Protein AF-0000000081670110 (afdb_homodimer)

Sequence (1004 aa):
MSRIHLFIVLVMTVITFILGFYMSMVIDPKLDVPLEFTQKSCNTFRNSSQIVSWESRGRRTNDTQPKKIFLDCGANMASSIMMFREMYPNSREFEIHSFEIDYKLRPYFAAYVSQGNVYAHIPVGVSNVDGNMTAFLEGAWFPGKINNDQDMQWGGGSLFAFDDEKNIDTDGGRRKLSRHVTVPTIDISQWIQKNTQKADYVILKLDVEGAEYEILKKMLNDGTFAWIDKYYGEFHPWQPTGLSRLEKNIIVEKTNKHKRIITWAGESKTISDLDELQKSYIPIGTPGSLGRINDHCNKASQLSIVIEVGMDPKNAKLLVDALTAYEISFPLTLFLYGNFIELYPELVLEWSKHSELGIRGSSSMPSGLWERQNGDILQLSVVSSETRLRELGFIGAYFLPPGFNANIISITKQRHLRLINSTITFPPRTDGYLTFESYFKYRDVERIPKALKILHDGLGGKGGILSLDSDFPDSYLISAFLLDYIFEISSFDVVSLRHCLGMSRIHLFIVLVMTVITFILGFYMSMVIDPKLDVPLEFTQKSCNTFRNSSQIVSWESRGRRTNDTQPKKIFLDCGANMASSIMMFREMYPNSREFEIHSFEIDYKLRPYFAAYVSQGNVYAHIPVGVSNVDGNMTAFLEGAWFPGKINNDQDMQWGGGSLFAFDDEKNIDTDGGRRKLSRHVTVPTIDISQWIQKNTQKADYVILKLDVEGAEYEILKKMLNDGTFAWIDKYYGEFHPWQPTGLSRLEKNIIVEKTNKHKRIITWAGESKTISDLDELQKSYIPIGTPGSLGRINDHCNKASQLSIVIEVGMDPKNAKLLVDALTAYEISFPLTLFLYGNFIELYPELVLEWSKHSELGIRGSSSMPSGLWERQNGDILQLSVVSSETRLRELGFIGAYFLPPGFNANIISITKQRHLRLINSTITFPPRTDGYLTFESYFKYRDVERIPKALKILHDGLGGKGGILSLDSDFPDSYLISAFLLDYIFEISSFDVVSLRHCLG

Solvent-accessible surface area (backbone atoms only — not comparable to full-atom values): 54569 Å² total; per-residue (Å²): 139,81,92,86,92,80,92,75,88,74,85,87,76,90,74,84,76,87,80,73,87,70,80,74,75,78,73,80,76,66,88,62,73,73,76,72,70,69,75,67,70,77,64,70,72,72,73,66,74,66,67,69,67,74,68,67,63,69,69,76,63,88,84,58,78,69,47,40,37,38,39,34,36,48,29,57,72,38,44,54,56,51,50,38,62,42,57,40,80,73,36,84,68,34,38,35,42,32,26,22,61,39,56,78,39,44,19,58,43,43,48,52,37,73,70,72,45,35,44,78,42,57,46,25,37,73,28,68,48,68,49,73,43,59,32,32,21,46,58,68,62,53,97,79,50,36,30,70,88,32,54,57,46,78,67,37,63,24,72,41,74,54,75,63,21,48,40,70,58,71,68,55,32,79,44,51,21,45,38,76,42,80,33,46,28,35,22,50,57,60,48,45,65,56,76,51,54,75,76,26,47,28,35,39,35,43,43,52,54,40,43,54,54,60,30,49,52,48,18,62,70,73,51,48,52,74,43,46,71,43,45,32,49,54,84,46,82,83,43,71,70,83,64,52,70,65,58,49,49,52,46,53,51,54,47,44,72,74,43,70,72,35,48,68,38,57,58,57,55,44,51,73,54,45,63,76,72,55,58,67,84,54,62,88,81,54,52,48,51,71,59,40,79,40,38,54,31,72,48,76,24,25,27,18,47,33,35,44,44,48,62,46,63,68,47,24,40,46,32,52,33,19,53,65,52,33,90,64,81,62,54,34,34,39,26,35,25,14,51,48,43,65,75,36,49,69,60,50,55,60,49,51,77,64,28,47,61,27,24,31,24,30,62,74,58,59,84,76,49,66,46,36,50,36,54,43,60,48,46,49,24,44,45,18,12,50,45,37,40,39,76,75,74,42,80,54,45,37,36,45,54,94,55,75,47,74,51,57,42,51,49,30,36,75,51,58,25,26,36,42,46,59,52,34,48,37,75,62,88,60,88,79,64,78,36,39,92,72,33,38,71,49,41,52,33,43,32,42,43,53,53,50,46,53,54,51,62,57,32,63,79,44,38,13,26,40,29,34,30,27,43,35,70,62,40,45,71,37,39,60,58,51,51,38,19,45,71,75,63,46,83,53,47,76,31,39,64,56,59,26,36,81,138,91,78,85,75,84,86,80,85,74,84,78,74,85,76,74,84,71,77,70,85,70,77,75,74,79,70,82,76,64,87,63,72,72,76,71,70,66,74,66,69,75,62,68,72,71,72,66,73,64,67,71,66,75,68,68,63,69,71,76,63,89,85,61,79,70,47,40,35,37,37,33,36,49,29,54,71,37,42,54,56,51,50,39,59,44,56,42,80,70,36,83,68,35,37,34,41,31,25,22,61,40,55,79,38,45,21,59,41,42,49,52,38,71,69,72,45,35,43,79,42,58,45,24,36,74,29,67,48,69,49,72,44,58,32,31,21,47,58,68,64,52,95,78,51,34,30,70,89,31,54,59,46,77,69,36,63,25,71,41,73,54,77,63,20,47,40,72,58,69,68,54,30,79,45,50,21,45,38,76,43,79,32,46,27,36,21,50,55,59,47,45,66,56,74,52,55,74,76,27,47,28,34,39,33,43,43,51,53,39,42,54,53,60,29,49,53,48,18,62,73,73,50,49,52,74,44,48,71,42,44,31,48,53,85,46,82,83,43,72,70,84,64,51,68,66,58,49,49,52,48,54,52,54,46,45,71,74,42,69,71,35,48,68,39,58,58,58,55,45,52,73,55,46,64,77,73,55,59,67,83,56,63,88,82,54,51,48,53,72,60,43,78,40,38,55,31,71,46,78,24,25,28,19,46,34,34,43,44,47,62,45,62,69,46,26,40,46,31,53,32,19,55,66,52,32,90,67,82,63,54,34,33,40,26,34,24,15,52,47,43,66,75,36,49,68,59,49,54,59,50,51,77,63,28,47,62,26,24,32,24,30,62,74,57,59,85,75,51,67,47,36,51,36,54,42,60,49,48,48,25,45,46,17,13,50,47,39,40,40,76,74,74,42,79,54,45,37,34,45,55,92,56,76,45,74,51,56,43,51,50,29,35,75,50,58,24,25,36,41,46,61,51,34,47,36,76,62,87,59,87,77,66,78,35,39,91,72,32,37,73,50,42,49,33,44,33,41,42,54,54,50,47,54,53,51,62,56,32,62,77,42,38,14,24,40,30,34,31,27,43,36,70,62,40,45,69,36,40,60,58,50,50,38,20,46,71,75,63,46,82,52,46,76,32,38,64,54,60,26,35,80

Foldseek 3Di:
DDDDDDDDDDDDDDDDDPDDPCPPPCPPPDDPPPPPPPPPPPPPPPVPCPPPPPPLPPQPDPPDPAAAEEEAAACFLVLVVVLLLQFFFPSLRYQYEHEAQAQVNVVSCVVVVVSPRYHYHPDEHEAQAWDKAKWQWADDDDVLQAAPNHRDDRGGTASFDDPQCCDCDSDDHNTNRPDIDMHTYDNVLVVCVRRHDLRHAYEYEDDHQARVQRSLVNCVVVVSLNSYPHYAYDDDQVTPNVDHSVSSVVSVVVSCVNDNHWHDDSVLSDTRCSCVRQPFPDDPPQFADALDEAAFFPAFLAAEEEEEEALPVVLNCLLLVVLCVFPDQFEYEYEEALCSCVVCVVVVVVSVVRYHYAYAWHHDDPPPVLQVDDLSNRLSRRSSSQSSQVSSVDGHQEYEYSDDDSSVSVSNNVSNHHYYDYLAEVVGPDPDLDDCVNAVVDDLVVRLVSRLVRVCVSCVSGHTYYYYYSPDNCSSSNNNVNVCCCPPPHSHDYDHPSNRRD/DDDDDDDDDDPDPPDDPPPDPCPPPCPVDDPPPPPCPPPPPPPPPPVPVPPPPPPLPPQPDPPDPAAAEEEAAACFLVLVVVLLQQFFFPSLRYQYEHEAQAQVNVVSCVVVVVSPRYHYHPDEHEAQAWDKAKWQWADDDDVLQAAPNHRDDRGGTASFDDPQLCDCDSDDHNTNRPDIDMHTYDNVLVVCVRRHDLRHAYEYEDDHQARVQNSLVNCVVVVSLNSYPHYAYDDHQVTPNVDHSVSSVVSVVVSCVNDNHWHDDSVLSDTRCSCVRQPFPDDPPQFADALDEAAFFPAFLAAEEEEEEALPVVLNCLLLVVLCVFPDQFEYEYEEALCSCVVCVVVVVVSVVRYHYAYAWHHDDPPPVLQVDDLSNRLSRRSSSQSSQVSSVDGHQEYEYSDDDSSVSVSNNVSNHHYYDYLAEVVGPDPDLDDCVNAVVDDLVVRLVSRLVRVCVSCVSGHTYYYYYSPDNCSSSNNNVNVCCCPPPHSHDYDHPSNRRD

InterPro domains:
  IPR006342 Methyltransferase FkbM [PF05050] (72-221)
  IPR006342 Methyltransferase FkbM [TIGR01444] (70-236)
  IPR011330 Glycoside hydrolase/deacetylase, beta/alpha-barrel [SSF88713] (303-431)
  IPR029063 S-adenosyl-L-methionine-dependent methyltransferase superfamily [G3DSA:3.40.50.150] (59-232)
  IPR029063 S-adenosyl-L-methionine-dependent methyltransferase superfamily [SSF53335] (63-221)
  IPR052001 MHC Class II Gamma Chain/Thyroglobulin [PTHR14093] (154-495)

pLDDT: mean 85.58, std 24.42, range [14.56, 98.88]

Secondary structure (DSSP, 8-state):
-------------------------------------------------------------TTS-PPEEEEEES-TTTHHHHHHHHHSTTGGGEEEEEE-S-GGGGGGGHHHHTTSSEEEETT-EEESSSEEEEEEEPPPP-TT--BTTB-----SEESS--TTTS---SS-SSS---EEEEEEEEEHHHHHHHH--TTSEEEEEE--TTTHHHHHHHHHHHTGGGG-SEEEE---TTS-SS--HHHHHHHHHHHHHHS-EE-EETTTTEETTHHHHT-----TT-SS-TTSEE-S-SSTTEEEEEEE--S-HHHHHHHHHHHHHSSS---EEEEE-HHHHHH-HHHHHHHHTTEEEEE--SS--STTTGGGS-HHHHHHHHHHHHHHHHHTT----EE--SS--HHHHHHHHHTT-EEE--SEEES-SSTTSS-IIIIITS-HHHHHHHHHHHHHHHHTTT-EEEEEETTSHHHHHTHHHHHHIIIII---EE--HHHHH-/-------------------------------------------------------------TTS-PPEEEEEES-TTTHHHHHHHHHSTTGGGEEEEEE-S-GGGGGGGHHHHTTSSEEEETT-EEESSSEEEEEEEPPPP-TT--BTTB-----SEESS--TTTS---SS-SSS---EEEEEEEEEHHHHHHHH--TTSEEEEEE--TTTHHHHHHHHHHHTGGGG-SEEEE---TTS-SS--HHHHHHHHHHHHHHS-EE-EETTTTEETTHHHHT-----TT-SS-TTSEE-S-SSTTEEEEEEE--S-HHHHHHHHHHHHHSSS---EEEEE-HHHHHH-HHHHHHHHTTEEEEE--SS--STTTGGGS-HHHHHHHHHHHHHHHHHTT----EE--SS--HHHHHHHHHTT-EEE--SEEES-SSTTSS-IIIIITS-HHHHHHHHHHHHHHHHTTT-EEEEEETTSHHHHHTHHHHHHIIIII---EE--HHHHH-

Organism: Saccoglossus kowalevskii (NCBI:txid10224)

Structure (mmCIF, N/CA/C/O backbone):
data_AF-0000000081670110-model_v1
#
loop_
_entity.id
_entity.type
_entity.pdbx_description
1 polymer 'Uncharacterized protein LOC100376080'
#
loop_
_atom_site.group_PDB
_atom_site.id
_atom_site.type_symbol
_atom_site.label_atom_id
_atom_site.label_alt_id
_atom_site.label_comp_id
_atom_site.label_asym_id
_atom_site.label_entity_id
_atom_site.label_seq_id
_atom_site.pdbx_PDB_ins_code
_atom_site.Cartn_x
_atom_site.Cartn_y
_atom_site.Cartn_z
_atom_site.occupancy
_atom_site.B_iso_or_equiv
_atom_site.auth_seq_id
_atom_site.auth_comp_id
_atom_site.auth_asym_id
_atom_site.auth_atom_id
_atom_site.pdbx_PDB_model_num
ATOM 1 N N . MET A 1 1 ? 63.625 -9.195 56.156 1 18.06 1 MET A N 1
ATOM 2 C CA . MET A 1 1 ? 64.812 -9.398 55.312 1 18.06 1 MET A CA 1
ATOM 3 C C . MET A 1 1 ? 64.438 -10.039 54 1 18.06 1 MET A C 1
ATOM 5 O O . MET A 1 1 ? 65 -9.695 52.938 1 18.06 1 MET A O 1
ATOM 9 N N . SER A 1 2 ? 64.062 -11.266 53.906 1 14.56 2 SER A N 1
ATOM 10 C CA . SER A 1 2 ? 64.688 -12.383 53.219 1 14.56 2 SER A CA 1
ATOM 11 C C . SER A 1 2 ? 64.25 -12.391 51.719 1 14.56 2 SER A C 1
ATOM 13 O O . SER A 1 2 ? 65.125 -12.461 50.844 1 14.56 2 SER A O 1
ATOM 15 N N . ARG A 1 3 ? 63.469 -13.539 51.281 1 15.32 3 ARG A N 1
ATOM 16 C CA . ARG A 1 3 ? 63.812 -14.617 50.375 1 15.32 3 ARG A CA 1
ATOM 17 C C . ARG A 1 3 ? 63.75 -14.133 48.938 1 15.32 3 ARG A C 1
ATOM 19 O O . ARG A 1 3 ? 63.062 -13.156 48.625 1 15.32 3 ARG A O 1
ATOM 26 N N . ILE A 1 4 ? 63.906 -15.047 47.812 1 15.88 4 ILE A N 1
ATOM 27 C CA . ILE A 1 4 ? 64.812 -15.609 46.844 1 15.88 4 ILE A CA 1
ATOM 28 C C . ILE A 1 4 ? 64.375 -15.281 45.438 1 15.88 4 ILE A C 1
ATOM 30 O O . ILE A 1 4 ? 65.125 -14.727 44.625 1 15.88 4 ILE A O 1
ATOM 34 N N . HIS A 1 5 ? 63.781 -16.344 44.719 1 16.47 5 HIS A N 1
ATOM 35 C CA . HIS A 1 5 ? 64.312 -17.141 43.625 1 16.47 5 HIS A CA 1
ATOM 36 C C . HIS A 1 5 ? 63.938 -16.547 42.25 1 16.47 5 HIS A C 1
ATOM 38 O O . HIS A 1 5 ? 62.906 -15.852 42.156 1 16.47 5 HIS A O 1
ATOM 44 N N . LEU A 1 6 ? 64.562 -16.938 41 1 16.47 6 LEU A N 1
ATOM 45 C CA . LEU A 1 6 ? 65.438 -16.797 39.844 1 16.47 6 LEU A CA 1
ATOM 46 C C . LEU A 1 6 ? 64.625 -17 38.562 1 16.47 6 LEU A C 1
ATOM 48 O O . LEU A 1 6 ? 64.875 -16.344 37.531 1 16.47 6 LEU A O 1
ATOM 52 N N . PHE A 1 7 ? 63.5 -17.812 38.469 1 16.52 7 PHE A N 1
ATOM 53 C CA . PHE A 1 7 ? 63.625 -18.812 37.406 1 16.52 7 PHE A CA 1
ATOM 54 C C . PHE A 1 7 ? 63.531 -18.141 36.031 1 16.52 7 PHE A C 1
ATOM 56 O O . PHE A 1 7 ? 62.75 -17.203 35.812 1 16.52 7 PHE A O 1
ATOM 63 N N . ILE A 1 8 ? 64.375 -18.531 34.875 1 16.14 8 ILE A N 1
ATOM 64 C CA . ILE A 1 8 ? 65.188 -18.359 33.656 1 16.14 8 ILE A CA 1
ATOM 65 C C . ILE A 1 8 ? 64.312 -18.578 32.438 1 16.14 8 ILE A C 1
ATOM 67 O O . ILE A 1 8 ? 64.625 -18.094 31.344 1 16.14 8 ILE A O 1
ATOM 71 N N . VAL A 1 9 ? 63.094 -19.156 32.438 1 16.08 9 VAL A N 1
ATOM 72 C CA . VAL A 1 9 ? 63 -20.141 31.375 1 16.08 9 VAL A CA 1
ATOM 73 C C . VAL A 1 9 ? 63.156 -19.438 30.016 1 16.08 9 VAL A C 1
ATOM 75 O O . VAL A 1 9 ? 62.625 -18.344 29.828 1 16.08 9 VAL A O 1
ATOM 78 N N . LEU A 1 10 ? 63.781 -20.031 28.922 1 15.98 10 LEU A N 1
ATOM 79 C CA . LEU A 1 10 ? 64.625 -20.125 27.719 1 15.98 10 LEU A CA 1
ATOM 80 C C . LEU A 1 10 ? 63.75 -19.953 26.469 1 15.98 10 LEU A C 1
ATOM 82 O O . LEU A 1 10 ? 64.25 -19.531 25.422 1 15.98 10 LEU A O 1
ATOM 86 N N . VAL A 1 11 ? 62.406 -20.141 26.453 1 16.8 11 VAL A N 1
ATOM 87 C CA . VAL A 1 11 ? 62.094 -20.969 25.312 1 16.8 11 VAL A CA 1
ATOM 88 C C . VAL A 1 11 ? 62.531 -20.266 24.016 1 16.8 11 VAL A C 1
ATOM 90 O O . VAL A 1 11 ? 62.438 -19.031 23.938 1 16.8 11 VAL A O 1
ATOM 93 N N . MET A 1 12 ? 62.812 -20.984 22.953 1 15.72 12 MET A N 1
ATOM 94 C CA . MET A 1 12 ? 63.562 -21.234 21.719 1 15.72 12 MET A CA 1
ATOM 95 C C . MET A 1 12 ? 63.094 -20.328 20.594 1 15.72 12 MET A C 1
ATOM 97 O O . MET A 1 12 ? 61.969 -19.812 20.656 1 15.72 12 MET A O 1
ATOM 101 N N . THR A 1 13 ? 63.625 -20.469 19.281 1 16.08 13 THR A N 1
ATOM 102 C CA . THR A 1 13 ? 64.438 -19.938 18.188 1 16.08 13 THR A CA 1
ATOM 103 C C . THR A 1 13 ? 63.531 -19.672 16.969 1 16.08 13 THR A C 1
ATOM 105 O O . THR A 1 13 ? 63.875 -18.844 16.125 1 16.08 13 THR A O 1
ATOM 108 N N . VAL A 1 14 ? 62.312 -20.297 16.719 1 17.45 14 VAL A N 1
ATOM 109 C CA . VAL A 1 14 ? 62.281 -20.828 15.359 1 17.45 14 VAL A CA 1
ATOM 110 C C . VAL A 1 14 ? 62.188 -19.672 14.367 1 17.45 14 VAL A C 1
ATOM 112 O O . VAL A 1 14 ? 61.375 -18.766 14.508 1 17.45 14 VAL A O 1
ATOM 115 N N . ILE A 1 15 ? 63.094 -19.453 13.289 1 16.84 15 ILE A N 1
ATOM 116 C CA . ILE A 1 15 ? 63.75 -18.531 12.367 1 16.84 15 ILE A CA 1
ATOM 117 C C . ILE A 1 15 ? 62.875 -18.328 11.133 1 16.84 15 ILE A C 1
ATOM 119 O O . ILE A 1 15 ? 62.969 -17.297 10.461 1 16.84 15 ILE A O 1
ATOM 123 N N . THR A 1 16 ? 61.812 -19.203 10.789 1 17.62 16 THR A N 1
ATOM 124 C CA . THR A 1 16 ? 61.938 -19.516 9.367 1 17.62 16 THR A CA 1
ATOM 125 C C . THR A 1 16 ? 61.719 -18.266 8.516 1 17.62 16 THR A C 1
ATOM 127 O O . THR A 1 16 ? 61 -17.359 8.906 1 17.62 16 THR A O 1
ATOM 130 N N . PHE A 1 17 ? 62.25 -18.203 7.172 1 18.59 17 PHE A N 1
ATOM 131 C CA . PHE A 1 17 ? 62.844 -17.469 6.059 1 18.59 17 PHE A CA 1
ATOM 132 C C . PHE A 1 17 ? 61.75 -16.938 5.129 1 18.59 17 PHE A C 1
ATOM 134 O O . PHE A 1 17 ? 62.062 -16.328 4.102 1 18.59 17 PHE A O 1
ATOM 141 N N . ILE A 1 18 ? 60.469 -16.922 5.422 1 18.55 18 ILE A N 1
ATOM 142 C CA . ILE A 1 18 ? 59.625 -16.984 4.223 1 18.55 18 ILE A CA 1
ATOM 143 C C . ILE A 1 18 ? 59.938 -15.789 3.33 1 18.55 18 ILE A C 1
ATOM 145 O O . ILE A 1 18 ? 59.969 -14.648 3.807 1 18.55 18 ILE A O 1
ATOM 149 N N . LEU A 1 19 ? 60.281 -16.031 2.039 1 18.69 19 LEU A N 1
ATOM 150 C CA . LEU A 1 19 ? 60.781 -15.445 0.798 1 18.69 19 LEU A CA 1
ATOM 151 C C . LEU A 1 19 ? 59.875 -14.305 0.34 1 18.69 19 LEU A C 1
ATOM 153 O O . LEU A 1 19 ? 58.656 -14.336 0.546 1 18.69 19 LEU A O 1
ATOM 157 N N . GLY A 1 20 ? 60.406 -13.062 -0.103 1 17.23 20 GLY A N 1
ATOM 158 C CA . GLY A 1 20 ? 60.25 -11.648 -0.379 1 17.23 20 GLY A CA 1
ATOM 159 C C . GLY A 1 20 ? 59.531 -11.367 -1.685 1 17.23 20 GLY A C 1
ATOM 160 O O . GLY A 1 20 ? 59.5 -10.219 -2.146 1 17.23 20 GLY A O 1
ATOM 161 N N . PHE A 1 21 ? 58.844 -12.422 -2.322 1 20.66 21 PHE A N 1
ATOM 162 C CA . PHE A 1 21 ? 58.781 -12.062 -3.734 1 20.66 21 PHE A CA 1
ATOM 163 C C . PHE A 1 21 ? 58.062 -10.742 -3.928 1 20.66 21 PHE A C 1
ATOM 165 O O . PHE A 1 21 ? 56.969 -10.539 -3.344 1 20.66 21 PHE A O 1
ATOM 172 N N . TYR A 1 22 ? 58.719 -9.625 -4.398 1 18.42 22 TYR A N 1
ATOM 173 C CA . TYR A 1 22 ? 58.625 -8.195 -4.676 1 18.42 22 TYR A CA 1
ATOM 174 C C . TYR A 1 22 ? 57.688 -7.938 -5.852 1 18.42 22 TYR A C 1
ATOM 176 O O . TYR A 1 22 ? 58.125 -7.461 -6.906 1 18.42 22 TYR A O 1
ATOM 184 N N . MET A 1 23 ? 56.719 -8.844 -6.148 1 19.3 23 MET A N 1
ATOM 185 C CA . MET A 1 23 ? 56.281 -8.531 -7.504 1 19.3 23 MET A CA 1
ATOM 186 C C . MET A 1 23 ? 55.781 -7.094 -7.59 1 19.3 23 MET A C 1
ATOM 188 O O . MET A 1 23 ? 55 -6.648 -6.742 1 19.3 23 MET A O 1
ATOM 192 N N . SER A 1 24 ? 56.469 -6.203 -8.352 1 18.73 24 SER A N 1
ATOM 193 C CA . SER A 1 24 ? 56.469 -4.781 -8.68 1 18.73 24 SER A CA 1
ATOM 194 C C . SER A 1 24 ? 55.188 -4.375 -9.406 1 18.73 24 SER A C 1
ATOM 196 O O . SER A 1 24 ? 55.094 -4.539 -10.625 1 18.73 24 SER A O 1
ATOM 198 N N . MET A 1 25 ? 54.062 -4.988 -9.117 1 19.61 25 MET A N 1
ATOM 199 C CA . MET A 1 25 ? 53.031 -4.66 -10.086 1 19.61 25 MET A CA 1
ATOM 200 C C . MET A 1 25 ? 52.844 -3.148 -10.211 1 19.61 25 MET A C 1
ATOM 202 O O . MET A 1 25 ? 52.75 -2.447 -9.203 1 19.61 25 MET A O 1
ATOM 206 N N . VAL A 1 26 ? 53.219 -2.605 -11.359 1 19.83 26 VAL A N 1
ATOM 207 C CA . VAL A 1 26 ? 53.281 -1.24 -11.867 1 19.83 26 VAL A CA 1
ATOM 208 C C . VAL A 1 26 ? 51.875 -0.631 -11.836 1 19.83 26 VAL A C 1
ATOM 210 O O . VAL A 1 26 ? 50.938 -1.178 -12.43 1 19.83 26 VAL A O 1
ATOM 213 N N . ILE A 1 27 ? 51.469 -0.059 -10.766 1 19.64 27 ILE A N 1
ATOM 214 C CA . ILE A 1 27 ? 50.281 0.681 -10.445 1 19.64 27 ILE A CA 1
ATOM 215 C C . ILE A 1 27 ? 50.125 1.887 -11.375 1 19.64 27 ILE A C 1
ATOM 217 O O . ILE A 1 27 ? 50.969 2.809 -11.32 1 19.64 27 ILE A O 1
ATOM 221 N N . ASP A 1 28 ? 49.938 1.554 -12.68 1 19.83 28 ASP A N 1
ATOM 222 C CA . ASP A 1 28 ? 49.906 2.762 -13.5 1 19.83 28 ASP A CA 1
ATOM 223 C C . ASP A 1 28 ? 48.906 3.77 -12.93 1 19.83 28 ASP A C 1
ATOM 225 O O . ASP A 1 28 ? 47.781 3.414 -12.594 1 19.83 28 ASP A O 1
ATOM 229 N N . PRO A 1 29 ? 49.25 4.977 -12.469 1 20.39 29 PRO A N 1
ATOM 230 C CA . PRO A 1 29 ? 48.719 6.086 -11.688 1 20.39 29 PRO A CA 1
ATOM 231 C C . PRO A 1 29 ? 47.562 6.793 -12.398 1 20.39 29 PRO A C 1
ATOM 233 O O . PRO A 1 29 ? 46.969 7.727 -11.844 1 20.39 29 PRO A O 1
ATOM 236 N N . LYS A 1 30 ? 47.375 6.664 -13.703 1 20.64 30 LYS A N 1
ATOM 237 C CA . LYS A 1 30 ? 47 7.898 -14.398 1 20.64 30 LYS A CA 1
ATOM 238 C C . LYS A 1 30 ? 45.688 8.445 -13.914 1 20.64 30 LYS A C 1
ATOM 240 O O . LYS A 1 30 ? 45.469 9.656 -13.891 1 20.64 30 LYS A O 1
ATOM 245 N N . LEU A 1 31 ? 44.656 7.625 -13.992 1 20.61 31 LEU A N 1
ATOM 246 C CA . LEU A 1 31 ? 43.562 8.43 -14.516 1 20.61 31 LEU A CA 1
ATOM 247 C C . LEU A 1 31 ? 43 9.352 -13.438 1 20.61 31 LEU A C 1
ATOM 249 O O . LEU A 1 31 ? 42.406 8.891 -12.469 1 20.61 31 LEU A O 1
ATOM 253 N N . ASP A 1 32 ? 43.719 10.32 -12.992 1 19.62 32 ASP A N 1
ATOM 254 C CA . ASP A 1 32 ? 43.406 11.344 -12.008 1 19.62 32 ASP A CA 1
ATOM 255 C C . ASP A 1 32 ? 42.125 12.117 -12.422 1 19.62 32 ASP A C 1
ATOM 257 O O . ASP A 1 32 ? 42.188 13 -13.281 1 19.62 32 ASP A O 1
ATOM 261 N N . VAL A 1 33 ? 41.219 11.688 -13.078 1 23.05 33 VAL A N 1
ATOM 262 C CA . VAL A 1 33 ? 40.344 12.797 -13.5 1 23.05 33 VAL A CA 1
ATOM 263 C C . VAL A 1 33 ? 39.906 13.594 -12.273 1 23.05 33 VAL A C 1
ATOM 265 O O . VAL A 1 33 ? 39.344 13.023 -11.328 1 23.05 33 VAL A O 1
ATOM 268 N N . PRO A 1 34 ? 40.562 14.656 -12.008 1 21.33 34 PRO A N 1
ATOM 269 C CA . PRO A 1 34 ? 40.25 15.469 -10.836 1 21.33 34 PRO A CA 1
ATOM 270 C C . PRO A 1 34 ? 38.781 15.867 -10.773 1 21.33 34 PRO A C 1
ATOM 272 O O . PRO A 1 34 ? 38.219 16.328 -11.766 1 21.33 34 PRO A O 1
ATOM 275 N N . LEU A 1 35 ? 37.969 15.125 -10.203 1 22.7 35 LEU A N 1
ATOM 276 C CA . LEU A 1 35 ? 36.625 15.641 -9.953 1 22.7 35 LEU A CA 1
ATOM 277 C C . LEU A 1 35 ? 36.688 17 -9.258 1 22.7 35 LEU A C 1
ATOM 279 O O . LEU A 1 35 ? 37.125 17.094 -8.102 1 22.7 35 LEU A O 1
ATOM 283 N N . GLU A 1 36 ? 37.281 17.969 -9.977 1 22.36 36 GLU A N 1
ATOM 284 C CA . GLU A 1 36 ? 37.312 19.281 -9.344 1 22.36 36 GLU A CA 1
ATOM 285 C C . GLU A 1 36 ? 35.938 19.641 -8.766 1 22.36 36 GLU A C 1
ATOM 287 O O . GLU A 1 36 ? 34.938 19.641 -9.477 1 22.36 36 GLU A O 1
ATOM 292 N N . PHE A 1 37 ? 35.75 19.281 -7.59 1 21.31 37 PHE A N 1
ATOM 293 C CA . PHE A 1 37 ? 34.656 19.812 -6.785 1 21.31 37 PHE A CA 1
ATOM 294 C C . PHE A 1 37 ? 34.719 21.344 -6.742 1 21.31 37 PHE A C 1
ATOM 296 O O . PHE A 1 37 ? 35.656 21.906 -6.176 1 21.31 37 PHE A O 1
ATOM 303 N N . THR A 1 38 ? 34.719 21.969 -7.871 1 22.83 38 THR A N 1
ATOM 304 C CA . THR A 1 38 ? 34.688 23.422 -7.723 1 22.83 38 THR A CA 1
ATOM 305 C C . THR A 1 38 ? 33.75 23.828 -6.59 1 22.83 38 THR A C 1
ATOM 307 O O . THR A 1 38 ? 32.688 23.266 -6.426 1 22.83 38 THR A O 1
ATOM 310 N N . GLN A 1 39 ? 34.406 24.344 -5.555 1 18.47 39 GLN A N 1
ATOM 311 C CA . GLN A 1 39 ? 33.75 25.078 -4.477 1 18.47 39 GLN A CA 1
ATOM 312 C C . GLN A 1 39 ? 32.688 26.016 -5.023 1 18.47 39 GLN A C 1
ATOM 314 O O . GLN A 1 39 ? 32.969 27.031 -5.648 1 18.47 39 GLN A O 1
ATOM 319 N N . LYS A 1 40 ? 31.844 25.516 -5.645 1 22.73 40 LYS A N 1
ATOM 320 C CA . LYS A 1 40 ? 30.859 26.484 -6.137 1 22.73 40 LYS A CA 1
ATOM 321 C C . LYS A 1 40 ? 30.516 27.516 -5.062 1 22.73 40 LYS A C 1
ATOM 323 O O . LYS A 1 40 ? 30.266 27.156 -3.91 1 22.73 40 LYS A O 1
ATOM 328 N N . SER A 1 41 ? 31.203 28.672 -5.195 1 20.78 41 SER A N 1
ATOM 329 C CA . SER A 1 41 ? 30.828 29.844 -4.422 1 20.78 41 SER A CA 1
ATOM 330 C C . SER A 1 41 ? 29.344 29.844 -4.09 1 20.78 41 SER A C 1
ATOM 332 O O . SER A 1 41 ? 28.516 29.453 -4.922 1 20.78 41 SER A O 1
ATOM 334 N N . CYS A 1 42 ? 29.062 29.547 -2.855 1 22.81 42 CYS A N 1
ATOM 335 C CA . CYS A 1 42 ? 27.766 29.844 -2.26 1 22.81 42 CYS A CA 1
ATOM 336 C C . CYS A 1 42 ? 27.172 31.125 -2.822 1 22.81 42 CYS A C 1
ATOM 338 O O . CYS A 1 42 ? 27.703 32.219 -2.562 1 22.81 42 CYS A O 1
ATOM 340 N N . ASN A 1 43 ? 27.109 31.094 -4.18 1 23.53 43 ASN A N 1
ATOM 341 C CA . ASN A 1 43 ? 26.453 32.312 -4.684 1 23.53 43 ASN A CA 1
ATOM 342 C C . ASN A 1 43 ? 25.453 32.844 -3.684 1 23.53 43 ASN A C 1
ATOM 344 O O . ASN A 1 43 ? 24.766 32.094 -2.992 1 23.53 43 ASN A O 1
ATOM 348 N N . THR A 1 44 ? 25.781 34 -3.16 1 22.34 44 THR A N 1
ATOM 349 C CA . THR A 1 44 ? 24.844 34.906 -2.461 1 22.34 44 THR A CA 1
ATOM 350 C C . THR A 1 44 ? 23.422 34.719 -3 1 22.34 44 THR A C 1
ATOM 352 O O . THR A 1 44 ? 23.203 34.812 -4.207 1 22.34 44 THR A O 1
ATOM 355 N N . PHE A 1 45 ? 22.797 33.812 -2.439 1 24.03 45 PHE A N 1
ATOM 356 C CA . PHE A 1 45 ? 21.359 33.906 -2.66 1 24.03 45 PHE A CA 1
ATOM 357 C C . PHE A 1 45 ? 20.938 35.344 -2.914 1 24.03 45 PHE A C 1
ATOM 359 O O . PHE A 1 45 ? 21.094 36.219 -2.043 1 24.03 45 PHE A O 1
ATOM 366 N N . ARG A 1 46 ? 21.344 35.812 -4.102 1 24.73 46 ARG A N 1
ATOM 367 C CA . ARG A 1 46 ? 20.609 37.031 -4.469 1 24.73 46 ARG A CA 1
ATOM 368 C C . ARG A 1 46 ? 19.172 36.969 -3.951 1 24.73 46 ARG A C 1
ATOM 370 O O . ARG A 1 46 ? 18.406 36.062 -4.305 1 24.73 46 ARG A O 1
ATOM 377 N N . ASN A 1 47 ? 19 37.312 -2.693 1 24.03 47 ASN A N 1
ATOM 378 C CA . ASN A 1 47 ? 17.734 37.812 -2.164 1 24.03 47 ASN A CA 1
ATOM 379 C C . ASN A 1 47 ? 16.922 38.531 -3.232 1 24.03 47 ASN A C 1
ATOM 381 O O . ASN A 1 47 ? 17.047 39.75 -3.393 1 24.03 47 ASN A O 1
ATOM 385 N N . SER A 1 48 ? 17.141 38.188 -4.453 1 26.81 48 SER A N 1
ATOM 386 C CA . SER A 1 48 ? 16.203 38.969 -5.246 1 26.81 48 SER A CA 1
ATOM 387 C C . SER A 1 48 ? 14.812 38.969 -4.621 1 26.81 48 SER A C 1
ATOM 389 O O . SER A 1 48 ? 14.219 37.906 -4.422 1 26.81 48 SER A O 1
ATOM 391 N N . SER A 1 49 ? 14.617 39.781 -3.723 1 26.97 49 SER A N 1
ATOM 392 C CA . SER A 1 49 ? 13.312 40.312 -3.326 1 26.97 49 SER A CA 1
ATOM 393 C C . SER A 1 49 ? 12.359 40.375 -4.512 1 26.97 49 SER A C 1
ATOM 395 O O . SER A 1 49 ? 12.281 41.406 -5.203 1 26.97 49 SER A O 1
ATOM 397 N N . GLN A 1 50 ? 12.609 39.594 -5.477 1 27.61 50 GLN A N 1
ATOM 398 C CA . GLN A 1 50 ? 11.5 39.75 -6.418 1 27.61 50 GLN A CA 1
ATOM 399 C C . GLN A 1 50 ? 10.156 39.719 -5.699 1 27.61 50 GLN A C 1
ATOM 401 O O . GLN A 1 50 ? 9.789 38.719 -5.094 1 27.61 50 GLN A O 1
ATOM 406 N N . ILE A 1 51 ? 9.828 40.812 -5.184 1 27.73 51 ILE A N 1
ATOM 407 C CA . ILE A 1 51 ? 8.422 41.094 -4.922 1 27.73 51 ILE A CA 1
ATOM 408 C C . ILE A 1 51 ? 7.551 40.406 -5.969 1 27.73 51 ILE A C 1
ATOM 410 O O . ILE A 1 51 ? 7.621 40.719 -7.156 1 27.73 51 ILE A O 1
ATOM 414 N N . VAL A 1 52 ? 7.5 39.156 -5.996 1 31.23 52 VAL A N 1
ATOM 415 C CA . VAL A 1 52 ? 6.395 38.688 -6.816 1 31.23 52 VAL A CA 1
ATOM 416 C C . VAL A 1 52 ? 5.211 39.625 -6.715 1 31.23 52 VAL A C 1
ATOM 418 O O . VAL A 1 52 ? 4.645 39.812 -5.633 1 31.23 52 VAL A O 1
ATOM 421 N N . SER A 1 53 ? 5.367 40.719 -7.422 1 29.53 53 SER A N 1
ATOM 422 C CA . SER A 1 53 ? 4.129 41.438 -7.609 1 29.53 53 SER A CA 1
ATOM 423 C C . SER A 1 53 ? 2.928 40.531 -7.723 1 29.53 53 SER A C 1
ATOM 425 O O . SER A 1 53 ? 2.943 39.562 -8.508 1 29.53 53 SER A O 1
ATOM 427 N N . TRP A 1 54 ? 2.34 40.312 -6.609 1 33.19 54 TRP A N 1
ATOM 428 C CA . TRP A 1 54 ? 1.013 39.719 -6.664 1 33.19 54 TRP A CA 1
ATOM 429 C C . TRP A 1 54 ? 0.246 40.188 -7.891 1 33.19 54 TRP A C 1
ATOM 431 O O . TRP A 1 54 ? -0.102 41.375 -7.992 1 33.19 54 TRP A O 1
ATOM 441 N N . GLU A 1 55 ? 0.753 39.938 -9.102 1 31.25 55 GLU A N 1
ATOM 442 C CA . GLU A 1 55 ? -0.135 40.281 -10.219 1 31.25 55 GLU A CA 1
ATOM 443 C C . GLU A 1 55 ? -1.585 39.938 -9.883 1 31.25 55 GLU A C 1
ATOM 445 O O . GLU A 1 55 ? -1.896 38.781 -9.539 1 31.25 55 GLU A O 1
ATOM 450 N N . SER A 1 56 ? -2.289 40.875 -9.328 1 31.7 56 SER A N 1
ATOM 451 C CA . SER A 1 56 ? -3.742 40.75 -9.312 1 31.7 56 SER A CA 1
ATOM 452 C C . SER A 1 56 ? -4.234 40 -10.555 1 31.7 56 SER A C 1
ATOM 454 O O . SER A 1 56 ? -3.965 40.406 -11.68 1 31.7 56 SER A O 1
ATOM 456 N N . ARG A 1 57 ? -4.305 38.844 -10.555 1 38.66 57 ARG A N 1
ATOM 457 C CA . ARG A 1 57 ? -5.145 38.344 -11.648 1 38.66 57 ARG A CA 1
ATOM 458 C C . ARG A 1 57 ? -6.309 39.312 -11.906 1 38.66 57 ARG A C 1
ATOM 460 O O . ARG A 1 57 ? -6.816 39.938 -10.977 1 38.66 57 ARG A O 1
ATOM 467 N N . GLY A 1 58 ? -6.344 39.969 -13.078 1 38.16 58 GLY A N 1
ATOM 468 C CA . GLY A 1 58 ? -7.445 40.844 -13.461 1 38.16 58 GLY A CA 1
ATOM 469 C C . GLY A 1 58 ? -8.734 40.562 -12.719 1 38.16 58 GLY A C 1
ATOM 470 O O . GLY A 1 58 ? -8.914 39.438 -12.211 1 38.16 58 GLY A O 1
ATOM 471 N N . ARG A 1 59 ? -9.391 41.594 -12.227 1 40.81 59 ARG A N 1
ATOM 472 C CA . ARG A 1 59 ? -10.742 41.469 -11.695 1 40.81 59 ARG A CA 1
ATOM 473 C C . ARG A 1 59 ? -11.516 40.375 -12.414 1 40.81 59 ARG A C 1
ATOM 475 O O . ARG A 1 59 ? -11.594 40.344 -13.641 1 40.81 59 ARG A O 1
ATOM 482 N N . ARG A 1 60 ? -11.578 39.25 -11.734 1 47 60 ARG A N 1
ATOM 483 C CA . ARG A 1 60 ? -12.516 38.281 -12.289 1 47 60 ARG A CA 1
ATOM 484 C C . ARG A 1 60 ? -13.742 38.969 -12.875 1 47 60 ARG A C 1
ATOM 486 O O . ARG A 1 60 ? -14.359 39.812 -12.219 1 47 60 ARG A O 1
ATOM 493 N N . THR A 1 61 ? -13.875 39.094 -14.125 1 44.16 61 THR A N 1
ATOM 494 C CA . THR A 1 61 ? -15.125 39.531 -14.75 1 44.16 61 THR A CA 1
ATOM 495 C C . THR A 1 61 ? -16.297 38.688 -14.258 1 44.16 61 THR A C 1
ATOM 497 O O . THR A 1 61 ? -16.094 37.531 -13.844 1 44.16 61 THR A O 1
ATOM 500 N N . ASN A 1 62 ? -17.531 39.281 -13.961 1 47.12 62 ASN A N 1
ATOM 501 C CA . ASN A 1 62 ? -18.844 38.812 -13.516 1 47.12 62 ASN A CA 1
ATOM 502 C C . ASN A 1 62 ? -19.141 37.406 -14.047 1 47.12 62 ASN A C 1
ATOM 504 O O . ASN A 1 62 ? -20.172 36.812 -13.695 1 47.12 62 ASN A O 1
ATOM 508 N N . ASP A 1 63 ? -18.625 37.031 -15.109 1 47.66 63 ASP A N 1
ATOM 509 C CA . ASP A 1 63 ? -19.219 35.906 -15.836 1 47.66 63 ASP A CA 1
ATOM 510 C C . ASP A 1 63 ? -18.766 34.562 -15.273 1 47.66 63 ASP A C 1
ATOM 512 O O . ASP A 1 63 ? -18.969 33.531 -15.883 1 47.66 63 ASP A O 1
ATOM 516 N N . THR A 1 64 ? -17.984 34.562 -14.062 1 64.12 64 THR A N 1
ATOM 517 C CA . THR A 1 64 ? -17.406 33.25 -13.805 1 64.12 64 THR A CA 1
ATOM 518 C C . THR A 1 64 ? -18.141 32.562 -12.672 1 64.12 64 THR A C 1
ATOM 520 O O . THR A 1 64 ? -18.719 33.219 -11.797 1 64.12 64 THR A O 1
ATOM 523 N N . GLN A 1 65 ? -18.531 31.328 -12.695 1 84.69 65 GLN A N 1
ATOM 524 C CA . GLN A 1 65 ? -19.141 30.453 -11.703 1 84.69 65 GLN A CA 1
ATOM 525 C C . GLN A 1 65 ? -18.5 30.641 -10.336 1 84.69 65 GLN A C 1
ATOM 527 O O . GLN A 1 65 ? -17.281 30.812 -10.227 1 84.69 65 GLN A O 1
ATOM 532 N N . PRO A 1 66 ? -19.391 30.844 -9.289 1 94.56 66 PRO A N 1
ATOM 533 C CA . PRO A 1 66 ? -18.859 31 -7.934 1 94.56 66 PRO A CA 1
ATOM 534 C C . PRO A 1 66 ? -17.828 29.922 -7.57 1 94.56 66 PRO A C 1
ATOM 536 O O . PRO A 1 66 ? -18 28.766 -7.957 1 94.56 66 PRO A O 1
ATOM 539 N N . LYS A 1 67 ? -16.828 30.406 -6.891 1 96.69 67 LYS A N 1
ATOM 540 C CA . LYS A 1 67 ? -15.75 29.5 -6.484 1 96.69 67 LYS A CA 1
ATOM 541 C C . LYS A 1 67 ? -15.875 29.125 -5.012 1 96.69 67 LYS A C 1
ATOM 543 O O . LYS A 1 67 ? -16.594 29.797 -4.254 1 96.69 67 LYS A O 1
ATOM 548 N N . LYS A 1 68 ? -15.266 27.984 -4.691 1 98.25 68 LYS A N 1
ATOM 549 C CA . LYS A 1 68 ? -15.016 27.594 -3.303 1 98.25 68 LYS A CA 1
ATOM 550 C C . LYS A 1 68 ? -13.562 27.859 -2.918 1 98.25 68 LYS A C 1
ATOM 552 O O . LYS A 1 68 ? -12.641 27.391 -3.592 1 98.25 68 LYS A O 1
ATOM 557 N N . ILE A 1 69 ? -13.367 28.672 -1.866 1 98.56 69 ILE A N 1
ATOM 558 C CA . ILE A 1 69 ? -12.016 29.109 -1.525 1 98.56 69 ILE A CA 1
ATOM 559 C C . ILE A 1 69 ? -11.758 28.875 -0.04 1 98.56 69 ILE A C 1
ATOM 561 O O . ILE A 1 69 ? -12.602 29.188 0.802 1 98.56 69 ILE A O 1
ATOM 565 N N . PHE A 1 70 ? -10.656 28.25 0.287 1 98.56 70 PHE A N 1
ATOM 566 C CA . PHE A 1 70 ? -10.172 28.109 1.657 1 98.56 70 PHE A CA 1
ATOM 567 C C . PHE A 1 70 ? -8.938 28.953 1.89 1 98.56 70 PHE A C 1
ATOM 569 O O . PHE A 1 70 ? -7.883 28.703 1.3 1 98.56 70 PHE A O 1
ATOM 576 N N . LEU A 1 71 ? -9.055 30 2.711 1 98.75 71 LEU A N 1
ATOM 577 C CA . LEU A 1 71 ? -7.941 30.844 3.115 1 98.75 71 LEU A CA 1
ATOM 578 C C . LEU A 1 71 ? -7.336 30.359 4.43 1 98.75 71 LEU A C 1
ATOM 580 O O . LEU A 1 71 ? -7.938 30.547 5.492 1 98.75 71 LEU A O 1
ATOM 584 N N . ASP A 1 72 ? -6.168 29.781 4.32 1 98.38 72 ASP A N 1
ATOM 585 C CA . ASP A 1 72 ? -5.434 29.203 5.445 1 98.38 72 ASP A CA 1
ATOM 586 C C . ASP A 1 72 ? -4.344 30.156 5.934 1 98.38 72 ASP A C 1
ATOM 588 O O . ASP A 1 72 ? -3.207 30.109 5.461 1 98.38 72 ASP A O 1
ATOM 592 N N . CYS A 1 73 ? -4.684 31.047 6.91 1 98.44 73 CYS A N 1
ATOM 593 C CA . CYS A 1 73 ? -3.75 32.031 7.449 1 98.44 73 CYS A CA 1
ATOM 594 C C . CYS A 1 73 ? -3.076 31.5 8.711 1 98.44 73 CYS A C 1
ATOM 596 O O . CYS A 1 73 ? -3.74 31.281 9.727 1 98.44 73 CYS A O 1
ATOM 598 N N . GLY A 1 74 ? -1.826 31.422 8.68 1 97.38 74 GLY A N 1
ATOM 599 C CA . GLY A 1 74 ? -1.084 30.703 9.703 1 97.38 74 GLY A CA 1
ATOM 600 C C . GLY A 1 74 ? -0.994 29.219 9.43 1 97.38 74 GLY A C 1
ATOM 601 O O . GLY A 1 74 ? -1.377 28.406 10.266 1 97.38 74 GLY A O 1
ATOM 602 N N . ALA A 1 75 ? -0.397 28.859 8.266 1 96.94 75 ALA A N 1
ATOM 603 C CA . ALA A 1 75 ? -0.462 27.5 7.73 1 96.94 75 ALA A CA 1
ATOM 604 C C . ALA A 1 75 ? 0.537 26.594 8.438 1 96.94 75 ALA A C 1
ATOM 606 O O . ALA A 1 75 ? 0.355 25.375 8.469 1 96.94 75 ALA A O 1
ATOM 607 N N . ASN A 1 76 ? 1.607 27.141 8.961 1 96.69 76 ASN A N 1
ATOM 608 C CA . ASN A 1 76 ? 2.631 26.406 9.695 1 96.69 76 ASN A CA 1
ATOM 609 C C . ASN A 1 76 ? 3.119 25.188 8.906 1 96.69 76 ASN A C 1
ATOM 611 O O . ASN A 1 76 ? 3.57 25.328 7.766 1 96.69 76 ASN A O 1
ATOM 615 N N . MET A 1 77 ? 2.939 23.969 9.367 1 95.88 77 MET A N 1
ATOM 616 C CA . MET A 1 77 ? 3.486 22.781 8.727 1 95.88 77 MET A CA 1
ATOM 617 C C . MET A 1 77 ? 2.443 22.109 7.836 1 95.88 77 MET A C 1
ATOM 619 O O . MET A 1 77 ? 2.393 20.891 7.742 1 95.88 77 MET A O 1
ATOM 623 N N . ALA A 1 78 ? 1.494 22.781 7.301 1 96.62 78 ALA A N 1
ATOM 624 C CA . ALA A 1 78 ? 0.478 22.344 6.344 1 96.62 78 ALA A CA 1
ATOM 625 C C . ALA A 1 78 ? -0.517 21.391 6.992 1 96.62 78 ALA A C 1
ATOM 627 O O . ALA A 1 78 ? -1.225 20.656 6.297 1 96.62 78 ALA A O 1
ATOM 628 N N . SER A 1 79 ? -0.565 21.359 8.297 1 94.69 79 SER A N 1
ATOM 629 C CA . SER A 1 79 ? -1.511 20.484 8.992 1 94.69 79 SER A CA 1
ATOM 630 C C . SER A 1 79 ? -2.951 20.859 8.656 1 94.69 79 SER A C 1
ATOM 632 O O . SER A 1 79 ? -3.816 19.984 8.555 1 94.69 79 SER A O 1
ATOM 634 N N . SER A 1 80 ? -3.168 22.172 8.5 1 94.94 80 SER A N 1
ATOM 635 C CA . SER A 1 80 ? -4.52 22.625 8.188 1 94.94 80 SER A CA 1
ATOM 636 C C . SER A 1 80 ? -4.965 22.125 6.812 1 94.94 80 SER A C 1
ATOM 638 O O . SER A 1 80 ? -6.125 21.734 6.637 1 94.94 80 SER A O 1
ATOM 640 N N . ILE A 1 81 ? -4.09 22.156 5.855 1 95.94 81 ILE A N 1
ATOM 641 C CA . ILE A 1 81 ? -4.422 21.656 4.527 1 95.94 81 ILE A CA 1
ATOM 642 C C . ILE A 1 81 ? -4.688 20.156 4.602 1 95.94 81 ILE A C 1
ATOM 644 O O . ILE A 1 81 ? -5.629 19.641 3.986 1 95.94 81 ILE A O 1
ATOM 648 N N . MET A 1 82 ? -3.836 19.469 5.328 1 95.44 82 MET A N 1
ATOM 649 C CA . MET A 1 82 ? -4.008 18.016 5.488 1 95.44 82 MET A CA 1
ATOM 650 C C . MET A 1 82 ? -5.379 17.688 6.07 1 95.44 82 MET A C 1
ATOM 652 O O . MET A 1 82 ? -6.109 16.875 5.52 1 95.44 82 MET A O 1
ATOM 656 N N . MET A 1 83 ? -5.695 18.344 7.148 1 95.69 83 MET A N 1
ATOM 657 C CA . MET A 1 83 ? -6.984 18.109 7.801 1 95.69 83 MET A CA 1
ATOM 658 C C . MET A 1 83 ? -8.133 18.484 6.867 1 95.69 83 MET A C 1
ATOM 660 O O . MET A 1 83 ? -9.125 17.75 6.789 1 95.69 83 MET A O 1
ATOM 664 N N . PHE A 1 84 ? -7.957 19.625 6.168 1 96.56 84 PHE A N 1
ATOM 665 C CA . PHE A 1 84 ? -8.992 20.078 5.242 1 96.56 84 PHE A CA 1
ATOM 666 C C . PHE A 1 84 ? -9.211 19.062 4.133 1 96.56 84 PHE A C 1
ATOM 668 O O . PHE A 1 84 ? -10.344 18.672 3.848 1 96.56 84 PHE A O 1
ATOM 675 N N . ARG A 1 85 ? -8.148 18.594 3.58 1 95.81 85 ARG A N 1
ATOM 676 C CA . ARG A 1 85 ? -8.227 17.625 2.488 1 95.81 85 ARG A CA 1
ATOM 677 C C . ARG A 1 85 ? -8.805 16.297 2.971 1 95.81 85 ARG A C 1
ATOM 679 O O . ARG A 1 85 ? -9.539 15.633 2.24 1 95.81 85 ARG A O 1
ATOM 686 N N . GLU A 1 86 ? -8.57 15.867 4.184 1 94.88 86 GLU A N 1
ATOM 687 C CA . GLU A 1 86 ? -8.945 14.547 4.688 1 94.88 86 GLU A CA 1
ATOM 688 C C . GLU A 1 86 ? -10.375 14.562 5.234 1 94.88 86 GLU A C 1
ATOM 690 O O . GLU A 1 86 ? -11.086 13.562 5.141 1 94.88 86 GLU A O 1
ATOM 695 N N . MET A 1 87 ? -10.805 15.711 5.809 1 93.25 87 MET A N 1
ATOM 696 C CA . MET A 1 87 ? -12.031 15.641 6.598 1 93.25 87 MET A CA 1
ATOM 697 C C . MET A 1 87 ? -13.133 16.484 5.969 1 93.25 87 MET A C 1
ATOM 699 O O . MET A 1 87 ? -14.32 16.234 6.168 1 93.25 87 MET A O 1
ATOM 703 N N . TYR A 1 88 ? -12.758 17.562 5.27 1 94.19 88 TYR A N 1
ATOM 704 C CA . TYR A 1 88 ? -13.789 18.453 4.754 1 94.19 88 TYR A CA 1
ATOM 705 C C . TYR A 1 88 ? -14.453 17.859 3.516 1 94.19 88 TYR A C 1
ATOM 707 O O . TYR A 1 88 ? -13.766 17.406 2.598 1 94.19 88 TYR A O 1
ATOM 715 N N . PRO A 1 89 ? -15.773 17.859 3.465 1 91.31 89 PRO A N 1
ATOM 716 C CA . PRO A 1 89 ? -16.469 17.281 2.314 1 91.31 89 PRO A CA 1
ATOM 717 C C . PRO A 1 89 ? -16.125 17.984 1.001 1 91.31 89 PRO A C 1
ATOM 719 O O . PRO A 1 89 ? -16.078 19.219 0.944 1 91.31 89 PRO A O 1
ATOM 722 N N . ASN A 1 90 ? -15.789 17.328 -0.035 1 92.75 90 ASN A N 1
ATOM 723 C CA . ASN A 1 90 ? -15.484 17.828 -1.371 1 92.75 90 ASN A CA 1
ATOM 724 C C . ASN A 1 90 ? -14.336 18.828 -1.347 1 92.75 90 ASN A C 1
ATOM 726 O O . ASN A 1 90 ? -14.375 19.844 -2.045 1 92.75 90 ASN A O 1
ATOM 730 N N . SER A 1 91 ? -13.43 18.547 -0.509 1 95.94 91 SER A N 1
ATOM 731 C CA . SER A 1 91 ? -12.305 19.453 -0.294 1 95.94 91 SER A CA 1
ATOM 732 C C . SER A 1 91 ? -11.539 19.703 -1.588 1 95.94 91 SER A C 1
ATOM 734 O O . SER A 1 91 ? -10.922 20.766 -1.761 1 95.94 91 SER A O 1
ATOM 736 N N . ARG A 1 92 ? -11.594 18.844 -2.516 1 94.5 92 ARG A N 1
ATOM 737 C CA . ARG A 1 92 ? -10.828 18.953 -3.754 1 94.5 92 ARG A CA 1
ATOM 738 C C . ARG A 1 92 ? -11.406 20.047 -4.656 1 94.5 92 ARG A C 1
ATOM 740 O O . ARG A 1 92 ? -10.742 20.5 -5.594 1 94.5 92 ARG A O 1
ATOM 747 N N . GLU A 1 93 ? -12.594 20.469 -4.414 1 95.75 93 GLU A N 1
ATOM 748 C CA . GLU A 1 93 ? -13.242 21.516 -5.203 1 95.75 93 GLU A CA 1
ATOM 749 C C . GLU A 1 93 ? -12.781 22.906 -4.766 1 95.75 93 GLU A C 1
ATOM 751 O O . GLU A 1 93 ? -13.047 23.891 -5.449 1 95.75 93 GLU A O 1
ATOM 756 N N . PHE A 1 94 ? -12.07 22.938 -3.691 1 98 94 PHE A N 1
ATOM 757 C CA . PHE A 1 94 ? -11.672 24.219 -3.133 1 98 94 PHE A CA 1
ATOM 758 C C . PHE A 1 94 ? -10.32 24.656 -3.689 1 98 94 PHE A C 1
ATOM 760 O O . PHE A 1 94 ? -9.406 23.828 -3.836 1 98 94 PHE A O 1
ATOM 767 N N . GLU A 1 95 ? -10.297 25.875 -3.977 1 98.19 95 GLU A N 1
ATOM 768 C CA . GLU A 1 95 ? -9.008 26.547 -4.109 1 98.19 95 GLU A CA 1
ATOM 769 C C . GLU A 1 95 ? -8.445 26.953 -2.746 1 98.19 95 GLU A C 1
ATOM 771 O O . GLU A 1 95 ? -9.148 27.562 -1.939 1 98.19 95 GLU A O 1
ATOM 776 N N . ILE A 1 96 ? -7.184 26.5 -2.48 1 98.69 96 ILE A N 1
ATOM 777 C CA . ILE A 1 96 ? -6.625 26.75 -1.157 1 98.69 96 ILE A CA 1
ATOM 778 C C . ILE A 1 96 ? -5.48 27.766 -1.261 1 98.69 96 ILE A C 1
ATOM 780 O O . ILE A 1 96 ? -4.59 27.609 -2.1 1 98.69 96 ILE A O 1
ATOM 784 N N . HIS A 1 97 ? -5.516 28.828 -0.473 1 98.75 97 HIS A N 1
ATOM 785 C CA . HIS A 1 97 ? -4.414 29.766 -0.284 1 98.75 97 HIS A CA 1
ATOM 786 C C . HIS A 1 97 ? -3.863 29.688 1.137 1 98.75 97 HIS A C 1
ATOM 788 O O . HIS A 1 97 ? -4.562 30.016 2.096 1 98.75 97 HIS A O 1
ATOM 794 N N . SER A 1 98 ? -2.617 29.281 1.21 1 98.69 98 SER A N 1
AT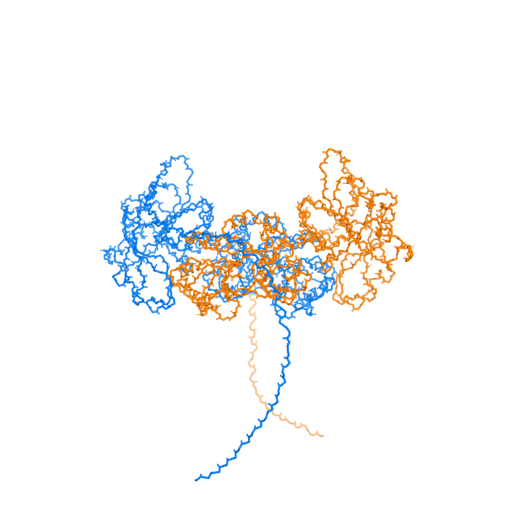OM 795 C CA . SER A 1 98 ? -1.978 29.141 2.514 1 98.69 98 SER A CA 1
ATOM 796 C C . SER A 1 98 ? -0.908 30.203 2.719 1 98.69 98 SER A C 1
ATOM 798 O O . SER A 1 98 ? -0.052 30.406 1.855 1 98.69 98 SER A O 1
ATOM 800 N N . PHE A 1 99 ? -0.986 30.875 3.887 1 98.69 99 PHE A N 1
ATOM 801 C CA . PHE A 1 99 ? -0.038 31.922 4.227 1 98.69 99 PHE A CA 1
ATOM 802 C C . PHE A 1 99 ? 0.766 31.562 5.469 1 98.69 99 PHE A C 1
ATOM 804 O O . PHE A 1 99 ? 0.195 31.172 6.492 1 98.69 99 PHE A O 1
ATOM 811 N N . GLU A 1 100 ? 2.021 31.609 5.371 1 98.5 100 GLU A N 1
ATOM 812 C CA . GLU A 1 100 ? 2.939 31.297 6.461 1 98.5 100 GLU A CA 1
ATOM 813 C C . GLU A 1 100 ? 4.191 32.156 6.398 1 98.5 100 GLU A C 1
ATOM 815 O O . GLU A 1 100 ? 4.699 32.469 5.312 1 98.5 100 GLU A O 1
ATOM 820 N N . ILE A 1 101 ? 4.688 32.594 7.566 1 98 101 ILE A N 1
ATOM 821 C CA . ILE A 1 101 ? 5.734 33.625 7.602 1 98 101 ILE A CA 1
ATOM 822 C C . ILE A 1 101 ? 7.105 32.938 7.535 1 98 101 ILE A C 1
ATOM 824 O O . ILE A 1 101 ? 8.094 33.562 7.168 1 98 101 ILE A O 1
ATOM 828 N N . ASP A 1 102 ? 7.227 31.688 7.926 1 97.44 102 ASP A N 1
ATOM 829 C CA . ASP A 1 102 ? 8.523 31.016 7.988 1 97.44 102 ASP A CA 1
ATOM 830 C C . ASP A 1 102 ? 8.828 30.281 6.684 1 97.44 102 ASP A C 1
ATOM 832 O O . ASP A 1 102 ? 8.234 29.25 6.391 1 97.44 102 ASP A O 1
ATOM 836 N N . TYR A 1 103 ? 9.789 30.75 5.945 1 96.56 103 TYR A N 1
ATOM 837 C CA . TYR A 1 103 ? 10.164 30.156 4.664 1 96.56 103 TYR A CA 1
ATOM 838 C C . TYR A 1 103 ? 10.641 28.719 4.844 1 96.56 103 TYR A C 1
ATOM 840 O O . TYR A 1 103 ? 10.539 27.906 3.924 1 96.56 103 TYR A O 1
ATOM 848 N N . LYS A 1 104 ? 11.062 28.328 6.012 1 96.38 104 LYS A N 1
ATOM 849 C CA . LYS A 1 104 ? 11.602 27 6.273 1 96.38 104 LYS A CA 1
ATOM 850 C C . LYS A 1 104 ? 10.492 25.938 6.242 1 96.38 104 LYS A C 1
ATOM 852 O O . LYS A 1 104 ? 10.773 24.75 6.156 1 96.38 104 LYS A O 1
ATOM 857 N N . LEU A 1 105 ? 9.273 26.359 6.309 1 97.62 105 LEU A N 1
ATOM 858 C CA . LEU A 1 105 ? 8.156 25.422 6.348 1 97.62 105 LEU A CA 1
ATOM 859 C C . LEU A 1 105 ? 7.57 25.219 4.953 1 97.62 105 LEU A C 1
ATOM 861 O O . LEU A 1 105 ? 6.676 24.391 4.766 1 97.62 105 LEU A O 1
ATOM 865 N N . ARG A 1 106 ? 8.086 25.891 3.932 1 97.81 106 ARG A N 1
ATOM 866 C CA . ARG A 1 106 ? 7.602 25.828 2.559 1 97.81 106 ARG A CA 1
ATOM 867 C C . ARG A 1 106 ? 7.641 24.391 2.043 1 97.81 106 ARG A C 1
ATOM 869 O O . ARG A 1 106 ? 6.73 23.953 1.334 1 97.81 106 ARG A O 1
ATOM 876 N N . PRO A 1 107 ? 8.641 23.562 2.42 1 98 107 PRO A N 1
ATOM 877 C CA . PRO A 1 107 ? 8.742 22.203 1.896 1 98 107 PRO A CA 1
ATOM 878 C C . PRO A 1 107 ? 7.504 21.359 2.211 1 98 107 PRO A C 1
ATOM 880 O O . PRO A 1 107 ? 7.129 20.484 1.424 1 98 107 PRO A O 1
ATOM 883 N N . TYR A 1 108 ? 6.836 21.594 3.27 1 98.06 108 TYR A N 1
ATOM 884 C CA . TYR A 1 108 ? 5.668 20.812 3.672 1 98.06 108 TYR A CA 1
ATOM 885 C C . TYR A 1 108 ? 4.539 20.969 2.658 1 98.06 108 TYR A C 1
ATOM 887 O O . TYR A 1 108 ? 3.619 20.141 2.621 1 98.06 108 TYR A O 1
ATOM 895 N N . PHE A 1 109 ? 4.582 21.984 1.827 1 98.44 109 PHE A N 1
ATOM 896 C CA . PHE A 1 109 ? 3.467 22.312 0.953 1 98.44 109 PHE A CA 1
ATOM 897 C C . PHE A 1 109 ? 3.709 21.797 -0.459 1 98.44 109 PHE A C 1
ATOM 899 O O . PHE A 1 109 ? 2.818 21.859 -1.31 1 98.44 109 PHE A O 1
ATOM 906 N N . ALA A 1 110 ? 4.84 21.25 -0.718 1 97.94 110 ALA A N 1
ATOM 907 C CA . ALA A 1 110 ? 5.281 20.922 -2.07 1 97.94 110 ALA A CA 1
ATOM 908 C C . ALA A 1 110 ? 4.289 19.984 -2.758 1 97.94 110 ALA A C 1
ATOM 910 O O . ALA A 1 110 ? 3.844 20.25 -3.877 1 97.94 110 ALA A O 1
ATOM 911 N N . ALA A 1 111 ? 3.904 18.938 -2.066 1 97.5 111 ALA A N 1
ATOM 912 C CA . ALA A 1 111 ? 3.006 17.953 -2.664 1 97.5 111 ALA A CA 1
ATOM 913 C C . ALA A 1 111 ? 1.62 18.547 -2.902 1 97.5 111 ALA A C 1
ATOM 915 O O . ALA A 1 111 ? 0.936 18.188 -3.859 1 97.5 111 ALA A O 1
ATOM 916 N N . TYR A 1 112 ? 1.188 19.422 -2.043 1 98 112 TYR A N 1
ATOM 917 C CA . TYR A 1 112 ? -0.132 20.016 -2.184 1 98 112 TYR A CA 1
ATOM 918 C C . TYR A 1 112 ? -0.161 21 -3.35 1 98 112 TYR A C 1
ATOM 920 O O . TYR A 1 112 ? -1.134 21.047 -4.105 1 98 112 TYR A O 1
ATOM 928 N N . VAL A 1 113 ? 0.887 21.797 -3.471 1 98.06 113 VAL A N 1
ATOM 929 C CA . VAL A 1 113 ? 0.968 22.781 -4.543 1 98.06 113 VAL A CA 1
ATOM 930 C C . VAL A 1 113 ? 0.917 22.078 -5.898 1 98.06 113 VAL A C 1
ATOM 932 O O . VAL A 1 113 ? 0.332 22.594 -6.852 1 98.06 113 VAL A O 1
ATOM 935 N N . SER A 1 114 ? 1.422 20.891 -6 1 95 114 SER A N 1
ATOM 936 C CA . SER A 1 114 ? 1.462 20.125 -7.246 1 95 114 SER A CA 1
ATOM 937 C C . SER A 1 114 ? 0.063 19.703 -7.676 1 95 114 SER A C 1
ATOM 939 O O . SER A 1 114 ? -0.138 19.281 -8.82 1 95 114 SER A O 1
ATOM 941 N N . GLN A 1 115 ? -0.92 19.812 -6.781 1 93.81 115 GLN A N 1
ATOM 942 C CA . GLN A 1 115 ? -2.299 19.469 -7.109 1 93.81 115 GLN A CA 1
ATOM 943 C C . GLN A 1 115 ? -2.916 20.484 -8.062 1 93.81 115 GLN A C 1
ATOM 945 O O . GLN A 1 115 ? -3.934 20.203 -8.703 1 93.81 115 GLN A O 1
ATOM 950 N N . GLY A 1 116 ? -2.436 21.688 -8.078 1 94.69 116 GLY A N 1
ATOM 951 C CA . GLY A 1 116 ? -2.84 22.672 -9.062 1 94.69 116 GLY A CA 1
ATOM 952 C C . GLY A 1 116 ? -3.82 23.688 -8.516 1 94.69 116 GLY A C 1
ATOM 953 O O . GLY A 1 116 ? -4.031 24.734 -9.125 1 94.69 116 GLY A O 1
ATOM 954 N N . ASN A 1 117 ? -4.418 23.406 -7.363 1 97.19 117 ASN A N 1
ATOM 955 C CA . ASN A 1 117 ? -5.375 24.359 -6.809 1 97.19 117 ASN A CA 1
ATOM 956 C C . ASN A 1 117 ? -4.992 24.766 -5.391 1 97.19 117 ASN A C 1
ATOM 958 O O . ASN A 1 117 ? -5.84 25.234 -4.625 1 97.19 117 ASN A O 1
ATOM 962 N N . VAL A 1 118 ? -3.77 24.469 -5.023 1 98.31 118 VAL A N 1
ATOM 963 C CA . VAL A 1 118 ? -3.217 24.891 -3.746 1 98.31 118 VAL A CA 1
ATOM 964 C C . VAL A 1 118 ? -2.082 25.891 -3.982 1 98.31 118 VAL A C 1
ATOM 966 O O . VAL A 1 118 ? -1.141 25.609 -4.727 1 98.31 118 VAL A O 1
ATOM 969 N N . TYR A 1 119 ? -2.195 27.031 -3.365 1 98.44 119 TYR A N 1
ATOM 970 C CA . TYR A 1 119 ? -1.202 28.094 -3.492 1 98.44 119 TYR A CA 1
ATOM 971 C C . TYR A 1 119 ? -0.546 28.391 -2.148 1 98.44 119 TYR A C 1
ATOM 973 O O . TYR A 1 119 ? -1.229 28.734 -1.181 1 98.44 119 TYR A O 1
ATOM 981 N N . ALA A 1 120 ? 0.739 28.203 -2.123 1 98.44 120 ALA A N 1
ATOM 982 C CA . ALA A 1 120 ? 1.505 28.469 -0.907 1 98.44 120 ALA A CA 1
ATOM 983 C C . ALA A 1 120 ? 2.178 29.844 -0.971 1 98.44 120 ALA A C 1
ATOM 985 O O . ALA A 1 120 ? 3.104 30.047 -1.758 1 98.44 120 ALA A O 1
ATOM 986 N N . HIS A 1 121 ? 1.665 30.781 -0.168 1 98.56 121 HIS A N 1
ATOM 987 C CA . HIS A 1 121 ? 2.264 32.094 -0.002 1 98.56 121 HIS A CA 1
ATOM 988 C C . HIS A 1 121 ? 3.234 32.125 1.174 1 98.56 121 HIS A C 1
ATOM 990 O O . HIS A 1 121 ? 2.879 32.562 2.271 1 98.56 121 HIS A O 1
ATOM 996 N N . ILE A 1 122 ? 4.438 31.656 0.995 1 98.25 122 ILE A N 1
ATOM 997 C CA . ILE A 1 122 ? 5.422 31.438 2.049 1 98.25 122 ILE A CA 1
ATOM 998 C C . ILE A 1 122 ? 6.789 31.938 1.586 1 98.25 122 ILE A C 1
ATOM 1000 O O . ILE A 1 122 ? 7.359 31.406 0.629 1 98.25 122 ILE A O 1
ATOM 1004 N N . PRO A 1 123 ? 7.414 32.969 2.172 1 97.94 123 PRO A N 1
ATOM 1005 C CA . PRO A 1 123 ? 6.992 33.625 3.42 1 97.94 123 PRO A CA 1
ATOM 1006 C C . PRO A 1 123 ? 6.074 34.812 3.188 1 97.94 123 PRO A C 1
ATOM 1008 O O . PRO A 1 123 ? 6.445 35.75 2.469 1 97.94 123 PRO A O 1
ATOM 1011 N N . VAL A 1 124 ? 4.961 34.812 3.715 1 98.62 124 VAL A N 1
ATOM 1012 C CA . VAL A 1 124 ? 4.055 35.969 3.689 1 98.62 124 VAL A CA 1
ATOM 1013 C C . VAL A 1 124 ? 3.258 36.031 4.992 1 98.62 124 VAL A C 1
ATOM 1015 O O . VAL A 1 124 ? 2.664 35.031 5.406 1 98.62 124 VAL A O 1
ATOM 1018 N N . GLY A 1 125 ? 3.305 37.125 5.684 1 98.44 125 GLY A N 1
ATOM 1019 C CA . GLY A 1 125 ? 2.447 37.344 6.836 1 98.44 125 GLY A CA 1
ATOM 1020 C C . GLY A 1 125 ? 1.113 37.969 6.477 1 98.44 125 GLY A C 1
ATOM 1021 O O . GLY A 1 125 ? 1.031 38.781 5.547 1 98.44 125 GLY A O 1
ATOM 1022 N N . VAL A 1 126 ? 0.09 37.594 7.191 1 98.56 126 VAL A N 1
ATOM 1023 C CA . VAL A 1 126 ? -1.236 38.188 7.016 1 98.56 126 VAL A CA 1
ATOM 1024 C C . VAL A 1 126 ? -1.47 39.25 8.07 1 98.56 126 VAL A C 1
ATOM 1026 O O . VAL A 1 126 ? -1.225 39.031 9.258 1 98.56 126 VAL A O 1
ATOM 1029 N N . SER A 1 127 ? -1.864 40.375 7.578 1 97.69 127 SER A N 1
ATOM 1030 C CA . SER A 1 127 ? -2.061 41.531 8.438 1 97.69 127 SER A CA 1
ATOM 1031 C C . SER A 1 127 ? -3.217 42.406 7.949 1 97.69 127 SER A C 1
ATOM 1033 O O . SER A 1 127 ? -3.973 42 7.062 1 97.69 127 SER A O 1
ATOM 1035 N N . ASN A 1 128 ? -3.428 43.594 8.719 1 97.5 128 ASN A N 1
ATOM 1036 C CA . ASN A 1 128 ? -4.445 44.562 8.32 1 97.5 128 ASN A CA 1
ATOM 1037 C C . ASN A 1 128 ? -3.887 45.562 7.328 1 97.5 128 ASN A C 1
ATOM 1039 O O . ASN A 1 128 ? -4.625 46.438 6.824 1 97.5 128 ASN A O 1
ATOM 1043 N N . VAL A 1 129 ? -2.607 45.5 6.996 1 96.5 129 VAL A N 1
ATOM 1044 C CA . VAL A 1 129 ? -1.99 46.438 6.066 1 96.5 129 VAL A CA 1
ATOM 1045 C C . VAL A 1 129 ? -0.983 45.688 5.184 1 96.5 129 VAL A C 1
ATOM 1047 O O . VAL A 1 129 ? -0.349 44.719 5.621 1 96.5 129 VAL A O 1
ATOM 1050 N N . ASP A 1 130 ? -0.899 46.125 3.93 1 97.56 130 ASP A N 1
ATOM 1051 C CA . ASP A 1 130 ? 0.196 45.688 3.074 1 97.56 130 ASP A CA 1
ATOM 1052 C C . ASP A 1 130 ? 1.523 46.312 3.52 1 97.56 130 ASP A C 1
ATOM 1054 O O . ASP A 1 130 ? 1.575 47.469 3.92 1 97.56 130 ASP A O 1
ATOM 1058 N N . GLY A 1 131 ? 2.537 45.469 3.512 1 97.44 131 GLY A N 1
ATOM 1059 C CA . GLY A 1 131 ? 3.842 46 3.861 1 97.44 131 GLY A CA 1
ATOM 1060 C C . GLY A 1 131 ? 4.867 44.938 4.18 1 97.44 131 GLY A C 1
ATOM 1061 O O . GLY A 1 131 ? 4.891 43.875 3.535 1 97.44 131 GLY A O 1
ATOM 1062 N N . ASN A 1 132 ? 5.828 45.312 5.062 1 97.88 132 ASN A N 1
ATOM 1063 C CA . ASN A 1 132 ? 6.867 44.438 5.586 1 97.88 132 ASN A CA 1
ATOM 1064 C C . ASN A 1 132 ? 6.949 44.5 7.105 1 97.88 132 ASN A C 1
ATOM 1066 O O . ASN A 1 132 ? 6.758 45.562 7.695 1 97.88 132 ASN A O 1
ATOM 1070 N N . MET A 1 133 ? 7.219 43.406 7.641 1 96.75 133 MET A N 1
ATOM 1071 C CA . MET A 1 133 ? 7.422 43.344 9.086 1 96.75 133 MET A CA 1
ATOM 1072 C C . MET A 1 133 ? 8.547 42.375 9.438 1 96.75 133 MET A C 1
ATOM 1074 O O . MET A 1 133 ? 8.906 41.5 8.633 1 96.75 133 MET A O 1
ATOM 1078 N N . THR A 1 134 ? 9.102 42.594 10.602 1 95.88 134 THR A N 1
ATOM 1079 C CA . THR A 1 134 ? 10.055 41.625 11.125 1 95.88 134 THR A CA 1
ATOM 1080 C C . THR A 1 134 ? 9.328 40.406 11.688 1 95.88 134 THR A C 1
ATOM 1082 O O . THR A 1 134 ? 8.477 40.531 12.57 1 95.88 134 THR A O 1
ATOM 1085 N N . ALA A 1 135 ? 9.633 39.281 11.133 1 96.56 135 ALA A N 1
ATOM 1086 C CA . ALA A 1 135 ? 9.148 38 11.672 1 96.56 135 ALA A CA 1
ATOM 1087 C C . ALA A 1 135 ? 10.156 37.406 12.656 1 96.56 135 ALA A C 1
ATOM 1089 O O . ALA A 1 135 ? 11.359 37.375 12.383 1 96.56 135 ALA A O 1
ATOM 1090 N N . PHE A 1 136 ? 9.719 37.062 13.797 1 95.12 136 PHE A N 1
ATOM 1091 C CA . PHE A 1 136 ? 10.508 36.375 14.797 1 95.12 136 PHE A CA 1
ATOM 1092 C C . PHE A 1 136 ? 10.242 34.875 14.727 1 95.12 136 PHE A C 1
ATOM 1094 O O . PHE A 1 136 ? 9.164 34.406 15.109 1 95.12 136 PHE A O 1
ATOM 1101 N N . LEU A 1 137 ? 11.188 34.156 14.281 1 94.94 137 LEU A N 1
ATOM 1102 C CA . LEU A 1 137 ? 10.984 32.781 13.914 1 94.94 137 LEU A CA 1
ATOM 1103 C C . LEU A 1 137 ? 11.781 31.844 14.82 1 94.94 137 LEU A C 1
ATOM 1105 O O . LEU A 1 137 ? 12.844 32.219 15.32 1 94.94 137 LEU A O 1
ATOM 1109 N N . GLU A 1 138 ? 11.219 30.672 14.984 1 92.38 138 GLU A N 1
ATOM 1110 C CA . GLU A 1 138 ? 11.891 29.672 15.812 1 92.38 138 GLU A CA 1
ATOM 1111 C C . GLU A 1 138 ? 13.117 29.094 15.109 1 92.38 138 GLU A C 1
ATOM 1113 O O . GLU A 1 138 ? 13.086 28.859 13.898 1 92.38 138 GLU A O 1
ATOM 1118 N N . GLY A 1 139 ? 14.164 28.859 15.859 1 90.25 139 GLY A N 1
ATOM 1119 C CA . GLY A 1 139 ? 15.359 28.234 15.32 1 90.25 139 GLY A CA 1
ATOM 1120 C C . GLY A 1 139 ? 15.242 26.719 15.219 1 90.25 139 GLY A C 1
ATOM 1121 O O . GLY A 1 139 ? 14.258 26.141 15.672 1 90.25 139 GLY A O 1
ATOM 1122 N N . ALA A 1 140 ? 16.25 26.094 14.594 1 92.25 140 ALA A N 1
ATOM 1123 C CA . ALA A 1 140 ? 16.297 24.641 14.438 1 92.25 140 ALA A CA 1
ATOM 1124 C C . ALA A 1 140 ? 16.328 23.938 15.797 1 92.25 140 ALA A C 1
ATOM 1126 O O . ALA A 1 140 ? 16.875 24.484 16.766 1 92.25 140 ALA A O 1
ATOM 1127 N N . TRP A 1 141 ? 15.766 22.766 15.812 1 93 141 TRP A N 1
ATOM 1128 C CA . TRP A 1 141 ? 15.859 21.938 17 1 93 141 TRP A CA 1
ATOM 1129 C C . TRP A 1 141 ? 17.297 21.484 17.234 1 93 141 TRP A C 1
ATOM 1131 O O . TRP A 1 141 ? 18.031 21.203 16.297 1 93 141 TRP A O 1
ATOM 1141 N N . PHE A 1 142 ? 17.75 21.391 18.438 1 91.69 142 PHE A N 1
ATOM 1142 C CA . PHE A 1 142 ? 19 20.781 18.859 1 91.69 142 PHE A CA 1
ATOM 1143 C C . PHE A 1 142 ? 18.828 20.047 20.188 1 91.69 142 PHE A C 1
ATOM 1145 O O . PHE A 1 142 ? 17.938 20.375 20.969 1 91.69 142 PHE A O 1
ATOM 1152 N N . PRO A 1 143 ? 19.688 18.984 20.359 1 89.38 143 PRO A N 1
ATOM 1153 C CA . PRO A 1 143 ? 19.578 18.297 21.656 1 89.38 143 PRO A CA 1
ATOM 1154 C C . PRO A 1 143 ? 19.75 19.234 22.844 1 89.38 143 PRO A C 1
ATOM 1156 O O . PRO A 1 143 ? 20.766 19.938 22.938 1 89.38 143 PRO A O 1
ATOM 1159 N N . GLY A 1 144 ? 18.766 19.281 23.703 1 85.12 144 GLY A N 1
ATOM 1160 C CA . GLY A 1 144 ? 18.844 20.156 24.875 1 85.12 144 GLY A CA 1
ATOM 1161 C C . GLY A 1 144 ? 18.016 21.422 24.734 1 85.12 144 GLY A C 1
ATOM 1162 O O . GLY A 1 144 ? 17.938 22.219 25.672 1 85.12 144 GLY A O 1
ATOM 1163 N N . LYS A 1 145 ? 17.531 21.609 23.484 1 85 145 LYS A N 1
ATOM 1164 C CA . LYS A 1 145 ? 16.625 22.734 23.328 1 85 145 LYS A CA 1
ATOM 1165 C C . LYS A 1 145 ? 15.43 22.625 24.266 1 85 145 LYS A C 1
ATOM 1167 O O . LYS A 1 145 ? 14.75 21.609 24.297 1 85 145 LYS A O 1
ATOM 1172 N N . ILE A 1 146 ? 15.203 23.562 25.094 1 80.31 146 ILE A N 1
ATOM 1173 C CA . ILE A 1 146 ? 14.117 23.531 26.078 1 80.31 146 ILE A CA 1
ATOM 1174 C C . ILE A 1 146 ? 13.297 24.812 25.984 1 80.31 146 ILE A C 1
ATOM 1176 O O . ILE A 1 146 ? 13.852 25.922 26 1 80.31 146 ILE A O 1
ATOM 1180 N N . ASN A 1 147 ? 12.07 24.688 25.703 1 74.12 147 ASN A N 1
ATOM 1181 C CA . ASN A 1 147 ? 11.078 25.766 25.75 1 74.12 147 ASN A CA 1
ATOM 1182 C C . ASN A 1 147 ? 10.195 25.656 27 1 74.12 147 ASN A C 1
ATOM 1184 O O . ASN A 1 147 ? 9.391 24.734 27.109 1 74.12 147 ASN A O 1
ATOM 1188 N N . ASN A 1 148 ? 10.211 26.625 27.859 1 73.69 148 ASN A N 1
ATOM 1189 C CA . ASN A 1 148 ? 9.438 26.594 29.109 1 73.69 148 ASN A CA 1
ATOM 1190 C C . ASN A 1 148 ? 9.555 25.234 29.797 1 73.69 148 ASN A C 1
ATOM 1192 O O . ASN A 1 148 ? 8.539 24.594 30.094 1 73.69 148 ASN A O 1
ATOM 1196 N N . ASP A 1 149 ? 10.703 24.734 29.859 1 73.62 149 ASP A N 1
ATOM 1197 C CA . ASP A 1 149 ? 11.062 23.516 30.562 1 73.62 149 ASP A CA 1
ATOM 1198 C C . ASP A 1 149 ? 10.555 22.281 29.828 1 73.62 149 ASP A C 1
ATOM 1200 O O . ASP A 1 149 ? 10.352 21.234 30.438 1 73.62 149 ASP A O 1
ATOM 1204 N N . GLN A 1 150 ? 10.172 22.547 28.609 1 82.88 150 GLN A N 1
ATOM 1205 C CA . GLN A 1 150 ? 9.719 21.422 27.797 1 82.88 150 GLN A CA 1
ATOM 1206 C C . GLN A 1 150 ? 10.477 21.359 26.469 1 82.88 150 GLN A C 1
ATOM 1208 O O . GLN A 1 150 ? 10.891 22.391 25.938 1 82.88 150 GLN A O 1
ATOM 1213 N N . ASP A 1 151 ? 10.688 20.219 26.078 1 85.5 151 ASP A N 1
ATOM 1214 C CA . ASP A 1 151 ? 11.25 20 24.75 1 85.5 151 ASP A CA 1
ATOM 1215 C C . ASP A 1 151 ? 10.18 20.094 23.672 1 85.5 151 ASP A C 1
ATOM 1217 O O . ASP A 1 151 ? 9.445 19.125 23.438 1 85.5 151 ASP A O 1
ATOM 1221 N N . MET A 1 152 ? 10.078 21.344 23.062 1 89.19 152 MET A N 1
ATOM 1222 C CA . MET A 1 152 ? 9.039 21.594 22.062 1 89.19 152 MET A CA 1
ATOM 1223 C C . MET A 1 152 ? 9.625 22.219 20.812 1 89.19 152 MET A C 1
ATOM 1225 O O . MET A 1 152 ? 10.633 22.938 20.875 1 89.19 152 MET A O 1
ATOM 1229 N N . GLN A 1 153 ? 9.055 21.891 19.719 1 89.88 153 GLN A N 1
ATOM 1230 C CA . GLN A 1 153 ? 9.344 22.5 18.422 1 89.88 153 GLN A CA 1
ATOM 1231 C C . GLN A 1 153 ? 8.062 22.922 17.719 1 89.88 153 GLN A C 1
ATOM 1233 O O . GLN A 1 153 ? 7.348 22.078 17.172 1 89.88 153 GLN A O 1
ATOM 1238 N N . TRP A 1 154 ? 7.812 24.156 17.656 1 85.38 154 TRP A N 1
ATOM 1239 C CA . TRP A 1 154 ? 6.566 24.703 17.125 1 85.38 154 TRP A CA 1
ATOM 1240 C C . TRP A 1 154 ? 6.652 24.891 15.617 1 85.38 154 TRP A C 1
ATOM 1242 O O . TRP A 1 154 ? 5.664 24.703 14.906 1 85.38 154 TRP A O 1
ATOM 1252 N N . GLY A 1 155 ? 7.762 25.156 15.172 1 86.56 155 GLY A N 1
ATOM 1253 C CA . GLY A 1 155 ? 7.871 25.656 13.812 1 86.56 155 GLY A CA 1
ATOM 1254 C C . GLY A 1 155 ? 7.234 27.031 13.633 1 86.56 155 GLY A C 1
ATOM 1255 O O . GLY A 1 155 ? 6.406 27.438 14.445 1 86.56 155 GLY A O 1
ATOM 1256 N N . GLY A 1 156 ? 7.645 27.766 12.664 1 91.81 156 GLY A N 1
ATOM 1257 C CA . GLY A 1 156 ? 7.043 29.062 12.43 1 91.81 156 GLY A CA 1
ATOM 1258 C C . GLY A 1 156 ? 7.535 30.125 13.391 1 91.81 156 GLY A C 1
ATOM 1259 O O . GLY A 1 156 ? 8.711 30.156 13.758 1 91.81 156 GLY A O 1
ATOM 1260 N N . GLY A 1 157 ? 6.637 31.047 13.672 1 93.5 157 GLY A N 1
ATOM 1261 C CA . GLY A 1 157 ? 6.965 32.188 14.516 1 93.5 157 GLY A CA 1
ATOM 1262 C C . GLY A 1 157 ? 5.824 33.188 14.641 1 93.5 157 GLY A C 1
ATOM 1263 O O . GLY A 1 157 ? 4.656 32.781 14.695 1 93.5 157 GLY A O 1
ATOM 1264 N N . SER A 1 158 ? 6.234 34.375 14.93 1 94.56 158 SER A N 1
ATOM 1265 C CA . SER A 1 158 ? 5.242 35.438 15.148 1 94.56 158 SER A CA 1
ATOM 1266 C C . SER A 1 158 ? 5.758 36.781 14.672 1 94.56 158 SER A C 1
ATOM 1268 O O . SER A 1 158 ? 6.969 37 14.602 1 94.56 158 SER A O 1
ATOM 1270 N N . LEU A 1 159 ? 4.824 37.625 14.281 1 95.12 159 LEU A N 1
ATOM 1271 C CA . LEU A 1 159 ? 5.16 39 13.992 1 95.12 159 LEU A CA 1
ATOM 1272 C C . LEU A 1 159 ? 5.242 39.844 15.273 1 95.12 159 LEU A C 1
ATOM 1274 O O . LEU A 1 159 ? 5.746 40.969 15.266 1 95.12 159 LEU A O 1
ATOM 1278 N N . PHE A 1 160 ? 4.742 39.188 16.344 1 93.88 160 PHE A N 1
ATOM 1279 C CA . PHE A 1 160 ? 4.742 39.812 17.656 1 93.88 160 PHE A CA 1
ATOM 1280 C C . PHE A 1 160 ? 5.469 38.938 18.672 1 93.88 160 PHE A C 1
ATOM 1282 O O . PHE A 1 160 ? 5.105 37.781 18.875 1 93.88 160 PHE A O 1
ATOM 1289 N N . ALA A 1 161 ? 6.492 39.469 19.312 1 90.31 161 ALA A N 1
ATOM 1290 C CA . ALA A 1 161 ? 7.258 38.656 20.266 1 90.31 161 ALA A CA 1
ATOM 1291 C C . ALA A 1 161 ? 7.691 39.5 21.469 1 90.31 161 ALA A C 1
ATOM 1293 O O . ALA A 1 161 ? 7.98 40.688 21.344 1 90.31 161 ALA A O 1
ATOM 1294 N N . PHE A 1 162 ? 7.723 38.844 22.578 1 88.38 162 PHE A N 1
ATOM 1295 C CA . PHE A 1 162 ? 8.266 39.469 23.766 1 88.38 162 PHE A CA 1
ATOM 1296 C C . PHE A 1 162 ? 9.789 39.531 23.703 1 88.38 162 PHE A C 1
ATOM 1298 O O . PHE A 1 162 ? 10.414 38.781 22.969 1 88.38 162 PHE A O 1
ATOM 1305 N N . ASP A 1 163 ? 10.281 40.344 24.531 1 85.44 163 ASP A N 1
ATOM 1306 C CA . ASP A 1 163 ? 11.727 40.562 24.5 1 85.44 163 ASP A CA 1
ATOM 1307 C C . ASP A 1 163 ? 12.461 39.281 24.938 1 85.44 163 ASP A C 1
ATOM 1309 O O . ASP A 1 163 ? 13.531 38.969 24.406 1 85.44 163 ASP A O 1
ATOM 1313 N N . ASP A 1 164 ? 11.906 38.562 25.812 1 82.44 164 ASP A N 1
ATOM 1314 C CA . ASP A 1 164 ? 12.57 37.375 26.312 1 82.44 164 ASP A CA 1
ATOM 1315 C C . ASP A 1 164 ? 12.5 36.219 25.312 1 82.44 164 ASP A C 1
ATOM 1317 O O . ASP A 1 164 ? 13.258 35.25 25.406 1 82.44 164 ASP A O 1
ATOM 1321 N N . GLU A 1 165 ? 11.633 36.344 24.328 1 86.12 165 GLU A N 1
ATOM 1322 C CA . GLU A 1 165 ? 11.5 35.344 23.297 1 86.12 165 GLU A CA 1
ATOM 1323 C C . GLU A 1 165 ? 12.508 35.562 22.172 1 86.12 165 GLU A C 1
ATOM 1325 O O . GLU A 1 165 ? 12.859 34.625 21.453 1 86.12 165 GLU A O 1
ATOM 1330 N N . LYS A 1 166 ? 12.867 36.719 22.078 1 84.25 166 LYS A N 1
ATOM 1331 C CA . LYS A 1 166 ? 13.711 37.125 20.953 1 84.25 166 LYS A CA 1
ATOM 1332 C C . LYS A 1 166 ? 15.156 36.719 21.172 1 84.25 166 LYS A C 1
ATOM 1334 O O . LYS A 1 166 ? 15.969 36.719 20.25 1 84.25 166 LYS A O 1
ATOM 1339 N N . ASN A 1 167 ? 15.469 36.344 22.422 1 74.62 167 ASN A N 1
ATOM 1340 C CA . ASN A 1 167 ? 16.859 36.062 22.75 1 74.62 167 ASN A CA 1
ATOM 1341 C C . ASN A 1 167 ? 17.297 34.719 22.172 1 74.62 167 ASN A C 1
ATOM 1343 O O . ASN A 1 167 ? 16.484 33.781 22.031 1 74.62 167 ASN A O 1
ATOM 1347 N N . ILE A 1 168 ? 18.453 34.75 21.578 1 64 168 ILE A N 1
ATOM 1348 C CA . ILE A 1 168 ? 19.062 33.594 20.938 1 64 168 ILE A CA 1
ATOM 1349 C C . ILE A 1 168 ? 19.438 32.531 21.984 1 64 168 ILE A C 1
ATOM 1351 O O . ILE A 1 168 ? 19.609 31.359 21.672 1 64 168 ILE A O 1
ATOM 1355 N N . ASP A 1 169 ? 19.391 32.875 23.219 1 59.81 169 ASP A N 1
ATOM 1356 C CA . ASP A 1 169 ? 19.984 32 24.219 1 59.81 169 ASP A CA 1
ATOM 1357 C C . ASP A 1 169 ? 19.125 30.766 24.453 1 59.81 169 ASP A C 1
ATOM 1359 O O . ASP A 1 169 ? 17.938 30.75 24.125 1 59.81 169 ASP A O 1
ATOM 1363 N N . THR A 1 170 ? 19.828 29.531 24.656 1 57.72 170 THR A N 1
ATOM 1364 C CA . THR A 1 170 ? 19.359 28.172 24.828 1 57.72 170 THR A CA 1
ATOM 1365 C C . THR A 1 170 ? 18.344 28.078 25.969 1 57.72 170 THR A C 1
ATOM 1367 O O . THR A 1 170 ? 17.656 27.078 26.125 1 57.72 170 THR A O 1
ATOM 1370 N N . ASP A 1 171 ? 18.391 29.203 26.797 1 55.28 171 ASP A N 1
ATOM 1371 C CA . ASP A 1 171 ? 17.547 29.016 27.969 1 55.28 171 ASP A CA 1
ATOM 1372 C C . ASP A 1 171 ? 16.562 30.172 28.156 1 55.28 171 ASP A C 1
ATOM 1374 O O . ASP A 1 171 ? 16.844 31.297 27.703 1 55.28 171 ASP A O 1
ATOM 1378 N N . GLY A 1 172 ? 15.234 29.938 28.297 1 58.38 172 GLY A N 1
ATOM 1379 C CA . GLY A 1 172 ? 14.211 30.875 28.719 1 58.38 172 GLY A CA 1
ATOM 1380 C C . GLY A 1 172 ? 13.195 31.172 27.625 1 58.38 172 GLY A C 1
ATOM 1381 O O . GLY A 1 172 ? 13.312 30.672 26.516 1 58.38 172 GLY A O 1
ATOM 1382 N N . GLY A 1 173 ? 12.102 31.75 27.891 1 63.44 173 GLY A N 1
ATOM 1383 C CA . G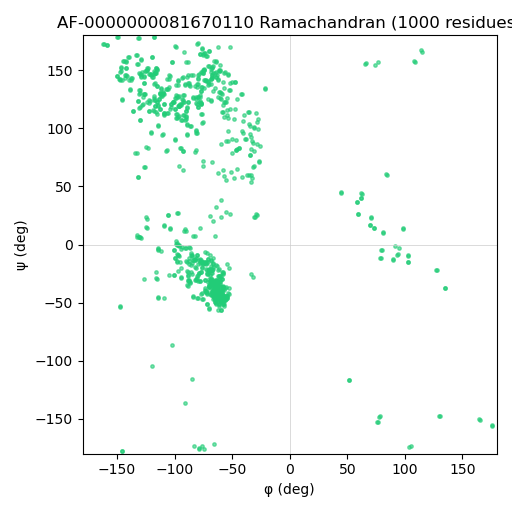LY A 1 173 ? 10.992 32.156 27.062 1 63.44 173 GLY A CA 1
ATOM 1384 C C . GLY A 1 173 ? 10.086 31.016 26.656 1 63.44 173 GLY A C 1
ATOM 1385 O O . GLY A 1 173 ? 10.477 29.844 26.734 1 63.44 173 GLY A O 1
ATOM 1386 N N . ARG A 1 174 ? 8.922 31.359 26.344 1 72 174 ARG A N 1
ATOM 1387 C CA . ARG A 1 174 ? 7.918 30.391 25.938 1 72 174 ARG A CA 1
ATOM 1388 C C . ARG A 1 174 ? 8.258 29.781 24.578 1 72 174 ARG A C 1
ATOM 1390 O O . ARG A 1 174 ? 7.984 28.609 24.312 1 72 174 ARG A O 1
ATOM 1397 N N . ARG A 1 175 ? 8.906 30.625 23.766 1 80.06 175 ARG A N 1
ATOM 1398 C CA . ARG A 1 175 ? 9.352 30.234 22.438 1 80.06 175 ARG A CA 1
ATOM 1399 C C . ARG A 1 175 ? 10.766 30.734 22.156 1 80.06 175 ARG A C 1
ATOM 1401 O O . ARG A 1 175 ? 11.195 31.734 22.734 1 80.06 175 ARG A O 1
ATOM 1408 N N . LYS A 1 176 ? 11.508 30 21.5 1 82.12 176 LYS A N 1
ATOM 1409 C CA . LYS A 1 176 ? 12.844 30.422 21.094 1 82.12 176 LYS A CA 1
ATOM 1410 C C . LYS A 1 176 ? 12.828 31.016 19.688 1 82.12 176 LYS A C 1
ATOM 1412 O O . LYS A 1 176 ? 13.203 30.328 18.734 1 82.12 176 LYS A O 1
ATOM 1417 N N . LEU A 1 177 ? 12.469 32.281 19.641 1 88.38 177 LEU A N 1
ATOM 1418 C CA . LEU A 1 177 ? 12.312 32.969 18.375 1 88.38 177 LEU A CA 1
ATOM 1419 C C . LEU A 1 177 ? 13.578 33.75 18.016 1 88.38 177 LEU A C 1
ATOM 1421 O O . LEU A 1 177 ? 13.555 34.969 17.906 1 88.38 177 LEU A O 1
ATOM 1425 N N . SER A 1 178 ? 14.57 33 17.75 1 84.88 178 SER A N 1
ATOM 1426 C CA . SER A 1 178 ? 15.906 33.562 17.625 1 84.88 178 SER A CA 1
ATOM 1427 C C . SER A 1 178 ? 16.172 34.031 16.203 1 84.88 178 SER A C 1
ATOM 1429 O O . SER A 1 178 ? 17.125 34.781 15.961 1 84.88 178 SER A O 1
ATOM 1431 N N . ARG A 1 179 ? 15.383 33.656 15.289 1 90.88 179 ARG A N 1
ATOM 1432 C CA . ARG A 1 179 ? 15.594 34.031 13.906 1 90.88 179 ARG A CA 1
ATOM 1433 C C . ARG A 1 179 ? 14.695 35.219 13.523 1 90.88 179 ARG A C 1
ATOM 1435 O O . ARG A 1 179 ? 13.469 35.094 13.57 1 90.88 179 ARG A O 1
ATOM 1442 N N . HIS A 1 180 ? 15.375 36.312 13.188 1 94 180 HIS A N 1
ATOM 1443 C CA . HIS A 1 180 ? 14.641 37.531 12.805 1 94 180 HIS A CA 1
ATOM 1444 C C . HIS A 1 180 ? 14.789 37.812 11.312 1 94 180 HIS A C 1
ATOM 1446 O O . HIS A 1 180 ? 15.906 38.031 10.828 1 94 180 HIS A O 1
ATOM 1452 N N . VAL A 1 181 ? 13.648 37.844 10.648 1 95.88 181 VAL A N 1
ATOM 1453 C CA . VAL A 1 181 ? 13.695 38.062 9.203 1 95.88 181 VAL A CA 1
ATOM 1454 C C . VAL A 1 181 ? 12.578 39 8.789 1 95.88 181 VAL A C 1
ATOM 1456 O O . VAL A 1 181 ? 11.477 38.969 9.336 1 95.88 181 VAL A O 1
ATOM 1459 N N . THR A 1 182 ? 12.898 39.875 7.836 1 97.75 182 THR A N 1
ATOM 1460 C CA . THR A 1 182 ? 11.859 40.719 7.254 1 97.75 182 THR A CA 1
ATOM 1461 C C . THR A 1 182 ? 11.031 39.938 6.242 1 97.75 182 THR A C 1
ATOM 1463 O O . THR A 1 182 ? 11.586 39.312 5.34 1 97.75 182 THR A O 1
ATOM 1466 N N . VAL A 1 183 ? 9.703 40 6.418 1 98.06 183 VAL A N 1
ATOM 1467 C CA . VAL A 1 183 ? 8.828 39.281 5.492 1 98.06 183 VAL A CA 1
ATOM 1468 C C . VAL A 1 183 ? 7.75 40.219 4.973 1 98.06 183 VAL A C 1
ATOM 1470 O O . VAL A 1 183 ? 7.352 41.156 5.66 1 98.06 183 VAL A O 1
ATOM 1473 N N . PRO A 1 184 ? 7.324 40 3.68 1 98.25 184 PRO A N 1
ATOM 1474 C CA . PRO A 1 184 ? 6.16 40.75 3.217 1 98.25 184 PRO A CA 1
ATOM 1475 C C . PRO A 1 184 ? 4.891 40.406 3.996 1 98.25 184 PRO A C 1
ATOM 1477 O O . PRO A 1 184 ? 4.723 39.281 4.457 1 98.25 184 PRO A O 1
ATOM 1480 N N . THR A 1 185 ? 4.066 41.375 4.215 1 98.31 185 THR A N 1
ATOM 1481 C CA . THR A 1 185 ? 2.738 41.188 4.797 1 98.31 185 THR A CA 1
ATOM 1482 C C . THR A 1 185 ? 1.655 41.625 3.812 1 98.31 185 THR A C 1
ATOM 1484 O O . THR A 1 185 ? 1.866 42.531 3.01 1 98.31 185 THR A O 1
ATOM 1487 N N . ILE A 1 186 ? 0.55 41 3.893 1 98.38 186 ILE A N 1
ATOM 1488 C CA . ILE A 1 186 ? -0.571 41.375 3.039 1 98.38 186 ILE A CA 1
ATOM 1489 C C . ILE A 1 186 ? -1.752 41.812 3.902 1 98.38 186 ILE A C 1
ATOM 1491 O O . ILE A 1 186 ? -1.968 41.281 4.988 1 98.38 186 ILE A O 1
ATOM 1495 N N . ASP A 1 187 ? -2.434 42.781 3.389 1 98.62 187 ASP A N 1
ATOM 1496 C CA . ASP A 1 187 ? -3.756 43.125 3.902 1 98.62 187 ASP A CA 1
ATOM 1497 C C . ASP A 1 187 ? -4.805 42.125 3.439 1 98.62 187 ASP A C 1
ATOM 1499 O O . ASP A 1 187 ? -5.285 42.188 2.309 1 98.62 187 ASP A O 1
ATOM 1503 N N . ILE A 1 188 ? -5.27 41.219 4.32 1 98.69 188 ILE A N 1
ATOM 1504 C CA . ILE A 1 188 ? -6.109 40.125 3.908 1 98.69 188 ILE A CA 1
ATOM 1505 C C . ILE A 1 188 ? -7.484 40.625 3.49 1 98.69 188 ILE A C 1
ATOM 1507 O O . ILE A 1 188 ? -8.125 40.062 2.605 1 98.69 188 ILE A O 1
ATOM 1511 N N . SER A 1 189 ? -7.961 41.719 4.133 1 98.44 189 SER A N 1
ATOM 1512 C CA . SER A 1 189 ? -9.227 42.312 3.723 1 98.44 189 SER A CA 1
ATOM 1513 C C . SER A 1 189 ? -9.172 42.781 2.27 1 98.44 189 SER A C 1
ATOM 1515 O O . SER A 1 189 ? -10.062 42.438 1.477 1 98.44 189 SER A O 1
ATOM 1517 N N . GLN A 1 190 ? -8.148 43.5 1.953 1 98.12 190 GLN A N 1
ATOM 1518 C CA . GLN A 1 190 ? -7.973 43.969 0.582 1 98.12 190 GLN A CA 1
ATOM 1519 C C . GLN A 1 190 ? -7.758 42.781 -0.374 1 98.12 190 GLN A C 1
ATOM 1521 O O . GLN A 1 190 ? -8.273 42.812 -1.497 1 98.12 190 GLN A O 1
ATOM 1526 N N . TRP A 1 191 ? -6.984 41.844 0.055 1 98.12 191 TRP A N 1
ATOM 1527 C CA . TRP A 1 191 ? -6.719 40.688 -0.758 1 98.12 191 TRP A CA 1
ATOM 1528 C C . TRP A 1 191 ? -8.016 39.969 -1.132 1 98.12 191 TRP A C 1
ATOM 1530 O O . TRP A 1 191 ? -8.219 39.594 -2.289 1 98.12 191 TRP A O 1
ATOM 1540 N N . ILE A 1 192 ? -8.945 39.781 -0.204 1 98.25 192 ILE A N 1
ATOM 1541 C CA . ILE A 1 192 ? -10.227 39.125 -0.422 1 98.25 192 ILE A CA 1
ATOM 1542 C C . ILE A 1 192 ? -11.055 39.938 -1.424 1 98.25 192 ILE A C 1
ATOM 1544 O O . ILE A 1 192 ? -11.617 39.375 -2.365 1 98.25 192 ILE A O 1
ATOM 1548 N N . GLN A 1 193 ? -11.055 41.188 -1.242 1 96.94 193 GLN A N 1
ATOM 1549 C CA . GLN A 1 193 ? -11.828 42.031 -2.131 1 96.94 193 GLN A CA 1
ATOM 1550 C C . GLN A 1 193 ? -11.305 41.969 -3.564 1 96.94 193 GLN A C 1
ATOM 1552 O O . GLN A 1 193 ? -12.086 42 -4.516 1 96.94 193 GLN A O 1
ATOM 1557 N N . LYS A 1 194 ? -10.062 41.75 -3.674 1 96.62 194 LYS A N 1
ATOM 1558 C CA . LYS A 1 194 ? -9.438 41.781 -4.992 1 96.62 194 LYS A CA 1
ATOM 1559 C C . LYS A 1 194 ? -9.5 40.406 -5.645 1 96.62 194 LYS A C 1
ATOM 1561 O O . LYS A 1 194 ? -9.578 40.281 -6.871 1 96.62 194 LYS A O 1
ATOM 1566 N N . ASN A 1 195 ? -9.461 39.344 -4.836 1 96.38 195 ASN A N 1
ATOM 1567 C CA . ASN A 1 195 ? -9.219 38 -5.395 1 96.38 195 ASN A CA 1
ATOM 1568 C C . ASN A 1 195 ? -10.445 37.125 -5.277 1 96.38 195 ASN A C 1
ATOM 1570 O O . ASN A 1 195 ? -10.438 35.969 -5.754 1 96.38 195 ASN A O 1
ATOM 1574 N N . THR A 1 196 ? -11.484 37.594 -4.621 1 96.25 196 THR A N 1
ATOM 1575 C CA . THR A 1 196 ? -12.719 36.844 -4.504 1 96.25 196 THR A CA 1
ATOM 1576 C C . THR A 1 196 ? -13.922 37.688 -4.863 1 96.25 196 THR A C 1
ATOM 1578 O O . THR A 1 196 ? -13.773 38.844 -5.277 1 96.25 196 THR A O 1
ATOM 1581 N N . GLN A 1 197 ? -15.133 37.031 -4.82 1 95 197 GLN A N 1
ATOM 1582 C CA . GLN A 1 197 ? -16.422 37.688 -5.004 1 95 197 GLN A CA 1
ATOM 1583 C C . GLN A 1 197 ? -17.391 37.344 -3.883 1 95 197 GLN A C 1
ATOM 1585 O O . GLN A 1 197 ? -17.219 36.312 -3.221 1 95 197 GLN A O 1
ATOM 1590 N N . LYS A 1 198 ? -18.344 38.188 -3.752 1 94.19 198 LYS A N 1
ATOM 1591 C CA . LYS A 1 198 ? -19.328 37.969 -2.711 1 94.19 198 LYS A CA 1
ATOM 1592 C C . LYS A 1 198 ? -20.062 36.625 -2.916 1 94.19 198 LYS A C 1
ATOM 1594 O O . LYS A 1 198 ? -20.484 36 -1.95 1 94.19 198 LYS A O 1
ATOM 1599 N N . ALA A 1 199 ? -20.156 36.25 -4.18 1 95.25 199 ALA A N 1
ATOM 1600 C CA . ALA A 1 199 ? -20.891 35.031 -4.512 1 95.25 199 ALA A CA 1
ATOM 1601 C C . ALA A 1 199 ? -20.062 33.781 -4.219 1 95.25 199 ALA A C 1
ATOM 1603 O O . ALA A 1 199 ? -20.594 32.688 -4.168 1 95.25 199 ALA A O 1
ATOM 1604 N N . ASP A 1 200 ? -18.797 33.938 -4.039 1 97.69 200 ASP A N 1
ATOM 1605 C CA . ASP A 1 200 ? -17.922 32.812 -3.736 1 97.69 200 ASP A CA 1
ATOM 1606 C C . ASP A 1 200 ? -18.219 32.25 -2.348 1 97.69 200 ASP A C 1
ATOM 1608 O O . ASP A 1 200 ? -18.797 32.938 -1.503 1 97.69 200 ASP A O 1
ATOM 1612 N N . TYR A 1 201 ? -17.969 30.953 -2.156 1 98 201 TYR A N 1
ATOM 1613 C CA . TYR A 1 201 ? -17.953 30.359 -0.822 1 98 201 TYR A CA 1
ATOM 1614 C C . TYR A 1 201 ? -16.562 30.406 -0.216 1 98 201 TYR A C 1
ATOM 1616 O O . TYR A 1 201 ? -15.68 29.625 -0.605 1 98 201 TYR A O 1
ATOM 1624 N N . VAL A 1 202 ? -16.391 31.312 0.806 1 98.5 202 VAL A N 1
ATOM 1625 C CA . VAL A 1 202 ? -15.062 31.578 1.326 1 98.5 202 VAL A CA 1
ATOM 1626 C C . VAL A 1 202 ? -14.969 31.109 2.779 1 98.5 202 VAL A C 1
ATOM 1628 O O . VAL A 1 202 ? -15.727 31.578 3.633 1 98.5 202 VAL A O 1
ATOM 1631 N N . ILE A 1 203 ? -14.055 30.156 3.008 1 98.19 203 ILE A N 1
ATOM 1632 C CA . ILE A 1 203 ? -13.68 29.75 4.359 1 98.19 203 ILE A CA 1
ATOM 1633 C C . ILE A 1 203 ? -12.406 30.469 4.777 1 98.19 203 ILE A C 1
ATOM 1635 O O . ILE A 1 203 ? -11.398 30.438 4.062 1 98.19 203 ILE A O 1
ATOM 1639 N N . LEU A 1 204 ? -12.43 31.141 5.941 1 98.56 204 LEU A N 1
ATOM 1640 C CA . LEU A 1 204 ? -11.258 31.828 6.465 1 98.56 204 LEU A CA 1
ATOM 1641 C C . LEU A 1 204 ? -10.789 31.203 7.77 1 98.56 204 LEU A C 1
ATOM 1643 O O . LEU A 1 204 ? -11.531 31.188 8.758 1 98.56 204 LEU A O 1
ATOM 1647 N N . LYS A 1 205 ? -9.656 30.594 7.75 1 98.12 205 LYS A N 1
ATOM 1648 C CA . LYS A 1 205 ? -8.961 30.234 8.977 1 98.12 205 LYS A CA 1
ATOM 1649 C C . LYS A 1 205 ? -7.945 31.297 9.375 1 98.12 205 LYS A C 1
ATOM 1651 O O . LYS A 1 205 ? -7.062 31.641 8.586 1 98.12 205 LYS A O 1
ATOM 1656 N N . LEU A 1 206 ? -8.102 31.875 10.539 1 97.94 206 LEU A N 1
ATOM 1657 C CA . LEU A 1 206 ? -7.215 32.938 11.023 1 97.94 206 LEU A CA 1
ATOM 1658 C C . LEU A 1 206 ? -6.539 32.531 12.328 1 97.94 206 LEU A C 1
ATOM 1660 O O . LEU A 1 206 ? -7.129 32.656 13.398 1 97.94 206 LEU A O 1
ATOM 1664 N N . ASP A 1 207 ? -5.391 32.031 12.25 1 96.81 207 ASP A N 1
ATOM 1665 C CA . ASP A 1 207 ? -4.508 31.625 13.336 1 96.81 207 ASP A CA 1
ATOM 1666 C C . ASP A 1 207 ? -3.09 32.156 13.117 1 96.81 207 ASP A C 1
ATOM 1668 O O . ASP A 1 207 ? -2.199 31.391 12.711 1 96.81 207 ASP A O 1
ATOM 1672 N N . VAL A 1 208 ? -2.914 33.531 13.461 1 97.06 208 VAL A N 1
ATOM 1673 C CA . VAL A 1 208 ? -1.718 34.188 12.953 1 97.06 208 VAL A CA 1
ATOM 1674 C C . VAL A 1 208 ? -0.939 34.812 14.117 1 97.06 208 VAL A C 1
ATOM 1676 O O . VAL A 1 208 ? -0.234 35.781 13.938 1 97.06 208 VAL A O 1
ATOM 1679 N N . GLU A 1 209 ? -1.095 34.344 15.312 1 94.38 209 GLU A N 1
ATOM 1680 C CA . GLU A 1 209 ? -0.269 34.594 16.484 1 94.38 209 GLU A CA 1
ATOM 1681 C C . GLU A 1 209 ? -0.265 36.062 16.859 1 94.38 209 GLU A C 1
ATOM 1683 O O . GLU A 1 209 ? 0.798 36.656 17.062 1 94.38 209 GLU A O 1
ATOM 1688 N N . GLY A 1 210 ? -1.439 36.75 16.766 1 96 210 GLY A N 1
ATOM 1689 C CA . GLY A 1 210 ? -1.54 38.125 17.312 1 96 210 GLY A CA 1
ATOM 1690 C C . GLY A 1 210 ? -2.23 39.094 16.375 1 96 210 GLY A C 1
ATOM 1691 O O . GLY A 1 210 ? -3 39.938 16.812 1 96 210 GLY A O 1
ATOM 1692 N N . ALA A 1 211 ? -2.045 39.031 15.125 1 97.44 211 ALA A N 1
ATOM 1693 C CA . ALA A 1 211 ? -2.557 39.969 14.148 1 97.44 211 ALA A CA 1
ATOM 1694 C C . ALA A 1 211 ? -4.062 39.812 13.969 1 97.44 211 ALA A C 1
ATOM 1696 O O . ALA A 1 211 ? -4.711 40.656 13.344 1 97.44 211 ALA A O 1
ATOM 1697 N N . GLU A 1 212 ? -4.719 38.812 14.547 1 98 212 GLU A N 1
ATOM 1698 C CA . GLU A 1 212 ? -6.137 38.531 14.344 1 98 212 GLU A CA 1
ATOM 1699 C C . GLU A 1 212 ? -6.988 39.75 14.672 1 98 212 GLU A C 1
ATOM 1701 O O . GLU A 1 212 ? -7.949 40.062 13.961 1 98 212 GLU A O 1
ATOM 1706 N N . TYR A 1 213 ? -6.578 40.469 15.672 1 97.88 213 TYR A N 1
ATOM 1707 C CA . TYR A 1 213 ? -7.41 41.531 16.234 1 97.88 213 TYR A CA 1
ATOM 1708 C C . TYR A 1 213 ? -7.516 42.688 15.266 1 97.88 213 TYR A C 1
ATOM 1710 O O . TYR A 1 213 ? -8.617 43.062 14.844 1 97.88 213 TYR A O 1
ATOM 1718 N N . GLU A 1 214 ? -6.395 43.188 14.852 1 98 214 GLU A N 1
ATOM 1719 C CA . GLU A 1 214 ? -6.426 44.344 13.93 1 98 214 GLU A CA 1
ATOM 1720 C C . GLU A 1 214 ? -7.012 43.938 12.578 1 98 214 GLU A C 1
ATOM 1722 O O . GLU A 1 214 ? -7.676 44.75 11.922 1 98 214 GLU A O 1
ATOM 1727 N N . ILE A 1 215 ? -6.84 42.719 12.148 1 98.62 215 ILE A N 1
ATOM 1728 C CA . ILE A 1 215 ? -7.406 42.219 10.906 1 98.62 215 ILE A CA 1
ATOM 1729 C C . ILE A 1 215 ? -8.93 42.219 10.992 1 98.62 215 ILE A C 1
ATOM 1731 O O . ILE A 1 215 ? -9.602 42.781 10.117 1 98.62 215 ILE A O 1
ATOM 1735 N N . LEU A 1 216 ? -9.445 41.656 12.062 1 98.69 216 LEU A N 1
ATOM 1736 C CA . LEU A 1 216 ? -10.891 41.531 12.227 1 98.69 216 LEU A CA 1
ATOM 1737 C C . LEU A 1 216 ? -11.531 42.906 12.406 1 98.69 216 LEU A C 1
ATOM 1739 O O . LEU A 1 216 ? -12.617 43.156 11.867 1 98.69 216 LEU A O 1
ATOM 1743 N N . LYS A 1 217 ? -10.852 43.75 13.195 1 98.25 217 LYS A N 1
ATOM 1744 C CA . LYS A 1 217 ? -11.344 45.094 13.344 1 98.25 217 LYS A CA 1
ATOM 1745 C C . LYS A 1 217 ? -11.516 45.781 11.984 1 98.25 217 LYS A C 1
ATOM 1747 O O . LYS A 1 217 ? -12.562 46.375 11.711 1 98.25 217 LYS A O 1
ATOM 1752 N N . LYS A 1 218 ? -10.547 45.656 11.172 1 98.5 218 LYS A N 1
ATOM 1753 C CA . LYS A 1 218 ? -10.609 46.25 9.844 1 98.5 218 LYS A CA 1
ATOM 1754 C C . LYS A 1 218 ? -11.711 45.594 9 1 98.5 218 LYS A C 1
ATOM 1756 O O . LYS A 1 218 ? -12.508 46.281 8.367 1 98.5 218 LYS A O 1
ATOM 1761 N N . MET A 1 219 ? -11.781 44.312 8.969 1 98.69 219 MET A N 1
ATOM 1762 C CA . MET A 1 219 ? -12.734 43.594 8.133 1 98.69 219 MET A CA 1
ATOM 1763 C C . MET A 1 219 ? -14.164 43.938 8.539 1 98.69 219 MET A C 1
ATOM 1765 O O . MET A 1 219 ? -15.055 44.031 7.684 1 98.69 219 MET A O 1
ATOM 1769 N N . LEU A 1 220 ? -14.414 44.062 9.844 1 98.12 220 LEU A N 1
ATOM 1770 C CA . LEU A 1 220 ? -15.734 44.469 10.328 1 98.12 220 LEU A CA 1
ATOM 1771 C C . LEU A 1 220 ? -16.078 45.875 9.883 1 98.12 220 LEU A C 1
ATOM 1773 O O . LEU A 1 220 ? -17.219 46.156 9.477 1 98.12 220 LEU A O 1
ATOM 1777 N N . ASN A 1 221 ? -15.109 46.688 9.906 1 98 221 ASN A N 1
ATOM 1778 C CA . ASN A 1 221 ? -15.328 48.094 9.57 1 98 221 ASN A CA 1
ATOM 1779 C C . ASN A 1 221 ? -15.555 48.281 8.07 1 98 221 ASN A C 1
ATOM 1781 O O . ASN A 1 221 ? -16.391 49.094 7.668 1 98 221 ASN A O 1
ATOM 1785 N N . ASP A 1 222 ? -14.781 47.562 7.289 1 97.81 222 ASP A N 1
ATOM 1786 C CA . ASP A 1 222 ? -14.891 47.812 5.855 1 97.81 222 ASP A CA 1
ATOM 1787 C C . ASP A 1 222 ? -15.883 46.844 5.207 1 97.81 222 ASP A C 1
ATOM 1789 O O . ASP A 1 222 ? -16.094 46.906 3.994 1 97.81 222 ASP A O 1
ATOM 1793 N N . GLY A 1 223 ? -16.469 45.906 5.949 1 97.44 223 GLY A N 1
ATOM 1794 C CA . GLY A 1 223 ? -17.562 45.062 5.488 1 97.44 223 GLY A CA 1
ATOM 1795 C C . GLY A 1 223 ? -17.094 43.75 4.863 1 97.44 223 GLY A C 1
ATOM 1796 O O . GLY A 1 223 ? -17.906 42.906 4.52 1 97.44 223 GLY A O 1
ATOM 1797 N N . THR A 1 224 ? -15.844 43.531 4.785 1 98.12 224 THR A N 1
ATOM 1798 C CA . THR A 1 224 ? -15.312 42.375 4.094 1 98.12 224 THR A CA 1
ATOM 1799 C C . THR A 1 224 ? -15.578 41.094 4.891 1 98.12 224 THR A C 1
ATOM 1801 O O . THR A 1 224 ? -15.68 40.031 4.32 1 98.12 224 THR A O 1
ATOM 1804 N N . PHE A 1 225 ? -15.75 41.188 6.164 1 98.44 225 PHE A N 1
ATOM 1805 C CA . PHE A 1 225 ? -16.016 40 6.984 1 98.44 225 PHE A CA 1
ATOM 1806 C C . PHE A 1 225 ? -17.328 39.344 6.559 1 98.44 225 PHE A C 1
ATOM 1808 O O . PHE A 1 225 ? -17.484 38.125 6.691 1 98.44 225 PHE A O 1
ATOM 1815 N N . ALA A 1 226 ? -18.219 40.094 6.02 1 97.19 226 ALA A N 1
ATOM 1816 C CA . ALA A 1 226 ? -19.5 39.594 5.547 1 97.19 226 ALA A CA 1
ATOM 1817 C C . ALA A 1 226 ? -19.297 38.656 4.34 1 97.19 226 ALA A C 1
ATOM 1819 O O . ALA A 1 226 ? -20.188 37.875 4 1 97.19 226 ALA A O 1
ATOM 1820 N N . TRP A 1 227 ? -18.125 38.781 3.654 1 97.62 227 TRP A N 1
ATOM 1821 C CA . TRP A 1 227 ? -17.844 37.969 2.488 1 97.62 227 TRP A CA 1
ATOM 1822 C C . TRP A 1 227 ? -17.422 36.562 2.91 1 97.62 227 TRP A C 1
ATOM 1824 O O . TRP A 1 227 ? -17.391 35.656 2.09 1 97.62 227 TRP A O 1
ATOM 1834 N N . ILE A 1 228 ? -17.125 36.344 4.164 1 98.31 228 ILE A N 1
ATOM 1835 C CA . ILE A 1 228 ? -16.703 35.062 4.699 1 98.31 228 ILE A CA 1
ATOM 1836 C C . ILE A 1 228 ? -17.922 34.188 5.016 1 98.31 228 ILE A C 1
ATOM 1838 O O . ILE A 1 228 ? -18.812 34.625 5.75 1 98.31 228 ILE A O 1
ATOM 1842 N N . ASP A 1 229 ? -17.922 33.031 4.488 1 97.81 229 ASP A N 1
ATOM 1843 C CA . ASP A 1 229 ? -19.062 32.156 4.73 1 97.81 229 ASP A CA 1
ATOM 1844 C C . ASP A 1 229 ? -18.844 31.312 5.988 1 97.81 229 ASP A C 1
ATOM 1846 O O . ASP A 1 229 ? -19.797 30.984 6.699 1 97.81 229 ASP A O 1
ATOM 1850 N N . LYS A 1 230 ? -17.641 30.922 6.246 1 97.19 230 LYS A N 1
ATOM 1851 C CA . LYS A 1 230 ? -17.266 30.156 7.43 1 97.19 230 LYS A CA 1
ATOM 1852 C C . LYS A 1 230 ? -15.953 30.656 8.016 1 97.19 230 LYS A C 1
ATOM 1854 O O . LYS A 1 230 ? -14.977 30.859 7.289 1 97.19 230 LYS A O 1
ATOM 1859 N N . TYR A 1 231 ? -15.945 30.828 9.383 1 98.06 231 TYR A N 1
ATOM 1860 C CA . TYR A 1 231 ? -14.789 31.438 10.039 1 98.06 231 TYR A CA 1
ATOM 1861 C C . TYR A 1 231 ? -14.219 30.5 11.094 1 98.06 231 TYR A C 1
ATOM 1863 O O . TYR A 1 231 ? -14.898 30.156 12.062 1 98.06 231 TYR A O 1
ATOM 1871 N N . TYR A 1 232 ? -13.008 30.031 10.883 1 97.38 232 TYR A N 1
ATOM 1872 C CA . TYR A 1 232 ? -12.203 29.359 11.898 1 97.38 232 TYR A CA 1
ATOM 1873 C C . TYR A 1 232 ? -11.203 30.312 12.531 1 97.38 232 TYR A C 1
ATOM 1875 O O . TYR A 1 232 ? -10.258 30.766 11.883 1 97.38 232 TYR A O 1
ATOM 1883 N N . GLY A 1 233 ? -11.406 30.625 13.82 1 96.69 233 GLY A N 1
ATOM 1884 C CA . GLY A 1 233 ? -10.578 31.625 14.461 1 96.69 233 GLY A CA 1
ATOM 1885 C C . GLY A 1 233 ? -9.906 31.141 15.727 1 96.69 233 GLY A C 1
ATOM 1886 O O . GLY A 1 233 ? -10.539 30.484 16.562 1 96.69 233 GLY A O 1
ATOM 1887 N N . GLU A 1 234 ? -8.633 31.344 15.812 1 95.56 234 GLU A N 1
ATOM 1888 C CA . GLU A 1 234 ? -7.879 31.219 17.047 1 95.56 234 GLU A CA 1
ATOM 1889 C C . GLU A 1 234 ? -7.301 32.562 17.484 1 95.56 234 GLU A C 1
ATOM 1891 O O . GLU A 1 234 ? -6.828 33.344 16.656 1 95.56 234 GLU A O 1
ATOM 1896 N N . PHE A 1 235 ? -7.414 32.844 18.812 1 95.88 235 PHE A N 1
ATOM 1897 C CA . PHE A 1 235 ? -6.969 34.125 19.312 1 95.88 235 PHE A CA 1
ATOM 1898 C C . PHE A 1 235 ? -5.824 33.969 20.312 1 95.88 235 PHE A C 1
ATOM 1900 O O . PHE A 1 235 ? -5.789 32.969 21.062 1 95.88 235 PHE A O 1
ATOM 1907 N N . HIS A 1 236 ? -4.957 34.969 20.281 1 94.25 236 HIS A N 1
ATOM 1908 C CA . HIS A 1 236 ? -3.781 34.969 21.141 1 94.25 236 HIS A CA 1
ATOM 1909 C C . HIS A 1 236 ? -3.723 36.219 22.016 1 94.25 236 HIS A C 1
ATOM 1911 O O . HIS A 1 236 ? -2.926 37.125 21.75 1 94.25 236 HIS A O 1
ATOM 1917 N N . PRO A 1 237 ? -4.398 36.188 23.078 1 93.62 237 PRO A N 1
ATOM 1918 C CA . PRO A 1 237 ? -4.582 37.406 23.891 1 93.62 237 PRO A CA 1
ATOM 1919 C C . PRO A 1 237 ? -3.295 37.844 24.578 1 93.62 237 PRO A C 1
ATOM 1921 O O . PRO A 1 237 ? -3.16 39.031 24.922 1 93.62 237 PRO A O 1
ATOM 1924 N N . TRP A 1 238 ? -2.369 37 24.75 1 90.12 238 TRP A N 1
ATOM 1925 C CA . TRP A 1 238 ? -1.159 37.312 25.5 1 90.12 238 TRP A CA 1
ATOM 1926 C C . TRP A 1 238 ? -0.132 38 24.609 1 90.12 238 TRP A C 1
ATOM 1928 O O . TRP A 1 238 ? 0.829 38.594 25.109 1 90.12 238 TRP A O 1
ATOM 1938 N N . GLN A 1 239 ? -0.325 37.969 23.344 1 91 239 GLN A N 1
ATOM 1939 C CA . GLN A 1 239 ? 0.665 38.531 22.422 1 91 239 GLN A CA 1
ATOM 1940 C C . GLN A 1 239 ? 0.739 40.031 22.547 1 91 239 GLN A C 1
ATOM 1942 O O . GLN A 1 239 ? -0.284 40.688 22.719 1 91 239 GLN A O 1
ATOM 1947 N N . PRO A 1 240 ? 1.968 40.531 22.422 1 90.5 240 PRO A N 1
ATOM 1948 C CA . PRO A 1 240 ? 2.164 41.969 22.594 1 90.5 240 PRO A CA 1
ATOM 1949 C C . PRO A 1 240 ? 1.834 42.781 21.328 1 90.5 240 PRO A C 1
ATOM 1951 O O . PRO A 1 240 ? 2.73 43.344 20.688 1 90.5 240 PRO A O 1
ATOM 1954 N N . THR A 1 241 ? 0.577 43.062 21.016 1 92.94 241 THR A N 1
ATOM 1955 C CA . THR A 1 241 ? 0.119 43.656 19.781 1 92.94 241 THR A CA 1
ATOM 1956 C C . THR A 1 241 ? -0.08 45.188 19.938 1 92.94 241 THR A C 1
ATOM 1958 O O . THR A 1 241 ? -0.383 45.875 18.969 1 92.94 241 THR A O 1
ATOM 1961 N N . GLY A 1 242 ? 0.01 45.625 21.094 1 93.44 242 GLY A N 1
ATOM 1962 C CA . GLY A 1 242 ? -0.261 47.031 21.391 1 93.44 242 GLY A CA 1
ATOM 1963 C C . GLY A 1 242 ? -1.693 47.281 21.812 1 93.44 242 GLY A C 1
ATOM 1964 O O . GLY A 1 242 ? -2.02 48.375 22.297 1 93.44 242 GLY A O 1
ATOM 1965 N N . LEU A 1 243 ? -2.549 46.312 21.703 1 95.62 243 LEU A N 1
ATOM 1966 C CA . LEU A 1 243 ? -3.934 46.406 22.156 1 95.62 243 LEU A CA 1
ATOM 1967 C C . LEU A 1 243 ? -4.078 45.906 23.578 1 95.62 243 LEU A C 1
ATOM 1969 O O . LEU A 1 243 ? -3.424 44.938 23.984 1 95.62 243 LEU A O 1
ATOM 1973 N N . SER A 1 244 ? -4.934 46.531 24.312 1 96 244 SER A N 1
ATOM 1974 C CA . SER A 1 244 ? -5.246 46.062 25.656 1 96 244 SER A CA 1
ATOM 1975 C C . SER A 1 244 ? -6.098 44.781 25.609 1 96 244 SER A C 1
ATOM 1977 O O . SER A 1 244 ? -6.699 44.469 24.578 1 96 244 SER A O 1
ATOM 1979 N N . ARG A 1 245 ? -6.113 44.125 26.688 1 95.56 245 ARG A N 1
ATOM 1980 C CA . ARG A 1 245 ? -6.949 42.938 26.797 1 95.56 245 ARG A CA 1
ATOM 1981 C C . ARG A 1 245 ? -8.414 43.281 26.547 1 95.56 245 ARG A C 1
ATOM 1983 O O . ARG A 1 245 ? -9.141 42.5 25.922 1 95.56 245 ARG A O 1
ATOM 1990 N N . LEU A 1 246 ? -8.828 44.375 27.047 1 96.75 246 LEU A N 1
ATOM 1991 C CA . LEU A 1 246 ? -10.203 44.812 26.875 1 96.75 246 LEU A CA 1
ATOM 1992 C C . LEU A 1 246 ? -10.523 45.062 25.406 1 96.75 246 LEU A C 1
ATOM 1994 O O . LEU A 1 246 ? -11.586 44.656 24.922 1 96.75 246 LEU A O 1
ATOM 1998 N N . GLU A 1 247 ? -9.648 45.75 24.734 1 97.19 247 GLU A N 1
ATOM 1999 C CA . GLU A 1 247 ? -9.836 46.031 23.312 1 97.19 247 GLU A CA 1
ATOM 2000 C C . GLU A 1 247 ? -9.93 44.719 22.531 1 97.19 247 GLU A C 1
ATOM 2002 O O . GLU A 1 247 ? -10.789 44.562 21.656 1 97.19 247 GLU A O 1
ATOM 2007 N N . LYS A 1 248 ? -9.102 43.812 22.828 1 97.81 248 LYS A N 1
ATOM 2008 C CA . LYS A 1 248 ? -9.094 42.531 22.188 1 97.81 248 LYS A CA 1
ATOM 2009 C C . LYS A 1 248 ? -10.422 41.781 22.406 1 97.81 248 LYS A C 1
ATOM 2011 O O . LYS A 1 248 ? -11.008 41.25 21.453 1 97.81 248 LYS A O 1
ATOM 2016 N N . ASN A 1 249 ? -10.891 41.844 23.578 1 97.56 249 ASN A N 1
ATOM 2017 C CA . ASN A 1 249 ? -12.148 41.188 23.922 1 97.56 249 ASN A CA 1
ATOM 2018 C C . ASN A 1 249 ? -13.32 41.781 23.156 1 97.56 249 ASN A C 1
ATOM 2020 O O . ASN A 1 249 ? -14.219 41.062 22.719 1 97.56 249 ASN A O 1
ATOM 2024 N N . ILE A 1 250 ? -13.32 43.062 23.047 1 97.75 250 ILE A N 1
ATOM 2025 C CA . ILE A 1 250 ? -14.383 43.75 22.344 1 97.75 250 ILE A CA 1
ATOM 2026 C C . ILE A 1 250 ? -14.406 43.312 20.875 1 97.75 250 ILE A C 1
ATOM 2028 O O . ILE A 1 250 ? -15.477 43.062 20.312 1 97.75 250 ILE A O 1
ATOM 2032 N N . ILE A 1 251 ? -13.25 43.188 20.328 1 97.81 251 ILE A N 1
ATOM 2033 C CA . ILE A 1 251 ? -13.148 42.781 18.922 1 97.81 251 ILE A CA 1
ATOM 2034 C C . ILE A 1 251 ? -13.672 41.344 18.766 1 97.81 251 ILE A C 1
ATOM 2036 O O . ILE A 1 251 ? -14.422 41.062 17.828 1 97.81 251 ILE A O 1
ATOM 2040 N N . VAL A 1 252 ? -13.305 40.469 19.609 1 98 252 VAL A N 1
ATOM 2041 C CA . VAL A 1 252 ? -13.75 39.062 19.547 1 98 252 VAL A CA 1
ATOM 2042 C C . VAL A 1 252 ? -15.266 39 19.688 1 98 252 VAL A C 1
ATOM 2044 O O . VAL A 1 252 ? -15.93 38.25 18.953 1 98 252 VAL A O 1
ATOM 2047 N N . GLU A 1 253 ? -15.82 39.781 20.594 1 97.75 253 GLU A N 1
ATOM 2048 C CA . GLU A 1 253 ? -17.266 39.812 20.828 1 97.75 253 GLU A CA 1
ATOM 2049 C C . GLU A 1 253 ? -18 40.312 19.594 1 97.75 253 GLU A C 1
ATOM 2051 O O . GLU A 1 253 ? -19.031 39.75 19.188 1 97.75 253 GLU A O 1
ATOM 2056 N N . LYS A 1 254 ? -17.5 41.344 19.047 1 97.62 254 LYS A N 1
ATOM 2057 C CA . LYS A 1 254 ? -18.109 41.906 17.844 1 97.62 254 LYS A CA 1
ATOM 2058 C C . LYS A 1 254 ? -18.062 40.875 16.703 1 97.62 254 LYS A C 1
ATOM 2060 O O . LYS A 1 254 ? -19.031 40.75 15.938 1 97.62 254 LYS A O 1
ATOM 2065 N N . THR A 1 255 ? -16.938 40.25 16.609 1 98 255 THR A N 1
ATOM 2066 C CA . THR A 1 255 ? -16.781 39.25 15.578 1 98 255 THR A CA 1
ATOM 2067 C C . THR A 1 255 ? -17.797 38.125 15.758 1 98 255 THR A C 1
ATOM 2069 O O . THR A 1 255 ? -18.453 37.719 14.797 1 98 255 THR A O 1
ATOM 2072 N N . ASN A 1 256 ? -17.891 37.656 16.969 1 96.81 256 ASN A N 1
ATOM 2073 C CA . ASN A 1 256 ? -18.781 36.531 17.281 1 96.81 256 ASN A CA 1
ATOM 2074 C C . ASN A 1 256 ? -20.25 36.906 17.047 1 96.81 256 ASN A C 1
ATOM 2076 O O . ASN A 1 256 ? -21.062 36.031 16.75 1 96.81 256 ASN A O 1
ATOM 2080 N N . LYS A 1 257 ? -20.578 38.125 17.219 1 96.31 257 LYS A N 1
ATOM 2081 C CA . LYS A 1 257 ? -21.922 38.594 16.969 1 96.31 257 LYS A CA 1
ATOM 2082 C C . LYS A 1 257 ? -22.25 38.562 15.477 1 96.31 257 LYS A C 1
ATOM 2084 O O . LYS A 1 257 ? -23.406 38.375 15.086 1 96.31 257 LYS A O 1
ATOM 2089 N N . HIS A 1 258 ? -21.281 38.719 14.703 1 96.38 258 HIS A N 1
ATOM 2090 C CA . HIS A 1 258 ? -21.469 38.75 13.258 1 96.38 258 HIS A CA 1
ATOM 2091 C C . HIS A 1 258 ? -21.5 37.344 12.68 1 96.38 258 HIS A C 1
ATOM 2093 O O . HIS A 1 258 ? -22.297 37.062 11.781 1 96.38 258 HIS A O 1
ATOM 2099 N N . LYS A 1 259 ? -20.578 36.5 13.125 1 96.56 259 LYS A N 1
ATOM 2100 C CA . LYS A 1 259 ? -20.469 35.125 12.656 1 96.56 259 LYS A CA 1
ATOM 2101 C C . LYS A 1 259 ? -19.906 34.219 13.742 1 96.56 259 LYS A C 1
ATOM 2103 O O . LYS A 1 259 ? -18.984 34.625 14.469 1 96.56 259 LYS A O 1
ATOM 2108 N N . ARG A 1 260 ? -20.391 33.031 13.758 1 96.12 260 ARG A N 1
ATOM 2109 C CA . ARG A 1 260 ? -19.906 32.031 14.711 1 96.12 260 ARG A CA 1
ATOM 2110 C C . ARG A 1 260 ? -18.406 31.797 14.539 1 96.12 260 ARG A C 1
ATOM 2112 O O . ARG A 1 260 ? -17.938 31.562 13.422 1 96.12 260 ARG A O 1
ATOM 2119 N N . ILE A 1 261 ? -17.672 31.859 15.641 1 96.88 261 ILE A N 1
ATOM 2120 C CA . ILE A 1 261 ? -16.25 31.531 15.656 1 96.88 261 ILE A CA 1
ATOM 2121 C C . ILE A 1 261 ? -16.062 30.047 15.922 1 96.88 261 ILE A C 1
ATOM 2123 O O . ILE A 1 261 ? -16.438 29.547 16.984 1 96.88 261 ILE A O 1
ATOM 2127 N N . ILE A 1 262 ? -15.477 29.359 14.953 1 96.06 262 ILE A N 1
ATOM 2128 C CA . ILE A 1 262 ? -15.242 27.922 15.078 1 96.06 262 ILE A CA 1
ATOM 2129 C C . ILE A 1 262 ? -13.766 27.656 15.375 1 96.06 262 ILE A C 1
ATOM 2131 O O . ILE A 1 262 ? -12.891 28.359 14.859 1 96.06 262 ILE A O 1
ATOM 2135 N N . THR A 1 263 ? -13.484 26.688 16.141 1 93.44 263 THR A N 1
ATOM 2136 C CA . THR A 1 263 ? -12.109 26.406 16.516 1 93.44 263 THR A CA 1
ATOM 2137 C C . THR A 1 263 ? -11.516 25.312 15.641 1 93.44 263 THR A C 1
ATOM 2139 O O . THR A 1 263 ? -12.188 24.328 15.312 1 93.44 263 THR A O 1
ATOM 2142 N N . TRP A 1 264 ? -10.328 25.516 15.234 1 90.5 264 TRP A N 1
ATOM 2143 C CA . TRP A 1 264 ? -9.492 24.562 14.5 1 90.5 264 TRP A CA 1
ATOM 2144 C C . TRP A 1 264 ? -8.117 24.438 15.133 1 90.5 264 TRP A C 1
ATOM 2146 O O . TRP A 1 264 ? -7.391 25.438 15.258 1 90.5 264 TRP A O 1
ATOM 2156 N N . ALA A 1 265 ? -7.781 23.25 15.586 1 87.12 265 ALA A N 1
ATOM 2157 C CA . ALA A 1 265 ? -6.477 23 16.203 1 87.12 265 ALA A CA 1
ATOM 2158 C C . ALA A 1 265 ? -5.641 22.047 15.359 1 87.12 265 ALA A C 1
ATOM 2160 O O . ALA A 1 265 ? -5.805 20.828 15.453 1 87.12 265 ALA A O 1
ATOM 2161 N N . GLY A 1 266 ? -4.715 22.578 14.641 1 85.31 266 GLY A N 1
ATOM 2162 C CA . GLY A 1 266 ? -3.861 21.781 13.773 1 85.31 266 GLY A CA 1
ATOM 2163 C C . GLY A 1 266 ? -2.938 20.844 14.539 1 85.31 266 GLY A C 1
ATOM 2164 O O . GLY A 1 266 ? -2.697 19.719 14.109 1 85.31 266 GLY A O 1
ATOM 2165 N N . GLU A 1 267 ? -2.434 21.25 15.711 1 82.81 267 GLU A N 1
ATOM 2166 C CA . GLU A 1 267 ? -1.455 20.484 16.469 1 82.81 267 GLU A CA 1
ATOM 2167 C C . GLU A 1 267 ? -2.09 19.25 17.109 1 82.81 267 GLU A C 1
ATOM 2169 O O . GLU A 1 267 ? -1.394 18.281 17.422 1 82.81 267 GLU A O 1
ATOM 2174 N N . SER A 1 268 ? -3.41 19.297 17.25 1 85.62 268 SER A N 1
ATOM 2175 C CA . SER A 1 268 ? -4.121 18.156 17.812 1 85.62 268 SER A CA 1
ATOM 2176 C C . SER A 1 268 ? -5.039 17.516 16.781 1 85.62 268 SER A C 1
ATOM 2178 O O . SER A 1 268 ? -5.684 16.5 17.078 1 85.62 268 SER A O 1
ATOM 2180 N N . LYS A 1 269 ? -5.105 18.094 15.664 1 90.38 269 LYS A N 1
ATOM 2181 C CA . LYS A 1 269 ? -5.91 17.594 14.555 1 90.38 269 LYS A CA 1
ATOM 2182 C C . LYS A 1 269 ? -7.391 17.562 14.914 1 90.38 269 LYS A C 1
ATOM 2184 O O . LYS A 1 269 ? -8.07 16.562 14.68 1 90.38 269 LYS A O 1
ATOM 2189 N N . THR A 1 270 ? -7.859 18.609 15.523 1 90 270 THR A N 1
ATOM 2190 C CA . THR A 1 270 ? -9.258 18.672 15.93 1 90 270 THR A CA 1
ATOM 2191 C C . THR A 1 270 ? -9.945 19.875 15.312 1 90 270 THR A C 1
ATOM 2193 O O . THR A 1 270 ? -9.297 20.891 15.023 1 90 270 THR A O 1
ATOM 2196 N N . ILE A 1 271 ? -11.133 19.75 15.023 1 91.88 271 ILE A N 1
ATOM 2197 C CA . ILE A 1 271 ? -12.039 20.812 14.586 1 91.88 271 ILE A CA 1
ATOM 2198 C C . ILE A 1 271 ? -13.32 20.766 15.406 1 91.88 271 ILE A C 1
ATOM 2200 O O . ILE A 1 271 ? -13.922 19.703 15.578 1 91.88 271 ILE A O 1
ATOM 2204 N N . SER A 1 272 ? -13.773 21.875 15.891 1 92.94 272 SER A N 1
ATOM 2205 C CA . SER A 1 272 ? -14.844 21.875 16.875 1 92.94 272 SER A CA 1
ATOM 2206 C C . SER A 1 272 ? -16.203 21.594 16.219 1 92.94 272 SER A C 1
ATOM 2208 O O . SER A 1 272 ? -17.141 21.188 16.906 1 92.94 272 SER A O 1
ATOM 2210 N N . ASP A 1 273 ? -16.297 21.797 14.906 1 93.81 273 ASP A N 1
ATOM 2211 C CA . ASP A 1 273 ? -17.594 21.531 14.273 1 93.81 273 ASP A CA 1
ATOM 2212 C C . ASP A 1 273 ? -17.562 20.234 13.469 1 93.81 273 ASP A C 1
ATOM 2214 O O . ASP A 1 273 ? -18.281 20.094 12.484 1 93.81 273 ASP A O 1
ATOM 2218 N N . LEU A 1 274 ? -16.688 19.344 13.828 1 92 274 LEU A N 1
ATOM 2219 C CA . LEU A 1 274 ? -16.516 18.109 13.078 1 92 274 LEU A CA 1
ATOM 2220 C C . LEU A 1 274 ? 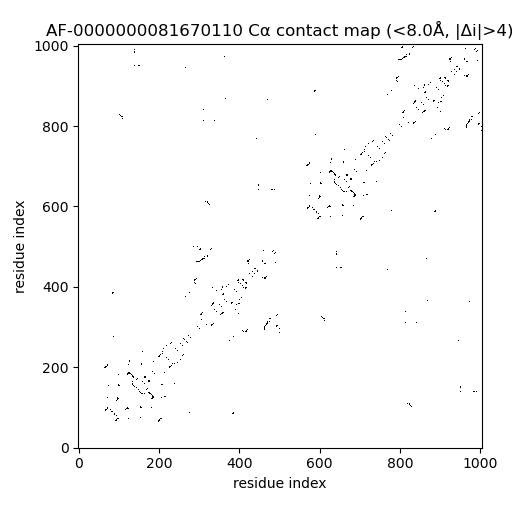-17.844 17.375 12.93 1 92 274 LEU A C 1
ATOM 2222 O O . LEU A 1 274 ? -18.172 16.906 11.844 1 92 274 LEU A O 1
ATOM 2226 N N . ASP A 1 275 ? -18.641 17.266 13.953 1 89.62 275 ASP A N 1
ATOM 2227 C CA . ASP A 1 275 ? -19.891 16.5 13.938 1 89.62 275 ASP A CA 1
ATOM 2228 C C . ASP A 1 275 ? -20.906 17.156 13 1 89.62 275 ASP A C 1
ATOM 2230 O O . ASP A 1 275 ? -21.734 16.469 12.398 1 89.62 275 ASP A O 1
ATOM 2234 N N . GLU A 1 276 ? -20.812 18.5 12.93 1 91.44 276 GLU A N 1
ATOM 2235 C CA . GLU A 1 276 ? -21.688 19.203 12.008 1 91.44 276 GLU A CA 1
ATOM 2236 C C . GLU A 1 276 ? -21.25 19 10.562 1 91.44 276 GLU A C 1
ATOM 2238 O O . GLU A 1 276 ? -22.094 18.844 9.664 1 91.44 276 GLU A O 1
ATOM 2243 N N . LEU A 1 277 ? -19.953 19.016 10.391 1 90.62 277 LEU A N 1
ATOM 2244 C CA . LEU A 1 277 ? -19.359 18.891 9.062 1 90.62 277 LEU A CA 1
ATOM 2245 C C . LEU A 1 277 ? -19.516 17.469 8.531 1 90.62 277 LEU A C 1
ATOM 2247 O O . LEU A 1 277 ? -19.75 17.266 7.336 1 90.62 277 LEU A O 1
ATOM 2251 N N . GLN A 1 278 ? -19.328 16.562 9.461 1 89.38 278 GLN A N 1
ATOM 2252 C CA . GLN A 1 278 ? -19.281 15.148 9.109 1 89.38 278 GLN A CA 1
ATOM 2253 C C . GLN A 1 278 ? -20.281 14.344 9.945 1 89.38 278 GLN A C 1
ATOM 2255 O O . GLN A 1 278 ? -19.875 13.453 10.695 1 89.38 278 GLN A O 1
ATOM 2260 N N . LYS A 1 279 ? -21.469 14.625 9.68 1 86.75 279 LYS A N 1
ATOM 2261 C CA . LYS A 1 279 ? -22.531 13.867 10.352 1 86.75 279 LYS A CA 1
ATOM 2262 C C . LYS A 1 279 ? -22.531 12.414 9.891 1 86.75 279 LYS A C 1
ATOM 2264 O O . LYS A 1 279 ? -22.141 12.117 8.758 1 86.75 279 LYS A O 1
ATOM 2269 N N . SER A 1 280 ? -22.891 11.562 10.867 1 86.81 280 SER A N 1
ATOM 2270 C CA . SER A 1 280 ? -23.031 10.164 10.469 1 86.81 280 SER A CA 1
ATOM 2271 C C . SER A 1 280 ? -24.328 9.93 9.711 1 86.81 280 SER A C 1
ATOM 2273 O O . SER A 1 280 ? -25.375 10.453 10.086 1 86.81 280 SER A O 1
ATOM 2275 N N . TYR A 1 281 ? -24.219 9.172 8.617 1 85.12 281 TYR A N 1
ATOM 2276 C CA . TYR A 1 281 ? -25.375 8.859 7.797 1 85.12 281 TYR A CA 1
ATOM 2277 C C . TYR A 1 281 ? -25.766 7.391 7.93 1 85.12 281 TYR A C 1
ATOM 2279 O O . TYR A 1 281 ? -26.531 6.867 7.117 1 85.12 281 TYR A O 1
ATOM 2287 N N . ILE A 1 282 ? -25.25 6.77 8.961 1 92.56 282 ILE A N 1
ATOM 2288 C CA . ILE A 1 282 ? -25.484 5.34 9.133 1 92.56 282 ILE A CA 1
ATOM 2289 C C . ILE A 1 282 ? -26.875 5.109 9.742 1 92.56 282 ILE A C 1
ATOM 2291 O O . ILE A 1 282 ? -27.188 5.645 10.805 1 92.56 282 ILE A O 1
ATOM 2295 N N . PRO A 1 283 ? -27.656 4.293 9.109 1 90.19 283 PRO A N 1
ATOM 2296 C CA . PRO A 1 283 ? -29.016 4.062 9.602 1 90.19 283 PRO A CA 1
ATOM 2297 C C . PRO A 1 283 ? -29.047 3.4 10.977 1 90.19 283 PRO A C 1
ATOM 2299 O O . PRO A 1 283 ? -28.203 2.541 11.266 1 90.19 283 PRO A O 1
ATOM 2302 N N . ILE A 1 284 ? -30 3.688 11.734 1 87.88 284 ILE A N 1
ATOM 2303 C CA . ILE A 1 284 ? -30.188 3.178 13.086 1 87.88 284 ILE A CA 1
ATOM 2304 C C . ILE A 1 284 ? -30.359 1.661 13.047 1 87.88 284 ILE A C 1
ATOM 2306 O O . ILE A 1 284 ? -29.891 0.949 13.938 1 87.88 284 ILE A O 1
ATOM 2310 N N . GLY A 1 285 ? -30.938 1.097 12.039 1 90.56 285 GLY A N 1
ATOM 2311 C CA . GLY A 1 285 ? -31.25 -0.324 11.961 1 90.56 285 GLY A CA 1
ATOM 2312 C C . GLY A 1 285 ? -30.125 -1.138 11.336 1 90.56 285 GLY A C 1
ATOM 2313 O O . GLY A 1 285 ? -30.297 -2.33 11.07 1 90.56 285 GLY A O 1
ATOM 2314 N N . THR A 1 286 ? -28.969 -0.486 11.195 1 95.44 286 THR A N 1
ATOM 2315 C CA . THR A 1 286 ? -27.844 -1.23 10.648 1 95.44 286 THR A CA 1
ATOM 2316 C C . THR A 1 286 ? -27.484 -2.416 11.539 1 95.44 286 THR A C 1
ATOM 2318 O O . THR A 1 286 ? -27.312 -2.26 12.75 1 95.44 286 THR A O 1
ATOM 2321 N N . PRO A 1 287 ? -27.422 -3.596 10.992 1 97.5 287 PRO A N 1
ATOM 2322 C CA . PRO A 1 287 ? -27.109 -4.773 11.812 1 97.5 287 PRO A CA 1
ATOM 2323 C C . PRO A 1 287 ? -25.734 -4.688 12.477 1 97.5 287 PRO A C 1
ATOM 2325 O O . PRO A 1 287 ? -24.781 -4.164 11.875 1 97.5 287 PRO A O 1
ATOM 2328 N N . GLY A 1 288 ? -25.594 -5.328 13.688 1 97.56 288 GLY A N 1
ATOM 2329 C CA . GLY A 1 288 ? -24.375 -5.293 14.5 1 97.56 288 GLY A CA 1
ATOM 2330 C C . GLY A 1 288 ? -24.531 -4.461 15.758 1 97.56 288 GLY A C 1
ATOM 2331 O O . GLY A 1 288 ? -25.344 -3.543 15.812 1 97.56 288 GLY A O 1
ATOM 2332 N N . SER A 1 289 ? -23.75 -4.691 16.734 1 96.19 289 SER A N 1
ATOM 2333 C CA . SER A 1 289 ? -23.812 -3.984 18.016 1 96.19 289 SER A CA 1
ATOM 2334 C C . SER A 1 289 ? -22.984 -2.709 17.984 1 96.19 289 SER A C 1
ATOM 2336 O O . SER A 1 289 ? -21.875 -2.703 17.453 1 96.19 289 SER A O 1
ATOM 2338 N N . LEU A 1 290 ? -23.562 -1.737 18.562 1 94.81 290 LEU A N 1
ATOM 2339 C CA . LEU A 1 290 ? -22.859 -0.465 18.703 1 94.81 290 LEU A CA 1
ATOM 2340 C C . LEU A 1 290 ? -22 -0.453 19.969 1 94.81 290 LEU A C 1
ATOM 2342 O O . LEU A 1 290 ? -22.422 -0.93 21.016 1 94.81 290 LEU A O 1
ATOM 2346 N N . GLY A 1 291 ? -20.797 0.033 19.891 1 93.31 291 GLY A N 1
ATOM 2347 C CA . GLY A 1 291 ? -19.938 0.218 21.062 1 93.31 291 GLY A CA 1
ATOM 2348 C C . GLY A 1 291 ? -19.234 -1.057 21.5 1 93.31 291 GLY A C 1
ATOM 2349 O O . GLY A 1 291 ? -18.688 -1.121 22.594 1 93.31 291 GLY A O 1
ATOM 2350 N N . ARG A 1 292 ? -19.328 -2.041 20.688 1 95.56 292 ARG A N 1
ATOM 2351 C CA . ARG A 1 292 ? -18.656 -3.309 20.953 1 95.56 292 ARG A CA 1
ATOM 2352 C C . ARG A 1 292 ? -18.047 -3.891 19.688 1 95.56 292 ARG A C 1
ATOM 2354 O O . ARG A 1 292 ? -18.406 -3.492 18.578 1 95.56 292 ARG A O 1
ATOM 2361 N N . ILE A 1 293 ? -17.156 -4.77 19.875 1 97.94 293 ILE A N 1
ATOM 2362 C CA . ILE A 1 293 ? -16.531 -5.457 18.75 1 97.94 293 ILE A CA 1
ATOM 2363 C C . ILE A 1 293 ? -17.453 -6.582 18.266 1 97.94 293 ILE A C 1
ATOM 2365 O O . ILE A 1 293 ? -17.875 -7.426 19.062 1 97.94 293 ILE A O 1
ATOM 2369 N N . ASN A 1 294 ? -17.859 -6.531 17 1 98.44 294 ASN A N 1
ATOM 2370 C CA . ASN A 1 294 ? -18.578 -7.625 16.344 1 98.44 294 ASN A CA 1
ATOM 2371 C C . ASN A 1 294 ? -17.609 -8.594 15.664 1 98.44 294 ASN A C 1
ATOM 2373 O O . ASN A 1 294 ? -16.984 -8.266 14.656 1 98.44 294 ASN A O 1
ATOM 2377 N N . ASP A 1 295 ? -17.484 -9.805 16.203 1 97.5 295 ASP A N 1
ATOM 2378 C CA . ASP A 1 295 ? -16.453 -10.688 15.695 1 97.5 295 ASP A CA 1
ATOM 2379 C C . ASP A 1 295 ? -17.016 -12.062 15.359 1 97.5 295 ASP A C 1
ATOM 2381 O O . ASP A 1 295 ? -16.266 -12.992 15.062 1 97.5 295 ASP A O 1
ATOM 2385 N N . HIS A 1 296 ? -18.359 -12.25 15.43 1 97.44 296 HIS A N 1
ATOM 2386 C CA . HIS A 1 296 ? -19.047 -13.484 15.078 1 97.44 296 HIS A CA 1
ATOM 2387 C C . HIS A 1 296 ? -20.406 -13.203 14.438 1 97.44 296 HIS A C 1
ATOM 2389 O O . HIS A 1 296 ? -20.953 -12.117 14.617 1 97.44 296 HIS A O 1
ATOM 2395 N N . CYS A 1 297 ? -20.828 -14.164 13.734 1 97.81 297 CYS A N 1
ATOM 2396 C CA . CYS A 1 297 ? -22.203 -14.109 13.242 1 97.81 297 CYS A CA 1
ATOM 2397 C C . CYS A 1 297 ? -23.188 -14.398 14.367 1 97.81 297 CYS A C 1
ATOM 2399 O O . CYS A 1 297 ? -22.875 -15.164 15.289 1 97.81 297 CYS A O 1
ATOM 2401 N N . ASN A 1 298 ? -24.359 -13.844 14.297 1 96.12 298 ASN A N 1
ATOM 2402 C CA . ASN A 1 298 ? -25.375 -14.047 15.328 1 96.12 298 ASN A CA 1
ATOM 2403 C C . ASN A 1 298 ? -25.906 -15.484 15.328 1 96.12 298 ASN A C 1
ATOM 2405 O O . ASN A 1 298 ? -26.297 -16 16.375 1 96.12 298 ASN A O 1
ATOM 2409 N N . LYS A 1 299 ? -25.922 -16.094 14.148 1 95.25 299 LYS A N 1
ATOM 2410 C CA . LYS A 1 299 ? -26.391 -17.469 14.023 1 95.25 299 LYS A CA 1
ATOM 2411 C C . LYS A 1 299 ? -25.219 -18.422 13.789 1 95.25 299 LYS A C 1
ATOM 2413 O O . LYS A 1 299 ? -24.312 -18.125 12.992 1 95.25 299 LYS A O 1
ATOM 2418 N N . ALA A 1 300 ? -25.375 -19.531 14.391 1 91.62 300 ALA A N 1
ATOM 2419 C CA . ALA A 1 300 ? -24.359 -20.547 14.203 1 91.62 300 ALA A CA 1
ATOM 2420 C C . ALA A 1 300 ? -24.344 -21.062 12.766 1 91.62 300 ALA A C 1
ATOM 2422 O O . ALA A 1 300 ? -25.359 -21 12.07 1 91.62 300 ALA A O 1
ATOM 2423 N N . SER A 1 301 ? -23.234 -21.438 12.25 1 93.5 301 SER A N 1
ATOM 2424 C CA . SER A 1 301 ? -22.969 -22.062 10.961 1 93.5 301 SER A CA 1
ATOM 2425 C C . SER A 1 301 ? -22.969 -21.031 9.836 1 93.5 301 SER A C 1
ATOM 2427 O O . SER A 1 301 ? -22.688 -21.359 8.68 1 93.5 301 SER A O 1
ATOM 2429 N N . GLN A 1 302 ? -23.328 -19.719 10.242 1 97.94 302 GLN A N 1
ATOM 2430 C CA . GLN A 1 302 ? -23.203 -18.688 9.227 1 97.94 302 GLN A CA 1
ATOM 2431 C C . GLN A 1 302 ? -21.75 -18.234 9.07 1 97.94 302 GLN A C 1
ATOM 2433 O O . GLN A 1 302 ? -20.984 -18.219 10.047 1 97.94 302 GLN A O 1
ATOM 2438 N N . LEU A 1 303 ? -21.406 -17.953 7.863 1 98.5 303 LEU A N 1
ATOM 2439 C CA . LEU A 1 303 ? -20.062 -17.516 7.539 1 98.5 303 LEU A CA 1
ATOM 2440 C C . LEU A 1 303 ? -20.094 -16.281 6.645 1 98.5 303 LEU A C 1
ATOM 2442 O O . LEU A 1 303 ? -20.781 -16.266 5.625 1 98.5 303 LEU A O 1
ATOM 2446 N N . SER A 1 304 ? -19.453 -15.227 7.094 1 98.69 304 SER A N 1
ATOM 2447 C CA . SER A 1 304 ? -19.234 -14.062 6.238 1 98.69 304 SER A CA 1
ATOM 2448 C C . SER A 1 304 ? -17.766 -13.969 5.812 1 98.69 304 SER A C 1
ATOM 2450 O O . SER A 1 304 ? -16.859 -14.172 6.625 1 98.69 304 SER A O 1
ATOM 2452 N N . ILE A 1 305 ? -17.516 -13.727 4.527 1 98.75 305 ILE A N 1
ATOM 2453 C CA . ILE A 1 305 ? -16.172 -13.602 3.986 1 98.75 305 ILE A CA 1
ATOM 2454 C C . ILE A 1 305 ? -15.852 -12.125 3.744 1 98.75 305 ILE A C 1
ATOM 2456 O O . ILE A 1 305 ? -16.547 -11.445 2.986 1 98.75 305 ILE A O 1
ATOM 2460 N N . VAL A 1 306 ? -14.828 -11.656 4.383 1 98.81 306 VAL A N 1
ATOM 2461 C CA . VAL A 1 306 ? -14.438 -10.258 4.215 1 98.81 306 VAL A CA 1
ATOM 2462 C C . VAL A 1 306 ? -12.984 -10.172 3.756 1 98.81 306 VAL A C 1
ATOM 2464 O O . VAL A 1 306 ? -12.195 -11.078 4.023 1 98.81 306 VAL A O 1
ATOM 2467 N N . ILE A 1 307 ? -12.68 -9.156 3.029 1 98.88 307 ILE A N 1
ATOM 2468 C CA . ILE A 1 307 ? -11.336 -8.938 2.514 1 98.88 307 ILE A CA 1
ATOM 2469 C C . ILE A 1 307 ? -10.75 -7.664 3.123 1 98.88 307 ILE A C 1
ATOM 2471 O O . ILE A 1 307 ? -11.375 -6.602 3.078 1 98.88 307 ILE A O 1
ATOM 2475 N N . GLU A 1 308 ? -9.617 -7.824 3.777 1 98.56 308 GLU A N 1
ATOM 2476 C CA . GLU A 1 308 ? -8.797 -6.676 4.172 1 98.56 308 GLU A CA 1
ATOM 2477 C C . GLU A 1 308 ? -7.941 -6.184 3.008 1 98.56 308 GLU A C 1
ATOM 2479 O O . GLU A 1 308 ? -6.859 -6.719 2.76 1 98.56 308 GLU A O 1
ATOM 2484 N N . VAL A 1 309 ? -8.438 -5.156 2.361 1 98.69 309 VAL A N 1
ATOM 2485 C CA . VAL A 1 309 ? -7.77 -4.66 1.164 1 98.69 309 VAL A CA 1
ATOM 2486 C C . VAL A 1 309 ? -6.574 -3.795 1.56 1 98.69 309 VAL A C 1
ATOM 2488 O O . VAL A 1 309 ? -6.73 -2.797 2.268 1 98.69 309 VAL A O 1
ATOM 2491 N N . GLY A 1 310 ? -5.363 -4.223 1.152 1 97.88 310 GLY A N 1
ATOM 2492 C CA . GLY A 1 310 ? -4.168 -3.428 1.382 1 97.88 310 GLY A CA 1
ATOM 2493 C C . GLY A 1 310 ? -4.012 -2.285 0.396 1 97.88 310 GLY A C 1
ATOM 2494 O O . GLY A 1 310 ? -4.883 -2.064 -0.449 1 97.88 310 GLY A O 1
ATOM 2495 N N . MET A 1 311 ? -2.902 -1.572 0.475 1 98.06 311 MET A N 1
ATOM 2496 C CA . MET A 1 311 ? -2.674 -0.402 -0.368 1 98.06 311 MET A CA 1
ATOM 2497 C C . MET A 1 311 ? -2.098 -0.809 -1.72 1 98.06 311 MET A C 1
ATOM 2499 O O . MET A 1 311 ? -1.958 0.025 -2.617 1 98.06 311 MET A O 1
ATOM 2503 N N . ASP A 1 312 ? -1.704 -2.076 -1.92 1 97.94 312 ASP A N 1
ATOM 2504 C CA . ASP A 1 312 ? -1.234 -2.568 -3.211 1 97.94 312 ASP A CA 1
ATOM 2505 C C . ASP A 1 312 ? -2.402 -3.029 -4.082 1 97.94 312 ASP A C 1
ATOM 2507 O O . ASP A 1 312 ? -2.93 -4.125 -3.891 1 97.94 312 ASP A O 1
ATOM 2511 N N . PRO A 1 313 ? -2.814 -2.223 -5.047 1 98.12 313 PRO A N 1
ATOM 2512 C CA . PRO A 1 313 ? -3.988 -2.58 -5.848 1 98.12 313 PRO A CA 1
ATOM 2513 C C . PRO A 1 313 ? -3.746 -3.799 -6.738 1 98.12 313 PRO A C 1
ATOM 2515 O O . PRO A 1 313 ? -4.695 -4.488 -7.117 1 98.12 313 PRO A O 1
ATOM 2518 N N . LYS A 1 314 ? -2.482 -4.043 -7.07 1 97.44 314 LYS A N 1
ATOM 2519 C CA . LYS A 1 314 ? -2.184 -5.207 -7.902 1 97.44 314 LYS A CA 1
ATOM 2520 C C . LYS A 1 314 ? -2.512 -6.504 -7.168 1 97.44 314 LYS A C 1
ATOM 2522 O O . LYS A 1 314 ? -3.242 -7.352 -7.688 1 97.44 314 LYS A O 1
ATOM 2527 N N . ASN A 1 315 ? -2.035 -6.617 -5.938 1 98 315 ASN A N 1
ATOM 2528 C CA . ASN A 1 315 ? -2.324 -7.789 -5.121 1 98 315 ASN A CA 1
ATOM 2529 C C . ASN A 1 315 ? -3.805 -7.875 -4.766 1 98 315 ASN A C 1
ATOM 2531 O O . ASN A 1 315 ? -4.395 -8.953 -4.793 1 98 315 ASN A O 1
ATOM 2535 N N . ALA A 1 316 ? -4.355 -6.727 -4.441 1 98.62 316 ALA A N 1
ATOM 2536 C CA . ALA A 1 316 ? -5.773 -6.699 -4.082 1 98.62 316 ALA A CA 1
ATOM 2537 C C . ALA A 1 316 ? -6.645 -7.164 -5.246 1 98.62 316 ALA A C 1
ATOM 2539 O O . ALA A 1 316 ? -7.59 -7.93 -5.055 1 98.62 316 ALA A O 1
ATOM 2540 N N . LYS A 1 317 ? -6.34 -6.719 -6.422 1 98.25 317 LYS A N 1
ATOM 2541 C CA . LYS A 1 317 ? -7.109 -7.082 -7.605 1 98.25 317 LYS A CA 1
ATOM 2542 C C . LYS A 1 317 ? -7.008 -8.578 -7.895 1 98.25 317 LYS A C 1
ATOM 2544 O O . LYS A 1 317 ? -7.996 -9.211 -8.273 1 98.25 317 LYS A O 1
ATOM 2549 N N . LEU A 1 318 ? -5.812 -9.133 -7.734 1 98.19 318 LEU A N 1
ATOM 2550 C CA . LEU A 1 318 ? -5.648 -10.57 -7.926 1 98.19 318 LEU A CA 1
ATOM 2551 C C . LEU A 1 318 ? -6.605 -11.352 -7.027 1 98.19 318 LEU A C 1
ATOM 2553 O O . LEU A 1 318 ? -7.32 -12.234 -7.496 1 98.19 318 LEU A O 1
ATOM 2557 N N . LEU A 1 319 ? -6.648 -10.953 -5.777 1 98.62 319 LEU A N 1
ATOM 2558 C CA . LEU A 1 319 ? -7.457 -11.68 -4.801 1 98.62 319 LEU A CA 1
ATOM 2559 C C . LEU A 1 319 ? -8.945 -11.438 -5.047 1 98.62 319 LEU A C 1
ATOM 2561 O O . LEU A 1 319 ? -9.719 -12.391 -5.184 1 98.62 319 LEU A O 1
ATOM 2565 N N . VAL A 1 320 ? -9.352 -10.188 -5.164 1 98.62 320 VAL A N 1
ATOM 2566 C CA . VAL A 1 320 ? -10.766 -9.828 -5.25 1 98.62 320 VAL A CA 1
ATOM 2567 C C . VAL A 1 320 ? -11.352 -10.359 -6.555 1 98.62 320 VAL A C 1
ATOM 2569 O O . VAL A 1 320 ? -12.445 -10.93 -6.566 1 98.62 320 VAL A O 1
ATOM 2572 N N . ASP A 1 321 ? -10.625 -10.258 -7.672 1 97.88 321 ASP A N 1
ATOM 2573 C CA . ASP A 1 321 ? -11.117 -10.75 -8.961 1 97.88 321 ASP A CA 1
ATOM 2574 C C . ASP A 1 321 ? -11.266 -12.266 -8.945 1 97.88 321 ASP A C 1
ATOM 2576 O O . ASP A 1 321 ? -12.219 -12.805 -9.516 1 97.88 321 ASP A O 1
ATOM 2580 N N . ALA A 1 322 ? -10.344 -12.914 -8.328 1 98.12 322 ALA A N 1
ATOM 2581 C CA . ALA A 1 322 ? -10.445 -14.367 -8.234 1 98.12 322 ALA A CA 1
ATOM 2582 C C . ALA A 1 322 ? -11.695 -14.789 -7.465 1 98.12 322 ALA A C 1
ATOM 2584 O O . ALA A 1 322 ? -12.438 -15.672 -7.906 1 98.12 322 ALA A O 1
ATOM 2585 N N . LEU A 1 323 ? -11.906 -14.133 -6.336 1 98.19 323 LEU A N 1
ATOM 2586 C CA . LEU A 1 323 ? -13.047 -14.469 -5.492 1 98.19 323 LEU A CA 1
ATOM 2587 C C . LEU A 1 323 ? -14.359 -14.164 -6.207 1 98.19 323 LEU A C 1
ATOM 2589 O O . LEU A 1 323 ? -15.305 -14.953 -6.145 1 98.19 323 LEU A O 1
ATOM 2593 N N . THR A 1 324 ? -14.398 -13.062 -6.918 1 96.88 324 THR A N 1
ATOM 2594 C CA . THR A 1 324 ? -15.633 -12.633 -7.566 1 96.88 324 THR A CA 1
ATOM 2595 C C . THR A 1 324 ? -15.898 -13.453 -8.828 1 96.88 324 THR A C 1
ATOM 2597 O O . THR A 1 324 ? -17.047 -13.594 -9.25 1 96.88 324 THR A O 1
ATOM 2600 N N . ALA A 1 325 ? -14.867 -14.016 -9.414 1 96.38 325 ALA A N 1
ATOM 2601 C CA . ALA A 1 325 ? -15 -14.773 -10.648 1 96.38 325 ALA A CA 1
ATOM 2602 C C . ALA A 1 325 ? -15.375 -16.219 -10.367 1 96.38 325 ALA A C 1
ATOM 2604 O O . ALA A 1 325 ? -15.648 -17 -11.289 1 96.38 325 ALA A O 1
ATOM 2605 N N . TYR A 1 326 ? -15.359 -16.562 -9.086 1 96.19 326 TYR A N 1
ATOM 2606 C CA . TYR A 1 326 ? -15.758 -17.922 -8.734 1 96.19 326 TYR A CA 1
ATOM 2607 C C . TYR A 1 326 ? -17.156 -18.234 -9.242 1 96.19 326 TYR A C 1
ATOM 2609 O O . TYR A 1 326 ? -18.016 -17.344 -9.312 1 96.19 326 TYR A O 1
ATOM 2617 N N . GLU A 1 327 ? -17.422 -19.469 -9.594 1 92.56 327 GLU A N 1
ATOM 2618 C CA . GLU A 1 327 ? -18.656 -19.891 -10.273 1 92.56 327 GLU A CA 1
ATOM 2619 C C . GLU A 1 327 ? -19.891 -19.547 -9.445 1 92.56 327 GLU A C 1
ATOM 2621 O O . GLU A 1 327 ? -20.906 -19.125 -9.992 1 92.56 327 GLU A O 1
ATOM 2626 N N . ILE A 1 328 ? -19.734 -19.797 -8.18 1 92.5 328 ILE A N 1
ATOM 2627 C CA . ILE A 1 328 ? -20.797 -19.422 -7.254 1 92.5 328 ILE A CA 1
ATOM 2628 C C . ILE A 1 328 ? -20.516 -18.031 -6.688 1 92.5 328 ILE A C 1
ATOM 2630 O O . ILE A 1 328 ? -19.422 -17.75 -6.215 1 92.5 328 ILE A O 1
ATOM 2634 N N . SER A 1 329 ? -21.484 -17.203 -6.863 1 92.94 329 SER A N 1
ATOM 2635 C CA . SER A 1 329 ? -21.312 -15.844 -6.348 1 92.94 329 SER A CA 1
ATOM 2636 C C . SER A 1 329 ? -21.5 -15.805 -4.832 1 92.94 329 SER A C 1
ATOM 2638 O O . SER A 1 329 ? -22.594 -16.062 -4.328 1 92.94 329 SER A O 1
ATOM 2640 N N . PHE A 1 330 ? -20.484 -15.555 -4.141 1 95.88 330 PHE A N 1
ATOM 2641 C CA . PHE A 1 330 ? -20.531 -15.367 -2.695 1 95.88 330 PHE A CA 1
ATOM 2642 C C . PHE A 1 330 ? -20.594 -13.891 -2.34 1 95.88 330 PHE A C 1
ATOM 2644 O O . PHE A 1 330 ? -19.938 -13.062 -2.98 1 95.88 330 PHE A O 1
ATOM 2651 N N . PRO A 1 331 ? -21.438 -13.594 -1.28 1 97.12 331 PRO A N 1
ATOM 2652 C CA . PRO A 1 331 ? -21.391 -12.211 -0.798 1 97.12 331 PRO A CA 1
ATOM 2653 C C . PRO A 1 331 ? -20.062 -11.867 -0.119 1 97.12 331 PRO A C 1
ATOM 2655 O O . PRO A 1 331 ? -19.609 -12.602 0.769 1 97.12 331 PRO A O 1
ATOM 2658 N N . LEU A 1 332 ? -19.406 -10.859 -0.57 1 98.25 332 LEU A N 1
ATOM 2659 C CA . LEU A 1 332 ? -18.141 -10.406 -0.02 1 98.25 332 LEU A CA 1
ATOM 2660 C C . LEU A 1 332 ? -18.266 -9 0.551 1 98.25 332 LEU A C 1
ATOM 2662 O O . LEU A 1 332 ? -19.094 -8.211 0.091 1 98.25 332 LEU A O 1
ATOM 2666 N N . THR A 1 333 ? -17.531 -8.734 1.559 1 98.69 333 THR A N 1
ATOM 2667 C CA . THR A 1 333 ? -17.344 -7.371 2.047 1 98.69 333 THR A CA 1
ATOM 2668 C C . THR A 1 333 ? -15.883 -6.949 1.948 1 98.69 333 THR A C 1
ATOM 2670 O O . THR A 1 333 ? -14.992 -7.648 2.436 1 98.69 333 THR A O 1
ATOM 2673 N N . LEU A 1 334 ? -15.648 -5.863 1.286 1 98.81 334 LEU A N 1
ATOM 2674 C CA . LEU A 1 334 ? -14.297 -5.332 1.145 1 98.81 334 LEU A CA 1
ATOM 2675 C C . LEU A 1 334 ? -14.07 -4.176 2.107 1 98.81 334 LEU A C 1
ATOM 2677 O O . LEU A 1 334 ? -14.828 -3.203 2.113 1 98.81 334 LEU A O 1
ATOM 2681 N N . PHE A 1 335 ? -13.125 -4.258 2.934 1 98.81 335 PHE A N 1
ATOM 2682 C CA . PHE A 1 335 ? -12.727 -3.168 3.818 1 98.81 335 PHE A CA 1
ATOM 2683 C C . PHE A 1 335 ? -11.562 -2.387 3.23 1 98.81 335 PHE A C 1
ATOM 2685 O O . PHE A 1 335 ? -10.469 -2.93 3.064 1 98.81 335 PHE A O 1
ATOM 2692 N N . LEU A 1 336 ? -11.766 -1.121 2.98 1 98.75 336 LEU A N 1
ATOM 2693 C CA . LEU A 1 336 ? -10.836 -0.322 2.191 1 98.75 336 LEU A CA 1
ATOM 2694 C C . LEU A 1 336 ? -10.305 0.858 3.002 1 98.75 336 LEU A C 1
ATOM 2696 O O . LEU A 1 336 ? -11.055 1.469 3.771 1 98.75 336 LEU A O 1
ATOM 2700 N N . TYR A 1 337 ? -9.047 1.208 2.73 1 98.56 337 TYR A N 1
ATOM 2701 C CA . TYR A 1 337 ? -8.484 2.451 3.246 1 98.56 337 TYR A CA 1
ATOM 2702 C C . TYR A 1 337 ? -9.008 3.65 2.467 1 98.56 337 TYR A C 1
ATOM 2704 O O . TYR A 1 337 ? -9.266 3.555 1.266 1 98.56 337 TYR A O 1
ATOM 2712 N N . GLY A 1 338 ? -9.125 4.766 3.217 1 98.12 338 GLY A N 1
ATOM 2713 C CA . GLY A 1 338 ? -9.523 5.992 2.553 1 98.12 338 GLY A CA 1
ATOM 2714 C C . GLY A 1 338 ? -8.625 6.367 1.391 1 98.12 338 GLY A C 1
ATOM 2715 O O . GLY A 1 338 ? -9.109 6.727 0.315 1 98.12 338 GLY A O 1
ATOM 2716 N N . ASN A 1 339 ? -7.328 6.277 1.558 1 98.38 339 ASN A N 1
ATOM 2717 C CA . ASN A 1 339 ? -6.387 6.602 0.492 1 98.38 339 ASN A CA 1
ATOM 2718 C C . ASN A 1 339 ? -6.559 5.676 -0.71 1 98.38 339 ASN A C 1
ATOM 2720 O O . ASN A 1 339 ? -6.406 6.105 -1.855 1 98.38 339 ASN A O 1
ATOM 2724 N N . PHE A 1 340 ? -6.867 4.402 -0.485 1 98.69 340 PHE A N 1
ATOM 2725 C CA . PHE A 1 340 ? -7.125 3.475 -1.58 1 98.69 340 PHE A CA 1
ATOM 2726 C C . PHE A 1 340 ? -8.344 3.914 -2.389 1 98.69 340 PHE A C 1
ATOM 2728 O O . PHE A 1 340 ? -8.297 3.945 -3.619 1 98.69 340 PHE A O 1
ATOM 2735 N N . ILE A 1 341 ? -9.391 4.273 -1.676 1 98.44 341 ILE A N 1
ATOM 2736 C CA . ILE A 1 341 ? -10.633 4.719 -2.309 1 98.44 341 ILE A CA 1
ATOM 2737 C C . ILE A 1 341 ? -10.359 5.961 -3.152 1 98.44 341 ILE A C 1
ATOM 2739 O O . ILE A 1 341 ? -10.828 6.062 -4.289 1 98.44 341 ILE A O 1
ATOM 2743 N N . GLU A 1 342 ? -9.602 6.832 -2.604 1 97.12 342 GLU A N 1
ATOM 2744 C CA . GLU A 1 342 ? -9.273 8.086 -3.285 1 97.12 342 GLU A CA 1
ATOM 2745 C C . GLU A 1 342 ? -8.43 7.828 -4.531 1 97.12 342 GLU A C 1
ATOM 2747 O O . GLU A 1 342 ? -8.648 8.453 -5.57 1 97.12 342 GLU A O 1
ATOM 2752 N N . LEU A 1 343 ? -7.512 6.938 -4.488 1 97.56 343 LEU A N 1
ATOM 2753 C CA . LEU A 1 343 ? -6.527 6.695 -5.535 1 97.56 343 LEU A CA 1
ATOM 2754 C C . LEU A 1 343 ? -7.113 5.824 -6.641 1 97.56 343 LEU A C 1
ATOM 2756 O O . LEU A 1 343 ? -6.723 5.949 -7.805 1 97.56 343 LEU A O 1
ATOM 2760 N N . TYR A 1 344 ? -8.07 4.926 -6.262 1 98.06 344 TYR A N 1
ATOM 2761 C CA . TYR A 1 344 ? -8.578 3.955 -7.227 1 98.06 344 TYR A CA 1
ATOM 2762 C C . TYR A 1 344 ? -10.102 3.924 -7.223 1 98.06 344 TYR A C 1
ATOM 2764 O O . TYR A 1 344 ? -10.703 2.857 -7.09 1 98.06 344 TYR A O 1
ATOM 2772 N N . PRO A 1 345 ? -10.742 5.031 -7.477 1 98 345 PRO A N 1
ATOM 2773 C CA . PRO A 1 345 ? -12.203 5.082 -7.406 1 98 345 PRO A CA 1
ATOM 2774 C C . PRO A 1 345 ? -12.883 4.168 -8.43 1 98 345 PRO A C 1
ATOM 2776 O O . PRO A 1 345 ? -13.914 3.564 -8.133 1 98 345 PRO A O 1
ATOM 2779 N N . GLU A 1 346 ? -12.336 4.039 -9.672 1 97.88 346 GLU A N 1
ATOM 2780 C CA . GLU A 1 346 ? -12.945 3.195 -10.695 1 97.88 346 GLU A CA 1
ATOM 2781 C C . GLU A 1 346 ? -12.898 1.723 -10.297 1 97.88 346 GLU A C 1
ATOM 2783 O O . GLU A 1 346 ? -13.859 0.984 -10.539 1 97.88 346 GLU A O 1
ATOM 2788 N N . LEU A 1 347 ? -11.773 1.362 -9.719 1 98 347 LEU A N 1
ATOM 2789 C CA . LEU A 1 347 ? -11.641 -0.014 -9.25 1 98 347 LEU A CA 1
ATOM 2790 C C . LEU A 1 347 ? -12.633 -0.303 -8.125 1 98 347 LEU A C 1
ATOM 2792 O O . LEU A 1 347 ? -13.281 -1.349 -8.125 1 98 347 LEU A O 1
ATOM 2796 N N . VAL A 1 348 ? -12.781 0.591 -7.203 1 98.5 348 VAL A N 1
ATOM 2797 C CA . VAL A 1 348 ? -13.703 0.45 -6.078 1 98.5 348 VAL A CA 1
ATOM 2798 C C . VAL A 1 348 ? -15.141 0.368 -6.59 1 98.5 348 VAL A C 1
ATOM 2800 O O . VAL A 1 348 ? -15.922 -0.457 -6.121 1 98.5 348 VAL A O 1
ATOM 2803 N N . LEU A 1 349 ? -15.469 1.207 -7.586 1 98.31 349 LEU A N 1
ATOM 2804 C CA . LEU A 1 349 ? -16.797 1.185 -8.188 1 98.31 349 LEU A CA 1
ATOM 2805 C C . LEU A 1 349 ? -17.078 -0.16 -8.852 1 98.31 349 LEU A C 1
ATOM 2807 O O . LEU A 1 349 ? -18.156 -0.715 -8.711 1 98.31 349 LEU A O 1
ATOM 2811 N N . GLU A 1 350 ? -16.078 -0.663 -9.516 1 97.31 350 GLU A N 1
ATOM 2812 C CA . GLU A 1 350 ? -16.234 -1.976 -10.141 1 97.31 350 GLU A CA 1
ATOM 2813 C C . GLU A 1 350 ? -16.484 -3.057 -9.094 1 97.31 350 GLU A C 1
ATOM 2815 O O . GLU A 1 350 ? -17.375 -3.893 -9.258 1 97.31 350 GLU A O 1
ATOM 2820 N N . TRP A 1 351 ? -15.742 -3.014 -8.008 1 97.62 351 TRP A N 1
ATOM 2821 C CA . TRP A 1 351 ? -15.859 -4.008 -6.949 1 97.62 351 TRP A CA 1
ATOM 2822 C C . TRP A 1 351 ? -17.203 -3.881 -6.234 1 97.62 351 TRP A C 1
ATOM 2824 O O . TRP A 1 351 ? -17.75 -4.875 -5.758 1 97.62 351 TRP A O 1
ATOM 2834 N N . SER A 1 352 ? -17.734 -2.686 -6.164 1 97.31 352 SER A N 1
ATOM 2835 C CA . SER A 1 352 ? -18.969 -2.416 -5.438 1 97.31 352 SER A CA 1
ATOM 2836 C C . SER A 1 352 ? -20.172 -3.092 -6.102 1 97.31 352 SER A C 1
ATOM 2838 O O . SER A 1 352 ? -21.219 -3.236 -5.488 1 97.31 352 SER A O 1
ATOM 2840 N N . LYS A 1 353 ? -20 -3.516 -7.352 1 95.12 353 LYS A N 1
ATOM 2841 C CA . LYS A 1 353 ? -21.078 -4.184 -8.078 1 95.12 353 LYS A CA 1
ATOM 2842 C C . LYS A 1 353 ? -21.344 -5.574 -7.504 1 95.12 353 LYS A C 1
ATOM 2844 O O . LYS A 1 353 ? -22.438 -6.109 -7.648 1 95.12 353 LYS A O 1
ATOM 2849 N N . HIS A 1 354 ? -20.297 -6.137 -6.793 1 92.25 354 HIS A N 1
ATOM 2850 C CA . HIS A 1 354 ? -20.438 -7.523 -6.359 1 92.25 354 HIS A CA 1
ATOM 2851 C C . HIS A 1 354 ? -20.094 -7.672 -4.883 1 92.25 354 HIS A C 1
ATOM 2853 O O . HIS A 1 354 ? -19.938 -8.789 -4.383 1 92.25 354 HIS A O 1
ATOM 2859 N N . SER A 1 355 ? -19.875 -6.547 -4.234 1 96.88 355 SER A N 1
ATOM 2860 C CA . SER A 1 355 ? -19.406 -6.617 -2.852 1 96.88 355 SER A CA 1
ATOM 2861 C C . SER A 1 355 ? -19.953 -5.449 -2.031 1 96.88 355 SER A C 1
ATOM 2863 O O . SER A 1 355 ? -20.203 -4.371 -2.57 1 96.88 355 SER A O 1
ATOM 2865 N N . GLU A 1 356 ? -20.156 -5.703 -0.761 1 96.88 356 GLU A N 1
ATOM 2866 C CA . GLU A 1 356 ? -20.359 -4.609 0.183 1 96.88 356 GLU A CA 1
ATOM 2867 C C . GLU A 1 356 ? -19.047 -3.924 0.533 1 96.88 356 GLU A C 1
ATOM 2869 O O . GLU A 1 356 ? -17.984 -4.559 0.52 1 96.88 356 GLU A O 1
ATOM 2874 N N . LEU A 1 357 ? -19.156 -2.645 0.799 1 98.44 357 LEU A N 1
ATOM 2875 C CA . LEU A 1 357 ? -17.938 -1.895 1.096 1 98.44 357 LEU A CA 1
ATOM 2876 C C . LEU A 1 357 ? -17.922 -1.438 2.551 1 98.44 357 LEU A C 1
ATOM 2878 O O . LEU A 1 357 ? -18.953 -0.985 3.076 1 98.44 357 LEU A O 1
ATOM 2882 N N . GLY A 1 358 ? -16.844 -1.696 3.27 1 98.44 358 GLY A N 1
ATOM 2883 C CA . GLY A 1 358 ? -16.516 -1.129 4.57 1 98.44 358 GLY A CA 1
ATOM 2884 C C . GLY A 1 358 ? -15.234 -0.31 4.562 1 98.44 358 GLY A C 1
ATOM 2885 O O . GLY A 1 358 ? -14.602 -0.149 3.518 1 98.44 358 GLY A O 1
ATOM 2886 N N . ILE A 1 359 ? -14.891 0.269 5.727 1 98.12 359 ILE A N 1
ATOM 2887 C CA . ILE A 1 359 ? -13.719 1.135 5.789 1 98.12 359 ILE A CA 1
ATOM 2888 C C . ILE A 1 359 ? -12.703 0.564 6.781 1 98.12 359 ILE A C 1
ATOM 2890 O O . ILE A 1 359 ? -13.062 -0.225 7.656 1 98.12 359 ILE A O 1
ATOM 2894 N N . ARG A 1 360 ? -11.391 1.053 6.645 1 97.31 360 ARG A N 1
ATOM 2895 C CA . ARG A 1 360 ? -10.305 0.507 7.449 1 97.31 360 ARG A CA 1
ATOM 2896 C C . ARG A 1 360 ? -9.461 1.622 8.062 1 97.31 360 ARG A C 1
ATOM 2898 O O . ARG A 1 360 ? -8.43 1.358 8.68 1 97.31 360 ARG A O 1
ATOM 2905 N N . GLY A 1 361 ? -9.82 2.836 7.945 1 97.12 361 GLY A N 1
ATOM 2906 C CA . GLY A 1 361 ? -8.984 3.975 8.273 1 97.12 361 GLY A CA 1
ATOM 2907 C C . GLY A 1 361 ? -8.438 4.688 7.055 1 97.12 361 GLY A C 1
ATOM 2908 O O . GLY A 1 361 ? -8.812 4.371 5.922 1 97.12 361 GLY A O 1
ATOM 2909 N N . SER A 1 362 ? -7.566 5.637 7.266 1 96.88 362 SER A N 1
ATOM 2910 C CA . SER A 1 362 ? -7.082 6.469 6.164 1 96.88 362 SER A CA 1
ATOM 2911 C C . SER A 1 362 ? -6.066 5.715 5.312 1 96.88 362 SER A C 1
ATOM 2913 O O . SER A 1 362 ? -6.141 5.738 4.082 1 96.88 362 SER A O 1
ATOM 2915 N N . SER A 1 363 ? -5.117 5.078 5.965 1 96.62 363 SER A N 1
ATOM 2916 C CA . SER A 1 363 ? -4.059 4.359 5.266 1 96.62 363 SER A CA 1
ATOM 2917 C C . SER A 1 363 ? -3.416 3.309 6.168 1 96.62 363 SER A C 1
ATOM 2919 O O . SER A 1 363 ? -3.707 3.248 7.363 1 96.62 363 SER A O 1
ATOM 2921 N N . SER A 1 364 ? -2.576 2.52 5.527 1 94.38 364 SER A N 1
ATOM 2922 C CA . SER A 1 364 ? -1.814 1.55 6.309 1 94.38 364 SER A CA 1
ATOM 2923 C C . SER A 1 364 ? -0.702 2.229 7.102 1 94.38 364 SER A C 1
ATOM 2925 O O . SER A 1 364 ? -0.255 3.32 6.746 1 94.38 364 SER A O 1
ATOM 2927 N N . MET A 1 365 ? -0.331 1.65 8.242 1 93.44 365 MET A N 1
ATOM 2928 C CA . MET A 1 365 ? 0.774 2.055 9.102 1 93.44 365 MET A CA 1
ATOM 2929 C C . MET A 1 365 ? 1.63 0.854 9.492 1 93.44 365 MET A C 1
ATOM 2931 O O . MET A 1 365 ? 1.162 -0.285 9.453 1 93.44 365 MET A O 1
ATOM 2935 N N . PRO A 1 366 ? 2.918 1.174 9.82 1 92.44 366 PRO A N 1
ATOM 2936 C CA . PRO A 1 366 ? 3.709 0.054 10.336 1 92.44 366 PRO A CA 1
ATOM 2937 C C . PRO A 1 366 ? 3.037 -0.651 11.516 1 92.44 366 PRO A C 1
ATOM 2939 O O . PRO A 1 366 ? 2.334 -0.013 12.297 1 92.44 366 PRO A O 1
ATOM 2942 N N . SER A 1 367 ? 3.238 -1.919 11.586 1 88.69 367 SER A N 1
ATOM 2943 C CA . SER A 1 367 ? 2.551 -2.807 12.516 1 88.69 367 SER A CA 1
ATOM 2944 C C . SER A 1 367 ? 2.658 -2.297 13.945 1 88.69 367 SER A C 1
ATOM 2946 O O . SER A 1 367 ? 3.732 -1.884 14.391 1 88.69 367 SER A O 1
ATOM 2948 N N . GLY A 1 368 ? 1.6 -2.289 14.586 1 89.44 368 GLY A N 1
ATOM 2949 C CA . GLY A 1 368 ? 1.567 -1.979 16 1 89.44 368 GLY A CA 1
ATOM 2950 C C . GLY A 1 368 ? 1.384 -0.499 16.297 1 89.44 368 GLY A C 1
ATOM 2951 O O . GLY A 1 368 ? 1.069 -0.112 17.422 1 89.44 368 GLY A O 1
ATOM 2952 N N . LEU A 1 369 ? 1.528 0.319 15.336 1 93.88 369 LEU A N 1
ATOM 2953 C CA . LEU A 1 369 ? 1.551 1.752 15.602 1 93.88 369 LEU A CA 1
ATOM 2954 C C . LEU A 1 369 ? 0.141 2.334 15.57 1 93.88 369 LEU A C 1
ATOM 2956 O O . LEU A 1 369 ? -0.146 3.316 16.25 1 93.88 369 LEU A O 1
ATOM 2960 N N . TRP A 1 370 ? -0.743 1.704 14.828 1 94.12 370 TRP A N 1
ATOM 2961 C CA . TRP A 1 370 ? -2.123 2.172 14.766 1 94.12 370 TRP A CA 1
ATOM 2962 C C . TRP A 1 370 ? -2.766 2.156 16.156 1 94.12 370 TRP A C 1
ATOM 2964 O O . TRP A 1 370 ? -3.35 3.154 16.578 1 94.12 370 TRP A O 1
ATOM 2974 N N . GLU A 1 371 ? -2.604 1.091 16.891 1 93 371 GLU A N 1
ATOM 2975 C CA . GLU A 1 371 ? -3.277 0.896 18.172 1 93 371 GLU A CA 1
ATOM 2976 C C . GLU A 1 371 ? -2.711 1.826 19.234 1 93 371 GLU A C 1
ATOM 2978 O O . GLU A 1 371 ? -3.311 1.999 20.297 1 93 371 GLU A O 1
ATOM 2983 N N . ARG A 1 372 ? -1.609 2.416 18.922 1 94.94 372 ARG A N 1
ATOM 2984 C CA . ARG A 1 372 ? -0.946 3.268 19.891 1 94.94 372 ARG A CA 1
ATOM 2985 C C . ARG A 1 372 ? -1.315 4.73 19.688 1 94.94 372 ARG A C 1
ATOM 2987 O O . ARG A 1 372 ? -0.996 5.582 20.531 1 94.94 372 ARG A O 1
ATOM 2994 N N . GLN A 1 373 ? -1.982 5.027 18.594 1 95.31 373 GLN A N 1
ATOM 2995 C CA . GLN A 1 373 ? -2.312 6.41 18.266 1 95.31 373 GLN A CA 1
ATOM 2996 C C . GLN A 1 373 ? -3.312 6.992 19.266 1 95.31 373 GLN A C 1
ATOM 2998 O O . GLN A 1 373 ? -4.086 6.254 19.875 1 95.31 373 GLN A O 1
ATOM 3003 N N . ASN A 1 374 ? -3.326 8.289 19.469 1 95.19 374 ASN A N 1
ATOM 3004 C CA . ASN A 1 374 ? -4.316 8.953 20.312 1 95.19 374 ASN A CA 1
ATOM 3005 C C . ASN A 1 374 ? -5.66 9.07 19.594 1 95.19 374 ASN A C 1
ATOM 3007 O O . ASN A 1 374 ? -5.762 8.797 18.391 1 95.19 374 ASN A O 1
ATOM 3011 N N . GLY A 1 375 ? -6.684 9.438 20.328 1 95.56 375 GLY A N 1
ATOM 3012 C CA . GLY A 1 375 ? -8.047 9.461 19.828 1 95.56 375 GLY A CA 1
ATOM 3013 C C . GLY A 1 375 ? -8.258 10.438 18.688 1 95.56 375 GLY A C 1
ATOM 3014 O O . GLY A 1 375 ? -9.023 10.156 17.766 1 95.56 375 GLY A O 1
ATOM 3015 N N . ASP A 1 376 ? -7.586 11.562 18.688 1 94.81 376 ASP A N 1
ATOM 3016 C CA . ASP A 1 376 ? -7.781 12.602 17.672 1 94.81 376 ASP A CA 1
ATOM 3017 C C . ASP A 1 376 ? -7.266 12.141 16.312 1 94.81 376 ASP A C 1
ATOM 3019 O O . ASP A 1 376 ? -7.926 12.344 15.289 1 94.81 376 ASP A O 1
ATOM 3023 N N . ILE A 1 377 ? -6.133 11.516 16.344 1 94.75 377 ILE A N 1
ATOM 3024 C CA . ILE A 1 377 ? -5.543 11 15.109 1 94.75 377 ILE A CA 1
ATOM 3025 C C . ILE A 1 377 ? -6.402 9.867 14.555 1 94.75 377 ILE A C 1
ATOM 3027 O O . ILE A 1 377 ? -6.625 9.781 13.344 1 94.75 377 ILE A O 1
ATOM 3031 N N . LEU A 1 378 ? -6.871 9.008 15.422 1 96.69 378 LEU A N 1
ATOM 3032 C CA . LEU A 1 378 ? -7.734 7.914 15 1 96.69 378 LEU A CA 1
ATOM 3033 C C . LEU A 1 378 ? -9.047 8.438 14.43 1 96.69 378 LEU A C 1
ATOM 3035 O O . LEU A 1 378 ? -9.531 7.934 13.422 1 96.69 378 LEU A O 1
ATOM 3039 N N . GLN A 1 379 ? -9.617 9.438 15.125 1 95.81 379 GLN A N 1
ATOM 3040 C CA . GLN A 1 379 ? -10.844 10.047 14.625 1 95.81 379 GLN A CA 1
ATOM 3041 C C . GLN A 1 379 ? -10.641 10.625 13.227 1 95.81 379 GLN A C 1
ATOM 3043 O O . GLN A 1 379 ? -11.484 10.445 12.344 1 95.81 379 GLN A O 1
ATOM 3048 N N . LEU A 1 380 ? -9.547 11.328 13.055 1 95.25 380 LEU A N 1
ATOM 3049 C CA . LEU A 1 380 ? -9.211 11.875 11.742 1 95.25 380 LEU A CA 1
ATOM 3050 C C . LEU A 1 380 ? -9.156 10.766 10.695 1 95.25 380 LEU A C 1
ATOM 3052 O O . LEU A 1 380 ? -9.688 10.922 9.594 1 95.25 380 LEU A O 1
ATOM 3056 N N . SER A 1 381 ? -8.523 9.688 11.047 1 96.62 381 SER A N 1
ATOM 3057 C CA . SER A 1 381 ? -8.375 8.562 10.133 1 96.62 381 SER A CA 1
ATOM 3058 C C . SER A 1 381 ? -9.727 7.969 9.758 1 96.62 381 SER A C 1
ATOM 3060 O O . SER A 1 381 ? -9.992 7.695 8.586 1 96.62 381 SER A O 1
ATOM 3062 N N . VAL A 1 382 ? -10.594 7.75 10.727 1 9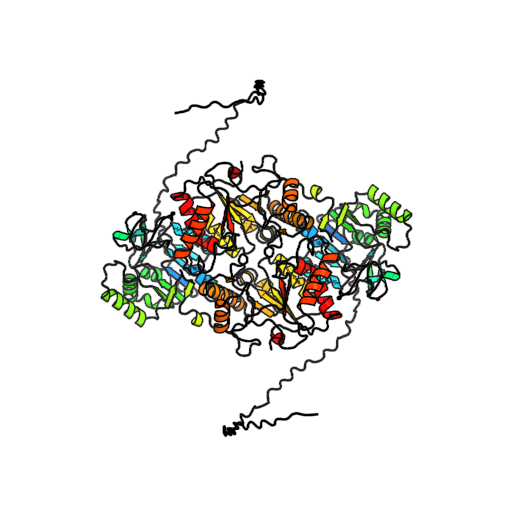6.81 382 VAL A N 1
ATOM 3063 C CA . VAL A 1 382 ? -11.914 7.176 10.508 1 96.81 382 VAL A CA 1
ATOM 3064 C C . VAL A 1 382 ? -12.75 8.109 9.633 1 96.81 382 VAL A C 1
ATOM 3066 O O . VAL A 1 382 ? -13.328 7.684 8.633 1 96.81 382 VAL A O 1
ATOM 3069 N N . VAL A 1 383 ? -12.742 9.398 9.938 1 96.12 383 VAL A N 1
ATOM 3070 C CA . VAL A 1 383 ? -13.539 10.383 9.211 1 96.12 383 VAL A CA 1
ATOM 3071 C C . VAL A 1 383 ? -13.047 10.492 7.773 1 96.12 383 VAL A C 1
ATOM 3073 O O . VAL A 1 383 ? -13.844 10.594 6.84 1 96.12 383 VAL A O 1
ATOM 3076 N N . SER A 1 384 ? -11.75 10.477 7.625 1 96.12 384 SER A N 1
ATOM 3077 C CA . SER A 1 384 ? -11.172 10.516 6.289 1 96.12 384 SER A CA 1
ATOM 3078 C C . SER A 1 384 ? -11.688 9.367 5.426 1 96.12 384 SER A C 1
ATOM 3080 O O . SER A 1 384 ? -12.094 9.578 4.281 1 96.12 384 SER A O 1
ATOM 3082 N N . SER A 1 385 ? -11.672 8.172 5.945 1 96.75 385 SER A N 1
ATOM 3083 C CA . SER A 1 385 ? -12.109 7 5.188 1 96.75 385 SER A CA 1
ATOM 3084 C C . SER A 1 385 ? -13.602 7.051 4.902 1 96.75 385 SER A C 1
ATOM 3086 O O . SER A 1 385 ? -14.039 6.707 3.801 1 96.75 385 SER A O 1
ATOM 3088 N N . GLU A 1 386 ? -14.422 7.504 5.879 1 96.44 386 GLU A N 1
ATOM 3089 C CA . GLU A 1 386 ? -15.852 7.684 5.656 1 96.44 386 GLU A CA 1
ATOM 3090 C C . GLU A 1 386 ? -16.109 8.68 4.523 1 96.44 386 GLU A C 1
ATOM 3092 O O . GLU A 1 386 ? -16.953 8.438 3.662 1 96.44 386 GLU A O 1
ATOM 3097 N N . THR A 1 387 ? -15.359 9.734 4.562 1 95.56 387 THR A N 1
ATOM 3098 C CA . THR A 1 387 ? -15.539 10.812 3.598 1 95.56 387 THR A CA 1
ATOM 3099 C C . THR A 1 387 ? -15.242 10.328 2.182 1 95.56 387 THR A C 1
ATOM 3101 O O . THR A 1 387 ? -16 10.617 1.25 1 95.56 387 THR A O 1
ATOM 3104 N N . ARG A 1 388 ? -14.172 9.578 1.992 1 96.94 388 ARG A N 1
ATOM 3105 C CA . ARG A 1 388 ? -13.805 9.086 0.668 1 96.94 388 ARG A CA 1
ATOM 3106 C C . ARG A 1 388 ? -14.875 8.156 0.109 1 96.94 388 ARG A C 1
ATOM 3108 O O . ARG A 1 388 ? -15.211 8.227 -1.076 1 96.94 388 ARG A O 1
ATOM 3115 N N . LEU A 1 389 ? -15.328 7.281 0.985 1 96.69 389 LEU A N 1
ATOM 3116 C CA . LEU A 1 389 ? -16.359 6.359 0.54 1 96.69 389 LEU A CA 1
ATOM 3117 C C . LEU A 1 389 ? -17.641 7.109 0.191 1 96.69 389 LEU A C 1
ATOM 3119 O O . LEU A 1 389 ? -18.297 6.805 -0.814 1 96.69 389 LEU A O 1
ATOM 3123 N N . ARG A 1 390 ? -18.031 8.102 0.937 1 95.25 390 ARG A N 1
ATOM 3124 C CA . ARG A 1 390 ? -19.219 8.914 0.683 1 95.25 390 ARG A CA 1
ATOM 3125 C C . ARG A 1 390 ? -19.078 9.688 -0.625 1 95.25 390 ARG A C 1
ATOM 3127 O O . ARG A 1 390 ? -20.047 9.844 -1.363 1 95.25 390 ARG A O 1
ATOM 3134 N N . GLU A 1 391 ? -17.953 10.203 -0.861 1 94.5 391 GLU A N 1
ATOM 3135 C CA . GLU A 1 391 ? -17.688 10.938 -2.096 1 94.5 391 GLU A CA 1
ATOM 3136 C C . GLU A 1 391 ? -17.938 10.055 -3.32 1 94.5 391 GLU A C 1
ATOM 3138 O O . GLU A 1 391 ? -18.203 10.562 -4.41 1 94.5 391 GLU A O 1
ATOM 3143 N N . LEU A 1 392 ? -17.828 8.727 -3.145 1 95.19 392 LEU A N 1
ATOM 3144 C CA . LEU A 1 392 ? -18.125 7.801 -4.234 1 95.19 392 LEU A CA 1
ATOM 3145 C C . LEU A 1 392 ? -19.578 7.391 -4.23 1 95.19 392 LEU A C 1
ATOM 3147 O O . LEU A 1 392 ? -20.016 6.582 -5.062 1 95.19 392 LEU A O 1
ATOM 3151 N N . GLY A 1 393 ? -20.359 7.848 -3.248 1 94.69 393 GLY A N 1
ATOM 3152 C CA . GLY A 1 393 ? -21.781 7.594 -3.221 1 94.69 393 GLY A CA 1
ATOM 3153 C C . GLY A 1 393 ? -22.172 6.434 -2.32 1 94.69 393 GLY A C 1
ATOM 3154 O O . GLY A 1 393 ? -23.297 5.93 -2.395 1 94.69 393 GLY A O 1
ATOM 3155 N N . PHE A 1 394 ? -21.203 6 -1.463 1 96.25 394 PHE A N 1
ATOM 3156 C CA . PHE A 1 394 ? -21.484 4.848 -0.61 1 96.25 394 PHE A CA 1
ATOM 3157 C C . PHE A 1 394 ? -21.453 5.246 0.861 1 96.25 394 PHE A C 1
ATOM 3159 O O . PHE A 1 394 ? -20.781 6.203 1.237 1 96.25 394 PHE A O 1
ATOM 3166 N N . ILE A 1 395 ? -22.188 4.547 1.682 1 93.12 395 ILE A N 1
ATOM 3167 C CA . ILE A 1 395 ? -22.141 4.652 3.137 1 93.12 395 ILE A CA 1
ATOM 3168 C C . ILE A 1 395 ? -21.438 3.436 3.723 1 93.12 395 ILE A C 1
ATOM 3170 O O . ILE A 1 395 ? -21.891 2.301 3.547 1 93.12 395 ILE A O 1
ATOM 3174 N N . GLY A 1 396 ? -20.312 3.58 4.297 1 92.81 396 GLY A N 1
ATOM 3175 C CA . GLY A 1 396 ? -19.578 2.508 4.949 1 92.81 396 GLY A CA 1
ATOM 3176 C C . GLY A 1 396 ? -19.938 2.346 6.414 1 92.81 396 GLY A C 1
ATOM 3177 O O . GLY A 1 396 ? -19.297 2.934 7.285 1 92.81 396 GLY A O 1
ATOM 3178 N N . ALA A 1 397 ? -20.859 1.459 6.719 1 96.94 397 ALA A N 1
ATOM 3179 C CA . ALA A 1 397 ? -21.375 1.318 8.078 1 96.94 397 ALA A CA 1
ATOM 3180 C C . ALA A 1 397 ? -20.453 0.454 8.93 1 96.94 397 ALA A C 1
ATOM 3182 O O . ALA A 1 397 ? -20.531 0.454 10.156 1 96.94 397 ALA A O 1
ATOM 3183 N N . TYR A 1 398 ? -19.609 -0.332 8.258 1 98.56 398 TYR A N 1
ATOM 3184 C CA . TYR A 1 398 ? -18.766 -1.299 8.945 1 98.56 398 TYR A CA 1
ATOM 3185 C C . TYR A 1 398 ? -17.297 -0.875 8.891 1 98.56 398 TYR A C 1
ATOM 3187 O O . TYR A 1 398 ? -16.812 -0.453 7.844 1 98.56 398 TYR A O 1
ATOM 3195 N N . PHE A 1 399 ? -16.656 -0.88 10.07 1 98.56 399 PHE A N 1
ATOM 3196 C CA . PHE A 1 399 ? -15.266 -0.472 10.227 1 98.56 399 PHE A CA 1
ATOM 3197 C C . PHE A 1 399 ? -14.414 -1.626 10.75 1 98.56 399 PHE A C 1
ATOM 3199 O O . PHE A 1 399 ? -14.672 -2.146 11.836 1 98.56 399 PHE A O 1
ATOM 3206 N N . LEU A 1 400 ? -13.453 -2.092 9.93 1 98.5 400 LEU A N 1
ATOM 3207 C CA . LEU A 1 400 ? -12.469 -3.09 10.336 1 98.5 400 LEU A CA 1
ATOM 3208 C C . LEU A 1 400 ? -11.078 -2.473 10.438 1 98.5 400 LEU A C 1
ATOM 3210 O O . LEU A 1 400 ? -10.336 -2.424 9.453 1 98.5 400 LEU A O 1
ATOM 3214 N N . PRO A 1 401 ? -10.68 -2.041 11.641 1 97 401 PRO A N 1
ATOM 3215 C CA . PRO A 1 401 ? -9.391 -1.364 11.805 1 97 401 PRO A CA 1
ATOM 3216 C C . PRO A 1 401 ? -8.211 -2.334 11.812 1 97 401 PRO A C 1
ATOM 3218 O O . PRO A 1 401 ? -8.398 -3.545 11.961 1 97 401 PRO A O 1
ATOM 3221 N N . PRO A 1 402 ? -6.992 -1.759 11.625 1 93.62 402 PRO A N 1
ATOM 3222 C CA . PRO A 1 402 ? -5.793 -2.592 11.742 1 93.62 402 PRO A CA 1
ATOM 3223 C C . PRO A 1 402 ? -5.551 -3.076 13.172 1 93.62 402 PRO A C 1
ATOM 3225 O O . PRO A 1 402 ? -4.801 -4.031 13.383 1 93.62 402 PRO A O 1
ATOM 3228 N N . GLY A 1 403 ? -6.086 -2.398 14.125 1 93.62 403 GLY A N 1
ATOM 3229 C CA . GLY A 1 403 ? -5.941 -2.727 15.539 1 93.62 403 GLY A CA 1
ATOM 3230 C C . GLY A 1 403 ? -6.996 -2.072 16.406 1 93.62 403 GLY A C 1
ATOM 3231 O O . GLY A 1 403 ? -7.773 -1.239 15.938 1 93.62 403 GLY A O 1
ATOM 3232 N N . PHE A 1 404 ? -6.984 -2.48 17.719 1 95.19 404 PHE A N 1
ATOM 3233 C CA . PHE A 1 404 ? -8.062 -2.053 18.609 1 95.19 404 PHE A CA 1
ATOM 3234 C C . PHE A 1 404 ? -7.508 -1.386 19.859 1 95.19 404 PHE A C 1
ATOM 3236 O O . PHE A 1 404 ? -6.465 -1.794 20.375 1 95.19 404 PHE A O 1
ATOM 3243 N N . ASN A 1 405 ? -8.086 -0.347 20.297 1 94.81 405 ASN A N 1
ATOM 3244 C CA . ASN A 1 405 ? -7.895 0.272 21.594 1 94.81 405 ASN A CA 1
ATOM 3245 C C . ASN A 1 405 ? -9.164 0.962 22.094 1 94.81 405 ASN A C 1
ATOM 3247 O O . ASN A 1 405 ? -10.195 0.914 21.422 1 94.81 405 ASN A O 1
ATOM 3251 N N . ALA A 1 406 ? -9.172 1.529 23.234 1 95.69 406 ALA A N 1
ATOM 3252 C CA . ALA A 1 406 ? -10.367 2.127 23.844 1 95.69 406 ALA A CA 1
ATOM 3253 C C . ALA A 1 406 ? -10.859 3.311 23.016 1 95.69 406 ALA A C 1
ATOM 3255 O O . ALA A 1 406 ? -12.07 3.541 22.906 1 95.69 406 ALA A O 1
ATOM 3256 N N . ASN A 1 407 ? -9.992 4.039 22.406 1 96 407 ASN A N 1
ATOM 3257 C CA . ASN A 1 407 ? -10.359 5.203 21.609 1 96 407 ASN A CA 1
ATOM 3258 C C . ASN A 1 407 ? -11.195 4.812 20.391 1 96 407 ASN A C 1
ATOM 3260 O O . ASN A 1 407 ? -12.203 5.457 20.094 1 96 407 ASN A O 1
ATOM 3264 N N . ILE A 1 408 ? -10.805 3.744 19.766 1 96.5 408 ILE A N 1
ATOM 3265 C CA . ILE A 1 408 ? -11.5 3.369 18.547 1 96.5 408 ILE A CA 1
ATOM 3266 C C . ILE A 1 408 ? -12.906 2.885 18.875 1 96.5 408 ILE A C 1
ATOM 3268 O O . ILE A 1 408 ? -13.852 3.109 18.109 1 96.5 408 ILE A O 1
ATOM 3272 N N . ILE A 1 409 ? -13.055 2.203 19.984 1 97 409 ILE A N 1
ATOM 3273 C CA . ILE A 1 409 ? -14.375 1.76 20.422 1 97 409 ILE A CA 1
ATOM 3274 C C . ILE A 1 409 ? -15.273 2.971 20.656 1 97 409 ILE A C 1
ATOM 3276 O O . ILE A 1 409 ? -16.422 3 20.203 1 97 409 ILE A O 1
ATOM 3280 N N . SER A 1 410 ? -14.766 3.957 21.297 1 96.69 410 SER A N 1
ATOM 3281 C CA . SER A 1 410 ? -15.516 5.176 21.578 1 96.69 410 SER A CA 1
ATOM 3282 C C . SER A 1 410 ? -15.859 5.93 20.297 1 96.69 410 SER A C 1
ATOM 3284 O O . SER A 1 410 ? -17 6.359 20.125 1 96.69 410 SER A O 1
ATOM 3286 N N . ILE A 1 411 ? -14.891 6.086 19.406 1 95.81 411 ILE A N 1
ATOM 3287 C CA . ILE A 1 411 ? -15.07 6.816 18.156 1 95.81 411 ILE A CA 1
ATOM 3288 C C . ILE A 1 411 ? -16.156 6.137 17.312 1 95.81 411 ILE A C 1
ATOM 3290 O O . ILE A 1 411 ? -17.047 6.805 16.781 1 95.81 411 ILE A O 1
ATOM 3294 N N . THR A 1 412 ? -16.047 4.82 17.203 1 96.06 412 THR A N 1
ATOM 3295 C CA . THR A 1 412 ? -17 4.09 16.375 1 96.06 412 THR A CA 1
ATOM 3296 C C . THR A 1 412 ? -18.406 4.16 16.953 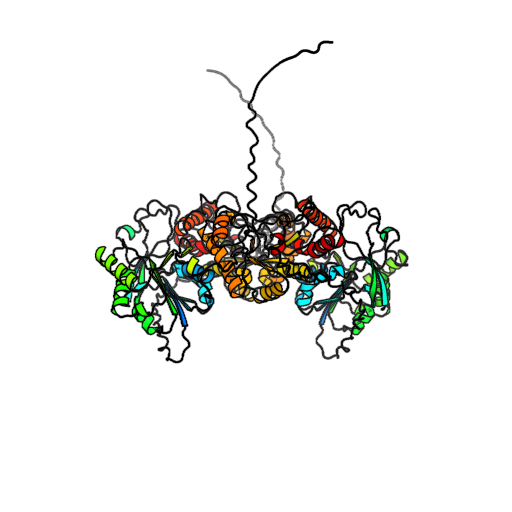1 96.06 412 THR A C 1
ATOM 3298 O O . THR A 1 412 ? -19.391 4.27 16.219 1 96.06 412 THR A O 1
ATOM 3301 N N . LYS A 1 413 ? -18.531 4.078 18.266 1 95.44 413 LYS A N 1
ATOM 3302 C CA . LYS A 1 413 ? -19.828 4.238 18.906 1 95.44 413 LYS A CA 1
ATOM 3303 C C . LYS A 1 413 ? -20.422 5.609 18.625 1 95.44 413 LYS A C 1
ATOM 3305 O O . LYS A 1 413 ? -21.594 5.715 18.234 1 95.44 413 LYS A O 1
ATOM 3310 N N . GLN A 1 414 ? -19.641 6.641 18.734 1 93.94 414 GLN A N 1
ATOM 3311 C CA . GLN A 1 414 ? -20.094 8.016 18.531 1 93.94 414 GLN A CA 1
ATOM 3312 C C . GLN A 1 414 ? -20.516 8.25 17.094 1 93.94 414 GLN A C 1
ATOM 3314 O O . GLN A 1 414 ? -21.469 8.992 16.828 1 93.94 414 GLN A O 1
ATOM 3319 N N . ARG A 1 415 ? -19.906 7.605 16.203 1 95 415 ARG A N 1
ATOM 3320 C CA . ARG A 1 415 ? -20.188 7.828 14.781 1 95 415 ARG A CA 1
ATOM 3321 C C . ARG A 1 415 ? -21.156 6.789 14.242 1 95 415 ARG A C 1
ATOM 3323 O O . ARG A 1 415 ? -21.375 6.699 13.031 1 95 415 ARG A O 1
ATOM 3330 N N . HIS A 1 416 ? -21.609 5.895 15.055 1 95.94 416 HIS A N 1
ATOM 3331 C CA . HIS A 1 416 ? -22.625 4.887 14.766 1 95.94 416 HIS A CA 1
ATOM 3332 C C . HIS A 1 416 ? -22.078 3.818 13.82 1 95.94 416 HIS A C 1
ATOM 3334 O O . HIS A 1 416 ? -22.844 3.217 13.062 1 95.94 416 HIS A O 1
ATOM 3340 N N . LEU A 1 417 ? -20.781 3.664 13.805 1 97.31 417 LEU A N 1
ATOM 3341 C CA . LEU A 1 417 ? -20.141 2.6 13.031 1 97.31 417 LEU A CA 1
ATOM 3342 C C . LEU A 1 417 ? -20.219 1.271 13.781 1 97.31 417 LEU A C 1
ATOM 3344 O O . LEU A 1 417 ? -20.188 1.244 15.016 1 97.31 417 LEU A O 1
ATOM 3348 N N . ARG A 1 418 ? -20.344 0.204 13.016 1 98.25 418 ARG A N 1
ATOM 3349 C CA . ARG A 1 418 ? -20.172 -1.124 13.594 1 98.25 418 ARG A CA 1
ATOM 3350 C C . ARG A 1 418 ? -18.719 -1.579 13.508 1 98.25 418 ARG A C 1
ATOM 3352 O O . ARG A 1 418 ? -18.156 -1.682 12.414 1 98.25 418 ARG A O 1
ATOM 3359 N N . LEU A 1 419 ? -18.156 -1.72 14.688 1 98.31 419 LEU A N 1
ATOM 3360 C CA . LEU A 1 419 ? -16.766 -2.162 14.773 1 98.31 419 LEU A CA 1
ATOM 3361 C C . LEU A 1 419 ? -16.656 -3.664 14.539 1 98.31 419 LEU A C 1
ATOM 3363 O O . LEU A 1 419 ? -17.297 -4.457 15.234 1 98.31 419 LEU A O 1
ATOM 3367 N N . ILE A 1 420 ? -15.852 -4.02 13.508 1 98.69 420 ILE A N 1
ATOM 3368 C CA . ILE A 1 420 ? -15.781 -5.41 13.055 1 98.69 420 ILE A CA 1
ATOM 3369 C C . ILE A 1 420 ? -14.406 -5.988 13.375 1 98.69 420 ILE A C 1
ATOM 3371 O O . ILE A 1 420 ? -13.383 -5.316 13.195 1 98.69 420 ILE A O 1
ATOM 3375 N N . ASN A 1 421 ? -14.352 -7.117 13.891 1 97.94 421 ASN A N 1
ATOM 3376 C CA . ASN A 1 421 ? -13.18 -7.984 13.914 1 97.94 421 ASN A CA 1
ATOM 3377 C C . ASN A 1 421 ? -13.469 -9.344 13.289 1 97.94 421 ASN A C 1
ATOM 3379 O O . ASN A 1 421 ? -14.625 -9.75 13.18 1 97.94 421 ASN A O 1
ATOM 3383 N N . SER A 1 422 ? -12.469 -9.961 12.75 1 97.25 422 SER A N 1
ATOM 3384 C CA . SER A 1 422 ? -12.656 -11.281 12.148 1 97.25 422 SER A CA 1
ATOM 3385 C C . SER A 1 422 ? -12.586 -12.383 13.195 1 97.25 422 SER A C 1
ATOM 3387 O O . SER A 1 422 ? -11.82 -12.289 14.156 1 97.25 422 SER A O 1
ATOM 3389 N N . THR A 1 423 ? -13.383 -13.422 12.984 1 97.25 423 THR A N 1
ATOM 3390 C CA . THR A 1 423 ? -13.258 -14.641 13.773 1 97.25 423 THR A CA 1
ATOM 3391 C C . THR A 1 423 ? -11.914 -15.32 13.516 1 97.25 423 THR A C 1
ATOM 3393 O O . THR A 1 423 ? -11.266 -15.797 14.445 1 97.25 423 THR A O 1
ATOM 3396 N N . ILE A 1 424 ? -11.547 -15.32 12.289 1 96.56 424 ILE A N 1
ATOM 3397 C CA . ILE A 1 424 ? -10.258 -15.844 11.836 1 96.56 424 ILE A CA 1
ATOM 3398 C C . ILE A 1 424 ? -9.781 -15.055 10.617 1 96.56 424 ILE A C 1
ATOM 3400 O O . ILE A 1 424 ? -10.594 -14.633 9.789 1 96.56 424 ILE A O 1
ATOM 3404 N N . THR A 1 425 ? -8.516 -14.852 10.586 1 96.69 425 THR A N 1
ATOM 3405 C CA . THR A 1 425 ? -7.91 -14.141 9.469 1 96.69 425 THR A CA 1
ATOM 3406 C C . THR A 1 425 ? -6.789 -14.961 8.844 1 96.69 425 THR A C 1
ATOM 3408 O O . THR A 1 425 ? -6.145 -15.766 9.523 1 96.69 425 THR A O 1
ATOM 3411 N N . PHE A 1 426 ? -6.625 -14.766 7.57 1 97.31 426 PHE A N 1
ATOM 3412 C CA . PHE A 1 426 ? -5.453 -15.305 6.898 1 97.31 426 PHE A CA 1
ATOM 3413 C C . PHE A 1 426 ? -4.652 -14.195 6.23 1 97.31 426 PHE A C 1
ATOM 3415 O O . PHE A 1 426 ? -5.172 -13.477 5.371 1 97.31 426 PHE A O 1
ATOM 3422 N N . PRO A 1 427 ? -3.303 -14.055 6.566 1 96.31 427 PRO A N 1
ATOM 3423 C CA . PRO A 1 427 ? -2.598 -14.891 7.539 1 96.31 427 PRO A CA 1
ATOM 3424 C C . PRO A 1 427 ? -3.035 -14.625 8.977 1 96.31 427 PRO A C 1
ATOM 3426 O O . PRO A 1 427 ? -3.547 -13.539 9.281 1 96.31 427 PRO A O 1
ATOM 3429 N N . PRO A 1 428 ? -2.873 -15.664 9.789 1 93.94 428 PRO A N 1
ATOM 3430 C CA . PRO A 1 428 ? -3.189 -15.422 11.203 1 93.94 428 PRO A CA 1
ATOM 3431 C C . PRO A 1 428 ? -2.295 -14.359 11.836 1 93.94 428 PRO A C 1
ATOM 3433 O O . PRO A 1 428 ? -1.111 -14.266 11.5 1 93.94 428 PRO A O 1
ATOM 3436 N N . ARG A 1 429 ? -2.818 -13.547 12.688 1 83.12 429 ARG A N 1
ATOM 3437 C CA . ARG A 1 429 ? -2.086 -12.461 13.336 1 83.12 429 ARG A CA 1
ATOM 3438 C C . ARG A 1 429 ? -1.234 -12.984 14.484 1 83.12 429 ARG A C 1
ATOM 3440 O O . ARG A 1 429 ? -0.3 -12.312 14.93 1 83.12 429 ARG A O 1
ATOM 3447 N N . THR A 1 430 ? -1.65 -14.102 15.016 1 74.19 430 THR A N 1
ATOM 3448 C CA . THR A 1 430 ? -0.915 -14.68 16.125 1 74.19 430 THR A CA 1
ATOM 3449 C C . THR A 1 430 ? 0.31 -15.445 15.633 1 74.19 430 THR A C 1
ATOM 3451 O O . THR A 1 430 ? 0.245 -16.125 14.609 1 74.19 430 THR A O 1
ATOM 3454 N N . ASP A 1 431 ? 1.343 -15.203 16.406 1 67.44 431 ASP A N 1
ATOM 3455 C CA . ASP A 1 431 ? 2.623 -15.828 16.094 1 67.44 431 ASP A CA 1
ATOM 3456 C C . ASP A 1 431 ? 2.553 -17.344 16.281 1 67.44 431 ASP A C 1
ATOM 3458 O O . ASP A 1 431 ? 1.709 -17.844 17.031 1 67.44 431 ASP A O 1
ATOM 3462 N N . GLY A 1 432 ? 3.055 -18.125 15.281 1 72.62 432 GLY A N 1
ATOM 3463 C CA . GLY A 1 432 ? 3.248 -19.547 15.5 1 72.62 432 GLY A CA 1
ATOM 3464 C C . GLY A 1 432 ? 2.611 -20.406 14.43 1 72.62 432 GLY A C 1
ATOM 3465 O O . GLY A 1 432 ? 2.986 -21.578 14.258 1 72.62 432 GLY A O 1
ATOM 3466 N N . TYR A 1 433 ? 1.679 -19.797 13.812 1 80.31 433 TYR A N 1
ATOM 3467 C CA . TYR A 1 433 ? 1.013 -20.656 12.836 1 80.31 433 TYR A CA 1
ATOM 3468 C C . TYR A 1 433 ? 1.831 -20.75 11.555 1 80.31 433 TYR A C 1
ATOM 3470 O O . TYR A 1 433 ? 2.021 -21.859 11.016 1 80.31 433 TYR A O 1
ATOM 3478 N N . LEU A 1 434 ? 2.273 -19.625 11.117 1 93.38 434 LEU A N 1
ATOM 3479 C CA . LEU A 1 434 ? 3.002 -19.641 9.852 1 93.38 434 LEU A CA 1
ATOM 3480 C C . LEU A 1 434 ? 4.496 -19.438 10.086 1 93.38 434 LEU A C 1
ATOM 3482 O O . LEU A 1 434 ? 5 -18.312 9.992 1 93.38 434 LEU A O 1
ATOM 3486 N N . THR A 1 435 ? 5.207 -20.438 10.438 1 94.31 435 THR A N 1
ATOM 3487 C CA . THR A 1 435 ? 6.66 -20.422 10.562 1 94.31 435 THR A CA 1
ATOM 3488 C C . THR A 1 435 ? 7.316 -21.047 9.328 1 94.31 435 THR A C 1
ATOM 3490 O O . THR A 1 435 ? 6.629 -21.609 8.477 1 94.31 435 THR A O 1
ATOM 3493 N N . PHE A 1 436 ? 8.664 -20.891 9.273 1 95.06 436 PHE A N 1
ATOM 3494 C CA . PHE A 1 436 ? 9.367 -21.516 8.164 1 95.06 436 PHE A CA 1
ATOM 3495 C C . PHE A 1 436 ? 9.148 -23.031 8.164 1 95.06 436 PHE A C 1
ATOM 3497 O O . PHE A 1 436 ? 8.836 -23.609 7.121 1 95.06 436 PHE A O 1
ATOM 3504 N N . GLU A 1 437 ? 9.203 -23.703 9.359 1 94.75 437 GLU A N 1
ATOM 3505 C CA . GLU A 1 437 ? 9.133 -25.156 9.508 1 94.75 437 GLU A CA 1
ATOM 3506 C C . GLU A 1 437 ? 7.711 -25.656 9.273 1 94.75 437 GLU A C 1
ATOM 3508 O O . GLU A 1 437 ? 7.516 -26.75 8.75 1 94.75 437 GLU A O 1
ATOM 3513 N N . SER A 1 438 ? 6.762 -24.812 9.609 1 94.12 438 SER A N 1
ATOM 3514 C CA . SER A 1 438 ? 5.391 -25.328 9.586 1 94.12 438 SER A CA 1
ATOM 3515 C C . SER A 1 438 ? 4.691 -24.953 8.281 1 94.12 438 SER A C 1
ATOM 3517 O O . SER A 1 438 ? 3.645 -25.516 7.953 1 94.12 438 SER A O 1
ATOM 3519 N N . TYR A 1 439 ? 5.289 -23.984 7.52 1 95.88 439 TYR A N 1
ATOM 3520 C CA . TYR A 1 439 ? 4.492 -23.484 6.402 1 95.88 439 TYR A CA 1
ATOM 3521 C C . TYR A 1 439 ? 5.379 -23.094 5.227 1 95.88 439 TYR A C 1
ATOM 3523 O O . TYR A 1 439 ? 5.25 -23.641 4.133 1 95.88 439 TYR A O 1
ATOM 3531 N N . PHE A 1 440 ? 6.402 -22.266 5.383 1 95.75 440 PHE A N 1
ATOM 3532 C CA . PHE A 1 440 ? 7.027 -21.531 4.285 1 95.75 440 PHE A CA 1
ATOM 3533 C C . PHE A 1 440 ? 8.086 -22.391 3.605 1 95.75 440 PHE A C 1
ATOM 3535 O O . PHE A 1 440 ? 8.531 -22.078 2.496 1 95.75 440 PHE A O 1
ATOM 3542 N N . LYS A 1 441 ? 8.547 -23.438 4.219 1 94.75 441 LYS A N 1
ATOM 3543 C CA . LYS A 1 441 ? 9.516 -24.312 3.564 1 94.75 441 LYS A CA 1
ATOM 3544 C C . LYS A 1 441 ? 8.844 -25.172 2.492 1 94.75 441 LYS A C 1
ATOM 3546 O O . LYS A 1 441 ? 9.531 -25.797 1.679 1 94.75 441 LYS A O 1
ATOM 3551 N N . TYR A 1 442 ? 7.512 -25.266 2.516 1 93.88 442 TYR A N 1
ATOM 3552 C CA . TYR A 1 442 ? 6.773 -26.188 1.671 1 93.88 442 TYR A CA 1
ATOM 3553 C C . TYR A 1 442 ? 6.426 -25.562 0.331 1 93.88 442 TYR A C 1
ATOM 3555 O O . TYR A 1 442 ? 6.309 -24.328 0.229 1 93.88 442 TYR A O 1
ATOM 3563 N N . ARG A 1 443 ? 6.184 -26.453 -0.706 1 92.19 443 ARG A N 1
ATOM 3564 C CA . ARG A 1 443 ? 5.68 -26.031 -2.008 1 92.19 443 ARG A CA 1
ATOM 3565 C C . ARG A 1 443 ? 4.223 -25.578 -1.912 1 92.19 443 ARG A C 1
ATOM 3567 O O . ARG A 1 443 ? 3.543 -25.875 -0.925 1 92.19 443 ARG A O 1
ATOM 3574 N N . ASP A 1 444 ? 3.734 -24.922 -2.936 1 93.5 444 ASP A N 1
ATOM 3575 C CA . ASP A 1 444 ? 2.363 -24.422 -2.967 1 93.5 444 ASP A CA 1
ATOM 3576 C C . ASP A 1 444 ? 1.367 -25.547 -2.682 1 93.5 444 ASP A C 1
ATOM 3578 O O . ASP A 1 444 ? 0.467 -25.391 -1.854 1 93.5 444 ASP A O 1
ATOM 3582 N N . VAL A 1 445 ? 1.562 -26.75 -3.236 1 91.25 445 VAL A N 1
ATOM 3583 C CA . VAL A 1 445 ? 0.622 -27.859 -3.168 1 91.25 445 VAL A CA 1
ATOM 3584 C C . VAL A 1 445 ? 0.565 -28.406 -1.741 1 91.25 445 VAL A C 1
ATOM 3586 O O . VAL A 1 445 ? -0.426 -29.016 -1.345 1 91.25 445 VAL A O 1
ATOM 3589 N N . GLU A 1 446 ? 1.639 -28.141 -1.013 1 92.5 446 GLU A N 1
ATOM 3590 C CA . GLU A 1 446 ? 1.712 -28.594 0.373 1 92.5 446 GLU A CA 1
ATOM 3591 C C . GLU A 1 446 ? 1.241 -27.5 1.335 1 92.5 446 GLU A C 1
ATOM 3593 O O . GLU A 1 446 ? 0.714 -27.797 2.408 1 92.5 446 GLU A O 1
ATOM 3598 N N . ARG A 1 447 ? 1.404 -26.234 0.924 1 93.69 447 ARG A N 1
ATOM 3599 C CA . ARG A 1 447 ? 1.057 -25.094 1.771 1 93.69 447 ARG A CA 1
ATOM 3600 C C . ARG A 1 447 ? -0.449 -24.859 1.773 1 93.69 447 ARG A C 1
ATOM 3602 O O . ARG A 1 447 ? -1.015 -24.438 2.789 1 93.69 447 ARG A O 1
ATOM 3609 N N . ILE A 1 448 ? -1.092 -25.156 0.692 1 95.25 448 ILE A N 1
ATOM 3610 C CA . ILE A 1 448 ? -2.512 -24.859 0.525 1 95.25 448 ILE A CA 1
ATOM 3611 C C . ILE A 1 448 ? -3.32 -25.609 1.58 1 95.25 448 ILE A C 1
ATOM 3613 O O . ILE A 1 448 ? -4.082 -25 2.338 1 95.25 448 ILE A O 1
ATOM 3617 N N . PRO A 1 449 ? -3.121 -26.953 1.724 1 95.38 449 PRO A N 1
ATOM 3618 C CA . PRO A 1 449 ? -3.877 -27.656 2.756 1 95.38 449 PRO A CA 1
ATOM 3619 C C . PRO A 1 449 ? -3.594 -27.141 4.164 1 95.38 449 PRO A C 1
ATOM 3621 O O . PRO A 1 449 ? -4.488 -27.125 5.012 1 95.38 449 PRO A O 1
ATOM 3624 N N . LYS A 1 450 ? -2.379 -26.734 4.402 1 95.25 450 LYS A N 1
ATOM 3625 C CA . LYS A 1 450 ? -2.025 -26.203 5.715 1 95.25 450 LYS A CA 1
ATOM 3626 C C . LYS A 1 450 ? -2.787 -24.922 6.008 1 95.25 450 LYS A C 1
ATOM 3628 O O . LYS A 1 450 ? -3.301 -24.734 7.113 1 95.25 450 LYS A O 1
ATOM 3633 N N . ALA A 1 451 ? -2.848 -24.047 5.043 1 96.94 451 ALA A N 1
ATOM 3634 C CA . ALA A 1 451 ? -3.607 -22.812 5.184 1 96.94 451 ALA A CA 1
ATOM 3635 C C . ALA A 1 451 ? -5.09 -23.094 5.406 1 96.94 451 ALA A C 1
ATOM 3637 O O . ALA A 1 451 ? -5.711 -22.516 6.301 1 96.94 451 ALA A O 1
ATOM 3638 N N . LEU A 1 452 ? -5.637 -24 4.613 1 97.12 452 LEU A N 1
ATOM 3639 C CA . LEU A 1 452 ? -7.055 -24.328 4.711 1 97.12 452 LEU A CA 1
ATOM 3640 C C . LEU A 1 452 ? -7.371 -24.969 6.059 1 97.12 452 LEU A C 1
ATOM 3642 O O . LEU A 1 452 ? -8.438 -24.719 6.633 1 97.12 452 LEU A O 1
ATOM 3646 N N . LYS A 1 453 ? -6.496 -25.75 6.52 1 95.62 453 LYS A N 1
ATOM 3647 C CA . LYS A 1 453 ? -6.68 -26.375 7.828 1 95.62 453 LYS A CA 1
ATOM 3648 C C . LYS A 1 453 ? -6.719 -25.328 8.938 1 95.62 453 LYS A C 1
ATOM 3650 O O . LYS A 1 453 ? -7.535 -25.422 9.852 1 95.62 453 LYS A O 1
ATOM 3655 N N . ILE A 1 454 ? -5.812 -24.344 8.859 1 95.69 454 ILE A N 1
ATOM 3656 C CA . ILE A 1 454 ? -5.797 -23.25 9.82 1 95.69 454 ILE A CA 1
ATOM 3657 C C . ILE A 1 454 ? -7.156 -22.562 9.836 1 95.69 454 ILE A C 1
ATOM 3659 O O . ILE A 1 454 ? -7.723 -22.312 10.906 1 95.69 454 ILE A O 1
ATOM 3663 N N . LEU A 1 455 ? -7.699 -22.25 8.68 1 96.75 455 LEU A N 1
ATOM 3664 C CA . LEU A 1 455 ? -8.984 -21.578 8.562 1 96.75 455 LEU A CA 1
ATOM 3665 C C . LEU A 1 455 ? -10.117 -22.469 9.055 1 96.75 455 LEU A C 1
ATOM 3667 O O . LEU A 1 455 ? -11.008 -22.016 9.781 1 96.75 455 LEU A O 1
ATOM 3671 N N . HIS A 1 456 ? -10.086 -23.734 8.68 1 96.31 456 HIS A N 1
ATOM 3672 C CA . HIS A 1 456 ? -11.078 -24.703 9.133 1 96.31 456 HIS A CA 1
ATOM 3673 C C . HIS A 1 456 ? -11.109 -24.797 10.656 1 96.31 456 HIS A C 1
ATOM 3675 O O . HIS A 1 456 ? -12.18 -24.703 11.266 1 96.31 456 HIS A O 1
ATOM 3681 N N . ASP A 1 457 ? -9.93 -24.984 11.234 1 95.19 457 ASP A N 1
ATOM 3682 C CA . ASP A 1 457 ? -9.828 -25.125 12.68 1 95.19 457 ASP A CA 1
ATOM 3683 C C . ASP A 1 457 ? -10.258 -23.844 13.391 1 95.19 457 ASP A C 1
ATOM 3685 O O . ASP A 1 457 ? -10.875 -23.906 14.453 1 95.19 457 ASP A O 1
ATOM 3689 N N . GLY A 1 458 ? -9.914 -22.688 12.797 1 94.62 458 GLY A N 1
ATOM 3690 C CA . GLY A 1 458 ? -10.281 -21.406 13.375 1 94.62 458 GLY A CA 1
ATOM 3691 C C . GLY A 1 458 ? -11.773 -21.156 13.383 1 94.62 458 GLY A C 1
ATOM 3692 O O . GLY A 1 458 ? -12.297 -20.5 14.281 1 94.62 458 GLY A O 1
ATOM 3693 N N . LEU A 1 459 ? -12.477 -21.656 12.422 1 95.25 459 LEU A N 1
ATOM 3694 C CA . LEU A 1 459 ? -13.922 -21.484 12.328 1 95.25 459 LEU A CA 1
ATOM 3695 C C . LEU A 1 459 ? -14.648 -22.484 13.219 1 95.25 459 LEU A C 1
ATOM 3697 O O . LEU A 1 459 ? -15.75 -22.219 13.688 1 95.25 459 LEU A O 1
ATOM 3701 N N . GLY A 1 460 ? -14.086 -23.656 13.461 1 90.5 460 GLY A N 1
ATOM 3702 C CA . GLY A 1 460 ? -14.555 -24.656 14.414 1 90.5 460 GLY A CA 1
ATOM 3703 C C . GLY A 1 460 ? -15.961 -25.141 14.125 1 90.5 460 GLY A C 1
ATOM 3704 O O . GLY A 1 460 ? -16.719 -25.453 15.047 1 90.5 460 GLY A O 1
ATOM 3705 N N . GLY A 1 461 ? -16.469 -25.125 13 1 88.38 461 GLY A N 1
ATOM 3706 C CA . GLY A 1 461 ? -17.812 -25.562 12.664 1 88.38 461 GLY A CA 1
ATOM 3707 C C . GLY A 1 461 ? -18.875 -24.531 13.016 1 88.38 461 GLY A C 1
ATOM 3708 O O . GLY A 1 461 ? -20.031 -24.688 12.648 1 88.38 461 GLY A O 1
ATOM 3709 N N . LYS A 1 462 ? -18.531 -23.5 13.773 1 93.31 462 LYS A N 1
ATOM 3710 C CA . LYS A 1 462 ? -19.469 -22.5 14.242 1 93.31 462 LYS A CA 1
ATOM 3711 C C . LYS A 1 462 ? -19.594 -21.344 13.234 1 93.31 462 LYS A C 1
ATOM 3713 O O . LYS A 1 462 ? -20.531 -20.547 13.312 1 93.31 462 LYS A O 1
ATOM 3718 N N . GLY A 1 463 ? -18.656 -21.281 12.32 1 96.69 463 GLY A N 1
ATOM 3719 C CA . GLY A 1 463 ? -18.672 -20.188 11.367 1 96.69 463 GLY A CA 1
ATOM 3720 C C . GLY A 1 463 ? -18.172 -18.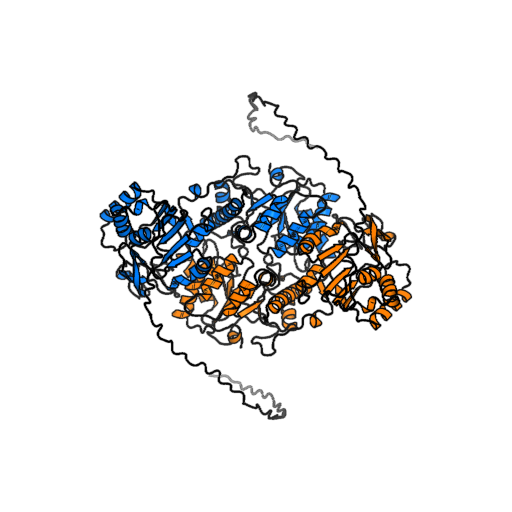875 11.961 1 96.69 463 GLY A C 1
ATOM 3721 O O . GLY A 1 463 ? -17.281 -18.875 12.812 1 96.69 463 GLY A O 1
ATOM 3722 N N . GLY A 1 464 ? -18.625 -17.75 11.453 1 98.31 464 GLY A N 1
ATOM 3723 C CA . GLY A 1 464 ? -18.188 -16.438 11.883 1 98.31 464 GLY A CA 1
ATOM 3724 C C . GLY A 1 464 ? -17.766 -15.539 10.734 1 98.31 464 GLY A C 1
ATOM 3725 O O . GLY A 1 464 ? -18.391 -15.555 9.672 1 98.31 464 GLY A O 1
ATOM 3726 N N . ILE A 1 465 ? -16.812 -14.688 11.016 1 98.62 465 ILE A N 1
ATOM 3727 C CA . ILE A 1 465 ? -16.281 -13.758 10.023 1 98.62 465 ILE A CA 1
ATOM 3728 C C . ILE A 1 465 ? -14.867 -14.172 9.625 1 98.62 465 ILE A C 1
ATOM 3730 O O . ILE A 1 465 ? -13.953 -14.148 10.453 1 98.62 465 ILE A O 1
ATOM 3734 N N . LEU A 1 466 ? -14.703 -14.586 8.414 1 98.56 466 LEU A N 1
ATOM 3735 C CA . LEU A 1 466 ? -13.414 -14.984 7.859 1 98.56 466 LEU A CA 1
ATOM 3736 C C . LEU A 1 466 ? -12.805 -13.852 7.031 1 98.56 466 LEU A C 1
ATOM 3738 O O . LEU A 1 466 ? -13.453 -13.328 6.121 1 98.56 466 LEU A O 1
ATOM 3742 N N . SER A 1 467 ? -11.594 -13.5 7.363 1 98.44 467 SER A N 1
ATOM 3743 C CA . SER A 1 467 ? -10.961 -12.406 6.633 1 98.44 467 SER A CA 1
ATOM 3744 C C . SER A 1 467 ? -9.711 -12.875 5.898 1 98.44 467 SER A C 1
ATOM 3746 O O . SER A 1 467 ? -8.945 -13.688 6.426 1 98.44 467 SER A O 1
ATOM 3748 N N . LEU A 1 468 ? -9.531 -12.414 4.688 1 98.69 468 LEU A N 1
ATOM 3749 C CA . LEU A 1 468 ? -8.312 -12.578 3.9 1 98.69 468 LEU A CA 1
ATOM 3750 C C . LEU A 1 468 ? -7.613 -11.234 3.701 1 98.69 468 LEU A C 1
ATOM 3752 O O . LEU A 1 468 ? -8.25 -10.25 3.336 1 98.69 468 LEU A O 1
ATOM 3756 N N . ASP A 1 469 ? -6.332 -11.203 3.973 1 98.12 469 ASP A N 1
ATOM 3757 C CA . ASP A 1 469 ? -5.504 -10.016 3.756 1 98.12 469 ASP A CA 1
ATOM 3758 C C . ASP A 1 469 ? -4.934 -10 2.34 1 98.12 469 ASP A C 1
ATOM 3760 O O . ASP A 1 469 ? -4.176 -10.891 1.954 1 98.12 469 ASP A O 1
ATOM 3764 N N . SER A 1 470 ? -5.219 -8.953 1.596 1 98.5 470 SER A N 1
ATOM 3765 C CA . SER A 1 470 ? -4.824 -8.914 0.191 1 98.5 470 SER A CA 1
ATOM 3766 C C . SER A 1 470 ? -3.324 -8.695 0.044 1 98.5 470 SER A C 1
ATOM 3768 O O . SER A 1 470 ? -2.764 -8.898 -1.035 1 98.5 470 SER A O 1
ATOM 3770 N N . ASP A 1 471 ? -2.664 -8.273 1.104 1 96.94 471 ASP A N 1
ATOM 3771 C CA . ASP A 1 471 ? -1.235 -7.992 1.011 1 96.94 471 ASP A CA 1
ATOM 3772 C C . ASP A 1 471 ? -0.415 -9.273 1.149 1 96.94 471 ASP A C 1
ATOM 3774 O O . ASP A 1 471 ? 0.792 -9.273 0.901 1 96.94 471 ASP A O 1
ATOM 3778 N N . PHE A 1 472 ? -1.053 -10.281 1.572 1 97 472 PHE A N 1
ATOM 3779 C CA . PHE A 1 472 ? -0.342 -11.555 1.649 1 97 472 PHE A CA 1
ATOM 3780 C C . PHE A 1 472 ? -0.609 -12.398 0.41 1 97 472 PHE A C 1
ATOM 3782 O O . PHE A 1 472 ? -1.735 -12.852 0.19 1 97 472 PHE A O 1
ATOM 3789 N N . PRO A 1 473 ? 0.372 -12.727 -0.324 1 95.5 473 PRO A N 1
ATOM 3790 C CA . PRO A 1 473 ? 0.189 -13.398 -1.61 1 95.5 473 PRO A CA 1
ATOM 3791 C C . PRO A 1 473 ? -0.526 -14.742 -1.475 1 95.5 473 PRO A C 1
ATOM 3793 O O . PRO A 1 473 ? -1.244 -15.156 -2.389 1 95.5 473 PRO A O 1
ATOM 3796 N N . ASP A 1 474 ? -0.409 -15.359 -0.364 1 96.88 474 ASP A N 1
ATOM 3797 C CA . ASP A 1 474 ? -1.017 -16.672 -0.209 1 96.88 474 ASP A CA 1
ATOM 3798 C C . ASP A 1 474 ? -2.529 -16.562 -0.038 1 96.88 474 ASP A C 1
ATOM 3800 O O . ASP A 1 474 ? -3.248 -17.562 -0.179 1 96.88 474 ASP A O 1
ATOM 3804 N N . SER A 1 475 ? -3.043 -15.383 0.284 1 98.38 475 SER A N 1
ATOM 3805 C CA . SER A 1 475 ? -4.492 -15.195 0.26 1 98.38 475 SER A CA 1
ATOM 3806 C C . SER A 1 475 ? -5.055 -15.438 -1.136 1 98.38 475 SER A C 1
ATOM 3808 O O . SER A 1 475 ? -6.121 -16.047 -1.285 1 98.38 475 SER A O 1
ATOM 3810 N N . TYR A 1 476 ? -4.367 -14.953 -2.119 1 97.75 476 TYR A N 1
ATOM 3811 C CA . TYR A 1 476 ? -4.715 -15.227 -3.508 1 97.75 476 TYR A CA 1
ATOM 3812 C C . TYR A 1 476 ? -4.539 -16.703 -3.826 1 97.75 476 TYR A C 1
ATOM 3814 O O . TYR A 1 476 ? -5.406 -17.328 -4.453 1 97.75 476 TYR A O 1
ATOM 3822 N N . LEU A 1 477 ? -3.469 -17.266 -3.336 1 96.75 477 LEU A N 1
ATOM 3823 C CA . LEU A 1 477 ? -3.115 -18.656 -3.621 1 96.75 477 LEU A CA 1
ATOM 3824 C C . LEU A 1 477 ? -4.227 -19.594 -3.176 1 96.75 477 LEU A C 1
ATOM 3826 O O . LEU A 1 477 ? -4.566 -20.547 -3.891 1 96.75 477 LEU A O 1
ATOM 3830 N N . ILE A 1 478 ? -4.852 -19.312 -2.051 1 97.75 478 ILE A N 1
ATOM 3831 C CA . ILE A 1 478 ? -5.781 -20.297 -1.492 1 97.75 478 ILE A CA 1
ATOM 3832 C C . ILE A 1 478 ? -7.211 -19.922 -1.878 1 97.75 478 ILE A C 1
ATOM 3834 O O . ILE A 1 478 ? -8.156 -20.641 -1.538 1 97.75 478 ILE A O 1
ATOM 3838 N N . SER A 1 479 ? -7.473 -18.859 -2.615 1 97.06 479 SER A N 1
ATOM 3839 C CA . SER A 1 479 ? -8.781 -18.234 -2.775 1 97.06 479 SER A CA 1
ATOM 3840 C C . SER A 1 479 ? -9.789 -19.203 -3.365 1 97.06 479 SER A C 1
ATOM 3842 O O . SER A 1 479 ? -10.766 -19.562 -2.707 1 97.06 479 SER A O 1
ATOM 3844 N N . ALA A 1 480 ? -9.539 -19.797 -4.527 1 96.38 480 ALA A N 1
ATOM 3845 C CA . ALA A 1 480 ? -10.5 -20.688 -5.172 1 96.38 480 ALA A CA 1
ATOM 3846 C C . ALA A 1 480 ? -10.648 -22 -4.398 1 96.38 480 ALA A C 1
ATOM 3848 O O . ALA A 1 480 ? -11.742 -22.547 -4.305 1 96.38 480 ALA A O 1
ATOM 3849 N N . PHE A 1 481 ? -9.586 -22.516 -3.811 1 97.31 481 PHE A N 1
ATOM 3850 C CA . PHE A 1 481 ? -9.625 -23.734 -3.033 1 97.31 481 PHE A CA 1
ATOM 3851 C C . PHE A 1 481 ? -10.438 -23.547 -1.76 1 97.31 481 PHE A C 1
ATOM 3853 O O . PHE A 1 481 ? -11.148 -24.469 -1.331 1 97.31 481 PHE A O 1
ATOM 3860 N N . LEU A 1 482 ? -10.227 -22.406 -1.189 1 98.06 482 LEU A N 1
ATOM 3861 C CA . LEU A 1 482 ? -11.031 -22.062 -0.016 1 98.06 482 LEU A CA 1
ATOM 3862 C C . LEU A 1 482 ? -12.516 -22.062 -0.356 1 98.06 482 LEU A C 1
ATOM 3864 O O . LEU A 1 482 ? -13.328 -22.625 0.382 1 98.06 482 LEU A O 1
ATOM 3868 N N . LEU A 1 483 ? -12.898 -21.469 -1.465 1 97.81 483 LEU A N 1
ATOM 3869 C CA . LEU A 1 483 ? -14.305 -21.391 -1.852 1 97.81 483 LEU A CA 1
ATOM 3870 C C . LEU A 1 483 ? -14.836 -22.766 -2.223 1 97.81 483 LEU A C 1
ATOM 3872 O O . LEU A 1 483 ? -16 -23.078 -1.952 1 97.81 483 LEU A O 1
ATOM 3876 N N . ASP A 1 484 ? -14.031 -23.641 -2.824 1 96.75 484 ASP A N 1
ATOM 3877 C CA . ASP A 1 484 ? -14.414 -25.031 -3.076 1 96.75 484 ASP A CA 1
ATOM 3878 C C . ASP A 1 484 ? -14.75 -25.75 -1.772 1 96.75 484 ASP A C 1
ATOM 3880 O O . ASP A 1 484 ? -15.773 -26.422 -1.675 1 96.75 484 ASP A O 1
ATOM 3884 N N . TYR A 1 485 ? -13.859 -25.578 -0.831 1 96.56 485 TYR A N 1
ATOM 3885 C CA . TYR A 1 485 ? -14.07 -26.203 0.474 1 96.56 485 TYR A CA 1
ATOM 3886 C C . TYR A 1 485 ? -15.367 -25.703 1.105 1 96.56 485 TYR A C 1
ATOM 3888 O O . TYR A 1 485 ? -16.172 -26.516 1.585 1 96.56 485 TYR A O 1
ATOM 3896 N N . ILE A 1 486 ? -15.562 -24.422 1.094 1 97.06 486 ILE A N 1
ATOM 3897 C CA . ILE A 1 486 ? -16.734 -23.828 1.722 1 97.06 486 ILE A CA 1
ATOM 3898 C C . ILE A 1 486 ? -18 -24.312 1.023 1 97.06 486 ILE A C 1
ATOM 3900 O O . ILE A 1 486 ? -18.969 -24.703 1.68 1 97.06 486 ILE A O 1
ATOM 3904 N N . PHE A 1 487 ? -18.031 -24.328 -0.27 1 96.25 487 PHE A N 1
ATOM 3905 C CA . PHE A 1 487 ? -19.219 -24.625 -1.057 1 96.25 487 PHE A CA 1
ATOM 3906 C C . PHE A 1 487 ? -19.516 -26.125 -1.055 1 96.25 487 PHE A C 1
ATOM 3908 O O . PHE A 1 487 ? -20.672 -26.531 -0.908 1 96.25 487 PHE A O 1
ATOM 3915 N N . GLU A 1 488 ? -18.484 -27 -1.19 1 95.12 488 GLU A N 1
ATOM 3916 C CA . GLU A 1 488 ? -18.719 -28.406 -1.477 1 95.12 488 GLU A CA 1
ATOM 3917 C C . GLU A 1 488 ? -18.609 -29.25 -0.211 1 95.12 488 GLU A C 1
ATOM 3919 O O . GLU A 1 488 ? -19.156 -30.344 -0.142 1 95.12 488 GLU A O 1
ATOM 3924 N N . ILE A 1 489 ? -17.859 -28.766 0.708 1 94.81 489 ILE A N 1
ATOM 3925 C CA . ILE A 1 489 ? -17.5 -29.656 1.812 1 94.81 489 ILE A CA 1
ATOM 3926 C C . ILE A 1 489 ? -18.125 -29.125 3.109 1 94.81 489 ILE A C 1
ATOM 3928 O O . ILE A 1 489 ? -18.75 -29.891 3.852 1 94.81 489 ILE A O 1
ATOM 3932 N N . SER A 1 490 ? -18 -27.875 3.332 1 95.19 490 SER A N 1
ATOM 3933 C CA . SER A 1 490 ? -18.406 -27.312 4.617 1 95.19 490 SER A CA 1
ATOM 3934 C C . SER A 1 490 ? -19.938 -27.25 4.719 1 95.19 490 SER A C 1
ATOM 3936 O O . SER A 1 490 ? -20.641 -27.469 3.73 1 95.19 490 SER A O 1
ATOM 3938 N N . SER A 1 491 ? -20.391 -27.062 5.91 1 94.69 491 SER A N 1
ATOM 3939 C CA . SER A 1 491 ? -21.828 -26.922 6.156 1 94.69 491 SER A CA 1
ATOM 3940 C C . SER A 1 491 ? -22.203 -25.469 6.418 1 94.69 491 SER A C 1
ATOM 3942 O O . SER A 1 491 ? -23.297 -25.188 6.922 1 94.69 491 SER A O 1
ATOM 3944 N N . PHE A 1 492 ? -21.281 -24.562 6.102 1 97 492 PHE A N 1
ATOM 3945 C CA . PHE A 1 492 ? -21.531 -23.156 6.426 1 97 492 PHE A CA 1
ATOM 3946 C C . PHE A 1 492 ? -22.578 -22.562 5.492 1 97 492 PHE A C 1
ATOM 3948 O O . PHE A 1 492 ? -22.594 -22.859 4.297 1 97 492 PHE A O 1
ATOM 3955 N N . ASP A 1 493 ? -23.406 -21.766 6.039 1 97.06 493 ASP A N 1
ATOM 3956 C CA . ASP A 1 493 ? -24.281 -20.875 5.289 1 97.06 493 ASP A CA 1
ATOM 3957 C C . ASP A 1 493 ? -23.594 -19.531 5.039 1 97.06 493 ASP A C 1
ATOM 3959 O O . ASP A 1 493 ? -23.484 -18.703 5.953 1 97.06 493 ASP A O 1
ATOM 3963 N N . VAL A 1 494 ? -23.125 -19.328 3.836 1 98.06 494 VAL A N 1
ATOM 3964 C CA . VAL A 1 494 ? -22.391 -18.109 3.545 1 98.06 494 VAL A CA 1
ATOM 3965 C C . VAL A 1 494 ? -23.359 -16.953 3.346 1 98.06 494 VAL A C 1
ATOM 3967 O O . VAL A 1 494 ? -24.234 -17.016 2.48 1 98.06 494 VAL A O 1
ATOM 3970 N N . VAL A 1 495 ? -23.188 -15.906 4.156 1 98 495 VAL A N 1
ATOM 3971 C CA . VAL A 1 495 ? -24.109 -14.773 4.145 1 98 495 VAL A CA 1
ATOM 3972 C C . VAL A 1 495 ? -23.328 -13.461 4.098 1 98 495 VAL A C 1
ATOM 3974 O O . VAL A 1 495 ? -22.109 -13.453 4.316 1 98 495 VAL A O 1
ATOM 3977 N N . SER A 1 496 ? -24.031 -12.391 3.727 1 97.56 496 SER A N 1
ATOM 3978 C CA . SER A 1 496 ? -23.422 -11.062 3.793 1 97.56 496 SER A CA 1
ATOM 3979 C C . SER A 1 496 ? -23.094 -10.68 5.23 1 97.56 496 SER A C 1
ATOM 3981 O O . SER A 1 496 ? -23.641 -11.25 6.176 1 97.56 496 SER A O 1
ATOM 3983 N N . LEU A 1 497 ? -22.156 -9.75 5.391 1 98.38 497 LEU A N 1
ATOM 3984 C CA . LEU A 1 497 ? -21.812 -9.281 6.73 1 98.38 497 LEU A CA 1
ATOM 3985 C C . LEU A 1 497 ? -23.047 -8.742 7.445 1 98.38 497 LEU A C 1
ATOM 3987 O O . LEU A 1 497 ? -23.219 -8.977 8.648 1 98.38 497 LEU A O 1
ATOM 3991 N N . ARG A 1 498 ? -23.906 -8.062 6.77 1 96.75 498 ARG A N 1
ATOM 3992 C CA . ARG A 1 498 ? -25.156 -7.535 7.312 1 96.75 498 ARG A CA 1
ATOM 3993 C C . ARG A 1 498 ? -26.016 -8.648 7.887 1 96.75 498 ARG A C 1
ATOM 3995 O O . ARG A 1 498 ? -26.547 -8.531 9 1 96.75 498 ARG A O 1
ATOM 4002 N N . HIS A 1 499 ? -26.156 -9.703 7.098 1 97.5 499 HIS A N 1
ATOM 4003 C CA . HIS A 1 499 ? -26.969 -10.828 7.543 1 97.5 499 HIS A CA 1
ATOM 4004 C C . HIS A 1 499 ? -26.297 -11.578 8.688 1 97.5 499 HIS A C 1
ATOM 4006 O O . HIS A 1 499 ? -26.969 -12.078 9.586 1 97.5 499 HIS A O 1
ATOM 4012 N N . CYS A 1 500 ? -25 -11.648 8.586 1 98.31 500 CYS A N 1
ATOM 4013 C CA . CYS A 1 500 ? -24.219 -12.273 9.641 1 98.31 500 CYS A CA 1
ATOM 4014 C C . CYS A 1 500 ? -24.469 -11.586 10.977 1 98.31 500 CYS A C 1
ATOM 4016 O O . CYS A 1 500 ? -24.594 -12.25 12.008 1 98.31 500 CYS A O 1
ATOM 4018 N N . LEU A 1 501 ? -24.641 -10.297 10.977 1 97.88 501 LEU A N 1
ATOM 4019 C CA . LEU A 1 501 ? -24.703 -9.5 12.195 1 97.88 501 LEU A CA 1
ATOM 4020 C C . LEU A 1 501 ? -26.141 -9.188 12.578 1 97.88 501 LEU A C 1
ATOM 4022 O O . LEU A 1 501 ? -26.406 -8.578 13.617 1 97.88 501 LEU A O 1
ATOM 4026 N N . GLY A 1 502 ? -27.109 -9.445 11.695 1 93.38 502 GLY A N 1
ATOM 4027 C CA . GLY A 1 502 ? -28.516 -9.172 11.93 1 93.38 502 GLY A CA 1
ATOM 4028 C C . GLY A 1 502 ? -29.266 -10.359 12.508 1 93.38 502 GLY A C 1
ATOM 4029 O O . GLY A 1 502 ? -28.797 -11.492 12.422 1 93.38 502 GLY A O 1
ATOM 4030 N N . MET B 1 1 ? -21.672 -52.375 59.219 1 16.25 1 MET B N 1
ATOM 4031 C CA . MET B 1 1 ? -22.688 -51.812 60.094 1 16.25 1 MET B CA 1
ATOM 4032 C C . MET B 1 1 ? -23 -50.375 59.781 1 16.25 1 MET B C 1
ATOM 4034 O O . MET B 1 1 ? -24.109 -50.031 59.344 1 16.25 1 MET B O 1
ATOM 4038 N N . SER B 1 2 ? -22.688 -49.5 60.719 1 16.53 2 SER B N 1
ATOM 4039 C CA . SER B 1 2 ? -23.422 -48.438 61.406 1 16.53 2 SER B CA 1
ATOM 4040 C C . SER B 1 2 ? -23.453 -47.156 60.562 1 16.53 2 SER B C 1
ATOM 4042 O O . SER B 1 2 ? -22.422 -46.781 60 1 16.53 2 SER B O 1
ATOM 4044 N N . ARG B 1 3 ? -24.656 -46.5 60.5 1 17.7 3 ARG B N 1
ATOM 4045 C CA . ARG B 1 3 ? -25.797 -45.75 59.969 1 17.7 3 ARG B CA 1
ATOM 4046 C C . ARG B 1 3 ? -25.688 -44.281 60.281 1 17.7 3 ARG B C 1
ATOM 4048 O O . ARG B 1 3 ? -26.656 -43.531 60.125 1 17.7 3 ARG B O 1
ATOM 4055 N N . ILE B 1 4 ? -24.641 -43.875 60.875 1 17.33 4 ILE B N 1
ATOM 4056 C CA . ILE B 1 4 ? -24.906 -42.719 61.75 1 17.33 4 ILE B CA 1
ATOM 4057 C C . ILE B 1 4 ? -25.391 -41.562 60.875 1 17.33 4 ILE B C 1
ATOM 4059 O O . ILE B 1 4 ? -24.969 -41.406 59.719 1 17.33 4 ILE B O 1
ATOM 4063 N N . HIS B 1 5 ? -25.891 -40.469 61.438 1 15.93 5 HIS B N 1
ATOM 4064 C CA . HIS B 1 5 ? -26.969 -39.531 61.719 1 15.93 5 HIS B CA 1
ATOM 4065 C C . HIS B 1 5 ? -26.75 -38.188 61 1 15.93 5 HIS B C 1
ATOM 4067 O O . HIS B 1 5 ? -27.719 -37.5 60.656 1 15.93 5 HIS B O 1
ATOM 4073 N N . LEU B 1 6 ? -25.5 -37.625 61.062 1 16.97 6 LEU B N 1
ATOM 4074 C CA . LEU B 1 6 ? -25.719 -36.312 61.688 1 16.97 6 LEU B CA 1
ATOM 4075 C C . LEU B 1 6 ? -26.547 -35.406 60.781 1 16.97 6 LEU B C 1
ATOM 4077 O O . LEU B 1 6 ? -26.578 -35.594 59.562 1 16.97 6 LEU B O 1
ATOM 4081 N N . PHE B 1 7 ? -26.625 -34.188 61.188 1 16.48 7 PHE B N 1
ATOM 4082 C CA . PHE B 1 7 ? -27.5 -33.094 61.594 1 16.48 7 PHE B CA 1
ATOM 4083 C C . PHE B 1 7 ? -27.875 -32.219 60.406 1 16.48 7 PHE B C 1
ATOM 4085 O O . PHE B 1 7 ? -27.266 -32.312 59.344 1 16.48 7 PHE B O 1
ATOM 4092 N N . ILE B 1 8 ? -27.828 -30.906 60.625 1 15.31 8 ILE B N 1
ATOM 4093 C CA . ILE B 1 8 ? -28.891 -29.938 60.875 1 15.31 8 ILE B CA 1
ATOM 4094 C C . ILE B 1 8 ? -29.172 -29.141 59.594 1 15.31 8 ILE B C 1
ATOM 4096 O O . ILE B 1 8 ? -30.328 -29.047 59.156 1 15.31 8 ILE B O 1
ATOM 4100 N N . VAL B 1 9 ? -28.406 -28.062 59.406 1 16.8 9 VAL B N 1
ATOM 4101 C CA . VAL B 1 9 ? -29.062 -26.781 59.625 1 16.8 9 VAL B CA 1
ATOM 4102 C C . VAL B 1 9 ? -29.828 -26.375 58.375 1 16.8 9 VAL B C 1
ATOM 4104 O O . VAL B 1 9 ? -29.547 -26.875 57.281 1 16.8 9 VAL B O 1
ATOM 4107 N N . LEU B 1 10 ? -30.375 -25.156 58.375 1 15.94 10 LEU B N 1
ATOM 4108 C CA . LEU B 1 10 ? -31.594 -24.375 58.281 1 15.94 10 LEU B CA 1
ATOM 4109 C C . LEU B 1 10 ? -31.703 -23.719 56.906 1 15.94 10 LEU B C 1
ATOM 4111 O O . LEU B 1 10 ? -32.812 -23.375 56.469 1 15.94 10 LEU B O 1
ATOM 4115 N N . VAL B 1 11 ? -30.531 -23.469 56.219 1 18.33 11 VAL B N 1
ATOM 4116 C CA . VAL B 1 11 ? -30.656 -22.109 55.688 1 18.33 11 VAL B CA 1
ATOM 4117 C C . VAL B 1 11 ? -31.891 -22.031 54.812 1 18.33 11 VAL B C 1
ATOM 4119 O O . VAL B 1 11 ? -32.219 -22.984 54.094 1 18.33 11 VAL B O 1
ATOM 4122 N N . MET B 1 12 ? -32.562 -20.922 54.969 1 16.59 12 MET B N 1
ATOM 4123 C CA . MET B 1 12 ? -33.812 -20.219 54.719 1 16.59 12 MET B CA 1
ATOM 4124 C C . MET B 1 12 ? -34.156 -20.219 53.219 1 16.59 12 MET B C 1
ATOM 4126 O O . MET B 1 12 ? -33.281 -20.062 52.375 1 16.59 12 MET B O 1
ATOM 4130 N N . THR B 1 13 ? -35.344 -20.672 52.906 1 16.61 13 THR B N 1
ATOM 4131 C CA . THR B 1 13 ? -36.25 -21.062 51.844 1 16.61 13 THR B CA 1
ATOM 4132 C C . THR B 1 13 ? -36.656 -19.859 50.969 1 16.61 13 THR B C 1
ATOM 4134 O O . THR B 1 13 ? -37.75 -19.781 50.469 1 16.61 13 THR B O 1
ATOM 4137 N N . VAL B 1 14 ? -35.719 -18.719 51.062 1 18.75 14 VAL B N 1
ATOM 4138 C CA . VAL B 1 14 ? -36.438 -17.531 50.625 1 18.75 14 VAL B CA 1
ATOM 4139 C C . VAL B 1 14 ? -37.156 -17.812 49.312 1 18.75 14 VAL B C 1
ATOM 4141 O O . VAL B 1 14 ? -36.531 -18.266 48.344 1 18.75 14 VAL B O 1
ATOM 4144 N N . ILE B 1 15 ? -38.406 -17.906 49.406 1 16.86 15 ILE B N 1
ATOM 4145 C CA . ILE B 1 15 ? -39.594 -18.281 48.656 1 16.86 15 ILE B CA 1
ATOM 4146 C C . ILE B 1 15 ? -39.625 -17.547 47.312 1 16.86 15 ILE B C 1
ATOM 4148 O O . ILE B 1 15 ? -39.031 -16.484 47.188 1 16.86 15 ILE B O 1
ATOM 4152 N N . THR B 1 16 ? -40.531 -17.922 46.406 1 16.5 16 THR B N 1
ATOM 4153 C CA . THR B 1 16 ? -41 -18.344 45.094 1 16.5 16 THR B CA 1
ATOM 4154 C C . THR B 1 16 ? -41.531 -17.156 44.312 1 16.5 16 THR B C 1
ATOM 4156 O O . THR B 1 16 ? -41.594 -17.188 43.062 1 16.5 16 THR B O 1
ATOM 4159 N N . PHE B 1 17 ? -41.969 -16 45.031 1 18.42 17 PHE B N 1
ATOM 4160 C CA . PHE B 1 17 ? -43.25 -15.633 44.438 1 18.42 17 PHE B CA 1
ATOM 4161 C C . PHE B 1 17 ? -43 -14.961 43.062 1 18.42 17 PHE B C 1
ATOM 4163 O O . PHE B 1 17 ? -42.438 -13.859 43 1 18.42 17 PHE B O 1
ATOM 4170 N N . ILE B 1 18 ? -42.594 -15.648 42.031 1 18.2 18 ILE B N 1
ATOM 4171 C CA . ILE B 1 18 ? -42.344 -15.234 40.656 1 18.2 18 ILE B CA 1
ATOM 4172 C C . ILE B 1 18 ? -43.594 -14.609 40.062 1 18.2 18 ILE B C 1
ATOM 4174 O O . ILE B 1 18 ? -44.562 -15.312 39.781 1 18.2 18 ILE B O 1
ATOM 4178 N N . LEU B 1 19 ? -44.094 -13.508 40.719 1 18.84 19 LEU B N 1
ATOM 4179 C CA . LEU B 1 19 ? -45.312 -12.922 40.219 1 18.84 19 LEU B CA 1
ATOM 4180 C C . LEU B 1 19 ? -45.281 -12.758 38.719 1 18.84 19 LEU B C 1
ATOM 4182 O O . LEU B 1 19 ? -44.25 -12.391 38.156 1 18.84 19 LEU B O 1
ATOM 4186 N N . GLY B 1 20 ? -46.281 -13.289 37.906 1 18.02 20 GLY B N 1
ATOM 4187 C CA . GLY B 1 20 ? -46.812 -13.641 36.594 1 18.02 20 GLY B CA 1
ATOM 4188 C C . GLY B 1 20 ? -47.062 -12.438 35.719 1 18.02 20 GLY B C 1
ATOM 4189 O O . GLY B 1 20 ? -47.688 -12.562 34.625 1 18.02 20 GLY B O 1
ATOM 4190 N N . PHE B 1 21 ? -46.656 -11.172 36.125 1 19.89 21 PHE B N 1
ATOM 4191 C CA . PHE B 1 21 ? -47.469 -10.227 35.375 1 19.89 21 PHE B CA 1
ATOM 4192 C C . PHE B 1 21 ? -47.312 -10.43 33.875 1 19.89 21 PHE B C 1
ATOM 4194 O O . PHE B 1 21 ? -46.219 -10.523 33.375 1 19.89 21 PHE B O 1
ATOM 4201 N N . TYR B 1 22 ? -48.375 -10.953 33.188 1 18.75 22 TYR B N 1
ATOM 4202 C CA . TYR B 1 22 ? -48.812 -11.344 31.828 1 18.75 22 TYR B CA 1
ATOM 4203 C C . TYR B 1 22 ? -48.781 -10.156 30.875 1 18.75 22 TYR B C 1
ATOM 4205 O O . TYR B 1 22 ? -49.844 -9.586 30.562 1 18.75 22 TYR B O 1
ATOM 4213 N N . MET B 1 23 ? -47.969 -9.094 31.141 1 19.06 23 MET B N 1
ATOM 4214 C CA . MET B 1 23 ? -48.438 -8.047 30.234 1 19.06 23 MET B CA 1
ATOM 4215 C C . MET B 1 23 ? -48.438 -8.539 28.781 1 19.06 23 MET B C 1
ATOM 4217 O O . MET B 1 23 ? -47.469 -9.148 28.344 1 19.06 23 MET B O 1
ATOM 4221 N N . SER B 1 24 ? -49.625 -8.625 28.156 1 18.77 24 SER B N 1
ATOM 4222 C CA . SER B 1 24 ? -50.156 -9.047 26.875 1 18.77 24 SER B CA 1
ATOM 4223 C C . SER B 1 24 ? -49.562 -8.258 25.719 1 18.77 24 SER B C 1
ATOM 4225 O O . SER B 1 24 ? -49.969 -7.129 25.438 1 18.77 24 SER B O 1
ATOM 4227 N N . MET B 1 25 ? -48.25 -7.945 25.797 1 19.34 25 MET B N 1
ATOM 4228 C CA . MET B 1 25 ? -47.875 -7.059 24.688 1 19.34 25 MET B CA 1
ATOM 4229 C C . MET B 1 25 ? -48.281 -7.668 23.344 1 19.34 25 MET B C 1
ATOM 4231 O O . MET B 1 25 ? -48 -8.828 23.078 1 19.34 25 MET B O 1
ATOM 4235 N N . VAL B 1 26 ? -49.312 -7.059 22.734 1 20.2 26 VAL B N 1
ATOM 4236 C CA . VAL B 1 26 ? -50 -7.348 21.469 1 20.2 26 VAL B CA 1
ATOM 4237 C C . VAL B 1 26 ? -48.969 -7.379 20.344 1 20.2 26 VAL B C 1
ATOM 4239 O O . VAL B 1 26 ? -48.25 -6.398 20.109 1 20.2 26 VAL B O 1
ATOM 4242 N N . ILE B 1 27 ? -48.375 -8.523 20.062 1 20.36 27 ILE B N 1
ATOM 4243 C CA . ILE B 1 27 ? -47.406 -8.883 19.016 1 20.36 27 ILE B CA 1
ATOM 4244 C C . ILE B 1 27 ? -48.031 -8.688 17.641 1 20.36 27 ILE B C 1
ATOM 4246 O O . ILE B 1 27 ? -49 -9.398 17.281 1 20.36 27 ILE B O 1
ATOM 4250 N N . ASP B 1 28 ? -48.406 -7.402 17.375 1 20.73 28 ASP B N 1
ATOM 4251 C CA . ASP B 1 28 ? -49.094 -7.426 16.078 1 20.73 28 ASP B CA 1
ATOM 4252 C C . ASP B 1 28 ? -48.281 -8.211 15.055 1 20.73 28 ASP B C 1
ATOM 4254 O O . ASP B 1 28 ? -47.062 -8.008 14.922 1 20.73 28 ASP B O 1
ATOM 4258 N N . PRO B 1 29 ? -48.781 -9.328 14.531 1 19.73 29 PRO B N 1
ATOM 4259 C CA . PRO B 1 29 ? -48.25 -10.469 13.789 1 19.73 29 PRO B CA 1
ATOM 4260 C C . PRO B 1 29 ? -47.625 -10.07 12.453 1 19.73 29 PRO B C 1
ATOM 4262 O O . PRO B 1 29 ? -46.625 -10.664 12.031 1 19.73 29 PRO B O 1
ATOM 4265 N N . LYS B 1 30 ? -48.375 -9.305 11.57 1 21.25 30 LYS B N 1
ATOM 4266 C CA . LYS B 1 30 ? -48.625 -9.797 10.219 1 21.25 30 LYS B CA 1
ATOM 4267 C C . LYS B 1 30 ? -47.406 -9.562 9.32 1 21.25 30 LYS B C 1
ATOM 4269 O O . LYS B 1 30 ? -47.344 -10.102 8.211 1 21.25 30 LYS B O 1
ATOM 4274 N N . LEU B 1 31 ? -46.719 -8.523 9.602 1 21.14 31 LEU B N 1
ATOM 4275 C CA . LEU B 1 31 ? -46.344 -8.109 8.258 1 21.14 31 LEU B CA 1
ATOM 4276 C C . LEU B 1 31 ? -45.375 -9.125 7.633 1 21.14 31 LEU B C 1
ATOM 4278 O O . LEU B 1 31 ? -44.25 -9.281 8.086 1 21.14 31 LEU B O 1
ATOM 4282 N N . ASP B 1 32 ? -45.906 -10.305 7.293 1 20.09 32 ASP B N 1
ATOM 4283 C CA . ASP B 1 32 ? -45.281 -11.461 6.66 1 20.09 32 ASP B CA 1
ATOM 4284 C C . ASP B 1 32 ? -44.531 -11.062 5.375 1 20.09 32 ASP B C 1
ATOM 4286 O O . ASP B 1 32 ? -45.188 -10.844 4.344 1 20.09 32 ASP B O 1
ATOM 4290 N N . VAL B 1 33 ? -44.062 -9.945 5.148 1 22.75 33 VAL B N 1
ATOM 4291 C CA . VAL B 1 33 ? -43.688 -9.844 3.738 1 22.75 33 VAL B CA 1
ATOM 4292 C C . VAL B 1 33 ? -42.844 -11.031 3.334 1 22.75 33 VAL B C 1
ATOM 4294 O O . VAL B 1 33 ? -41.781 -11.281 3.936 1 22.75 33 VAL B O 1
ATOM 4297 N N . PRO B 1 34 ? -43.469 -12.062 2.873 1 21.27 34 PRO B N 1
ATOM 4298 C CA . PRO B 1 34 ? -42.75 -13.289 2.529 1 21.27 34 PRO B CA 1
ATOM 4299 C C . PRO B 1 34 ? -41.531 -13.039 1.629 1 21.27 34 PRO B C 1
ATOM 4301 O O . PRO B 1 34 ? -41.656 -12.344 0.613 1 21.27 34 PRO B O 1
ATOM 4304 N N . LEU B 1 35 ? -40.469 -12.617 2.162 1 22.53 35 LEU B N 1
ATOM 4305 C CA . LEU B 1 35 ? -39.281 -12.617 1.275 1 22.53 35 LEU B CA 1
ATOM 4306 C C . LEU B 1 35 ? -39.188 -13.938 0.516 1 22.53 35 LEU B C 1
ATOM 4308 O O . LEU B 1 35 ? -38.969 -14.992 1.117 1 22.53 35 LEU B O 1
ATOM 4312 N N . GLU B 1 36 ? -40.188 -14.156 -0.339 1 21.8 36 GLU B N 1
ATOM 4313 C CA . GLU B 1 36 ? -40.125 -15.391 -1.118 1 21.8 36 GLU B CA 1
ATOM 4314 C C . GLU B 1 36 ? -38.75 -15.602 -1.719 1 21.8 36 GLU B C 1
ATOM 4316 O O . GLU B 1 36 ? -38.219 -14.75 -2.443 1 21.8 36 GLU B O 1
ATOM 4321 N N . PHE B 1 37 ? -37.875 -16.109 -0.922 1 21.5 37 PHE B N 1
ATOM 4322 C CA . PHE B 1 37 ? -36.656 -16.688 -1.465 1 21.5 37 PHE B CA 1
ATOM 4323 C C . PHE B 1 37 ? -36.969 -17.641 -2.611 1 21.5 37 PHE B C 1
ATOM 4325 O O . PHE B 1 37 ? -37.562 -18.703 -2.398 1 21.5 37 PHE B O 1
ATOM 4332 N N . THR B 1 38 ? -37.625 -17.172 -3.602 1 22.62 38 THR B N 1
ATOM 4333 C CA . THR B 1 38 ? -37.812 -18.141 -4.68 1 22.62 38 THR B CA 1
ATOM 4334 C C . THR B 1 38 ? -36.562 -18.953 -4.898 1 22.62 38 THR B C 1
ATOM 4336 O O . THR B 1 38 ? -35.438 -18.406 -4.875 1 22.62 38 THR B O 1
ATOM 4339 N N . GLN B 1 39 ? -36.656 -20.203 -4.453 1 18.64 39 GLN B N 1
ATOM 4340 C CA . GLN B 1 39 ? -35.688 -21.25 -4.816 1 18.64 39 GLN B CA 1
ATOM 4341 C C . GLN B 1 39 ? -35.25 -21.094 -6.266 1 18.64 39 GLN B C 1
ATOM 4343 O O . GLN B 1 39 ? -36 -21.344 -7.195 1 18.64 39 GLN B O 1
ATOM 4348 N N . LYS B 1 40 ? -34.719 -20.031 -6.512 1 22.56 40 LYS B N 1
ATOM 4349 C CA . LYS B 1 40 ? -34.312 -19.984 -7.91 1 22.56 40 LYS B CA 1
ATOM 4350 C C . LYS B 1 40 ? -33.719 -21.312 -8.359 1 22.56 40 LYS B C 1
ATOM 4352 O O . LYS B 1 40 ? -32.875 -21.891 -7.668 1 22.56 40 LYS B O 1
ATOM 4357 N N . SER B 1 41 ? -34.625 -22.125 -8.984 1 20.69 41 SER B N 1
ATOM 4358 C CA . SER B 1 41 ? -34.156 -23.312 -9.695 1 20.69 41 SER B CA 1
ATOM 4359 C C . SER B 1 41 ? -32.75 -23.156 -10.203 1 20.69 41 SER B C 1
ATOM 4361 O O . SER B 1 41 ? -32.375 -22.094 -10.703 1 20.69 41 SER B O 1
ATOM 4363 N N . CYS B 1 42 ? -31.812 -23.734 -9.438 1 23.23 42 CYS B N 1
ATOM 4364 C CA . CYS B 1 42 ? -30.484 -23.984 -9.992 1 23.23 42 CYS B CA 1
ATOM 4365 C C . CYS B 1 42 ? -30.578 -24.297 -11.484 1 23.23 42 CYS B C 1
ATOM 4367 O O . CYS B 1 42 ? -31.109 -25.328 -11.883 1 23.23 42 CYS B O 1
ATOM 4369 N N . ASN B 1 43 ? -31.188 -23.297 -12.164 1 23.36 43 ASN B N 1
ATOM 4370 C CA . ASN B 1 43 ? -31.156 -23.547 -13.594 1 23.36 43 ASN B CA 1
ATOM 4371 C C . ASN B 1 43 ? -29.953 -24.391 -13.992 1 23.36 43 ASN B C 1
ATOM 4373 O O . ASN B 1 43 ? -28.859 -24.234 -13.43 1 23.36 43 ASN B O 1
ATOM 4377 N N . THR B 1 44 ? -30.25 -25.625 -14.328 1 22.62 44 THR B N 1
ATOM 4378 C CA . THR B 1 44 ? -29.328 -26.469 -15.055 1 22.62 44 THR B CA 1
ATOM 4379 C C . THR B 1 44 ? -28.359 -25.641 -15.898 1 22.62 44 THR B C 1
ATOM 4381 O O . THR B 1 44 ? -28.797 -24.797 -16.688 1 22.62 44 THR B O 1
ATOM 4384 N N . PHE B 1 45 ? -27.391 -25.266 -15.25 1 24.02 45 PHE B N 1
ATOM 4385 C CA . PHE B 1 45 ? -26.328 -24.797 -16.141 1 24.02 45 PHE B CA 1
ATOM 4386 C C . PHE B 1 45 ? -26.422 -25.484 -17.484 1 24.02 45 PHE B C 1
ATOM 4388 O O . PHE B 1 45 ? -26.312 -26.719 -17.578 1 24.02 45 PHE B O 1
ATOM 4395 N N . ARG B 1 46 ? -27.453 -25.078 -18.234 1 24.8 46 ARG B N 1
ATOM 4396 C CA . ARG B 1 46 ? -27.281 -25.453 -19.641 1 24.8 46 ARG B CA 1
ATOM 4397 C C . ARG B 1 46 ? -25.812 -25.469 -20.016 1 24.8 46 ARG B C 1
ATOM 4399 O O . ARG B 1 46 ? -25.125 -24.453 -19.922 1 24.8 46 ARG B O 1
ATOM 4406 N N . ASN B 1 47 ? -25.156 -26.562 -19.656 1 24.64 47 ASN B N 1
ATOM 4407 C CA . ASN B 1 47 ? -23.953 -26.984 -20.344 1 24.64 47 ASN B CA 1
ATOM 4408 C C . ASN B 1 47 ? -23.953 -26.547 -21.812 1 24.64 47 ASN B C 1
ATOM 4410 O O . ASN B 1 47 ? -24.422 -27.281 -22.672 1 24.64 47 ASN B O 1
ATOM 4414 N N . SER B 1 48 ? -24.672 -25.484 -22.062 1 26.88 48 SER B N 1
ATOM 4415 C CA . SER B 1 48 ? -24.438 -25.219 -23.484 1 26.88 48 SER B CA 1
ATOM 4416 C C . SER B 1 48 ? -22.953 -25.359 -23.828 1 26.88 48 SER B C 1
ATOM 4418 O O . SER B 1 48 ? -22.109 -24.672 -23.25 1 26.88 48 SER B O 1
ATOM 4420 N N . SER B 1 49 ? -22.578 -26.531 -24.047 1 27.3 49 SER B N 1
ATOM 4421 C CA . SER B 1 49 ? -21.406 -26.875 -24.844 1 27.3 49 SER B CA 1
ATOM 4422 C C . SER B 1 49 ? -21.172 -25.844 -25.938 1 27.3 49 SER B C 1
ATOM 4424 O O . SER B 1 49 ? -21.672 -25.984 -27.062 1 27.3 49 SER B O 1
ATOM 4426 N N . GLN B 1 50 ? -21.672 -24.672 -25.734 1 28.08 50 GLN B N 1
ATOM 4427 C CA . GLN B 1 50 ? -21.219 -23.859 -26.844 1 28.08 50 GLN B CA 1
ATOM 4428 C C . GLN B 1 50 ? -19.734 -24.047 -27.109 1 28.08 50 GLN B C 1
ATOM 4430 O O . GLN B 1 50 ? -18.891 -23.734 -26.25 1 28.08 50 GLN B O 1
ATOM 4435 N N . ILE B 1 51 ? -19.453 -25.062 -27.781 1 28 51 ILE B N 1
ATOM 4436 C CA . ILE B 1 51 ? -18.188 -25.109 -28.531 1 28 51 ILE B CA 1
ATOM 4437 C C . ILE B 1 51 ? -17.797 -23.703 -28.984 1 28 51 ILE B C 1
ATOM 4439 O O . ILE B 1 51 ? -18.5 -23.078 -29.766 1 28 51 ILE B O 1
ATOM 4443 N N . VAL B 1 52 ? -17.469 -22.859 -28.125 1 31.52 52 VAL B N 1
ATOM 4444 C CA . VAL B 1 52 ? -16.828 -21.688 -28.719 1 31.52 52 VAL B CA 1
ATOM 4445 C C . VAL B 1 52 ? -15.992 -22.109 -29.922 1 31.52 52 VAL B C 1
ATOM 4447 O O . VAL B 1 52 ? -15.031 -22.875 -29.797 1 31.52 52 VAL B O 1
ATOM 4450 N N . SER B 1 53 ? -16.719 -22.344 -30.984 1 29.61 53 SER B N 1
ATOM 4451 C CA . SER B 1 53 ? -15.93 -22.406 -32.219 1 29.61 53 SER B CA 1
ATOM 4452 C C . SER B 1 53 ? -14.758 -21.422 -32.156 1 29.61 53 SER B C 1
ATOM 4454 O O . SER B 1 53 ? -14.938 -20.25 -31.875 1 29.61 53 SER B O 1
ATOM 4456 N N . TRP B 1 54 ? -13.664 -21.953 -31.75 1 33.44 54 TRP B N 1
ATOM 4457 C CA . TRP B 1 54 ? -12.438 -21.203 -31.969 1 33.44 54 TRP B CA 1
ATOM 4458 C C . TRP B 1 54 ? -12.484 -20.438 -33.281 1 33.44 54 TRP B C 1
ATOM 4460 O O . TRP B 1 54 ? -12.492 -21.062 -34.375 1 33.44 54 TRP B O 1
ATOM 4470 N N . GLU B 1 55 ? -13.445 -19.531 -33.469 1 31.48 55 GLU B N 1
ATOM 4471 C CA . GLU B 1 55 ? -13.289 -18.734 -34.688 1 31.48 55 GLU B CA 1
ATOM 4472 C C . GLU B 1 55 ? -11.82 -18.406 -34.938 1 31.48 55 GLU B C 1
ATOM 4474 O O . GLU B 1 55 ? -11.133 -17.844 -34.094 1 31.48 55 GLU B O 1
ATOM 4479 N N . SER B 1 56 ? -11.148 -19.266 -35.688 1 31.95 56 SER B N 1
ATOM 4480 C CA . SER B 1 56 ? -9.875 -18.844 -36.25 1 31.95 56 SER B CA 1
ATOM 4481 C C . SER B 1 56 ? -9.867 -17.359 -36.562 1 31.95 56 SER B C 1
ATOM 4483 O O . SER B 1 56 ? -10.719 -16.875 -37.312 1 31.95 56 SER B O 1
ATOM 4485 N N . ARG B 1 57 ? -9.531 -16.594 -35.75 1 38.94 57 ARG B N 1
ATOM 4486 C CA . ARG B 1 57 ? -9.234 -15.281 -36.312 1 38.94 57 ARG B CA 1
ATOM 4487 C C . ARG B 1 57 ? -8.586 -15.414 -37.688 1 38.94 57 ARG B C 1
ATOM 4489 O O . ARG B 1 57 ? -7.859 -16.391 -37.938 1 38.94 57 ARG B O 1
ATOM 4496 N N . GLY B 1 58 ? -9.273 -14.969 -38.781 1 38.66 58 GLY B N 1
ATOM 4497 C CA . GLY B 1 58 ? -8.719 -14.992 -40.125 1 38.66 58 GLY B CA 1
ATOM 4498 C C . GLY B 1 58 ? -7.203 -15.039 -40.125 1 38.66 58 GLY B C 1
ATOM 4499 O O . GLY B 1 58 ? -6.547 -14.664 -39.156 1 38.66 58 GLY B O 1
ATOM 4500 N N . ARG B 1 59 ? -6.637 -15.906 -40.969 1 40.19 59 ARG B N 1
ATOM 4501 C CA . ARG B 1 59 ? -5.203 -15.891 -41.25 1 40.19 59 ARG B CA 1
ATOM 4502 C C . ARG B 1 59 ? -4.641 -14.477 -41.156 1 40.19 59 ARG B C 1
ATOM 4504 O O . ARG B 1 59 ? -5.148 -13.555 -41.781 1 40.19 59 ARG B O 1
ATOM 4511 N N . ARG B 1 60 ? -4.027 -14.227 -40.031 1 47.22 60 ARG B N 1
ATOM 4512 C CA . ARG B 1 60 ? -3.271 -12.984 -40.031 1 47.22 60 ARG B CA 1
ATOM 4513 C C . ARG B 1 60 ? -2.66 -12.719 -41.406 1 47.22 60 ARG B C 1
ATOM 4515 O O . ARG B 1 60 ? -2.012 -13.594 -41.969 1 47.22 60 ARG B O 1
ATOM 4522 N N . THR B 1 61 ? -3.178 -11.891 -42.188 1 44.34 61 THR B N 1
ATOM 4523 C CA . THR B 1 61 ? -2.51 -11.43 -43.406 1 44.34 61 THR B CA 1
ATOM 4524 C C . THR B 1 61 ? -1.09 -10.969 -43.094 1 44.34 61 THR B C 1
ATOM 4526 O O . THR B 1 61 ? -0.791 -10.57 -41.969 1 44.34 61 THR B O 1
ATOM 4529 N N . ASN B 1 62 ? -0.038 -11.281 -43.969 1 47.53 62 ASN B N 1
ATOM 4530 C CA . ASN B 1 62 ? 1.394 -11.008 -44 1 47.53 62 ASN B CA 1
ATOM 4531 C C . ASN B 1 62 ? 1.729 -9.648 -43.406 1 47.53 62 ASN B C 1
ATOM 4533 O O . ASN B 1 62 ? 2.902 -9.305 -43.25 1 47.53 62 ASN B O 1
ATOM 4537 N N . ASP B 1 63 ? 0.872 -8.742 -43.406 1 47.97 63 ASP B N 1
ATOM 4538 C CA . ASP B 1 63 ? 1.294 -7.359 -43.25 1 47.97 63 ASP B CA 1
ATOM 4539 C C . ASP B 1 63 ? 1.467 -7.004 -41.781 1 47.97 63 ASP B C 1
ATOM 4541 O O . ASP B 1 63 ? 1.606 -5.832 -41.438 1 47.97 63 ASP B O 1
ATOM 4545 N N . THR B 1 64 ? 1.371 -8.062 -40.812 1 64.5 64 THR B N 1
ATOM 4546 C CA . THR B 1 64 ? 1.299 -7.535 -39.438 1 64.5 64 THR B CA 1
ATOM 4547 C C . THR B 1 64 ? 2.627 -7.727 -38.719 1 64.5 64 THR B C 1
ATOM 4549 O O . THR B 1 64 ? 3.387 -8.648 -39.031 1 64.5 64 THR B O 1
ATOM 4552 N N . GLN B 1 65 ? 3.211 -6.828 -38 1 84.81 65 GLN B N 1
ATOM 4553 C CA . GLN B 1 65 ? 4.406 -6.836 -37.156 1 84.81 65 GLN B CA 1
ATOM 4554 C C . GLN B 1 65 ? 4.473 -8.102 -36.312 1 84.81 65 GLN B C 1
ATOM 4556 O O . GLN B 1 65 ? 3.447 -8.578 -35.812 1 84.81 65 GLN B O 1
ATOM 4561 N N . PRO B 1 66 ? 5.676 -8.781 -36.375 1 94.44 66 PRO B N 1
ATOM 4562 C CA . PRO B 1 66 ? 5.836 -9.984 -35.562 1 94.44 66 PRO B CA 1
ATOM 4563 C C . PRO B 1 66 ? 5.379 -9.781 -34.125 1 94.44 66 PRO B C 1
ATOM 4565 O O . PRO B 1 66 ? 5.586 -8.711 -33.531 1 94.44 66 PRO B O 1
ATOM 4568 N N . LYS B 1 67 ? 4.734 -10.82 -33.656 1 96.62 67 LYS B N 1
ATOM 4569 C CA . LYS B 1 67 ? 4.215 -10.781 -32.281 1 96.62 67 LYS B CA 1
ATOM 4570 C C . LYS B 1 67 ? 5.102 -11.578 -31.328 1 96.62 67 LYS B C 1
ATOM 4572 O O . LYS B 1 67 ? 5.918 -12.391 -31.766 1 96.62 67 LYS B O 1
ATOM 4577 N N . LYS B 1 68 ? 5 -11.211 -30.047 1 98.25 68 LYS B N 1
ATOM 4578 C CA . LYS B 1 68 ? 5.527 -12.023 -28.953 1 98.25 68 LYS B CA 1
ATOM 4579 C C . LYS B 1 68 ? 4.414 -12.805 -28.266 1 98.25 68 LYS B C 1
ATOM 4581 O O . LYS B 1 68 ? 3.42 -12.219 -27.828 1 98.25 68 LYS B O 1
ATOM 4586 N N . ILE B 1 69 ? 4.562 -14.133 -28.234 1 98.5 69 ILE B N 1
ATOM 4587 C CA . ILE B 1 69 ? 3.475 -14.977 -27.75 1 98.5 69 ILE B CA 1
ATOM 4588 C C . ILE B 1 69 ? 4.008 -15.969 -26.719 1 98.5 69 ILE B C 1
ATOM 4590 O O . ILE B 1 69 ? 5.059 -16.578 -26.922 1 98.5 69 ILE B O 1
ATOM 4594 N N . PHE B 1 70 ? 3.357 -16.047 -25.578 1 98.5 70 PHE B N 1
ATOM 4595 C CA . PHE B 1 70 ? 3.631 -17.047 -24.562 1 98.5 70 PHE B CA 1
ATOM 4596 C C . PHE B 1 70 ? 2.49 -18.062 -24.484 1 98.5 70 PHE B C 1
ATOM 4598 O O . PHE B 1 70 ? 1.371 -17.719 -24.109 1 98.5 70 PHE B O 1
ATOM 4605 N N . LEU B 1 71 ? 2.748 -19.297 -24.875 1 98.75 71 LEU B N 1
ATOM 4606 C CA . LEU B 1 71 ? 1.801 -20.406 -24.766 1 98.75 71 LEU B CA 1
ATOM 4607 C C . LEU B 1 71 ? 2.018 -21.188 -23.484 1 98.75 71 LEU B C 1
ATOM 4609 O O . LEU B 1 71 ? 2.992 -21.938 -23.359 1 98.75 71 LEU B O 1
ATOM 4613 N N . ASP B 1 72 ? 1.098 -21 -22.562 1 98.31 72 ASP B N 1
ATOM 4614 C CA . ASP B 1 72 ? 1.136 -21.609 -21.234 1 98.31 72 ASP B CA 1
ATOM 4615 C C . ASP B 1 72 ? 0.221 -22.828 -21.172 1 98.31 72 ASP B C 1
ATOM 4617 O O . ASP B 1 72 ? -0.958 -22.703 -20.828 1 98.31 72 ASP B O 1
ATOM 4621 N N . CYS B 1 73 ? 0.767 -24.047 -21.484 1 98.44 73 CYS B N 1
ATOM 4622 C CA . CYS B 1 73 ? 0.003 -25.281 -21.484 1 98.44 73 CYS B CA 1
ATOM 4623 C C . CYS B 1 73 ? 0.142 -26.016 -20.156 1 98.44 73 CYS B C 1
ATOM 4625 O O . CYS B 1 73 ? 1.236 -26.453 -19.797 1 98.44 73 CYS B O 1
ATOM 4627 N N . GLY B 1 74 ? -0.919 -26.234 -19.531 1 97.38 74 GLY B N 1
ATOM 4628 C CA . GLY B 1 74 ? -0.907 -26.672 -18.141 1 97.38 74 GLY B CA 1
ATOM 4629 C C . GLY B 1 74 ? -0.774 -25.531 -17.156 1 97.38 74 GLY B C 1
ATOM 4630 O O . GLY B 1 74 ? 0.129 -25.531 -16.312 1 97.38 74 GLY B O 1
ATOM 4631 N N . ALA B 1 75 ? -1.746 -24.609 -17.188 1 97 75 ALA B N 1
ATOM 4632 C CA . ALA B 1 75 ? -1.632 -23.312 -16.5 1 97 75 ALA B CA 1
ATOM 4633 C C . ALA B 1 75 ? -1.947 -23.469 -15.016 1 97 75 ALA B C 1
ATOM 4635 O O . ALA B 1 75 ? -1.5 -22.656 -14.203 1 97 75 ALA B O 1
ATOM 4636 N N . ASN B 1 76 ? -2.736 -24.438 -14.656 1 96.69 76 ASN B N 1
ATOM 4637 C CA . ASN B 1 76 ? -3.098 -24.734 -13.273 1 96.69 76 ASN B CA 1
ATOM 4638 C C . ASN B 1 76 ? -3.613 -23.484 -12.562 1 96.69 76 ASN B C 1
ATOM 4640 O O . ASN B 1 76 ? -4.57 -22.844 -13.016 1 96.69 76 ASN B O 1
ATOM 4644 N N . MET B 1 77 ? -2.965 -22.969 -11.531 1 96 77 MET B N 1
ATOM 4645 C CA . MET B 1 77 ? -3.465 -21.859 -10.727 1 96 77 MET B CA 1
ATOM 4646 C C . MET B 1 77 ? -2.846 -20.531 -11.18 1 96 77 MET B C 1
ATOM 4648 O O . MET B 1 77 ? -2.566 -19.672 -10.359 1 96 77 MET B O 1
ATOM 4652 N N . ALA B 1 78 ? -2.439 -20.359 -12.383 1 96.69 78 ALA B N 1
ATOM 4653 C CA . ALA B 1 78 ? -1.925 -19.156 -13.023 1 96.69 78 ALA B CA 1
ATOM 4654 C C . ALA B 1 78 ? -0.556 -18.781 -12.469 1 96.69 78 ALA B C 1
ATOM 4656 O O . ALA B 1 78 ? -0.116 -17.641 -12.609 1 96.69 78 ALA B O 1
ATOM 4657 N N . SER B 1 79 ? 0.101 -19.703 -11.812 1 94.81 79 SER B N 1
ATOM 4658 C CA . SER B 1 79 ? 1.43 -19.438 -11.281 1 94.81 79 SER B CA 1
ATOM 4659 C C . SER B 1 79 ? 2.418 -19.094 -12.391 1 94.81 79 SER B C 1
ATOM 4661 O O . SER B 1 79 ? 3.301 -18.25 -12.211 1 94.81 79 SER B O 1
ATOM 4663 N N . SER B 1 80 ? 2.234 -19.781 -13.531 1 94.94 80 SER B N 1
ATOM 4664 C CA . SER B 1 80 ? 3.137 -19.531 -14.656 1 94.94 80 SER B CA 1
ATOM 4665 C C . SER B 1 80 ? 2.979 -18.125 -15.195 1 94.94 80 SER B C 1
ATOM 4667 O O . SER B 1 80 ? 3.967 -17.469 -15.547 1 94.94 80 SER B O 1
ATOM 4669 N N . ILE B 1 81 ? 1.772 -17.641 -15.281 1 95.94 81 ILE B N 1
ATOM 4670 C CA . ILE B 1 81 ? 1.542 -16.281 -15.734 1 95.94 81 ILE B CA 1
ATOM 4671 C C . ILE B 1 81 ? 2.139 -15.297 -14.727 1 95.94 81 ILE B C 1
ATOM 4673 O O . ILE B 1 81 ? 2.766 -14.305 -15.117 1 95.94 81 ILE B O 1
ATOM 4677 N N . MET B 1 82 ? 1.916 -15.578 -13.461 1 95.56 82 MET B N 1
ATOM 4678 C CA . MET B 1 82 ? 2.461 -14.711 -12.414 1 95.56 82 MET B CA 1
ATOM 4679 C C . MET B 1 82 ? 3.977 -14.609 -12.531 1 95.56 82 MET B C 1
ATOM 4681 O O . MET B 1 82 ? 4.527 -13.508 -12.555 1 95.56 82 MET B O 1
ATOM 4685 N N . MET B 1 83 ? 4.617 -15.734 -12.609 1 95.81 83 MET B N 1
ATOM 4686 C CA . MET B 1 83 ? 6.074 -15.758 -12.727 1 95.81 83 MET B CA 1
ATOM 4687 C C . MET B 1 83 ? 6.527 -15.047 -14 1 95.81 83 MET B C 1
ATOM 4689 O O . MET B 1 83 ? 7.5 -14.297 -13.977 1 95.81 83 MET B O 1
ATOM 4693 N N . PHE B 1 84 ? 5.793 -15.336 -15.109 1 96.62 84 PHE B N 1
ATOM 4694 C CA . PHE B 1 84 ? 6.133 -14.719 -16.391 1 96.62 84 PHE B CA 1
ATOM 4695 C C . PHE B 1 84 ? 6.027 -13.203 -16.297 1 96.62 84 PHE B C 1
ATOM 4697 O O . PHE B 1 84 ? 6.949 -12.484 -16.703 1 96.62 84 PHE B O 1
ATOM 4704 N N . ARG B 1 85 ? 4.977 -12.734 -15.742 1 96 85 ARG B N 1
ATOM 4705 C CA . ARG B 1 85 ? 4.742 -11.297 -15.625 1 96 85 ARG B CA 1
ATOM 4706 C C . ARG B 1 85 ? 5.758 -10.656 -14.688 1 96 85 ARG B C 1
ATOM 4708 O O . ARG B 1 85 ? 6.195 -9.523 -14.914 1 96 85 ARG B O 1
ATOM 4715 N N . GLU B 1 86 ? 6.223 -11.312 -13.656 1 95.06 86 GLU B N 1
ATOM 4716 C CA . GLU B 1 86 ? 7.078 -10.734 -12.625 1 95.06 86 GLU B CA 1
ATOM 4717 C C . GLU B 1 86 ? 8.547 -10.805 -13.023 1 95.06 86 GLU B C 1
ATOM 4719 O O . GLU B 1 86 ? 9.336 -9.922 -12.68 1 95.06 86 GLU B O 1
ATOM 4724 N N . MET B 1 87 ? 8.922 -11.875 -13.781 1 93.44 87 MET B N 1
ATOM 4725 C CA . MET B 1 87 ? 10.359 -12.117 -13.906 1 93.44 87 MET B CA 1
ATOM 4726 C C . MET B 1 87 ? 10.805 -11.961 -15.359 1 93.44 87 MET B C 1
ATOM 4728 O O . MET B 1 87 ? 11.977 -11.664 -15.625 1 93.44 87 MET B O 1
ATOM 4732 N N . TYR B 1 88 ? 9.922 -12.234 -16.312 1 94.19 88 TYR B N 1
ATOM 4733 C CA . TYR B 1 88 ? 10.352 -12.211 -17.703 1 94.19 88 TYR B CA 1
ATOM 4734 C C . TYR B 1 88 ? 10.469 -10.773 -18.203 1 94.19 88 TYR B C 1
ATOM 4736 O O . TYR B 1 88 ? 9.562 -9.969 -18.016 1 94.19 88 TYR B O 1
ATOM 4744 N N . PRO B 1 89 ? 11.578 -10.438 -18.859 1 91.38 89 PRO B N 1
ATOM 4745 C CA . PRO B 1 89 ? 11.758 -9.062 -19.344 1 91.38 89 PRO B CA 1
ATOM 4746 C C . PRO B 1 89 ? 10.688 -8.648 -20.344 1 91.38 89 PRO B C 1
ATOM 4748 O O . PRO B 1 89 ? 10.352 -9.414 -21.25 1 91.38 89 PRO B O 1
ATOM 4751 N N . ASN B 1 90 ? 10.062 -7.547 -20.219 1 92.69 90 ASN B N 1
ATOM 4752 C CA . ASN B 1 90 ? 9.062 -6.977 -21.109 1 92.69 90 ASN B CA 1
ATOM 4753 C C . ASN B 1 90 ? 7.867 -7.906 -21.281 1 92.69 90 ASN B C 1
ATOM 4755 O O . ASN B 1 90 ? 7.34 -8.047 -22.391 1 92.69 90 ASN B O 1
ATOM 4759 N N . SER B 1 91 ? 7.551 -8.539 -20.25 1 95.94 91 SER B N 1
ATOM 4760 C CA . SER B 1 91 ? 6.488 -9.539 -20.266 1 95.94 91 SER B CA 1
ATOM 4761 C C . SER B 1 91 ? 5.168 -8.938 -20.734 1 95.94 91 SER B C 1
ATOM 4763 O O . SER B 1 91 ? 4.324 -9.633 -21.297 1 95.94 91 SER B O 1
ATOM 4765 N N . ARG B 1 92 ? 4.973 -7.691 -20.609 1 94.56 92 ARG B N 1
ATOM 4766 C CA . ARG B 1 92 ? 3.711 -7.043 -20.953 1 94.56 92 ARG B CA 1
ATOM 4767 C C . ARG B 1 92 ? 3.527 -6.961 -22.453 1 94.56 92 ARG B C 1
ATOM 4769 O O . ARG B 1 92 ? 2.418 -6.73 -22.938 1 94.56 92 ARG B O 1
ATOM 4776 N N . GLU B 1 93 ? 4.57 -7.145 -23.203 1 95.75 93 GLU B N 1
ATOM 4777 C CA . GLU B 1 93 ? 4.512 -7.105 -24.672 1 95.75 93 GLU B CA 1
ATOM 4778 C C . GLU B 1 93 ? 4.008 -8.43 -25.234 1 95.75 93 GLU B C 1
ATOM 4780 O O . GLU B 1 93 ? 3.689 -8.516 -26.422 1 95.75 93 GLU B O 1
ATOM 4785 N N . PHE B 1 94 ? 3.9 -9.398 -24.391 1 97.94 94 PHE B N 1
ATOM 4786 C CA . PHE B 1 94 ? 3.529 -10.727 -24.844 1 97.94 94 PHE B CA 1
ATOM 4787 C C . PHE B 1 94 ? 2.018 -10.914 -24.797 1 97.94 94 PHE B C 1
ATOM 4789 O O . PHE B 1 94 ? 1.362 -10.484 -23.859 1 97.94 94 PHE B O 1
ATOM 4796 N N . GLU B 1 95 ? 1.585 -11.5 -25.828 1 98.19 95 GLU B N 1
ATOM 4797 C CA . GLU B 1 95 ? 0.272 -12.141 -25.766 1 98.19 95 GLU B CA 1
ATOM 4798 C C . GLU B 1 95 ? 0.352 -13.516 -25.109 1 98.19 95 GLU B C 1
ATOM 4800 O O . GLU B 1 95 ? 1.189 -14.336 -25.484 1 98.19 95 GLU B O 1
ATOM 4805 N N . ILE B 1 96 ? -0.505 -13.711 -24.078 1 98.69 96 ILE B N 1
ATOM 4806 C CA . ILE B 1 96 ? -0.415 -14.961 -23.328 1 98.69 96 ILE B CA 1
ATOM 4807 C C . ILE B 1 96 ? -1.667 -15.805 -23.578 1 98.69 96 ILE B C 1
ATOM 4809 O O . ILE B 1 96 ? -2.789 -15.305 -23.469 1 98.69 96 ILE B O 1
ATOM 4813 N N . HIS B 1 97 ? -1.504 -17.047 -23.969 1 98.75 97 HIS B N 1
ATOM 4814 C CA . HIS B 1 97 ? -2.564 -18.047 -24.031 1 98.75 97 HIS B CA 1
ATOM 4815 C C . HIS B 1 97 ? -2.346 -19.156 -23.016 1 98.75 97 HIS B C 1
ATOM 4817 O O . HIS B 1 97 ? -1.374 -19.906 -23.109 1 98.75 97 HIS B O 1
ATOM 4823 N N . SER B 1 98 ? -3.283 -19.234 -22.094 1 98.69 98 SER B N 1
ATOM 4824 C CA . SER B 1 98 ? -3.18 -20.234 -21.031 1 98.69 98 SER B CA 1
ATOM 4825 C C . SER B 1 98 ? -4.238 -21.312 -21.203 1 98.69 98 SER B C 1
ATOM 4827 O O . SER B 1 98 ? -5.422 -21.016 -21.375 1 98.69 98 SER B O 1
ATOM 4829 N N . PHE B 1 99 ? -3.773 -22.578 -21.125 1 98.69 99 PHE B N 1
ATOM 4830 C CA . PHE B 1 99 ? -4.66 -23.734 -21.281 1 98.69 99 PHE B CA 1
ATOM 4831 C C . PHE B 1 99 ? -4.676 -24.562 -20 1 98.69 99 PHE B C 1
ATOM 4833 O O . PHE B 1 99 ? -3.623 -24.938 -19.484 1 98.69 99 PHE B O 1
ATOM 4840 N N . GLU B 1 100 ? -5.805 -24.828 -19.5 1 98.5 100 GLU B N 1
ATOM 4841 C CA . GLU B 1 100 ? -6 -25.625 -18.297 1 98.5 100 GLU B CA 1
ATOM 4842 C C . GLU B 1 100 ? -7.293 -26.422 -18.375 1 98.5 100 GLU B C 1
ATOM 4844 O O . GLU B 1 100 ? -8.305 -25.938 -18.875 1 98.5 100 GLU B O 1
ATOM 4849 N N . ILE B 1 101 ? -7.258 -27.672 -17.859 1 98 101 ILE B N 1
ATOM 4850 C CA . ILE B 1 101 ? -8.367 -28.594 -18.094 1 98 101 ILE B CA 1
ATOM 4851 C C . ILE B 1 101 ? -9.406 -28.422 -16.984 1 98 101 ILE B C 1
ATOM 4853 O O . ILE B 1 101 ? -10.57 -28.781 -17.172 1 98 101 ILE B O 1
ATOM 4857 N N . ASP B 1 102 ? -9.039 -27.906 -15.836 1 97.5 102 ASP B N 1
ATOM 4858 C CA . ASP B 1 102 ? -9.953 -27.812 -14.703 1 97.5 102 ASP B CA 1
ATOM 4859 C C . ASP B 1 102 ? -10.672 -26.469 -14.688 1 97.5 102 ASP B C 1
ATOM 4861 O O . ASP B 1 102 ? -10.062 -25.438 -14.359 1 97.5 102 ASP B O 1
ATOM 4865 N N . TYR B 1 103 ? -11.945 -26.453 -14.93 1 96.62 103 TYR B N 1
ATOM 4866 C CA . TYR B 1 103 ? -12.734 -25.234 -14.969 1 96.62 103 TYR B CA 1
ATOM 4867 C C . TYR B 1 103 ? -12.727 -24.547 -13.609 1 96.62 103 TYR B C 1
ATOM 4869 O O . TYR B 1 103 ? -12.891 -23.328 -13.523 1 96.62 103 TYR B O 1
ATOM 4877 N N . LYS B 1 104 ? -12.461 -25.219 -12.547 1 96.44 104 LYS B N 1
ATOM 4878 C CA . LYS B 1 104 ? -12.5 -24.672 -11.195 1 96.44 104 LYS B CA 1
ATOM 4879 C C . LYS B 1 104 ? -11.328 -23.719 -10.961 1 96.44 104 LYS B C 1
ATOM 4881 O O . LYS B 1 104 ? -11.344 -22.938 -10 1 96.44 104 LYS B O 1
ATOM 4886 N N . LEU B 1 105 ? -10.344 -23.766 -11.805 1 97.69 105 LEU B N 1
ATOM 4887 C CA . LEU B 1 105 ? -9.164 -22.922 -11.625 1 97.69 105 LEU B CA 1
ATOM 4888 C C . LEU B 1 105 ? -9.273 -21.641 -12.453 1 97.69 105 LEU B C 1
ATOM 4890 O O . LEU B 1 105 ? -8.414 -20.766 -12.367 1 97.69 105 LEU B O 1
ATOM 4894 N N . ARG B 1 106 ? -10.352 -21.453 -13.211 1 97.81 106 ARG B N 1
ATOM 4895 C CA . ARG B 1 106 ? -10.562 -20.297 -14.07 1 97.81 106 ARG B CA 1
ATOM 4896 C C . ARG B 1 106 ? -10.508 -19 -13.266 1 97.81 106 ARG B C 1
ATOM 4898 O O . ARG B 1 106 ? -9.977 -18 -13.734 1 97.81 106 ARG B O 1
ATOM 4905 N N . PRO B 1 107 ? -11.008 -18.969 -12.008 1 98 107 PRO B N 1
ATOM 4906 C CA . PRO B 1 107 ? -11.031 -17.719 -11.242 1 98 107 PRO B CA 1
ATOM 4907 C C . PRO B 1 107 ? -9.633 -17.125 -11.055 1 98 107 PRO B C 1
ATOM 4909 O O . PRO B 1 107 ? -9.492 -15.898 -10.992 1 98 107 PRO B O 1
ATOM 4912 N N . TYR B 1 108 ? -8.617 -17.891 -11.008 1 98.12 108 TYR B N 1
ATOM 4913 C CA . TYR B 1 108 ? -7.258 -17.422 -10.789 1 98.12 108 TYR B CA 1
ATOM 4914 C C . TYR B 1 108 ? -6.805 -16.516 -11.938 1 98.12 108 TYR B C 1
ATOM 4916 O O . TYR B 1 108 ? -5.855 -15.75 -11.789 1 98.12 108 TYR B O 1
ATOM 4924 N N . PHE B 1 109 ? -7.469 -16.578 -13.07 1 98.5 109 PHE B N 1
ATOM 4925 C CA . PHE B 1 109 ? -7.008 -15.906 -14.281 1 98.5 109 PHE B CA 1
ATOM 4926 C C . PHE B 1 109 ? -7.762 -14.602 -14.492 1 98.5 109 PHE B C 1
ATOM 4928 O O . PHE B 1 109 ? -7.414 -13.82 -15.383 1 98.5 109 PHE B O 1
ATOM 4935 N N . ALA B 1 110 ? -8.719 -14.312 -13.688 1 97.94 110 ALA B N 1
ATOM 4936 C CA . ALA B 1 110 ? -9.656 -13.219 -13.914 1 97.94 110 ALA B CA 1
ATOM 4937 C C . ALA B 1 110 ? -8.922 -11.891 -14.047 1 97.94 110 ALA B C 1
ATOM 4939 O O . ALA B 1 110 ? -9.133 -11.148 -15.016 1 97.94 110 ALA B O 1
ATOM 4940 N N . ALA B 1 111 ? -8.039 -11.625 -13.133 1 97.5 111 ALA B N 1
ATOM 4941 C CA . ALA B 1 111 ? -7.332 -10.352 -13.141 1 97.5 111 ALA B CA 1
ATOM 4942 C C . ALA B 1 111 ? -6.395 -10.242 -14.336 1 97.5 111 ALA B C 1
ATOM 4944 O O . ALA B 1 111 ? -6.172 -9.156 -14.867 1 97.5 111 ALA B O 1
ATOM 4945 N N . TYR B 1 112 ? -5.824 -11.328 -14.75 1 98 112 TYR B N 1
ATOM 4946 C CA . TYR B 1 112 ? -4.902 -11.32 -15.883 1 98 112 TYR B CA 1
ATOM 4947 C C . TYR B 1 112 ? -5.652 -11.102 -17.188 1 98 112 TYR B C 1
ATOM 4949 O O . TYR B 1 112 ? -5.188 -10.367 -18.062 1 98 112 TYR B O 1
ATOM 4957 N N . VAL B 1 113 ? -6.777 -11.758 -17.328 1 98.06 113 VAL B N 1
ATOM 4958 C CA . VAL B 1 113 ? -7.578 -11.641 -18.531 1 98.06 113 VAL B CA 1
ATOM 4959 C C . VAL B 1 113 ? -8.016 -10.188 -18.734 1 98.06 113 VAL B C 1
ATOM 4961 O O . VAL B 1 113 ? -8.086 -9.695 -19.859 1 98.06 113 VAL B O 1
ATOM 4964 N N . SER B 1 114 ? -8.219 -9.469 -17.688 1 95.06 114 SER B N 1
ATOM 4965 C CA . SER B 1 114 ? -8.664 -8.078 -17.734 1 95.06 114 SER B CA 1
ATOM 4966 C C . SER B 1 114 ? -7.582 -7.168 -18.297 1 95.06 114 SER B C 1
ATOM 4968 O O . SER B 1 114 ? -7.855 -6.023 -18.656 1 95.06 114 SER B O 1
ATOM 4970 N N . GLN B 1 115 ? -6.355 -7.672 -18.406 1 93.75 115 GLN B N 1
ATOM 4971 C CA . GLN B 1 115 ? -5.254 -6.891 -18.953 1 93.75 115 GLN B CA 1
ATOM 4972 C C . GLN B 1 115 ? -5.414 -6.715 -20.469 1 93.75 115 GLN B C 1
ATOM 4974 O O . GLN B 1 115 ? -4.785 -5.84 -21.062 1 93.75 115 GLN B O 1
ATOM 4979 N N . GLY B 1 116 ? -6.098 -7.598 -21.109 1 94.62 116 GLY B N 1
ATOM 4980 C CA . GLY B 1 116 ? -6.445 -7.434 -22.516 1 94.62 116 GLY B CA 1
ATOM 4981 C C . GLY B 1 116 ? -5.582 -8.266 -23.438 1 94.62 116 GLY B C 1
ATOM 4982 O O . GLY B 1 116 ? -5.93 -8.453 -24.609 1 94.62 116 GLY B O 1
ATOM 4983 N N . ASN B 1 117 ? -4.465 -8.789 -22.953 1 97.19 117 ASN B N 1
ATOM 4984 C CA . ASN B 1 117 ? -3.604 -9.586 -23.812 1 97.19 117 ASN B CA 1
ATOM 4985 C C . ASN B 1 117 ? -3.354 -10.977 -23.219 1 97.19 117 ASN B C 1
ATOM 4987 O O . ASN B 1 117 ? -2.381 -11.641 -23.594 1 97.19 117 ASN B O 1
ATOM 4991 N N . VAL B 1 118 ? -4.156 -11.312 -22.25 1 98.31 118 VAL B N 1
ATOM 4992 C CA . VAL B 1 118 ? -4.121 -12.648 -21.656 1 98.31 118 VAL B CA 1
ATOM 4993 C C . VAL B 1 118 ? -5.422 -13.383 -21.969 1 98.31 118 VAL B C 1
ATOM 4995 O O . VAL B 1 118 ? -6.512 -12.875 -21.688 1 98.31 118 VAL B O 1
ATOM 4998 N N . TYR B 1 119 ? -5.289 -14.547 -22.547 1 98.44 119 TYR B N 1
ATOM 4999 C CA . TYR B 1 119 ? -6.438 -15.367 -22.922 1 98.44 119 TYR B CA 1
ATOM 5000 C C . TYR B 1 119 ? -6.434 -16.688 -22.156 1 98.44 119 TYR B C 1
ATOM 5002 O O . TYR B 1 119 ? -5.477 -17.469 -22.234 1 98.44 119 TYR B O 1
ATOM 5010 N N . ALA B 1 120 ? -7.473 -16.891 -21.391 1 98.44 120 ALA B N 1
ATOM 5011 C CA . ALA B 1 120 ? -7.613 -18.109 -20.609 1 98.44 120 ALA B CA 1
ATOM 5012 C C . ALA B 1 120 ? -8.523 -19.109 -21.328 1 98.44 120 ALA B C 1
ATOM 5014 O O . ALA B 1 120 ? -9.734 -18.891 -21.438 1 98.44 120 ALA B O 1
ATOM 5015 N N . HIS B 1 121 ? -7.922 -20.188 -21.844 1 98.56 121 HIS B N 1
ATOM 5016 C CA . HIS B 1 121 ? -8.648 -21.297 -22.438 1 98.56 121 HIS B CA 1
ATOM 5017 C C . HIS B 1 121 ? -8.93 -22.391 -21.406 1 98.56 121 HIS B C 1
ATOM 5019 O O . HIS B 1 121 ? -8.195 -23.375 -21.328 1 98.56 121 HIS B O 1
ATOM 5025 N N . ILE B 1 122 ? -9.93 -22.234 -20.594 1 98.25 122 ILE B N 1
ATOM 5026 C CA . ILE B 1 122 ? -10.227 -23.078 -19.438 1 98.25 122 ILE B CA 1
ATOM 5027 C C . ILE B 1 122 ? -11.719 -23.391 -19.391 1 98.25 122 ILE B C 1
ATOM 5029 O O . ILE B 1 122 ? -12.539 -22.484 -19.219 1 98.25 122 ILE B O 1
ATOM 5033 N N . PRO B 1 123 ? -12.219 -24.641 -19.547 1 97.94 123 PRO B N 1
ATOM 5034 C CA . PRO B 1 123 ? -11.414 -25.859 -19.594 1 97.94 123 PRO B CA 1
ATOM 5035 C C . PRO B 1 123 ? -11.016 -26.266 -21.016 1 97.94 123 PRO B C 1
ATOM 5037 O O . PRO B 1 123 ? -11.883 -26.422 -21.875 1 97.94 123 PRO B O 1
ATOM 5040 N N . VAL B 1 124 ? -9.82 -26.391 -21.281 1 98.62 124 VAL B N 1
ATOM 5041 C CA . VAL B 1 124 ? -9.32 -26.906 -22.547 1 98.62 124 VAL B CA 1
ATOM 5042 C C . VAL B 1 124 ? -8.039 -27.703 -22.312 1 98.62 124 VAL B C 1
ATOM 5044 O O . VAL B 1 124 ? -7.109 -27.219 -21.672 1 98.62 124 VAL B O 1
ATOM 5047 N N . GLY B 1 125 ? -8.008 -28.938 -22.75 1 98.44 125 GLY B N 1
ATOM 5048 C CA . GLY B 1 125 ? -6.781 -29.719 -22.734 1 98.44 125 GLY B CA 1
ATOM 5049 C C . GLY B 1 125 ? -5.957 -29.562 -24 1 98.44 125 GLY B C 1
ATOM 5050 O O . GLY B 1 125 ? -6.504 -29.391 -25.094 1 98.44 125 GLY B O 1
ATOM 5051 N N . VAL B 1 126 ? -4.664 -29.578 -23.844 1 98.56 126 VAL B N 1
ATOM 5052 C CA . VAL B 1 126 ? -3.75 -29.531 -24.969 1 98.56 126 VAL B CA 1
ATOM 5053 C C . VAL B 1 126 ? -3.305 -30.938 -25.344 1 98.56 126 VAL B C 1
ATOM 5055 O O . VAL B 1 126 ? -2.904 -31.719 -24.484 1 98.56 126 VAL B O 1
ATOM 5058 N N . SER B 1 127 ? -3.457 -31.219 -26.594 1 97.62 127 SER B N 1
ATOM 5059 C CA . SER B 1 127 ? -3.15 -32.562 -27.094 1 97.62 127 SER B CA 1
ATOM 5060 C C . SER B 1 127 ? -2.592 -32.5 -28.516 1 97.62 127 SER B C 1
ATOM 5062 O O . SER B 1 127 ? -2.264 -31.406 -29.016 1 97.62 127 SER B O 1
ATOM 5064 N N . ASN B 1 128 ? -2.318 -33.781 -29.094 1 97.44 128 ASN B N 1
ATOM 5065 C CA . ASN B 1 128 ? -1.862 -33.875 -30.484 1 97.44 128 ASN B CA 1
ATOM 5066 C C . ASN B 1 128 ? -3.035 -33.938 -31.453 1 97.44 128 ASN B C 1
ATOM 5068 O O . ASN B 1 128 ? -2.838 -33.969 -32.656 1 97.44 128 ASN B O 1
ATOM 5072 N N . VAL B 1 129 ? -4.254 -33.938 -30.953 1 96.44 129 VAL B N 1
ATOM 5073 C CA . VAL B 1 129 ? -5.434 -34.031 -31.812 1 96.44 129 VAL B CA 1
ATOM 5074 C C . VAL B 1 129 ? -6.543 -33.156 -31.25 1 96.44 129 VAL B C 1
ATOM 5076 O O . VAL B 1 129 ? -6.656 -33 -30.031 1 96.44 129 VAL B O 1
ATOM 5079 N N . ASP B 1 130 ? -7.305 -32.531 -32.156 1 97.56 130 ASP B N 1
ATOM 5080 C CA . ASP B 1 130 ? -8.539 -31.891 -31.734 1 97.56 130 ASP B CA 1
ATOM 5081 C C . ASP B 1 130 ? -9.602 -32.906 -31.328 1 97.56 130 ASP B C 1
ATOM 5083 O O . ASP B 1 130 ? -9.711 -33.969 -31.938 1 97.56 130 ASP B O 1
ATOM 5087 N N . GLY B 1 131 ? -10.281 -32.594 -30.25 1 97.38 131 GLY B N 1
ATOM 5088 C CA . GLY B 1 131 ? -11.352 -33.469 -29.859 1 97.38 131 GLY B CA 1
ATOM 5089 C C . GLY B 1 131 ? -11.828 -33.25 -28.438 1 97.38 131 GLY B C 1
ATOM 5090 O O . GLY B 1 131 ? -11.922 -32.125 -27.984 1 97.38 131 GLY B O 1
ATOM 5091 N N . ASN B 1 132 ? -12.32 -34.375 -27.828 1 97.81 132 ASN B N 1
ATOM 5092 C CA . ASN B 1 132 ? -12.75 -34.406 -26.438 1 97.81 132 ASN B CA 1
ATOM 5093 C C . ASN B 1 132 ? -12.117 -35.562 -25.688 1 97.81 132 ASN B C 1
ATOM 5095 O O . ASN B 1 132 ? -11.922 -36.656 -26.266 1 97.81 132 ASN B O 1
ATOM 5099 N N . MET B 1 133 ? -11.844 -35.312 -24.484 1 96.62 133 MET B N 1
ATOM 5100 C CA . MET B 1 133 ? -11.32 -36.375 -23.625 1 96.62 133 MET B CA 1
ATOM 5101 C C . MET B 1 133 ? -11.891 -36.25 -22.219 1 96.62 133 MET B C 1
ATOM 5103 O O . MET B 1 133 ? -12.383 -35.188 -21.828 1 96.62 133 MET B O 1
ATOM 5107 N N . THR B 1 134 ? -11.859 -37.375 -21.531 1 95.88 134 THR B N 1
ATOM 5108 C CA . THR B 1 134 ? -12.203 -37.344 -20.109 1 95.88 134 THR B CA 1
ATOM 5109 C C . THR B 1 134 ? -11.039 -36.781 -19.281 1 95.88 134 THR B C 1
ATOM 5111 O O . THR B 1 134 ? -9.922 -37.312 -19.344 1 95.88 134 THR B O 1
ATOM 5114 N N . ALA B 1 135 ? -11.312 -35.719 -18.594 1 96.62 135 ALA B N 1
ATOM 5115 C CA . ALA B 1 135 ? -10.367 -35.188 -17.641 1 96.62 135 ALA B CA 1
ATOM 5116 C C . ALA B 1 135 ? -10.625 -35.75 -16.234 1 96.62 135 ALA B C 1
ATOM 5118 O O . ALA B 1 135 ? -11.766 -35.781 -15.773 1 96.62 135 ALA B O 1
ATOM 5119 N N . PHE B 1 136 ? -9.625 -36.25 -15.633 1 95.19 136 PHE B N 1
ATOM 5120 C CA . PHE B 1 136 ? -9.664 -36.688 -14.242 1 95.19 136 PHE B CA 1
ATOM 5121 C C . PHE B 1 136 ? -9.125 -35.594 -13.32 1 95.19 136 PHE B C 1
ATOM 5123 O O . PHE B 1 136 ? -7.926 -35.344 -13.305 1 95.19 136 PHE B O 1
ATOM 5130 N N . LEU B 1 137 ? -9.984 -35.031 -12.578 1 95 137 LEU B N 1
ATOM 5131 C CA . LEU B 1 137 ? -9.664 -33.812 -11.852 1 95 137 LEU B CA 1
ATOM 5132 C C . LEU B 1 137 ? -9.703 -34.062 -10.344 1 95 137 LEU B C 1
ATOM 5134 O O . LEU B 1 137 ? -10.461 -34.906 -9.867 1 95 137 LEU B O 1
ATOM 5138 N N . GLU B 1 138 ? -8.891 -33.281 -9.68 1 92.44 138 GLU B N 1
ATOM 5139 C CA . GLU B 1 138 ? -8.844 -33.406 -8.227 1 92.44 138 GLU B CA 1
ATOM 5140 C C . GLU B 1 138 ? -10.086 -32.781 -7.578 1 92.44 138 GLU B C 1
ATOM 5142 O O . GLU B 1 138 ? -10.57 -31.75 -8.016 1 92.44 138 GLU B O 1
ATOM 5147 N N . GLY B 1 139 ? -10.57 -33.438 -6.539 1 90.38 139 GLY B N 1
ATOM 5148 C CA . GLY B 1 139 ? -11.695 -32.906 -5.789 1 90.38 139 GLY B CA 1
ATOM 5149 C C . GLY B 1 139 ? -11.305 -31.828 -4.801 1 90.38 139 GLY B C 1
ATOM 5150 O O . GLY B 1 139 ? -10.117 -31.547 -4.609 1 90.38 139 GLY B O 1
ATOM 5151 N N . ALA B 1 140 ? -12.305 -31.188 -4.176 1 92.44 140 ALA B N 1
ATOM 5152 C CA . ALA B 1 140 ? -12.086 -30.156 -3.18 1 92.44 140 ALA B CA 1
ATOM 5153 C C . ALA B 1 140 ? -11.312 -30.688 -1.979 1 92.44 140 ALA B C 1
ATOM 5155 O O . ALA B 1 140 ? -11.445 -31.875 -1.632 1 92.44 140 ALA B O 1
ATOM 5156 N N . TRP B 1 141 ? -10.562 -29.812 -1.375 1 93.12 141 TRP B N 1
ATOM 5157 C CA . TRP B 1 141 ? -9.891 -30.172 -0.13 1 93.12 141 TRP B CA 1
ATOM 5158 C C . TRP B 1 141 ? -10.898 -30.375 0.995 1 93.12 141 TRP B C 1
ATOM 5160 O O . TRP B 1 141 ? -11.906 -29.672 1.07 1 93.12 141 TRP B O 1
ATOM 5170 N N . PHE B 1 142 ? -10.695 -31.281 1.871 1 91.75 142 PHE B N 1
ATOM 5171 C CA . PHE B 1 142 ? -11.422 -31.484 3.115 1 91.75 142 PHE B CA 1
ATOM 5172 C C . PHE B 1 142 ? -10.484 -31.922 4.227 1 91.75 142 PHE B C 1
ATOM 5174 O O . PHE B 1 142 ? -9.43 -32.5 3.959 1 91.75 142 PHE B O 1
ATOM 5181 N N . PRO B 1 143 ? -10.891 -31.562 5.484 1 89.5 143 PRO B N 1
ATOM 5182 C CA . PRO B 1 143 ? -10.031 -32.031 6.574 1 89.5 143 PRO B CA 1
ATOM 5183 C C . PRO B 1 143 ? -9.836 -33.531 6.57 1 89.5 143 PRO B C 1
ATOM 5185 O O . PRO B 1 143 ? -10.812 -34.281 6.574 1 89.5 143 PRO B O 1
ATOM 5188 N N . GLY B 1 144 ? -8.586 -33.969 6.5 1 85.12 144 GLY B N 1
ATOM 5189 C CA . GLY B 1 144 ? -8.305 -35.406 6.492 1 85.12 144 GLY B CA 1
ATOM 5190 C C . GLY B 1 144 ? -7.969 -35.938 5.113 1 85.12 144 GLY B C 1
ATOM 5191 O O . GLY B 1 144 ? -7.633 -37.125 4.961 1 85.12 144 GLY B O 1
ATOM 5192 N N . LYS B 1 145 ? -8.172 -35.031 4.125 1 85.12 145 LYS B N 1
ATOM 5193 C CA . LYS B 1 145 ? -7.734 -35.438 2.793 1 85.12 145 LYS B CA 1
ATOM 5194 C C . LYS B 1 145 ? -6.246 -35.781 2.783 1 85.12 145 LYS B C 1
ATOM 5196 O O . LYS B 1 145 ? -5.414 -34.969 3.205 1 85.12 145 LYS B O 1
ATOM 5201 N N . ILE B 1 146 ? -5.867 -36.969 2.441 1 80.44 146 ILE B N 1
ATOM 5202 C CA . ILE B 1 146 ? -4.484 -37.406 2.443 1 80.44 146 ILE B CA 1
ATOM 5203 C C . ILE B 1 146 ? -4.125 -38 1.076 1 80.44 146 ILE B C 1
ATOM 5205 O O . ILE B 1 146 ? -4.84 -38.844 0.552 1 80.44 146 ILE B O 1
ATOM 5209 N N . ASN B 1 147 ? -3.18 -37.438 0.453 1 74.56 147 ASN B N 1
ATOM 5210 C CA . ASN B 1 147 ? -2.564 -37.938 -0.768 1 74.56 147 ASN B CA 1
ATOM 5211 C C . ASN B 1 147 ? -1.205 -38.562 -0.487 1 74.56 147 ASN B C 1
ATOM 5213 O O . ASN B 1 147 ? -0.245 -37.875 -0.156 1 74.56 147 ASN B O 1
ATOM 5217 N N . ASN B 1 148 ? -1.04 -39.844 -0.724 1 74 148 ASN B N 1
ATOM 5218 C CA . ASN B 1 148 ? 0.205 -40.562 -0.441 1 74 148 ASN B CA 1
ATOM 5219 C C . ASN B 1 148 ? 0.76 -40.188 0.932 1 74 148 ASN B C 1
ATOM 5221 O O . ASN B 1 148 ? 1.917 -39.781 1.049 1 74 148 ASN B O 1
ATOM 5225 N N . ASP B 1 149 ? -0.067 -40.156 1.876 1 73.5 149 ASP B N 1
ATOM 5226 C CA . ASP B 1 149 ? 0.252 -39.938 3.285 1 73.5 149 ASP B CA 1
ATOM 5227 C C . ASP B 1 149 ? 0.622 -38.5 3.555 1 73.5 149 ASP B C 1
ATOM 5229 O O . ASP B 1 149 ? 1.33 -38.188 4.52 1 73.5 149 ASP B O 1
ATOM 5233 N N . GLN B 1 150 ? 0.297 -37.688 2.555 1 82.94 150 GLN B N 1
ATOM 5234 C CA . GLN B 1 150 ? 0.555 -36.281 2.736 1 82.94 150 GLN B CA 1
ATOM 5235 C C . GLN B 1 150 ? -0.701 -35.438 2.471 1 82.94 150 GLN B C 1
ATOM 5237 O O . GLN B 1 150 ? -1.54 -35.812 1.651 1 82.94 150 GLN B O 1
ATOM 5242 N N . ASP B 1 151 ? -0.795 -34.469 3.203 1 85.44 151 ASP B N 1
ATOM 5243 C CA . ASP B 1 151 ? -1.861 -33.5 2.963 1 85.44 151 ASP B CA 1
ATOM 5244 C C . ASP B 1 151 ? -1.478 -32.531 1.854 1 85.44 151 ASP B C 1
ATOM 5246 O O . ASP B 1 151 ? -0.75 -31.562 2.094 1 85.44 151 ASP B O 1
ATOM 5250 N N . MET B 1 152 ? -1.972 -32.875 0.585 1 89.38 152 MET B N 1
ATOM 5251 C CA . MET B 1 152 ? -1.609 -32.062 -0.576 1 89.38 152 MET B CA 1
ATOM 5252 C C . MET B 1 152 ? -2.846 -31.703 -1.39 1 89.38 152 MET B C 1
ATOM 5254 O O . MET B 1 152 ? -3.836 -32.438 -1.391 1 89.38 152 MET B O 1
ATOM 5258 N N . GLN B 1 153 ? -2.803 -30.562 -1.968 1 90 153 GLN B N 1
ATOM 5259 C CA . GLN B 1 153 ? -3.799 -30.078 -2.918 1 90 153 GLN B CA 1
ATOM 5260 C C . GLN B 1 153 ? -3.137 -29.547 -4.18 1 90 153 GLN B C 1
ATOM 5262 O O . GLN B 1 153 ? -2.584 -28.438 -4.176 1 90 153 GLN B O 1
ATOM 5267 N N . TRP B 1 154 ? -3.234 -30.234 -5.227 1 85.19 154 TRP B N 1
ATOM 5268 C CA . TRP B 1 154 ? -2.541 -29.922 -6.469 1 85.19 154 TRP B CA 1
ATOM 5269 C C . TRP B 1 154 ? -3.371 -28.969 -7.324 1 85.19 154 TRP B C 1
ATOM 5271 O O . TRP B 1 154 ? -2.824 -28.094 -8.008 1 85.19 154 TRP B O 1
ATOM 5281 N N . GLY B 1 155 ? -4.594 -29.062 -7.211 1 86.81 155 GLY B N 1
ATOM 5282 C CA . GLY B 1 155 ? -5.441 -28.422 -8.211 1 86.81 155 GLY B CA 1
ATOM 5283 C C . GLY B 1 155 ? -5.289 -29.031 -9.594 1 86.81 155 GLY B C 1
ATOM 5284 O O . GLY B 1 155 ? -4.285 -29.672 -9.891 1 86.81 155 GLY B O 1
ATOM 5285 N N . GLY B 1 156 ? -6.266 -28.906 -10.398 1 91.88 156 GLY B N 1
ATOM 5286 C CA . GLY B 1 156 ? -6.164 -29.438 -11.75 1 91.88 156 GLY B CA 1
ATOM 5287 C C . GLY B 1 156 ? -6.371 -30.938 -11.812 1 91.88 156 GLY B C 1
ATOM 5288 O O . GLY B 1 156 ? -7.211 -31.484 -11.094 1 91.88 156 GLY B O 1
ATOM 5289 N N . GLY B 1 157 ? -5.672 -31.531 -12.758 1 93.56 157 GLY B N 1
ATOM 5290 C CA . GLY B 1 157 ? -5.82 -32.969 -13.016 1 93.56 157 GLY B CA 1
ATOM 5291 C C . GLY B 1 157 ? -5.012 -33.438 -14.211 1 93.56 157 GLY B C 1
ATOM 5292 O O . GLY B 1 157 ? -3.902 -32.969 -14.445 1 93.56 157 GLY B O 1
ATOM 5293 N N . SER B 1 158 ? -5.5 -34.531 -14.742 1 94.56 158 SER B N 1
ATOM 5294 C CA . SER B 1 158 ? -4.793 -35.125 -15.867 1 94.56 158 SER B CA 1
ATOM 5295 C C . SER B 1 158 ? -5.766 -35.781 -16.844 1 94.56 158 SER B C 1
ATOM 5297 O O . SER B 1 158 ? -6.879 -36.156 -16.469 1 94.56 158 SER B O 1
ATOM 5299 N N . LEU B 1 159 ? -5.344 -35.844 -18.094 1 95 159 LEU B N 1
ATOM 5300 C CA . LEU B 1 159 ? -6.086 -36.594 -19.078 1 95 159 LEU B CA 1
ATOM 5301 C C . LEU B 1 159 ? -5.734 -38.094 -19 1 95 159 LEU B C 1
ATOM 5303 O O . LEU B 1 159 ? -6.422 -38.938 -19.578 1 95 159 LEU B O 1
ATOM 5307 N N . PHE B 1 160 ? -4.656 -38.344 -18.25 1 93.75 160 PHE B N 1
ATOM 5308 C CA . PHE B 1 160 ? -4.172 -39.688 -18.031 1 93.75 160 PHE B CA 1
ATOM 5309 C C . PHE B 1 160 ? -4.109 -40.031 -16.547 1 93.75 160 PHE B C 1
ATOM 5311 O O . PHE B 1 160 ? -3.432 -39.344 -15.781 1 93.75 160 PHE B O 1
ATOM 5318 N N . ALA B 1 161 ? -4.797 -41.062 -16.125 1 90.25 161 ALA B N 1
ATOM 5319 C CA . ALA B 1 161 ? -4.824 -41.406 -14.703 1 90.25 161 ALA B CA 1
ATOM 5320 C C . ALA B 1 161 ? -4.809 -42.906 -14.492 1 90.25 161 ALA B C 1
ATOM 5322 O O . ALA B 1 161 ? -5.375 -43.656 -15.289 1 90.25 161 ALA B O 1
ATOM 5323 N N . PHE B 1 162 ? -4.176 -43.281 -13.445 1 88.31 162 PHE B N 1
ATOM 5324 C CA . PHE B 1 162 ? -4.207 -44.688 -13.031 1 88.31 162 PHE B CA 1
ATOM 5325 C C . PHE B 1 162 ? -5.547 -45.031 -12.391 1 88.31 162 PHE B C 1
ATOM 5327 O O . PHE B 1 162 ? -6.254 -44.125 -11.906 1 88.31 162 PHE B O 1
ATOM 5334 N N . ASP B 1 163 ? -5.746 -46.281 -12.32 1 85.25 163 ASP B N 1
ATOM 5335 C CA . ASP B 1 163 ? -7.035 -46.719 -11.789 1 85.25 163 ASP B CA 1
ATOM 5336 C C . ASP B 1 163 ? -7.164 -46.375 -10.312 1 85.25 163 ASP B C 1
ATOM 5338 O O . ASP B 1 163 ? -8.25 -46.031 -9.836 1 85.25 163 ASP B O 1
ATOM 5342 N N . ASP B 1 164 ? -6.113 -46.406 -9.617 1 82.31 164 ASP B N 1
ATOM 5343 C CA . ASP B 1 164 ? -6.16 -46.156 -8.18 1 82.31 164 ASP B CA 1
ATOM 5344 C C . ASP B 1 164 ? -6.316 -44.656 -7.891 1 82.31 164 ASP B C 1
ATOM 5346 O O . ASP B 1 164 ? -6.688 -44.281 -6.781 1 82.31 164 ASP B O 1
ATOM 5350 N N . GLU B 1 165 ? -6.082 -43.812 -8.891 1 86.19 165 GLU B N 1
ATOM 5351 C CA . GLU B 1 165 ? -6.227 -42.375 -8.727 1 86.19 165 GLU B CA 1
ATOM 5352 C C . GLU B 1 165 ? -7.668 -41.938 -8.961 1 86.19 165 GLU B C 1
ATOM 5354 O O . GLU B 1 165 ? -8.086 -40.906 -8.469 1 86.19 165 GLU B O 1
ATOM 5359 N N . LYS B 1 166 ? -8.312 -42.719 -9.672 1 84 166 LYS B N 1
ATOM 5360 C CA . LYS B 1 166 ? -9.656 -42.344 -10.117 1 84 166 LYS B CA 1
ATOM 5361 C C . LYS B 1 166 ? -10.68 -42.562 -9.008 1 84 166 LYS B C 1
ATOM 5363 O O . LYS B 1 166 ? -11.812 -42.094 -9.094 1 84 166 LYS B O 1
ATOM 5368 N N . ASN B 1 167 ? -10.273 -43.281 -7.969 1 74.62 167 ASN B N 1
ATOM 5369 C CA . ASN B 1 167 ? -11.219 -43.625 -6.906 1 74.62 167 ASN B CA 1
ATOM 5370 C C . ASN B 1 167 ? -11.422 -42.438 -5.941 1 74.62 167 ASN B C 1
ATOM 5372 O O . ASN B 1 167 ? -10.531 -41.625 -5.762 1 74.62 167 ASN B O 1
ATOM 5376 N N . ILE B 1 168 ? -12.672 -42.25 -5.586 1 64.06 168 ILE B N 1
ATOM 5377 C CA . ILE B 1 168 ? -13.086 -41.156 -4.676 1 64.06 168 ILE B CA 1
ATOM 5378 C C . ILE B 1 168 ? -12.562 -41.469 -3.271 1 64.06 168 ILE B C 1
ATOM 5380 O O . ILE B 1 168 ? -12.484 -40.562 -2.432 1 64.06 168 ILE B O 1
ATOM 5384 N N . ASP B 1 169 ? -12.047 -42.625 -3.031 1 59.91 169 ASP B N 1
ATOM 5385 C CA . ASP B 1 169 ? -11.82 -43.031 -1.647 1 59.91 169 ASP B CA 1
ATOM 5386 C C . ASP B 1 169 ? -10.719 -42.188 -1.004 1 59.91 169 ASP B C 1
ATOM 5388 O O . ASP B 1 169 ? -9.898 -41.594 -1.703 1 59.91 169 ASP B O 1
ATOM 5392 N N . THR B 1 170 ? -10.984 -41.781 0.323 1 57.88 170 THR B N 1
ATOM 5393 C CA . THR B 1 170 ? -10.203 -40.938 1.216 1 57.88 170 THR B CA 1
ATOM 5394 C C . THR B 1 170 ? -8.773 -41.438 1.324 1 57.88 170 THR B C 1
ATOM 5396 O O . THR B 1 170 ? -7.887 -40.719 1.806 1 57.88 170 THR B O 1
ATOM 5399 N N . ASP B 1 171 ? -8.656 -42.75 0.948 1 56.16 171 ASP B 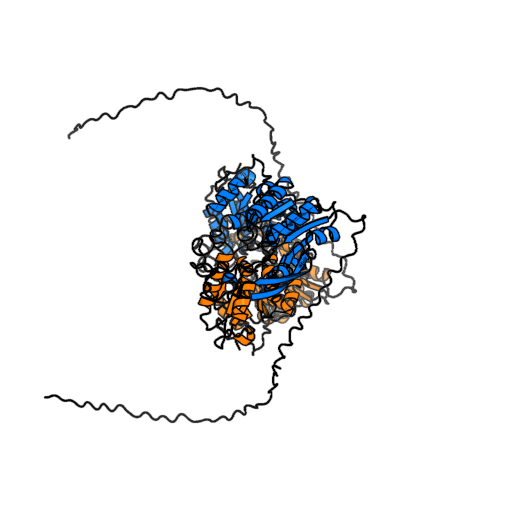N 1
ATOM 5400 C CA . ASP B 1 171 ? -7.312 -43.25 1.197 1 56.16 171 ASP B CA 1
ATOM 5401 C C . ASP B 1 171 ? -6.715 -43.875 -0.068 1 56.16 171 ASP B C 1
ATOM 5403 O O . ASP B 1 171 ? -7.449 -44.312 -0.954 1 56.16 171 ASP B O 1
ATOM 5407 N N . GLY B 1 172 ? -5.484 -43.5 -0.49 1 59.47 172 GLY B N 1
ATOM 5408 C CA . GLY B 1 172 ? -4.691 -44.125 -1.525 1 59.47 172 GLY B CA 1
ATOM 5409 C C . GLY B 1 172 ? -4.484 -43.25 -2.746 1 59.47 172 GLY B C 1
ATOM 5410 O O . GLY B 1 172 ? -5.012 -42.156 -2.818 1 59.47 172 GLY B O 1
ATOM 5411 N N . GLY B 1 173 ? -3.637 -43.562 -3.605 1 64.12 173 GLY B N 1
ATOM 5412 C CA . GLY B 1 173 ? -3.254 -42.906 -4.848 1 64.12 173 GLY B CA 1
ATOM 5413 C C . GLY B 1 173 ? -2.418 -41.656 -4.637 1 64.12 173 GLY B C 1
ATOM 5414 O O . GLY B 1 173 ? -2.43 -41.062 -3.551 1 64.12 173 GLY B O 1
ATOM 5415 N N . ARG B 1 174 ? -1.673 -41.375 -5.602 1 72.31 174 ARG B N 1
ATOM 5416 C CA . ARG B 1 174 ? -0.799 -40.188 -5.559 1 72.31 174 ARG B CA 1
ATOM 5417 C C . ARG B 1 174 ? -1.606 -38.906 -5.641 1 72.31 174 ARG B C 1
ATOM 5419 O O . ARG B 1 174 ? -1.226 -37.906 -5.051 1 72.31 174 ARG B O 1
ATOM 5426 N N . ARG B 1 175 ? -2.736 -39.031 -6.328 1 80.12 175 ARG B N 1
ATOM 5427 C CA . ARG B 1 175 ? -3.672 -37.906 -6.504 1 80.12 175 ARG B CA 1
ATOM 5428 C C . ARG B 1 175 ? -5.113 -38.375 -6.324 1 80.12 175 ARG B C 1
ATOM 5430 O O . ARG B 1 175 ? -5.418 -39.562 -6.52 1 80.12 175 ARG B O 1
ATOM 5437 N N . LYS B 1 176 ? -5.898 -37.656 -5.785 1 82.31 176 LYS B N 1
ATOM 5438 C CA . LYS B 1 176 ? -7.324 -37.969 -5.676 1 82.31 176 LYS B CA 1
ATOM 5439 C C . LYS B 1 176 ? -8.109 -37.312 -6.809 1 82.31 176 LYS B C 1
ATOM 5441 O O . LYS B 1 176 ? -8.75 -36.281 -6.617 1 82.31 176 LYS B O 1
ATOM 5446 N N . LEU B 1 177 ? -8.102 -37.969 -7.922 1 88.44 177 LEU B N 1
ATOM 5447 C CA . LEU B 1 177 ? -8.719 -37.5 -9.148 1 88.44 177 LEU B CA 1
ATOM 5448 C C . LEU B 1 177 ? -10.148 -38 -9.289 1 88.44 177 LEU B C 1
ATOM 5450 O O . LEU B 1 177 ? -10.461 -38.719 -10.258 1 88.44 177 LEU B O 1
ATOM 5454 N N . SER B 1 178 ? -10.938 -37.562 -8.398 1 84.88 178 SER B N 1
ATOM 5455 C CA . SER B 1 178 ? -12.266 -38.156 -8.258 1 84.88 178 SER B CA 1
ATOM 5456 C C . SER B 1 178 ? -13.281 -37.469 -9.172 1 84.88 178 SER B C 1
ATOM 5458 O O . SER B 1 178 ? -14.367 -38 -9.398 1 84.88 178 SER B O 1
ATOM 5460 N N . ARG B 1 179 ? -12.945 -36.406 -9.711 1 90.88 179 ARG B N 1
ATOM 5461 C CA . ARG B 1 179 ? -13.867 -35.688 -10.594 1 90.88 179 ARG B CA 1
ATOM 5462 C C . ARG B 1 179 ? -13.555 -35.969 -12.062 1 90.88 179 ARG B C 1
ATOM 5464 O O . ARG B 1 179 ? -12.469 -35.656 -12.539 1 90.88 179 ARG B O 1
ATOM 5471 N N . HIS B 1 180 ? -14.539 -36.594 -12.719 1 94.12 180 HIS B N 1
ATOM 5472 C CA . HIS B 1 180 ? -14.375 -36.938 -14.125 1 94.12 180 HIS B CA 1
ATOM 5473 C C . HIS B 1 180 ? -15.273 -36.062 -15.008 1 94.12 180 HIS B C 1
ATOM 5475 O O . HIS B 1 180 ? -16.5 -36.094 -14.875 1 94.12 180 HIS B O 1
ATOM 5481 N N . VAL B 1 181 ? -14.625 -35.344 -15.898 1 96.06 181 VAL B N 1
ATOM 5482 C CA . VAL B 1 181 ? -15.391 -34.438 -16.75 1 96.06 181 VAL B CA 1
ATOM 5483 C C . VAL B 1 181 ? -14.859 -34.531 -18.188 1 96.06 181 VAL B C 1
ATOM 5485 O O . VAL B 1 181 ? -13.648 -34.656 -18.391 1 96.06 181 VAL B O 1
ATOM 5488 N N . THR B 1 182 ? -15.789 -34.469 -19.156 1 97.69 182 THR B N 1
ATOM 5489 C CA . THR B 1 182 ? -15.375 -34.344 -20.547 1 97.69 182 THR B CA 1
ATOM 5490 C C . THR B 1 182 ? -14.961 -32.938 -20.875 1 97.69 182 THR B C 1
ATOM 5492 O O . THR B 1 182 ? -15.711 -31.984 -20.609 1 97.69 182 THR B O 1
ATOM 5495 N N . VAL B 1 183 ? -13.758 -32.781 -21.438 1 98.06 183 VAL B N 1
ATOM 5496 C CA . VAL B 1 183 ? -13.289 -31.438 -21.797 1 98.06 183 VAL B CA 1
ATOM 5497 C C . VAL B 1 183 ? -12.836 -31.438 -23.25 1 98.06 183 VAL B C 1
ATOM 5499 O O . VAL B 1 183 ? -12.383 -32.469 -23.781 1 98.06 183 VAL B O 1
ATOM 5502 N N . PRO B 1 184 ? -13.016 -30.25 -23.938 1 98.25 184 PRO B N 1
ATOM 5503 C CA . PRO B 1 184 ? -12.422 -30.141 -25.266 1 98.25 184 PRO B CA 1
ATOM 5504 C C . PRO B 1 184 ? -10.891 -30.203 -25.234 1 98.25 184 PRO B C 1
ATOM 5506 O O . PRO B 1 184 ? -10.273 -29.766 -24.266 1 98.25 184 PRO B O 1
ATOM 5509 N N . THR B 1 185 ? -10.312 -30.812 -26.219 1 98.25 185 THR B N 1
ATOM 5510 C CA . THR B 1 185 ? -8.867 -30.812 -26.422 1 98.25 185 THR B CA 1
ATOM 5511 C C . THR B 1 185 ? -8.5 -30.125 -27.75 1 98.25 185 THR B C 1
ATOM 5513 O O . THR B 1 185 ? -9.266 -30.188 -28.703 1 98.25 185 THR B O 1
ATOM 5516 N N . ILE B 1 186 ? -7.387 -29.516 -27.766 1 98.38 186 ILE B N 1
ATOM 5517 C CA . ILE B 1 186 ? -6.918 -28.891 -29 1 98.38 186 ILE B CA 1
ATOM 5518 C C . ILE B 1 186 ? -5.605 -29.531 -29.438 1 98.38 186 ILE B C 1
ATOM 5520 O O . ILE B 1 186 ? -4.785 -29.922 -28.594 1 98.38 186 ILE B O 1
ATOM 5524 N N . ASP B 1 187 ? -5.488 -29.625 -30.703 1 98.62 187 ASP B N 1
ATOM 5525 C CA . ASP B 1 187 ? -4.195 -29.922 -31.328 1 98.62 187 ASP B CA 1
ATOM 5526 C C . ASP B 1 187 ? -3.293 -28.688 -31.312 1 98.62 187 ASP B C 1
ATOM 5528 O O . ASP B 1 187 ? -3.436 -27.812 -32.156 1 98.62 187 ASP B O 1
ATOM 5532 N N . ILE B 1 188 ? -2.275 -28.641 -30.453 1 98.69 188 ILE B N 1
ATOM 5533 C CA . ILE B 1 188 ? -1.502 -27.422 -30.25 1 98.69 188 ILE B CA 1
ATOM 5534 C C . ILE B 1 188 ? -0.642 -27.141 -31.469 1 98.69 188 ILE B C 1
ATOM 5536 O O . ILE B 1 188 ? -0.383 -25.984 -31.797 1 98.69 188 ILE B O 1
ATOM 5540 N N . SER B 1 189 ? -0.179 -28.203 -32.156 1 98.38 189 SER B N 1
ATOM 5541 C CA . SER B 1 189 ? 0.571 -28 -33.406 1 98.38 189 SER B CA 1
ATOM 5542 C C . SER B 1 189 ? -0.262 -27.25 -34.438 1 98.38 189 SER B C 1
ATOM 5544 O O . SER B 1 189 ? 0.194 -26.266 -35.031 1 98.38 189 SER B O 1
ATOM 5546 N N . GLN B 1 190 ? -1.448 -27.719 -34.625 1 98.06 190 GLN B N 1
ATOM 5547 C CA . GLN B 1 190 ? -2.352 -27.062 -35.594 1 98.06 190 GLN B CA 1
ATOM 5548 C C . GLN B 1 190 ? -2.719 -25.672 -35.125 1 98.06 190 GLN B C 1
ATOM 5550 O O . GLN B 1 190 ? -2.816 -24.734 -35.906 1 98.06 190 GLN B O 1
ATOM 5555 N N . TRP B 1 191 ? -2.961 -25.547 -33.844 1 98.06 191 TRP B N 1
ATOM 5556 C CA . TRP B 1 191 ? -3.305 -24.25 -33.281 1 98.06 191 TRP B CA 1
ATOM 5557 C C . TRP B 1 191 ? -2.213 -23.219 -33.562 1 98.06 191 TRP B C 1
ATOM 5559 O O . TRP B 1 191 ? -2.504 -22.094 -33.969 1 98.06 191 TRP B O 1
ATOM 5569 N N . ILE B 1 192 ? -0.951 -23.562 -33.406 1 98.19 192 ILE B N 1
ATOM 5570 C CA . ILE B 1 192 ? 0.189 -22.688 -33.625 1 98.19 192 ILE B CA 1
ATOM 5571 C C . ILE B 1 192 ? 0.242 -22.281 -35.094 1 98.19 192 ILE B C 1
ATOM 5573 O O . ILE B 1 192 ? 0.405 -21.109 -35.438 1 98.19 192 ILE B O 1
ATOM 5577 N N . GLN B 1 193 ? 0.043 -23.234 -35.938 1 96.81 193 GLN B N 1
ATOM 5578 C CA . GLN B 1 193 ? 0.087 -22.969 -37.375 1 96.81 193 GLN B CA 1
ATOM 5579 C C . GLN B 1 193 ? -1.012 -22 -37.781 1 96.81 193 GLN B C 1
ATOM 5581 O O . GLN B 1 193 ? -0.808 -21.172 -38.656 1 96.81 193 GLN B O 1
ATOM 5586 N N . LYS B 1 194 ? -2.084 -22.062 -37.094 1 96.56 194 LYS B N 1
ATOM 5587 C CA . LYS B 1 194 ? -3.242 -21.266 -37.469 1 96.56 194 LYS B CA 1
ATOM 5588 C C . LYS B 1 194 ? -3.186 -19.891 -36.812 1 96.56 194 LYS B C 1
ATOM 5590 O O . LYS B 1 194 ? -3.67 -18.906 -37.406 1 96.56 194 LYS B O 1
ATOM 5595 N N . ASN B 1 195 ? -2.578 -19.797 -35.625 1 96.31 195 ASN B N 1
ATOM 5596 C CA . ASN B 1 195 ? -2.75 -18.594 -34.844 1 96.31 195 ASN B CA 1
ATOM 5597 C C . ASN B 1 195 ? -1.441 -17.812 -34.688 1 96.31 195 ASN B C 1
ATOM 5599 O O . ASN B 1 195 ? -1.412 -16.734 -34.094 1 96.31 195 ASN B O 1
ATOM 5603 N N . THR B 1 196 ? -0.365 -18.375 -35.219 1 96.19 196 THR B N 1
ATOM 5604 C CA . THR B 1 196 ? 0.917 -17.672 -35.188 1 96.19 196 THR B CA 1
ATOM 5605 C C . THR B 1 196 ? 1.58 -17.688 -36.562 1 96.19 196 THR B C 1
ATOM 5607 O O . THR B 1 196 ? 0.994 -18.172 -37.531 1 96.19 196 THR B O 1
ATOM 5610 N N . GLN B 1 197 ? 2.783 -17 -36.625 1 94.88 197 GLN B N 1
ATOM 5611 C CA . GLN B 1 197 ? 3.639 -17.016 -37.812 1 94.88 197 GLN B CA 1
ATOM 5612 C C . GLN B 1 197 ? 5.078 -17.375 -37.438 1 94.88 197 GLN B C 1
ATOM 5614 O O . GLN B 1 197 ? 5.488 -17.219 -36.281 1 94.88 197 GLN B O 1
ATOM 5619 N N . LYS B 1 198 ? 5.758 -17.797 -38.438 1 94.06 198 LYS B N 1
ATOM 5620 C CA . LYS B 1 198 ? 7.148 -18.188 -38.219 1 94.06 198 LYS B CA 1
ATOM 5621 C C . LYS B 1 198 ? 7.977 -17 -37.719 1 94.06 198 LYS B C 1
ATOM 5623 O O . LYS B 1 198 ? 8.93 -17.203 -36.969 1 94.06 198 LYS B O 1
ATOM 5628 N N . ALA B 1 199 ? 7.535 -15.805 -38.094 1 95.19 199 ALA B N 1
ATOM 5629 C CA . ALA B 1 199 ? 8.281 -14.609 -37.75 1 95.19 199 ALA B CA 1
ATOM 5630 C C . ALA B 1 199 ? 7.996 -14.211 -36.281 1 95.19 199 ALA B C 1
ATOM 5632 O O . ALA B 1 199 ? 8.719 -13.398 -35.719 1 95.19 199 ALA B O 1
ATOM 5633 N N . ASP B 1 200 ? 6.969 -14.727 -35.719 1 97.62 200 ASP B N 1
ATOM 5634 C CA . ASP B 1 200 ? 6.629 -14.414 -34.312 1 97.62 200 ASP B CA 1
ATOM 5635 C C . ASP B 1 200 ? 7.66 -14.992 -33.375 1 97.62 200 ASP B C 1
ATOM 5637 O O . ASP B 1 200 ? 8.398 -15.922 -33.719 1 97.62 200 ASP B O 1
ATOM 5641 N N . TYR B 1 201 ? 7.828 -14.344 -32.219 1 98 201 TYR B N 1
ATOM 5642 C CA . TYR B 1 201 ? 8.586 -14.93 -31.109 1 98 201 TYR B CA 1
ATOM 5643 C C . TYR B 1 201 ? 7.672 -15.719 -30.172 1 98 201 TYR B C 1
ATOM 5645 O O . TYR B 1 201 ? 6.914 -15.141 -29.391 1 98 201 TYR B O 1
ATOM 5653 N N . VAL B 1 202 ? 7.809 -17.094 -30.25 1 98.5 202 VAL B N 1
ATOM 5654 C CA . VAL B 1 202 ? 6.855 -17.953 -29.547 1 98.5 202 VAL B CA 1
ATOM 5655 C C . VAL B 1 202 ? 7.57 -18.719 -28.453 1 98.5 202 VAL B C 1
ATOM 5657 O O . VAL B 1 202 ? 8.516 -19.469 -28.719 1 98.5 202 VAL B O 1
ATOM 5660 N N . ILE B 1 203 ? 7.109 -18.484 -27.203 1 98.19 203 ILE B N 1
ATOM 5661 C CA . ILE B 1 203 ? 7.523 -19.297 -26.062 1 98.19 203 ILE B CA 1
ATOM 5662 C C . ILE B 1 203 ? 6.465 -20.359 -25.781 1 98.19 203 ILE B C 1
ATOM 5664 O O . ILE B 1 203 ? 5.281 -20.047 -25.641 1 98.19 203 ILE B O 1
ATOM 5668 N N . LEU B 1 204 ? 6.891 -21.625 -25.688 1 98.56 204 LEU B N 1
ATOM 5669 C CA . LEU B 1 204 ? 5.98 -22.719 -25.375 1 98.56 204 LEU B CA 1
ATOM 5670 C C . LEU B 1 204 ? 6.344 -23.359 -24.047 1 98.56 204 LEU B C 1
ATOM 5672 O O . LEU B 1 204 ? 7.441 -23.906 -23.891 1 98.56 204 LEU B O 1
ATOM 5676 N N . LYS B 1 205 ? 5.5 -23.234 -23.078 1 98.12 205 LYS B N 1
ATOM 5677 C CA . LYS B 1 205 ? 5.57 -24.047 -21.875 1 98.12 205 LYS B CA 1
ATOM 5678 C C . LYS B 1 205 ? 4.645 -25.25 -21.969 1 98.12 205 LYS B C 1
ATOM 5680 O O . LYS B 1 205 ? 3.441 -25.109 -22.188 1 98.12 205 LYS B O 1
ATOM 5685 N N . LEU B 1 206 ? 5.199 -26.438 -21.875 1 97.94 206 LEU B N 1
ATOM 5686 C CA . LEU B 1 206 ? 4.43 -27.672 -21.984 1 97.94 206 LEU B CA 1
ATOM 5687 C C . LEU B 1 206 ? 4.562 -28.516 -20.719 1 97.94 206 LEU B C 1
ATOM 5689 O O . LEU B 1 206 ? 5.543 -29.234 -20.562 1 97.94 206 LEU B O 1
ATOM 5693 N N . ASP B 1 207 ? 3.654 -28.406 -19.875 1 96.75 207 ASP B N 1
ATOM 5694 C CA . ASP B 1 207 ? 3.506 -29.141 -18.609 1 96.75 207 ASP B CA 1
ATOM 5695 C C . ASP B 1 207 ? 2.076 -29.641 -18.438 1 96.75 207 ASP B C 1
ATOM 5697 O O . ASP B 1 207 ? 1.295 -29.062 -17.688 1 96.75 207 ASP B O 1
ATOM 5701 N N . VAL B 1 208 ? 1.774 -30.812 -19.188 1 97.06 208 VAL B N 1
ATOM 5702 C CA . VAL B 1 208 ? 0.367 -31.156 -19.359 1 97.06 208 VAL B CA 1
ATOM 5703 C C . VAL B 1 208 ? 0.115 -32.562 -18.859 1 97.06 208 VAL B C 1
ATOM 5705 O O . VAL B 1 208 ? -0.795 -33.25 -19.328 1 97.06 208 VAL B O 1
ATOM 5708 N N . GLU B 1 209 ? 0.933 -33.094 -18 1 94.38 209 GLU B N 1
ATOM 5709 C CA . GLU B 1 209 ? 0.734 -34.312 -17.203 1 94.38 209 GLU B CA 1
ATOM 5710 C C . GLU B 1 209 ? 0.573 -35.531 -18.078 1 94.38 209 GLU B C 1
ATOM 5712 O O . GLU B 1 209 ? -0.364 -36.312 -17.906 1 94.38 209 GLU B O 1
ATOM 5717 N N . GLY B 1 210 ? 1.36 -35.656 -19.188 1 96 210 GLY B N 1
ATOM 5718 C CA . GLY B 1 210 ? 1.399 -36.906 -19.953 1 96 210 GLY B CA 1
ATOM 5719 C C . GLY B 1 210 ? 1.319 -36.688 -21.453 1 96 210 GLY B C 1
ATOM 5720 O O . GLY B 1 210 ? 1.982 -37.406 -22.219 1 96 210 GLY B O 1
ATOM 5721 N N . ALA B 1 211 ? 0.585 -35.781 -21.922 1 97.38 211 ALA B N 1
ATOM 5722 C CA . ALA B 1 211 ? 0.339 -35.594 -23.359 1 97.38 211 ALA B CA 1
ATOM 5723 C C . ALA B 1 211 ? 1.569 -35 -24.047 1 97.38 211 ALA B C 1
ATOM 5725 O O . ALA B 1 211 ? 1.629 -34.938 -25.281 1 97.38 211 ALA B O 1
ATOM 5726 N N . GLU B 1 212 ? 2.629 -34.594 -23.328 1 98 212 GLU B N 1
ATOM 5727 C CA . GLU B 1 212 ? 3.801 -33.969 -23.891 1 98 212 GLU B CA 1
ATOM 5728 C C . GLU B 1 212 ? 4.41 -34.781 -25.016 1 98 212 GLU B C 1
ATOM 5730 O O . GLU B 1 212 ? 4.824 -34.25 -26.047 1 98 212 GLU B O 1
ATOM 5735 N N . TYR B 1 213 ? 4.367 -36.062 -24.844 1 97.88 213 TYR B N 1
ATOM 5736 C CA . TYR B 1 213 ? 5.102 -36.969 -25.719 1 97.88 213 TYR B CA 1
ATOM 5737 C C . TYR B 1 213 ? 4.473 -37 -27.109 1 97.88 213 TYR B C 1
ATOM 5739 O O . TYR B 1 213 ? 5.125 -36.688 -28.109 1 97.88 213 TYR B O 1
ATOM 5747 N N . GLU B 1 214 ? 3.207 -37.312 -27.156 1 97.94 214 GLU B N 1
ATOM 5748 C CA . GLU B 1 214 ? 2.547 -37.375 -28.453 1 97.94 214 GLU B CA 1
ATOM 5749 C C . GLU B 1 214 ? 2.496 -36 -29.109 1 97.94 214 GLU B C 1
ATOM 5751 O O . GLU B 1 214 ? 2.572 -35.906 -30.344 1 97.94 214 GLU B O 1
ATOM 5756 N N . ILE B 1 215 ? 2.416 -34.938 -28.375 1 98.62 215 ILE B N 1
ATOM 5757 C CA . ILE B 1 215 ? 2.426 -33.562 -28.891 1 98.62 215 ILE B CA 1
ATOM 5758 C C . ILE B 1 215 ? 3.762 -33.281 -29.562 1 98.62 215 ILE B C 1
ATOM 5760 O O . ILE B 1 215 ? 3.795 -32.844 -30.719 1 98.62 215 ILE B O 1
ATOM 5764 N N . LEU B 1 216 ? 4.844 -33.562 -28.859 1 98.69 216 LEU B N 1
ATOM 5765 C CA . LEU B 1 216 ? 6.18 -33.281 -29.375 1 98.69 216 LEU B CA 1
ATOM 5766 C C . LEU B 1 216 ? 6.5 -34.156 -30.578 1 98.69 216 LEU B C 1
ATOM 5768 O O . LEU B 1 216 ? 7.105 -33.688 -31.547 1 98.69 216 LEU B O 1
ATOM 5772 N N . LYS B 1 217 ? 6.098 -35.438 -30.469 1 98.19 217 LYS B N 1
ATOM 5773 C CA . LYS B 1 217 ? 6.273 -36.312 -31.625 1 98.19 217 LYS B CA 1
ATOM 5774 C C . LYS B 1 217 ? 5.629 -35.719 -32.875 1 98.19 217 LYS B C 1
ATOM 5776 O O . LYS B 1 217 ? 6.254 -35.656 -33.938 1 98.19 217 LYS B O 1
ATOM 5781 N N . LYS B 1 218 ? 4.453 -35.25 -32.719 1 98.5 218 LYS B N 1
ATOM 5782 C CA . LYS B 1 218 ? 3.744 -34.656 -33.844 1 98.5 218 LYS B CA 1
ATOM 5783 C C . LYS B 1 218 ? 4.426 -33.375 -34.312 1 98.5 218 LYS B C 1
ATOM 5785 O O . LYS B 1 218 ? 4.652 -33.188 -35.531 1 98.5 218 LYS B O 1
ATOM 5790 N N . MET B 1 219 ? 4.758 -32.531 -33.438 1 98.69 219 MET B N 1
ATOM 5791 C CA . MET B 1 219 ? 5.34 -31.219 -33.781 1 98.69 219 MET B CA 1
ATOM 5792 C C . MET B 1 219 ? 6.68 -31.406 -34.5 1 98.69 219 MET B C 1
ATOM 5794 O O . MET B 1 219 ? 7.012 -30.641 -35.406 1 98.69 219 MET B O 1
ATOM 5798 N N . LEU B 1 220 ? 7.477 -32.375 -34.062 1 98.12 220 LEU B N 1
ATOM 5799 C CA . LEU B 1 220 ? 8.742 -32.688 -34.75 1 98.12 220 LEU B CA 1
ATOM 5800 C C . LEU B 1 220 ? 8.508 -33.188 -36.156 1 98.12 220 LEU B C 1
ATOM 5802 O O . LEU B 1 220 ? 9.219 -32.812 -37.094 1 98.12 220 LEU B O 1
ATOM 5806 N N . ASN B 1 221 ? 7.508 -33.969 -36.281 1 98 221 ASN B N 1
ATOM 5807 C CA . ASN B 1 221 ? 7.215 -34.594 -37.562 1 98 221 ASN B CA 1
ATOM 5808 C C . ASN B 1 221 ? 6.664 -33.594 -38.562 1 98 221 ASN B C 1
ATOM 5810 O O . ASN B 1 221 ? 7.004 -33.625 -39.75 1 98 221 ASN B O 1
ATOM 5814 N N . ASP B 1 222 ? 5.793 -32.719 -38.062 1 97.81 222 ASP B N 1
ATOM 5815 C CA . ASP B 1 222 ? 5.152 -31.812 -39.031 1 97.81 222 ASP B CA 1
ATOM 5816 C C . ASP B 1 222 ? 5.91 -30.5 -39.125 1 97.81 222 ASP B C 1
ATOM 5818 O O . ASP B 1 222 ? 5.508 -29.594 -39.844 1 97.81 222 ASP B O 1
ATOM 5822 N N . GLY B 1 223 ? 6.969 -30.281 -38.312 1 97.44 223 GLY B N 1
ATOM 5823 C CA . GLY B 1 223 ? 7.875 -29.156 -38.469 1 97.44 223 GLY B CA 1
ATOM 5824 C C . GLY B 1 223 ? 7.48 -27.969 -37.594 1 97.44 223 GLY B C 1
ATOM 5825 O O . GLY B 1 223 ? 8.203 -26.969 -37.531 1 97.44 223 GLY B O 1
ATOM 5826 N N . THR B 1 224 ? 6.43 -28.047 -36.906 1 98.12 224 THR B N 1
ATOM 5827 C CA . THR B 1 224 ? 5.914 -26.922 -36.125 1 98.12 224 THR B CA 1
ATOM 5828 C C . THR B 1 224 ? 6.809 -26.609 -34.938 1 98.12 224 THR B C 1
ATOM 5830 O O . THR B 1 224 ? 6.879 -25.469 -34.5 1 98.12 224 THR B O 1
ATOM 5833 N N . PHE B 1 225 ? 7.535 -27.547 -34.438 1 98.38 225 PHE B N 1
ATOM 5834 C CA . PHE B 1 225 ? 8.422 -27.312 -33.312 1 98.38 225 PHE B CA 1
ATOM 5835 C C . PHE B 1 225 ? 9.484 -26.281 -33.656 1 98.38 225 PHE B C 1
ATOM 5837 O O . PHE B 1 225 ? 9.953 -25.547 -32.781 1 98.38 225 PHE B O 1
ATOM 5844 N N . ALA B 1 226 ? 9.812 -26.172 -34.906 1 97.19 226 ALA B N 1
ATOM 5845 C CA . ALA B 1 226 ? 10.797 -25.203 -35.344 1 97.19 226 ALA B CA 1
ATOM 5846 C C . ALA B 1 226 ? 10.273 -23.766 -35.188 1 97.19 226 ALA B C 1
ATOM 5848 O O . ALA B 1 226 ? 11.047 -22.812 -35.219 1 97.19 226 ALA B O 1
ATOM 5849 N N . TRP B 1 227 ? 8.922 -23.625 -35.062 1 97.56 227 TRP B N 1
ATOM 5850 C CA . TRP B 1 227 ? 8.312 -22.312 -34.906 1 97.56 227 TRP B CA 1
ATOM 5851 C C . TRP B 1 227 ? 8.477 -21.797 -33.5 1 97.56 227 TRP B C 1
ATOM 5853 O O . TRP B 1 227 ? 8.281 -20.609 -33.219 1 97.56 227 TRP B O 1
ATOM 5863 N N . ILE B 1 228 ? 8.875 -22.641 -32.562 1 98.25 228 ILE B N 1
ATOM 5864 C CA . ILE B 1 228 ? 9.047 -22.297 -31.172 1 98.25 228 ILE B CA 1
ATOM 5865 C C . ILE B 1 228 ? 10.43 -21.688 -30.969 1 98.25 228 ILE B C 1
ATOM 5867 O O . ILE B 1 228 ? 11.445 -22.281 -31.328 1 98.25 228 ILE B O 1
ATOM 5871 N N . ASP B 1 229 ? 10.453 -20.531 -30.375 1 97.81 229 ASP B N 1
ATOM 5872 C CA . ASP B 1 229 ? 11.734 -19.875 -30.141 1 97.81 229 ASP B CA 1
ATOM 5873 C C . ASP B 1 229 ? 12.336 -20.297 -28.812 1 97.81 229 ASP B C 1
ATOM 5875 O O . ASP B 1 229 ? 13.562 -20.391 -28.672 1 97.81 229 ASP B O 1
ATOM 5879 N N . LYS B 1 230 ? 11.523 -20.516 -27.828 1 97.19 230 LYS B N 1
ATOM 5880 C CA . LYS B 1 230 ? 11.938 -20.953 -26.5 1 97.19 230 LYS B CA 1
ATOM 5881 C C . LYS B 1 230 ? 10.977 -22.016 -25.953 1 97.19 230 LYS B C 1
ATOM 5883 O O . LYS B 1 230 ? 9.758 -21.844 -26.016 1 97.19 230 LYS B O 1
ATOM 5888 N N . TYR B 1 231 ? 11.578 -23.109 -25.406 1 98 231 TYR B N 1
ATOM 5889 C CA . TYR B 1 231 ? 10.766 -24.25 -24.969 1 98 231 TYR B CA 1
ATOM 5890 C C . TYR B 1 231 ? 10.992 -24.547 -23.5 1 98 231 TYR B C 1
ATOM 5892 O O . TYR B 1 231 ? 12.109 -24.859 -23.078 1 98 231 TYR B O 1
ATOM 5900 N N . TYR B 1 232 ? 9.969 -24.375 -22.688 1 97.38 232 TYR B N 1
ATOM 5901 C CA . TYR B 1 232 ? 9.914 -24.844 -21.312 1 97.38 232 TYR B CA 1
ATOM 5902 C C . TYR B 1 232 ? 9.148 -26.156 -21.219 1 97.38 232 TYR B C 1
ATOM 5904 O O . TYR B 1 232 ? 7.926 -26.188 -21.406 1 97.38 232 TYR B O 1
ATOM 5912 N N . GLY B 1 233 ? 9.852 -27.25 -20.891 1 96.69 233 GLY B N 1
ATOM 5913 C CA . GLY B 1 233 ? 9.219 -28.547 -20.906 1 96.69 233 GLY B CA 1
ATOM 5914 C C . GLY B 1 233 ? 9.359 -29.312 -19.609 1 96.69 233 GLY B C 1
ATOM 5915 O O . GLY B 1 233 ? 10.438 -29.344 -19.016 1 96.69 233 GLY B O 1
ATOM 5916 N N . GLU B 1 234 ? 8.258 -29.797 -19.109 1 95.44 234 GLU B N 1
ATOM 5917 C CA . GLU B 1 234 ? 8.234 -30.781 -18.047 1 95.44 234 GLU B CA 1
ATOM 5918 C C . GLU B 1 234 ? 7.645 -32.094 -18.531 1 95.44 234 GLU B C 1
ATOM 5920 O O . GLU B 1 234 ? 6.68 -32.125 -19.297 1 95.44 234 GLU B O 1
ATOM 5925 N N . PHE B 1 235 ? 8.297 -33.219 -18.141 1 95.75 235 PHE B N 1
ATOM 5926 C CA . PHE B 1 235 ? 7.871 -34.531 -18.609 1 95.75 235 PHE B CA 1
ATOM 5927 C C . PHE B 1 235 ? 7.406 -35.406 -17.438 1 95.75 235 PHE B C 1
ATOM 5929 O O . PHE B 1 235 ? 7.953 -35.312 -16.344 1 95.75 235 PHE B O 1
ATOM 5936 N N . HIS B 1 236 ? 6.422 -36.25 -17.781 1 94.19 236 HIS B N 1
ATOM 5937 C CA . HIS B 1 236 ? 5.828 -37.125 -16.781 1 94.19 236 HIS B CA 1
ATOM 5938 C C . HIS B 1 236 ? 5.906 -38.594 -17.234 1 94.19 236 HIS B C 1
ATOM 5940 O O . HIS B 1 236 ? 4.898 -39.156 -17.656 1 94.19 236 HIS B O 1
ATOM 5946 N N . PRO B 1 237 ? 6.992 -39.188 -17 1 93.31 237 PRO B N 1
ATOM 5947 C CA . PRO B 1 237 ? 7.258 -40.531 -17.562 1 93.31 237 PRO B CA 1
ATOM 5948 C C . PRO B 1 237 ? 6.383 -41.625 -16.938 1 93.31 237 PRO B C 1
ATOM 5950 O O . PRO B 1 237 ? 6.168 -42.656 -17.547 1 93.31 237 PRO B O 1
ATOM 5953 N N . TRP B 1 238 ? 5.871 -41.406 -15.789 1 89.94 238 TRP B N 1
ATOM 5954 C CA . TRP B 1 238 ? 5.121 -42.438 -15.078 1 89.94 238 TRP B CA 1
ATOM 5955 C C . TRP B 1 238 ? 3.666 -42.469 -15.539 1 89.94 238 TRP B C 1
ATOM 5957 O O . TRP B 1 238 ? 2.943 -43.406 -15.273 1 89.94 238 TRP B O 1
ATOM 5967 N N . GLN B 1 239 ? 3.244 -41.469 -16.234 1 90.81 239 GLN B N 1
ATOM 5968 C CA . GLN B 1 239 ? 1.842 -41.375 -16.625 1 90.81 239 GLN B CA 1
ATOM 5969 C C . GLN B 1 239 ? 1.488 -42.469 -17.641 1 90.81 239 GLN B C 1
ATOM 5971 O O . GLN B 1 239 ? 2.289 -42.781 -18.516 1 90.81 239 GLN B O 1
ATOM 5976 N N . PRO B 1 240 ? 0.267 -43 -17.484 1 90.06 240 PRO B N 1
ATOM 5977 C CA . PRO B 1 240 ? -0.15 -44.094 -18.359 1 90.06 240 PRO B CA 1
ATOM 5978 C C . PRO B 1 240 ? -0.646 -43.594 -19.719 1 90.06 240 PRO B C 1
ATOM 5980 O O . PRO B 1 240 ? -1.836 -43.719 -20.016 1 90.06 240 PRO B O 1
ATOM 5983 N N . THR B 1 241 ? 0.214 -43.281 -20.672 1 92.75 241 THR B N 1
ATOM 5984 C CA . THR B 1 241 ? -0.121 -42.656 -21.953 1 92.75 241 THR B CA 1
ATOM 5985 C C . THR B 1 241 ? -0.216 -43.719 -23.047 1 92.75 241 THR B C 1
ATOM 5987 O O . THR B 1 241 ? -0.569 -43.406 -24.188 1 92.75 241 THR B O 1
ATOM 5990 N N . GLY B 1 242 ? 0.145 -44.875 -22.766 1 93.19 242 GLY B N 1
ATOM 5991 C CA . GLY B 1 242 ? 0.189 -45.906 -23.766 1 93.19 242 GLY B CA 1
ATOM 5992 C C . GLY B 1 242 ? 1.551 -46.062 -24.422 1 93.19 242 GLY B C 1
ATOM 5993 O O . GLY B 1 242 ? 1.795 -47.031 -25.156 1 93.19 242 GLY B O 1
ATOM 5994 N N . LEU B 1 243 ? 2.451 -45.188 -24.156 1 95.44 243 LEU B N 1
ATOM 5995 C CA . LEU B 1 243 ? 3.82 -45.25 -24.656 1 95.44 243 LEU B CA 1
ATOM 5996 C C . LEU B 1 243 ? 4.734 -45.938 -23.656 1 95.44 243 LEU B C 1
ATOM 5998 O O . LEU B 1 243 ? 4.582 -45.75 -22.438 1 95.44 243 LEU B O 1
ATOM 6002 N N . SER B 1 244 ? 5.664 -46.688 -24.141 1 95.81 244 SER B N 1
ATOM 6003 C CA . SER B 1 244 ? 6.676 -47.281 -23.281 1 95.81 244 SER B CA 1
ATOM 6004 C C . SER B 1 244 ? 7.668 -46.219 -22.781 1 95.81 244 SER B C 1
ATOM 6006 O O . SER B 1 244 ? 7.758 -45.125 -23.359 1 95.81 244 SER B O 1
ATOM 6008 N N . ARG B 1 245 ? 8.336 -46.562 -21.781 1 95.44 245 ARG B N 1
ATOM 6009 C CA . ARG B 1 245 ? 9.375 -45.688 -21.25 1 95.44 245 ARG B CA 1
ATOM 6010 C C . ARG B 1 245 ? 10.43 -45.406 -22.312 1 95.44 245 ARG B C 1
ATOM 6012 O O . ARG B 1 245 ? 10.93 -44.281 -22.406 1 95.44 245 ARG B O 1
ATOM 6019 N N . LEU B 1 246 ? 10.766 -46.375 -23.047 1 96.62 246 LEU B N 1
ATOM 6020 C CA . LEU B 1 246 ? 11.766 -46.219 -24.109 1 96.62 246 LEU B CA 1
ATOM 6021 C C . LEU B 1 246 ? 11.281 -45.219 -25.172 1 96.62 246 LEU B C 1
ATOM 6023 O O . LEU B 1 246 ? 12.047 -44.375 -25.625 1 96.62 246 LEU B O 1
ATOM 6027 N N . GLU B 1 247 ? 10.07 -45.406 -25.594 1 97.06 247 GLU B N 1
ATOM 6028 C CA . GLU B 1 247 ? 9.5 -44.5 -26.578 1 97.06 247 GLU B CA 1
ATOM 6029 C C . GLU B 1 247 ? 9.508 -43.062 -26.078 1 97.06 247 GLU B C 1
ATOM 6031 O O . GLU B 1 247 ? 9.852 -42.125 -26.812 1 97.06 247 GLU B O 1
ATOM 6036 N N . LYS B 1 248 ? 9.133 -42.875 -24.875 1 97.75 248 LYS B N 1
ATOM 6037 C CA . LYS B 1 248 ? 9.117 -41.562 -24.25 1 97.75 248 LYS B CA 1
ATOM 6038 C C . LYS B 1 248 ? 10.516 -40.969 -24.234 1 97.75 248 LYS B C 1
ATOM 6040 O O . LYS B 1 248 ? 10.695 -39.781 -24.609 1 97.75 248 LYS B O 1
ATOM 6045 N N . ASN B 1 249 ? 11.461 -41.719 -23.906 1 97.5 249 ASN B N 1
ATOM 6046 C CA . ASN B 1 249 ? 12.844 -41.25 -23.844 1 97.5 249 ASN B CA 1
ATOM 6047 C C . ASN B 1 249 ? 13.344 -40.844 -25.234 1 97.5 249 ASN B C 1
ATOM 6049 O O . ASN B 1 249 ? 14.07 -39.844 -25.344 1 97.5 249 ASN B O 1
ATOM 6053 N N . ILE B 1 250 ? 13.016 -41.562 -26.203 1 97.62 250 ILE B N 1
ATOM 6054 C CA . ILE B 1 250 ? 13.43 -41.281 -27.562 1 97.62 250 ILE B CA 1
ATOM 6055 C C . ILE B 1 250 ? 12.859 -39.906 -27.984 1 97.62 250 ILE B C 1
ATOM 6057 O O . ILE B 1 250 ? 13.562 -39.094 -28.578 1 97.62 250 ILE B O 1
ATOM 6061 N N . ILE B 1 251 ? 11.641 -39.688 -27.625 1 97.75 251 ILE B N 1
ATOM 6062 C CA . ILE B 1 251 ? 10.984 -38.438 -27.969 1 97.75 251 ILE B CA 1
ATOM 6063 C C . ILE B 1 251 ? 11.68 -37.281 -27.266 1 97.75 251 ILE B C 1
ATOM 6065 O O . ILE B 1 251 ? 11.945 -36.25 -27.891 1 97.75 251 ILE B O 1
ATOM 6069 N N . VAL B 1 252 ? 11.969 -37.375 -26.016 1 97.94 252 VAL B N 1
ATOM 6070 C CA . VAL B 1 252 ? 12.641 -36.344 -25.25 1 97.94 252 VAL B CA 1
ATOM 6071 C C . VAL B 1 252 ? 14.008 -36.062 -25.844 1 97.94 252 VAL B C 1
ATOM 6073 O O . VAL B 1 252 ? 14.391 -34.875 -26 1 97.94 252 VAL B O 1
ATOM 6076 N N . GLU B 1 253 ? 14.727 -37.094 -26.219 1 97.69 253 GLU B N 1
ATOM 6077 C CA . GLU B 1 253 ? 16.062 -36.938 -26.812 1 97.69 253 GLU B CA 1
ATOM 6078 C C . GLU B 1 253 ? 15.992 -36.188 -28.141 1 97.69 253 GLU B C 1
ATOM 6080 O O . GLU B 1 253 ? 16.797 -35.312 -28.406 1 97.69 253 GLU B O 1
ATOM 6085 N N . LYS B 1 254 ? 15.07 -36.625 -28.938 1 97.56 254 LYS B N 1
ATOM 6086 C CA . LYS B 1 254 ? 14.898 -35.938 -30.219 1 97.56 254 LYS B CA 1
ATOM 6087 C C . LYS B 1 254 ? 14.547 -34.469 -30.031 1 97.56 254 LYS B C 1
ATOM 6089 O O . LYS B 1 254 ? 15.039 -33.625 -30.766 1 97.56 254 LYS B O 1
ATOM 6094 N N . THR B 1 255 ? 13.68 -34.25 -29.078 1 97.94 255 THR B N 1
ATOM 6095 C CA . THR B 1 255 ? 13.289 -32.875 -28.781 1 97.94 255 THR B CA 1
ATOM 6096 C C . THR B 1 255 ? 14.492 -32.031 -28.359 1 97.94 255 THR B C 1
ATOM 6098 O O . THR B 1 255 ? 14.695 -30.938 -28.859 1 97.94 255 THR B O 1
ATOM 6101 N N . ASN B 1 256 ? 15.258 -32.594 -27.469 1 96.69 256 ASN B N 1
ATOM 6102 C CA . ASN B 1 256 ? 16.422 -31.906 -26.922 1 96.69 256 ASN B CA 1
ATOM 6103 C C . ASN B 1 256 ? 17.469 -31.625 -28 1 96.69 256 ASN B C 1
ATOM 6105 O O . ASN B 1 256 ? 18.219 -30.656 -27.906 1 96.69 256 ASN B O 1
ATOM 6109 N N . LYS B 1 257 ? 17.562 -32.469 -28.969 1 96.25 257 LYS B N 1
ATOM 6110 C CA . LYS B 1 257 ? 18.484 -32.281 -30.078 1 96.25 257 LYS B CA 1
ATOM 6111 C C . LYS B 1 257 ? 18.062 -31.109 -30.953 1 96.25 257 LYS B C 1
ATOM 6113 O O . LYS B 1 257 ? 18.906 -30.438 -31.562 1 96.25 257 LYS B O 1
ATOM 6118 N N . HIS B 1 258 ? 16.828 -30.875 -30.984 1 96.31 258 HIS B N 1
ATOM 6119 C CA . HIS B 1 258 ? 16.297 -29.812 -31.828 1 96.31 258 HIS B CA 1
ATOM 6120 C C . HIS B 1 258 ? 16.391 -28.469 -31.109 1 96.31 258 HIS B C 1
ATOM 6122 O O . HIS B 1 258 ? 16.703 -27.453 -31.719 1 96.31 258 HIS B O 1
ATOM 6128 N N . LYS B 1 259 ? 16 -28.469 -29.844 1 96.5 259 LYS B N 1
ATOM 6129 C CA . LYS B 1 259 ? 16 -27.25 -29.031 1 96.5 259 LYS B CA 1
ATOM 6130 C C . LYS B 1 259 ? 16.234 -27.578 -27.562 1 96.5 259 LYS B C 1
ATOM 6132 O O . LYS B 1 259 ? 15.703 -28.578 -27.047 1 96.5 259 LYS B O 1
ATOM 6137 N N . ARG B 1 260 ? 16.938 -26.688 -26.922 1 96.06 260 ARG B N 1
ATOM 6138 C CA . ARG B 1 260 ? 17.203 -26.859 -25.484 1 96.06 260 ARG B CA 1
ATOM 6139 C C . ARG B 1 260 ? 15.898 -26.922 -24.703 1 96.06 260 ARG B C 1
ATOM 6141 O O . ARG B 1 260 ? 15.023 -26.062 -24.859 1 96.06 260 ARG B O 1
ATOM 6148 N N . ILE B 1 261 ? 15.773 -27.922 -23.844 1 96.75 261 ILE B N 1
ATOM 6149 C CA . ILE B 1 261 ? 14.641 -28.047 -22.922 1 96.75 261 ILE B CA 1
ATOM 6150 C C . ILE B 1 261 ? 14.953 -27.312 -21.625 1 96.75 261 ILE B C 1
ATOM 6152 O O . ILE B 1 261 ? 15.898 -27.672 -20.906 1 96.75 261 ILE B O 1
ATOM 6156 N N . ILE B 1 262 ? 14.148 -26.312 -21.328 1 96 262 ILE B N 1
ATOM 6157 C CA . ILE B 1 262 ? 14.336 -25.516 -20.109 1 96 262 ILE B CA 1
ATOM 6158 C C . ILE B 1 262 ? 13.273 -25.906 -19.078 1 96 262 ILE B C 1
ATOM 6160 O O . ILE B 1 262 ? 12.125 -26.188 -19.438 1 96 262 ILE B O 1
ATOM 6164 N N . THR B 1 263 ? 13.617 -25.875 -17.859 1 93.19 263 THR B N 1
ATOM 6165 C CA . THR B 1 263 ? 12.688 -26.297 -16.812 1 93.19 263 THR B CA 1
ATOM 6166 C C . THR B 1 263 ? 12.016 -25.078 -16.172 1 93.19 263 THR B C 1
ATOM 6168 O O . THR B 1 263 ? 12.656 -24.047 -15.953 1 93.19 263 THR B O 1
ATOM 6171 N N . TRP B 1 264 ? 10.758 -25.203 -15.961 1 90.12 264 TRP B N 1
ATOM 6172 C CA . TRP B 1 264 ? 9.914 -24.234 -15.25 1 90.12 264 TRP B CA 1
ATOM 6173 C C . TRP B 1 264 ? 9.062 -24.938 -14.195 1 90.12 264 TRP B C 1
ATOM 6175 O O . TRP B 1 264 ? 8.258 -25.828 -14.523 1 90.12 264 TRP B O 1
ATOM 6185 N N . ALA B 1 265 ? 9.273 -24.578 -12.938 1 87 265 ALA B N 1
ATOM 6186 C CA . ALA B 1 265 ? 8.508 -25.172 -11.844 1 87 265 ALA B CA 1
ATOM 6187 C C . ALA B 1 265 ? 7.625 -24.125 -11.164 1 87 265 ALA B C 1
ATOM 6189 O O . ALA B 1 265 ? 8.094 -23.375 -10.305 1 87 265 ALA B O 1
ATOM 6190 N N . GLY B 1 266 ? 6.367 -24.156 -11.477 1 85.31 266 GLY B N 1
ATOM 6191 C CA . GLY B 1 266 ? 5.418 -23.203 -10.93 1 85.31 266 GLY B CA 1
ATOM 6192 C C . GLY B 1 266 ? 5.199 -23.359 -9.438 1 85.31 266 GLY B C 1
ATOM 6193 O O . GLY B 1 266 ? 5.055 -22.375 -8.711 1 85.31 266 GLY B O 1
ATOM 6194 N N . GLU B 1 267 ? 5.234 -24.594 -8.914 1 83 267 GLU B N 1
ATOM 6195 C CA . GLU B 1 267 ? 4.934 -24.891 -7.52 1 83 267 GLU B CA 1
ATOM 6196 C C . GLU B 1 267 ? 6.051 -24.391 -6.602 1 83 267 GLU B C 1
ATOM 6198 O O . GLU B 1 267 ? 5.824 -24.172 -5.41 1 83 267 GLU B O 1
ATOM 6203 N N . SER B 1 268 ? 7.234 -24.219 -7.18 1 85.81 268 SER B N 1
ATOM 6204 C CA . SER B 1 268 ? 8.367 -23.734 -6.398 1 85.81 268 SER B CA 1
ATOM 6205 C C . SER B 1 268 ? 8.812 -22.359 -6.867 1 85.81 268 SER B C 1
ATOM 6207 O O . SER B 1 268 ? 9.734 -21.766 -6.293 1 85.81 268 SER B O 1
ATOM 6209 N N . LYS B 1 269 ? 8.211 -21.906 -7.891 1 90.62 269 LYS B N 1
ATOM 6210 C CA . LYS B 1 269 ? 8.5 -20.594 -8.445 1 90.62 269 LYS B CA 1
ATOM 6211 C C . LYS B 1 269 ? 9.938 -20.5 -8.945 1 90.62 269 LYS B C 1
ATOM 6213 O O . LYS B 1 269 ? 10.641 -19.531 -8.656 1 90.62 269 LYS B O 1
ATOM 6218 N N . THR B 1 270 ? 10.375 -21.516 -9.625 1 89.94 270 THR B N 1
ATOM 6219 C CA . THR B 1 270 ? 11.742 -21.547 -10.125 1 89.94 270 THR B CA 1
ATOM 6220 C C . THR B 1 270 ? 11.758 -21.703 -11.648 1 89.94 270 THR B C 1
ATOM 6222 O O . THR B 1 270 ? 10.844 -22.297 -12.219 1 89.94 270 THR B O 1
ATOM 6225 N N . ILE B 1 271 ? 12.672 -21.141 -12.25 1 91.88 271 ILE B N 1
ATOM 6226 C CA . ILE B 1 271 ? 12.984 -21.281 -13.664 1 91.88 271 ILE B CA 1
ATOM 6227 C C . ILE B 1 271 ? 14.477 -21.562 -13.836 1 91.88 271 ILE B C 1
ATOM 6229 O O . ILE B 1 271 ? 15.312 -20.844 -13.258 1 91.88 271 ILE B O 1
ATOM 6233 N N . SER B 1 272 ? 14.828 -22.531 -14.625 1 92.81 272 SER B N 1
ATOM 6234 C CA . SER B 1 272 ? 16.203 -23 -14.641 1 92.81 272 SER B CA 1
ATOM 6235 C C . SER B 1 272 ? 17.109 -22.031 -15.398 1 92.81 272 SER B C 1
ATOM 6237 O O . SER B 1 272 ? 18.328 -22.047 -15.227 1 92.81 272 SER B O 1
ATOM 6239 N N . ASP B 1 273 ? 16.531 -21.172 -16.25 1 93.75 273 ASP B N 1
ATOM 6240 C CA . ASP B 1 273 ? 17.391 -20.25 -16.984 1 93.75 273 ASP B CA 1
ATOM 6241 C C . ASP B 1 273 ? 17.281 -18.828 -16.438 1 93.75 273 ASP B C 1
ATOM 6243 O O . ASP B 1 273 ? 17.453 -17.859 -17.172 1 93.75 273 ASP B O 1
ATOM 6247 N N . LEU B 1 274 ? 16.922 -18.719 -15.195 1 92 274 LEU B N 1
ATOM 6248 C CA . LEU B 1 274 ? 16.703 -17.406 -14.586 1 92 274 LEU B CA 1
ATOM 6249 C C . LEU B 1 274 ? 17.922 -16.516 -14.758 1 92 274 LEU B C 1
ATOM 6251 O O . LEU B 1 274 ? 17.797 -15.344 -15.117 1 92 274 LEU B O 1
ATOM 6255 N N . ASP B 1 275 ? 19.125 -17 -14.539 1 89.69 275 ASP B N 1
ATOM 6256 C CA . ASP B 1 275 ? 20.344 -16.203 -14.594 1 89.69 275 ASP B CA 1
ATOM 6257 C C . ASP B 1 275 ? 20.609 -15.719 -16.016 1 89.69 275 ASP B C 1
ATOM 6259 O O . ASP B 1 275 ? 21.188 -14.641 -16.203 1 89.69 275 ASP B O 1
ATOM 6263 N N . GLU B 1 276 ? 20.188 -16.562 -16.984 1 91.38 276 GLU B N 1
ATOM 6264 C CA . GLU B 1 276 ? 20.328 -16.141 -18.375 1 91.38 276 GLU B CA 1
ATOM 6265 C C . GLU B 1 276 ? 19.312 -15.062 -18.75 1 91.38 276 GLU B C 1
ATOM 6267 O O . GLU B 1 276 ? 19.641 -14.125 -19.469 1 91.38 276 GLU B O 1
ATOM 6272 N N . LEU B 1 277 ? 18.141 -15.242 -18.203 1 90.56 277 LEU B N 1
ATOM 6273 C CA . LEU B 1 277 ? 17.031 -14.336 -18.5 1 90.56 277 LEU B CA 1
ATOM 6274 C C . LEU B 1 277 ? 17.25 -12.992 -17.797 1 90.56 277 LEU B C 1
ATOM 6276 O O . LEU B 1 277 ? 16.922 -11.938 -18.359 1 90.56 277 LEU B O 1
ATOM 6280 N N . GLN B 1 278 ? 17.734 -13.133 -16.594 1 89.44 278 GLN B N 1
ATOM 6281 C CA . GLN B 1 278 ? 17.859 -11.969 -15.719 1 89.44 278 GLN B CA 1
ATOM 6282 C C . GLN B 1 278 ? 19.281 -11.82 -15.195 1 89.44 278 GLN B C 1
ATOM 6284 O O . GLN B 1 278 ? 19.516 -11.883 -13.984 1 89.44 278 GLN B O 1
ATOM 6289 N N . LYS B 1 279 ? 20.109 -11.531 -16.109 1 86.62 279 LYS B N 1
ATOM 6290 C CA . LYS B 1 279 ? 21.5 -11.289 -15.727 1 86.62 279 LYS B CA 1
ATOM 6291 C C . LYS B 1 279 ? 21.625 -10.008 -14.898 1 86.62 279 LYS B C 1
ATOM 6293 O O . LYS B 1 279 ? 20.828 -9.078 -15.062 1 86.62 279 LYS B O 1
ATOM 6298 N N . SER B 1 280 ? 22.578 -10.086 -13.961 1 86.5 280 SER B N 1
ATOM 6299 C CA . SER B 1 280 ? 22.828 -8.867 -13.195 1 86.5 280 SER B CA 1
ATOM 6300 C C . SER B 1 280 ? 23.641 -7.863 -14.016 1 86.5 280 SER B C 1
ATOM 6302 O O . SER B 1 280 ? 24.594 -8.234 -14.695 1 86.5 280 SER B O 1
ATOM 6304 N N . TYR B 1 281 ? 23.188 -6.613 -13.953 1 84.5 281 TYR B N 1
ATOM 6305 C CA . TYR B 1 281 ? 23.875 -5.551 -14.68 1 84.5 281 TYR B CA 1
ATOM 6306 C C . TYR B 1 281 ? 24.594 -4.605 -13.727 1 84.5 281 TYR B C 1
ATOM 6308 O O . TYR B 1 281 ? 24.969 -3.498 -14.109 1 84.5 281 TYR B O 1
ATOM 6316 N N . ILE B 1 282 ? 24.781 -5.07 -12.516 1 92.44 282 ILE B N 1
ATOM 6317 C CA . ILE B 1 282 ? 25.391 -4.215 -11.5 1 92.44 282 ILE B CA 1
ATOM 6318 C C . ILE B 1 282 ? 26.906 -4.184 -11.68 1 92.44 282 ILE B C 1
ATOM 6320 O O . ILE B 1 282 ? 27.562 -5.23 -11.688 1 92.44 282 ILE B O 1
ATOM 6324 N N . PRO B 1 283 ? 27.469 -3.018 -11.766 1 90 283 PRO B N 1
ATOM 6325 C CA . PRO B 1 283 ? 28.906 -2.908 -12 1 90 283 PRO B CA 1
ATOM 6326 C C . PRO B 1 283 ? 29.734 -3.475 -10.844 1 90 283 PRO B C 1
ATOM 6328 O O . PRO B 1 283 ? 29.359 -3.324 -9.68 1 90 283 PRO B O 1
ATOM 6331 N N . ILE B 1 284 ? 30.859 -4.02 -11.125 1 87.69 284 ILE B N 1
ATOM 6332 C CA . ILE B 1 284 ? 31.766 -4.629 -10.164 1 87.69 284 ILE B CA 1
ATOM 6333 C C . ILE B 1 284 ? 32.25 -3.576 -9.164 1 87.69 284 ILE B C 1
ATOM 6335 O O . ILE B 1 284 ? 32.406 -3.865 -7.977 1 87.69 284 ILE B O 1
ATOM 6339 N N . GLY B 1 285 ? 32.375 -2.322 -9.531 1 90.38 285 GLY B N 1
ATOM 6340 C CA . GLY B 1 285 ? 32.906 -1.273 -8.68 1 90.38 285 GLY B CA 1
ATOM 6341 C C . GLY B 1 285 ? 31.859 -0.546 -7.879 1 90.38 285 GLY B C 1
ATOM 6342 O O . GLY B 1 285 ? 32.156 0.458 -7.223 1 90.38 285 GLY B O 1
ATOM 6343 N N . THR B 1 286 ? 30.672 -1.155 -7.867 1 95.44 286 THR B N 1
ATOM 6344 C CA . THR B 1 286 ? 29.609 -0.53 -7.074 1 95.44 286 THR B CA 1
ATOM 6345 C C . THR B 1 286 ? 30 -0.489 -5.598 1 95.44 286 THR B C 1
ATOM 6347 O O . THR B 1 286 ? 30.375 -1.508 -5.023 1 95.44 286 THR B O 1
ATOM 6350 N N . PRO B 1 287 ? 29.938 0.661 -4.988 1 97.5 287 PRO B N 1
ATOM 6351 C CA . PRO B 1 287 ? 30.328 0.763 -3.58 1 97.5 287 PRO B CA 1
ATOM 6352 C C . PRO B 1 287 ? 29.453 -0.091 -2.666 1 97.5 287 PRO B C 1
ATOM 6354 O O . PRO B 1 287 ? 28.25 -0.216 -2.9 1 97.5 287 PRO B O 1
ATOM 6357 N N . GLY B 1 288 ? 30.047 -0.578 -1.521 1 97.5 288 GLY B N 1
ATOM 6358 C CA . GLY B 1 288 ? 29.391 -1.467 -0.572 1 97.5 288 GLY B CA 1
ATOM 6359 C C . GLY B 1 288 ? 29.938 -2.887 -0.622 1 97.5 288 GLY B C 1
ATOM 6360 O O . GLY B 1 288 ? 30.453 -3.324 -1.651 1 97.5 288 GLY B O 1
ATOM 6361 N N . SER B 1 289 ? 29.781 -3.639 0.4 1 96.19 289 SER B N 1
ATOM 6362 C CA . SER B 1 289 ? 30.281 -5.008 0.492 1 96.19 289 SER B CA 1
ATOM 6363 C C . SER B 1 289 ? 29.266 -6.004 -0.055 1 96.19 289 SER B C 1
ATOM 6365 O O . SER B 1 289 ? 28.062 -5.875 0.196 1 96.19 289 SER B O 1
ATOM 6367 N N . LEU B 1 290 ? 29.797 -6.938 -0.748 1 94.69 290 LEU B N 1
ATOM 6368 C CA . LEU B 1 290 ? 28.969 -8.023 -1.267 1 94.69 290 LEU B CA 1
ATOM 6369 C C . LEU B 1 290 ? 28.844 -9.141 -0.237 1 94.69 290 LEU B C 1
ATOM 6371 O O . LEU B 1 290 ? 29.812 -9.492 0.435 1 94.69 290 LEU B O 1
ATOM 6375 N N . GLY B 1 291 ? 27.688 -9.688 -0.053 1 93.19 291 GLY B N 1
ATOM 6376 C CA . GLY B 1 291 ? 27.469 -10.844 0.796 1 93.19 291 GLY B CA 1
ATOM 6377 C C . GLY B 1 291 ? 27.375 -10.5 2.27 1 93.19 291 GLY B C 1
ATOM 6378 O O . GLY B 1 291 ? 27.438 -11.383 3.127 1 93.19 291 GLY B O 1
ATOM 6379 N N . ARG B 1 292 ? 27.281 -9.25 2.539 1 95.56 292 ARG B N 1
ATOM 6380 C CA . ARG B 1 292 ? 27.125 -8.781 3.912 1 95.56 292 ARG B CA 1
ATOM 6381 C C . ARG B 1 292 ? 26.141 -7.617 3.982 1 95.56 292 ARG B C 1
ATOM 6383 O O . ARG B 1 292 ? 25.844 -6.988 2.967 1 95.56 292 ARG B O 1
ATOM 6390 N N . ILE B 1 293 ? 25.672 -7.387 5.137 1 97.88 293 ILE B N 1
ATOM 6391 C CA . ILE B 1 293 ? 24.766 -6.266 5.363 1 97.88 293 ILE B CA 1
ATOM 6392 C C . ILE B 1 293 ? 25.578 -4.977 5.512 1 97.88 293 ILE B C 1
ATOM 6394 O O . ILE B 1 293 ? 26.5 -4.902 6.32 1 97.88 293 ILE B O 1
ATOM 6398 N N . ASN B 1 294 ? 25.312 -3.98 4.645 1 98.44 294 ASN B N 1
ATOM 6399 C CA . ASN B 1 294 ? 25.859 -2.633 4.773 1 98.44 294 ASN B CA 1
ATOM 6400 C C . ASN B 1 294 ? 24.953 -1.733 5.602 1 98.44 294 ASN B C 1
ATOM 6402 O O . ASN B 1 294 ? 23.859 -1.36 5.148 1 98.44 294 ASN B O 1
ATOM 6406 N N . ASP B 1 295 ? 25.375 -1.373 6.805 1 97.5 295 ASP B N 1
ATOM 6407 C CA . ASP B 1 295 ? 24.453 -0.665 7.684 1 97.5 295 ASP B CA 1
ATOM 6408 C C . ASP B 1 295 ? 25.078 0.601 8.25 1 97.5 295 ASP B C 1
ATOM 6410 O O . ASP B 1 295 ? 24.516 1.247 9.133 1 97.5 295 ASP B O 1
ATOM 6414 N N . HIS B 1 296 ? 26.312 0.963 7.785 1 97.44 296 HIS B N 1
ATOM 6415 C CA . HIS B 1 296 ? 27.016 2.18 8.188 1 97.44 296 HIS B CA 1
ATOM 6416 C C . HIS B 1 296 ? 27.797 2.77 7.02 1 97.44 296 HIS B C 1
ATOM 6418 O O . HIS B 1 296 ? 28.109 2.066 6.059 1 97.44 296 HIS B O 1
ATOM 6424 N N . CYS B 1 297 ? 28.047 4.008 7.164 1 97.75 297 CYS B N 1
ATOM 6425 C CA . CYS B 1 297 ? 28.969 4.641 6.23 1 97.75 297 CYS B CA 1
ATOM 6426 C C . CYS B 1 297 ? 30.406 4.246 6.535 1 97.75 297 CYS B C 1
ATOM 6428 O O . CYS B 1 297 ? 30.75 4.008 7.695 1 97.75 297 CYS B O 1
ATOM 6430 N N . ASN B 1 298 ? 31.25 4.203 5.547 1 96.06 298 ASN B N 1
ATOM 6431 C CA . ASN B 1 298 ? 32.656 3.824 5.723 1 96.06 298 ASN B CA 1
ATOM 6432 C C . ASN B 1 298 ? 33.406 4.875 6.52 1 96.06 298 ASN B C 1
ATOM 6434 O O . ASN B 1 298 ? 34.375 4.547 7.234 1 96.06 298 ASN B O 1
ATOM 6438 N N . LYS B 1 299 ? 33.031 6.133 6.363 1 95.31 299 LYS B N 1
ATOM 6439 C CA . LYS B 1 299 ? 33.656 7.227 7.086 1 95.31 299 LYS B CA 1
ATOM 6440 C C . LYS B 1 299 ? 32.781 7.738 8.211 1 95.31 299 LYS B C 1
ATOM 6442 O O . LYS B 1 299 ? 31.562 7.918 8.023 1 95.31 299 LYS B O 1
ATOM 6447 N N . ALA B 1 300 ? 33.469 8.062 9.234 1 91.62 300 ALA B N 1
ATOM 6448 C CA . ALA B 1 300 ? 32.719 8.625 10.367 1 91.62 300 ALA B CA 1
ATOM 6449 C C . ALA B 1 300 ? 32.156 10 10.023 1 91.62 300 ALA B C 1
ATOM 6451 O O . ALA B 1 300 ? 32.688 10.695 9.156 1 91.62 300 ALA B O 1
ATOM 6452 N N . SER B 1 301 ? 31.047 10.344 10.562 1 93.62 301 SER B N 1
ATOM 6453 C CA . SER B 1 301 ? 30.359 11.633 10.484 1 93.62 301 SER B CA 1
ATOM 6454 C C . SER B 1 301 ? 29.594 11.773 9.172 1 93.62 301 SER B C 1
ATOM 6456 O O . SER B 1 301 ? 28.875 12.758 8.977 1 93.62 301 SER B O 1
ATOM 6458 N N . GLN B 1 302 ? 29.781 10.719 8.281 1 97.94 302 GLN B N 1
ATOM 6459 C CA . GLN B 1 302 ? 28.969 10.75 7.074 1 97.94 302 GLN B CA 1
ATOM 6460 C C . GLN B 1 302 ? 27.547 10.234 7.355 1 97.94 302 GLN B C 1
ATOM 6462 O O . GLN B 1 302 ? 27.359 9.344 8.188 1 97.94 302 GLN B O 1
ATOM 6467 N N . LEU B 1 303 ? 26.625 10.859 6.715 1 98.56 303 LEU B N 1
ATOM 6468 C CA . LEU B 1 303 ? 25.219 10.492 6.867 1 98.56 303 LEU B CA 1
ATOM 6469 C C . LEU B 1 303 ? 24.547 10.344 5.508 1 98.56 303 LEU B C 1
ATOM 6471 O O . LEU B 1 303 ? 24.656 11.234 4.66 1 98.56 303 LEU B O 1
ATOM 6475 N N . SER B 1 304 ? 23.984 9.195 5.258 1 98.69 304 SER B N 1
ATOM 6476 C CA . SER B 1 304 ? 23.125 9.016 4.098 1 98.69 304 SER B CA 1
ATOM 6477 C C . SER B 1 304 ? 21.656 8.93 4.508 1 98.69 304 SER B C 1
ATOM 6479 O O . SER B 1 304 ? 21.312 8.258 5.488 1 98.69 304 SER B O 1
ATOM 6481 N N . ILE B 1 305 ? 20.781 9.648 3.812 1 98.75 305 ILE B N 1
ATOM 6482 C CA . ILE B 1 305 ? 19.359 9.648 4.086 1 98.75 305 ILE B CA 1
ATOM 6483 C C . ILE B 1 305 ? 18.625 8.789 3.043 1 98.75 305 ILE B C 1
ATOM 6485 O O . ILE B 1 305 ? 18.719 9.062 1.843 1 98.75 305 ILE B O 1
ATOM 6489 N N . VAL B 1 306 ? 17.953 7.793 3.5 1 98.81 306 VAL B N 1
ATOM 6490 C CA . VAL B 1 306 ? 17.234 6.918 2.584 1 98.81 306 VAL B CA 1
ATOM 6491 C C . VAL B 1 306 ? 15.758 6.871 2.979 1 98.81 306 VAL B C 1
ATOM 6493 O O . VAL B 1 306 ? 15.414 7.074 4.145 1 98.81 306 VAL B O 1
ATOM 6496 N N . ILE B 1 307 ? 14.914 6.672 2.029 1 98.88 307 ILE B N 1
ATOM 6497 C CA . ILE B 1 307 ? 13.469 6.598 2.246 1 98.88 307 ILE B CA 1
ATOM 6498 C C . ILE B 1 307 ? 12.969 5.199 1.9 1 98.88 307 ILE B C 1
ATOM 6500 O O . ILE B 1 307 ? 13.234 4.688 0.809 1 98.88 307 ILE B O 1
ATOM 6504 N N . GLU B 1 308 ? 12.344 4.57 2.879 1 98.5 308 GLU B N 1
ATOM 6505 C CA . GLU B 1 308 ? 11.578 3.354 2.627 1 98.5 308 GLU B CA 1
ATOM 6506 C C . GLU B 1 308 ? 10.188 3.684 2.092 1 98.5 308 GLU B C 1
ATOM 6508 O O . GLU B 1 308 ? 9.266 3.963 2.865 1 98.5 308 GLU B O 1
ATOM 6513 N N . VAL B 1 309 ? 10.062 3.6 0.78 1 98.69 309 VAL B N 1
ATOM 6514 C CA . VAL B 1 309 ? 8.812 3.996 0.137 1 98.69 309 VAL B CA 1
ATOM 6515 C C . VAL B 1 309 ? 7.789 2.873 0.267 1 98.69 309 VAL B C 1
ATOM 6517 O O . VAL B 1 309 ? 8.031 1.75 -0.184 1 98.69 309 VAL B O 1
ATOM 6520 N N . GLY B 1 310 ? 6.664 3.178 0.955 1 97.88 310 GLY B N 1
ATOM 6521 C CA . GLY B 1 310 ? 5.574 2.223 1.055 1 97.88 310 GLY B CA 1
ATOM 6522 C C . GLY B 1 310 ? 4.715 2.164 -0.194 1 97.88 310 GLY B C 1
ATOM 6523 O O . GLY B 1 310 ? 5.004 2.836 -1.186 1 97.88 310 GLY B O 1
ATOM 6524 N N . MET B 1 311 ? 3.648 1.387 -0.154 1 98.06 311 MET B N 1
ATOM 6525 C CA . MET B 1 311 ? 2.787 1.188 -1.317 1 98.06 311 MET B CA 1
ATOM 6526 C C . MET B 1 311 ? 1.751 2.303 -1.424 1 98.06 311 MET B C 1
ATOM 6528 O O . MET B 1 311 ? 1.02 2.383 -2.412 1 98.06 311 MET B O 1
ATOM 6532 N N . ASP B 1 312 ? 1.604 3.174 -0.413 1 98 312 ASP B N 1
ATOM 6533 C CA . ASP B 1 312 ? 0.708 4.324 -0.48 1 98 312 ASP B CA 1
ATOM 6534 C C . ASP B 1 312 ? 1.397 5.52 -1.132 1 98 312 ASP B C 1
ATOM 6536 O O . ASP B 1 312 ? 2.197 6.207 -0.493 1 98 312 ASP B O 1
ATOM 6540 N N . PRO B 1 313 ? 1.104 5.797 -2.395 1 98.12 313 PRO B N 1
ATOM 6541 C CA . PRO B 1 313 ? 1.81 6.875 -3.092 1 98.12 313 PRO B CA 1
ATOM 6542 C C . PRO B 1 313 ? 1.467 8.258 -2.541 1 98.12 313 PRO B C 1
ATOM 6544 O O . PRO B 1 313 ? 2.254 9.195 -2.684 1 98.12 313 PRO B O 1
ATOM 6547 N N . LYS B 1 314 ? 0.291 8.375 -1.936 1 97.44 314 LYS B N 1
ATOM 6548 C CA . LYS B 1 314 ? -0.089 9.664 -1.363 1 97.44 314 LYS B CA 1
ATOM 6549 C C . LYS B 1 314 ? 0.832 10.039 -0.207 1 97.44 314 LYS B C 1
ATOM 6551 O O . LYS B 1 314 ? 1.402 11.133 -0.195 1 97.44 314 LYS B O 1
ATOM 6556 N N . ASN B 1 315 ? 1.032 9.109 0.713 1 98 315 ASN B N 1
ATOM 6557 C CA . ASN B 1 315 ? 1.931 9.344 1.839 1 98 315 ASN B CA 1
ATOM 6558 C C . ASN B 1 315 ? 3.381 9.477 1.382 1 98 315 ASN B C 1
ATOM 6560 O O . ASN B 1 315 ? 4.117 10.328 1.88 1 98 315 ASN B O 1
ATOM 6564 N N . ALA B 1 316 ? 3.736 8.625 0.449 1 98.62 316 ALA B N 1
ATOM 6565 C CA . ALA B 1 316 ? 5.105 8.664 -0.06 1 98.62 316 ALA B CA 1
ATOM 6566 C C . ALA B 1 316 ? 5.406 10.008 -0.714 1 98.62 316 ALA B C 1
ATOM 6568 O O . ALA B 1 316 ? 6.48 10.578 -0.507 1 98.62 316 ALA B O 1
ATOM 6569 N N . LYS B 1 317 ? 4.492 10.508 -1.479 1 98.31 317 LYS B N 1
ATOM 6570 C CA . LYS B 1 317 ? 4.672 11.781 -2.172 1 98.31 317 LYS B CA 1
ATOM 6571 C C . LYS B 1 317 ? 4.789 12.938 -1.18 1 98.31 317 LYS B C 1
ATOM 6573 O O . LYS B 1 317 ? 5.598 13.844 -1.371 1 98.31 317 LYS B O 1
ATOM 6578 N N . LEU B 1 318 ? 3.982 12.898 -0.131 1 98.12 318 LEU B N 1
ATOM 6579 C CA . LEU B 1 318 ? 4.082 13.93 0.897 1 98.12 318 LEU B CA 1
ATOM 6580 C C . LEU B 1 318 ? 5.496 14 1.464 1 98.12 318 LEU B C 1
ATOM 6582 O O . LEU B 1 318 ? 6.086 15.078 1.54 1 98.12 318 LEU B O 1
ATOM 6586 N N . LEU B 1 319 ? 6.027 12.852 1.771 1 98.62 319 LEU B N 1
ATOM 6587 C CA . LEU B 1 319 ? 7.34 12.789 2.404 1 98.62 319 LEU B CA 1
ATOM 6588 C C . LEU B 1 319 ? 8.438 13.156 1.41 1 98.62 319 LEU B C 1
ATOM 6590 O O . LEU B 1 319 ? 9.25 14.047 1.674 1 98.62 319 LEU B O 1
ATOM 6594 N N . VAL B 1 320 ? 8.445 12.523 0.249 1 98.62 320 VAL B N 1
ATOM 6595 C CA . VAL B 1 320 ? 9.531 12.68 -0.715 1 98.62 320 VAL B CA 1
ATOM 6596 C C . VAL B 1 320 ? 9.531 14.102 -1.259 1 98.62 320 VAL B C 1
ATOM 6598 O O . VAL B 1 320 ? 10.594 14.727 -1.368 1 98.62 320 VAL B O 1
ATOM 6601 N N . ASP B 1 321 ? 8.367 14.695 -1.556 1 97.88 321 ASP B N 1
ATOM 6602 C CA . ASP B 1 321 ? 8.289 16.062 -2.074 1 97.88 321 ASP B CA 1
ATOM 6603 C C . ASP B 1 321 ? 8.766 17.062 -1.035 1 97.88 321 ASP B C 1
ATOM 6605 O O . ASP B 1 321 ? 9.43 18.047 -1.375 1 97.88 321 ASP B O 1
ATOM 6609 N N . ALA B 1 322 ? 8.43 16.812 0.179 1 98.12 322 ALA B N 1
ATOM 6610 C CA . ALA B 1 322 ? 8.883 17.719 1.234 1 98.12 322 ALA B CA 1
ATOM 6611 C C . ALA B 1 322 ? 10.406 17.719 1.334 1 98.12 322 ALA B C 1
ATOM 6613 O O . ALA B 1 322 ? 11.039 18.766 1.406 1 98.12 322 ALA B O 1
ATOM 6614 N N . LEU B 1 323 ? 10.969 16.516 1.329 1 98.19 323 LEU B N 1
ATOM 6615 C CA . LEU B 1 323 ? 12.422 16.391 1.458 1 98.19 323 LEU B CA 1
ATOM 6616 C C . LEU B 1 323 ? 13.125 17 0.258 1 98.19 323 LEU B C 1
ATOM 6618 O O . LEU B 1 323 ? 14.141 17.688 0.416 1 98.19 323 LEU B O 1
ATOM 6622 N N . THR B 1 324 ? 12.57 16.812 -0.924 1 96.94 324 THR B N 1
ATOM 6623 C CA . THR B 1 324 ? 13.219 17.281 -2.143 1 96.94 324 THR B CA 1
ATOM 6624 C C . THR B 1 324 ? 13.039 18.797 -2.299 1 96.94 324 THR B C 1
ATOM 6626 O O . THR B 1 324 ? 13.852 19.453 -2.953 1 96.94 324 THR B O 1
ATOM 6629 N N . ALA B 1 325 ? 12.023 19.344 -1.691 1 96.38 325 ALA B N 1
ATOM 6630 C CA . ALA B 1 325 ? 11.719 20.766 -1.82 1 96.38 325 ALA B CA 1
ATOM 6631 C C . ALA B 1 325 ? 12.516 21.594 -0.805 1 96.38 325 ALA B C 1
ATOM 6633 O O . ALA B 1 325 ? 12.492 22.828 -0.839 1 96.38 325 ALA B O 1
ATOM 6634 N N . TYR B 1 326 ? 13.172 20.875 0.098 1 96.19 326 TYR B N 1
ATOM 6635 C CA . TYR B 1 326 ? 13.992 21.594 1.066 1 96.19 326 TYR B CA 1
ATOM 6636 C C . TYR B 1 326 ? 15.016 22.484 0.363 1 96.19 326 TYR B C 1
ATOM 6638 O O . TYR B 1 326 ? 15.508 22.141 -0.715 1 96.19 326 TYR B O 1
ATOM 6646 N N . GLU B 1 327 ? 15.359 23.594 0.955 1 92.56 327 GLU B N 1
ATOM 6647 C CA . GLU B 1 327 ? 16.172 24.641 0.333 1 92.56 327 GLU B CA 1
ATOM 6648 C C . GLU B 1 327 ? 17.531 24.109 -0.084 1 92.56 327 GLU B C 1
ATOM 6650 O O . GLU B 1 327 ? 18.047 24.453 -1.15 1 92.56 327 GLU B O 1
ATOM 6655 N N . ILE B 1 328 ? 18.078 23.312 0.82 1 92.5 328 ILE B N 1
ATOM 6656 C CA . ILE B 1 328 ? 19.328 22.656 0.513 1 92.5 328 ILE B CA 1
ATOM 6657 C C . ILE B 1 328 ? 19.047 21.266 -0.084 1 92.5 328 ILE B C 1
ATOM 6659 O O . ILE B 1 328 ? 18.281 20.484 0.477 1 92.5 328 ILE B O 1
ATOM 6663 N N . SER B 1 329 ? 19.594 21.078 -1.231 1 92.88 329 SER B N 1
ATOM 6664 C CA . SER B 1 329 ? 19.375 19.797 -1.878 1 92.88 329 SER B CA 1
ATOM 6665 C C . SER B 1 329 ? 20.25 18.703 -1.237 1 92.88 329 SER B C 1
ATOM 6667 O O . SER B 1 329 ? 21.469 18.766 -1.316 1 92.88 329 SER B O 1
ATOM 6669 N N . PHE B 1 330 ? 19.641 17.812 -0.595 1 96.06 330 PHE B N 1
ATOM 6670 C CA . PHE B 1 330 ? 20.328 16.656 -0.034 1 96.06 330 PHE B CA 1
ATOM 6671 C C . PHE B 1 330 ? 20.219 15.461 -0.959 1 96.06 330 PHE B C 1
ATOM 6673 O O . PHE B 1 330 ? 19.172 15.242 -1.569 1 96.06 330 PHE B O 1
ATOM 6680 N N . PRO B 1 331 ? 21.359 14.688 -1.036 1 97.12 331 PRO B N 1
ATOM 6681 C CA . PRO B 1 331 ? 21.234 13.43 -1.774 1 97.12 331 PRO B CA 1
ATOM 6682 C C . PRO B 1 331 ? 20.344 12.414 -1.059 1 97.12 331 PRO B C 1
ATOM 6684 O O . PRO B 1 331 ? 20.531 12.141 0.129 1 97.12 331 PRO B O 1
ATOM 6687 N N . LEU B 1 332 ? 19.328 11.945 -1.704 1 98.25 332 LEU B N 1
ATOM 6688 C CA . LEU B 1 332 ? 18.406 10.953 -1.164 1 98.25 332 LEU B CA 1
ATOM 6689 C C . LEU B 1 332 ? 18.469 9.656 -1.964 1 98.25 332 LEU B C 1
ATOM 6691 O O . LEU B 1 332 ? 18.781 9.672 -3.158 1 98.25 332 LEU B O 1
ATOM 6695 N N . THR B 1 333 ? 18.266 8.586 -1.305 1 98.69 333 THR B N 1
ATOM 6696 C CA . THR B 1 333 ? 18.031 7.305 -1.967 1 98.69 333 THR B CA 1
ATOM 6697 C C . THR B 1 333 ? 16.641 6.77 -1.636 1 98.69 333 THR B C 1
ATOM 6699 O O . THR B 1 333 ? 16.266 6.664 -0.463 1 98.69 333 THR B O 1
ATOM 6702 N N . LEU B 1 334 ? 15.867 6.496 -2.637 1 98.81 334 LEU B N 1
ATOM 6703 C CA . LEU B 1 334 ? 14.531 5.941 -2.459 1 98.81 334 LEU B CA 1
ATOM 6704 C C . LEU B 1 334 ? 14.531 4.438 -2.709 1 98.81 334 LEU B C 1
ATOM 6706 O O . LEU B 1 334 ? 14.953 3.98 -3.771 1 98.81 334 LEU B O 1
ATOM 6710 N N . PHE B 1 335 ? 14.133 3.676 -1.79 1 98.81 335 PHE B N 1
ATOM 6711 C CA . PHE B 1 335 ? 13.969 2.236 -1.957 1 98.81 335 PHE B CA 1
ATOM 6712 C C . PHE B 1 335 ? 12.516 1.894 -2.266 1 98.81 335 PHE B C 1
ATOM 6714 O O . PHE B 1 335 ? 11.625 2.117 -1.439 1 98.81 335 PHE B O 1
ATOM 6721 N N . LEU B 1 336 ? 12.281 1.293 -3.414 1 98.75 336 LEU B N 1
ATOM 6722 C CA . LEU B 1 336 ? 10.93 1.137 -3.951 1 98.75 336 LEU B CA 1
ATOM 6723 C C . LEU B 1 336 ? 10.594 -0.336 -4.152 1 98.75 336 LEU B C 1
ATOM 6725 O O . LEU B 1 336 ? 11.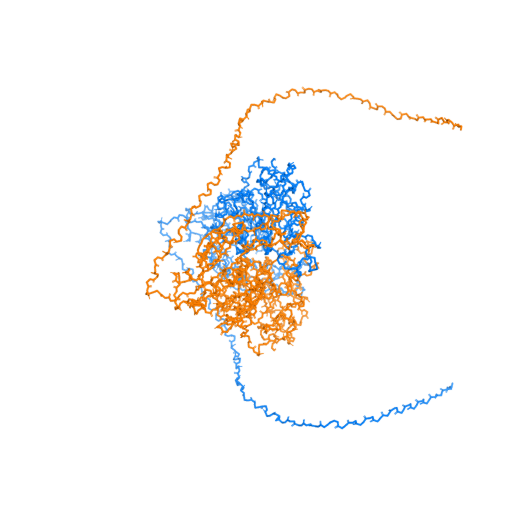453 -1.122 -4.566 1 98.75 336 LEU B O 1
ATOM 6729 N N . TYR B 1 337 ? 9.312 -0.647 -3.941 1 98.56 337 TYR B N 1
ATOM 6730 C CA . TYR B 1 337 ? 8.789 -1.955 -4.32 1 98.56 337 TYR B CA 1
ATOM 6731 C C . TYR B 1 337 ? 8.594 -2.047 -5.828 1 98.56 337 TYR B C 1
ATOM 6733 O O . TYR B 1 337 ? 8.266 -1.052 -6.48 1 98.56 337 TYR B O 1
ATOM 6741 N N . GLY B 1 338 ? 8.789 -3.295 -6.312 1 98.12 338 GLY B N 1
ATOM 6742 C CA . GLY B 1 338 ? 8.539 -3.516 -7.73 1 98.12 338 GLY B CA 1
ATOM 6743 C C . GLY B 1 338 ? 7.141 -3.119 -8.156 1 98.12 338 GLY B C 1
ATOM 6744 O O . GLY B 1 338 ? 6.965 -2.463 -9.188 1 98.12 338 GLY B O 1
ATOM 6745 N N . ASN B 1 339 ? 6.141 -3.467 -7.391 1 98.38 339 ASN B N 1
ATOM 6746 C CA . ASN B 1 339 ? 4.762 -3.119 -7.715 1 98.38 339 ASN B CA 1
ATOM 6747 C C . ASN B 1 339 ? 4.551 -1.607 -7.723 1 98.38 339 ASN B C 1
ATOM 6749 O O . ASN B 1 339 ? 3.781 -1.088 -8.531 1 98.38 339 ASN B O 1
ATOM 6753 N N . PHE B 1 340 ? 5.207 -0.88 -6.832 1 98.69 340 PHE B N 1
ATOM 6754 C CA . PHE B 1 340 ? 5.125 0.576 -6.828 1 98.69 340 PHE B CA 1
ATOM 6755 C C . PHE B 1 340 ? 5.676 1.154 -8.125 1 98.69 340 PHE B C 1
ATOM 6757 O O . PHE B 1 340 ? 5.047 2.02 -8.742 1 98.69 340 PHE B O 1
ATOM 6764 N N . ILE B 1 341 ? 6.828 0.648 -8.523 1 98.44 341 ILE B N 1
ATOM 6765 C CA . ILE B 1 341 ? 7.48 1.102 -9.742 1 98.44 341 ILE B CA 1
ATOM 6766 C C . ILE B 1 341 ? 6.566 0.848 -10.938 1 98.44 341 ILE B C 1
ATOM 6768 O O . ILE B 1 341 ? 6.406 1.716 -11.805 1 98.44 341 ILE B O 1
ATOM 6772 N N . GLU B 1 342 ? 5.98 -0.292 -10.953 1 97.06 342 GLU B N 1
ATOM 6773 C CA . GLU B 1 342 ? 5.098 -0.681 -12.047 1 97.06 342 GLU B CA 1
ATOM 6774 C C . GLU B 1 342 ? 3.85 0.197 -12.086 1 97.06 342 GLU B C 1
ATOM 6776 O O . GLU B 1 342 ? 3.4 0.599 -13.156 1 97.06 342 GLU B O 1
ATOM 6781 N N . LEU B 1 343 ? 3.293 0.549 -10.984 1 97.62 343 LEU B N 1
ATOM 6782 C CA . LEU B 1 343 ? 2.016 1.244 -10.867 1 97.62 343 LEU B CA 1
ATOM 6783 C C . LEU B 1 343 ? 2.195 2.746 -11.062 1 97.62 343 LEU B C 1
ATOM 6785 O O . LEU B 1 343 ? 1.288 3.424 -11.555 1 97.62 343 LEU B O 1
ATOM 6789 N N . TYR B 1 344 ? 3.396 3.262 -10.664 1 98.06 344 TYR B N 1
ATOM 6790 C CA . TYR B 1 344 ? 3.592 4.707 -10.68 1 98.06 344 TYR B CA 1
ATOM 6791 C C . TYR B 1 344 ? 4.898 5.074 -11.367 1 98.06 344 TYR B C 1
ATOM 6793 O O . TYR B 1 344 ? 5.719 5.809 -10.812 1 98.06 344 TYR B O 1
ATOM 6801 N N . PRO B 1 345 ? 5.078 4.688 -12.617 1 97.94 345 PRO B N 1
ATOM 6802 C CA . PRO B 1 345 ? 6.348 4.938 -13.305 1 97.94 345 PRO B CA 1
ATOM 6803 C C . PRO B 1 345 ? 6.648 6.426 -13.469 1 97.94 345 PRO B C 1
ATOM 6805 O O . PRO B 1 345 ? 7.805 6.84 -13.367 1 97.94 345 PRO B O 1
ATOM 6808 N N . GLU B 1 346 ? 5.625 7.297 -13.734 1 97.88 346 GLU B N 1
ATOM 6809 C CA . GLU B 1 346 ? 5.852 8.727 -13.922 1 97.88 346 GLU B CA 1
ATOM 6810 C C . GLU B 1 346 ? 6.336 9.375 -12.633 1 97.88 346 GLU B C 1
ATOM 6812 O O . GLU B 1 346 ? 7.207 10.25 -12.656 1 97.88 346 GLU B O 1
ATOM 6817 N N . LEU B 1 347 ? 5.727 8.922 -11.547 1 98 347 LEU B N 1
ATOM 6818 C CA . LEU B 1 347 ? 6.148 9.445 -10.25 1 98 347 LEU B CA 1
ATOM 6819 C C . LEU B 1 347 ? 7.586 9.039 -9.945 1 98 347 LEU B C 1
ATOM 6821 O O . LEU B 1 347 ? 8.383 9.867 -9.492 1 98 347 LEU B O 1
ATOM 6825 N N . VAL B 1 348 ? 7.945 7.824 -10.211 1 98.5 348 VAL B N 1
ATOM 6826 C CA . VAL B 1 348 ? 9.289 7.312 -9.984 1 98.5 348 VAL B CA 1
ATOM 6827 C C . VAL B 1 348 ? 10.289 8.07 -10.859 1 98.5 348 VAL B C 1
ATOM 6829 O O . VAL B 1 348 ? 11.367 8.445 -10.391 1 98.5 348 VAL B O 1
ATOM 6832 N N . LEU B 1 349 ? 9.914 8.328 -12.117 1 98.25 349 LEU B N 1
ATOM 6833 C CA . LEU B 1 349 ? 10.766 9.086 -13.023 1 98.25 349 LEU B CA 1
ATOM 6834 C C . LEU B 1 349 ? 10.992 10.5 -12.508 1 98.25 349 LEU B C 1
ATOM 6836 O O . LEU B 1 349 ? 12.117 11.008 -12.555 1 98.25 349 LEU B O 1
ATOM 6840 N N . GLU B 1 350 ? 9.961 11.078 -12.008 1 97.31 350 GLU B N 1
ATOM 6841 C CA . GLU B 1 350 ? 10.094 12.414 -11.438 1 97.31 350 GLU B CA 1
ATOM 6842 C C . GLU B 1 350 ? 11.047 12.414 -10.25 1 97.31 350 GLU B C 1
ATOM 6844 O O . GLU B 1 350 ? 11.914 13.281 -10.148 1 97.31 350 GLU B O 1
ATOM 6849 N N . TRP B 1 351 ? 10.906 11.422 -9.391 1 97.56 351 TRP B N 1
ATOM 6850 C CA . TRP B 1 351 ? 11.734 11.328 -8.195 1 97.56 351 TRP B CA 1
ATOM 6851 C C . TRP B 1 351 ? 13.188 11.031 -8.562 1 97.56 351 TRP B C 1
ATOM 6853 O O . TRP B 1 351 ? 14.109 11.461 -7.863 1 97.56 351 TRP B O 1
ATOM 6863 N N . SER B 1 352 ? 13.398 10.328 -9.641 1 97.25 352 SER B N 1
ATOM 6864 C CA . SER B 1 352 ? 14.727 9.906 -10.055 1 97.25 352 SER B CA 1
ATOM 6865 C C . SER B 1 352 ? 15.586 11.102 -10.461 1 97.25 352 SER B C 1
ATOM 6867 O O . SER B 1 352 ? 16.812 10.992 -10.539 1 97.25 352 SER B O 1
ATOM 6869 N N . LYS B 1 353 ? 14.961 12.25 -10.711 1 95.12 353 LYS B N 1
ATOM 6870 C CA . LYS B 1 353 ? 15.688 13.453 -11.094 1 95.12 353 LYS B CA 1
ATOM 6871 C C . LYS B 1 353 ? 16.5 14 -9.922 1 95.12 353 LYS B C 1
ATOM 6873 O O . LYS B 1 353 ? 17.5 14.703 -10.125 1 95.12 353 LYS B O 1
ATOM 6878 N N . HIS B 1 354 ? 16.078 13.609 -8.656 1 92.25 354 HIS B N 1
ATOM 6879 C CA . HIS B 1 354 ? 16.703 14.219 -7.492 1 92.25 354 HIS B CA 1
ATOM 6880 C C . HIS B 1 354 ? 17.141 13.156 -6.488 1 92.25 354 HIS B C 1
ATOM 6882 O O . HIS B 1 354 ? 17.516 13.484 -5.359 1 92.25 354 HIS B O 1
ATOM 6888 N N . SER B 1 355 ? 17.016 11.898 -6.887 1 96.88 355 SER B N 1
ATOM 6889 C CA . SER B 1 355 ? 17.281 10.836 -5.93 1 96.88 355 SER B CA 1
ATOM 6890 C C . SER B 1 355 ? 17.859 9.609 -6.621 1 96.88 355 SER B C 1
ATOM 6892 O O . SER B 1 355 ? 17.578 9.359 -7.797 1 96.88 355 SER B O 1
ATOM 6894 N N . GLU B 1 356 ? 18.703 8.906 -5.898 1 96.88 356 GLU B N 1
ATOM 6895 C CA . GLU B 1 356 ? 19.078 7.559 -6.32 1 96.88 356 GLU B CA 1
ATOM 6896 C C . GLU B 1 356 ? 17.969 6.559 -6.023 1 96.88 356 GLU B C 1
ATOM 6898 O O . GLU B 1 356 ? 17.203 6.734 -5.07 1 96.88 356 GLU B O 1
ATOM 6903 N N . LEU B 1 357 ? 17.891 5.559 -6.879 1 98.44 357 LEU B N 1
ATOM 6904 C CA . LEU B 1 357 ? 16.828 4.574 -6.703 1 98.44 357 LEU B CA 1
ATOM 6905 C C . LEU B 1 357 ? 17.391 3.221 -6.297 1 98.44 357 LEU B C 1
ATOM 6907 O O . LEU B 1 357 ? 18.406 2.781 -6.844 1 98.44 357 LEU B O 1
ATOM 6911 N N . GLY B 1 358 ? 16.859 2.623 -5.234 1 98.44 358 GLY B N 1
ATOM 6912 C CA . GLY B 1 358 ? 17.062 1.238 -4.84 1 98.44 358 GLY B CA 1
ATOM 6913 C C . GLY B 1 358 ? 15.797 0.419 -4.84 1 98.44 358 GLY B C 1
ATOM 6914 O O . GLY B 1 358 ? 14.719 0.928 -5.176 1 98.44 358 GLY B O 1
ATOM 6915 N N . ILE B 1 359 ? 15.914 -0.891 -4.512 1 98.12 359 ILE B N 1
ATOM 6916 C CA . ILE B 1 359 ? 14.75 -1.766 -4.559 1 98.12 359 ILE B CA 1
ATOM 6917 C C . ILE B 1 359 ? 14.477 -2.344 -3.172 1 98.12 359 ILE B C 1
ATOM 6919 O O . ILE B 1 359 ? 15.375 -2.383 -2.326 1 98.12 359 ILE B O 1
ATOM 6923 N N . ARG B 1 360 ? 13.18 -2.854 -2.984 1 97.38 360 ARG B N 1
ATOM 6924 C CA . ARG B 1 360 ? 12.75 -3.328 -1.673 1 97.38 360 ARG B CA 1
ATOM 6925 C C . ARG B 1 360 ? 12.062 -4.684 -1.779 1 97.38 360 ARG B C 1
ATOM 6927 O O . ARG B 1 360 ? 11.508 -5.18 -0.797 1 97.38 360 ARG B O 1
ATOM 6934 N N . GLY B 1 361 ? 12.055 -5.32 -2.877 1 97.12 361 GLY B N 1
ATOM 6935 C CA . GLY B 1 361 ? 11.234 -6.488 -3.141 1 97.12 361 GLY B CA 1
ATOM 6936 C C . GLY B 1 361 ? 10.031 -6.184 -4.012 1 97.12 361 GLY B C 1
ATOM 6937 O O . GLY B 1 361 ? 9.883 -5.066 -4.52 1 97.12 361 GLY B O 1
ATOM 6938 N N . SER B 1 362 ? 9.172 -7.16 -4.199 1 96.94 362 SER B N 1
ATOM 6939 C CA . SER B 1 362 ? 8.055 -7.008 -5.125 1 96.94 362 SER B CA 1
ATOM 6940 C C . SER B 1 362 ? 6.957 -6.133 -4.527 1 96.94 362 SER B C 1
ATOM 6942 O O . SER B 1 362 ? 6.438 -5.234 -5.195 1 96.94 362 SER B O 1
ATOM 6944 N N . SER B 1 363 ? 6.602 -6.418 -3.293 1 96.62 363 SER B N 1
ATOM 6945 C CA . SER B 1 363 ? 5.535 -5.688 -2.621 1 96.62 363 SER B CA 1
ATOM 6946 C C . SER B 1 363 ? 5.652 -5.805 -1.104 1 96.62 363 SER B C 1
ATOM 6948 O O . SER B 1 363 ? 6.484 -6.562 -0.6 1 96.62 363 SER B O 1
ATOM 6950 N N . SER B 1 364 ? 4.809 -5.02 -0.454 1 94.38 364 SER B N 1
ATOM 6951 C CA . SER B 1 364 ? 4.746 -5.133 1 1 94.38 364 SER B CA 1
ATOM 6952 C C . SER B 1 364 ? 4.02 -6.402 1.429 1 94.38 364 SER B C 1
ATOM 6954 O O . SER B 1 364 ? 3.217 -6.949 0.669 1 94.38 364 SER B O 1
ATOM 6956 N N . MET B 1 365 ? 4.391 -6.938 2.592 1 93.44 365 MET B N 1
ATOM 6957 C CA . MET B 1 365 ? 3.76 -8.078 3.254 1 93.44 365 MET B CA 1
ATOM 6958 C C . MET B 1 365 ? 3.492 -7.773 4.723 1 93.44 365 MET B C 1
ATOM 6960 O O . MET B 1 365 ? 4.133 -6.902 5.309 1 93.44 365 MET B O 1
ATOM 6964 N N . PRO B 1 366 ? 2.473 -8.508 5.273 1 92.44 366 PRO B N 1
ATOM 6965 C CA . PRO B 1 366 ? 2.299 -8.336 6.719 1 92.44 366 PRO B CA 1
ATOM 6966 C C . PRO B 1 366 ? 3.586 -8.586 7.5 1 92.44 366 PRO B C 1
ATOM 6968 O O . PRO B 1 366 ? 4.41 -9.406 7.094 1 92.44 366 PRO B O 1
ATOM 6971 N N . SER B 1 367 ? 3.736 -7.875 8.555 1 88.75 367 SER B N 1
ATOM 6972 C CA . SER B 1 367 ? 4.965 -7.82 9.344 1 88.75 367 SER B CA 1
ATOM 6973 C C . SER B 1 367 ? 5.434 -9.219 9.734 1 88.75 367 SER B C 1
ATOM 6975 O O . SER B 1 367 ? 4.633 -10.055 10.156 1 88.75 367 SER B O 1
ATOM 6977 N N . GLY B 1 368 ? 6.641 -9.438 9.547 1 89.44 368 GLY B N 1
ATOM 6978 C CA . GLY B 1 368 ? 7.27 -10.664 10.008 1 89.44 368 GLY B CA 1
ATOM 6979 C C . GLY B 1 368 ? 7.219 -11.789 8.984 1 89.44 368 GLY B C 1
ATOM 6980 O O . GLY B 1 368 ? 7.93 -12.789 9.117 1 89.44 368 GLY B O 1
ATOM 6981 N N . LEU B 1 369 ? 6.453 -11.656 7.984 1 93.94 369 LEU B N 1
ATOM 6982 C CA . LEU B 1 369 ? 6.23 -12.789 7.09 1 93.94 369 LEU B CA 1
ATOM 6983 C C . LEU B 1 369 ? 7.281 -12.82 5.984 1 93.94 369 LEU B C 1
ATOM 6985 O O . LEU B 1 369 ? 7.617 -13.883 5.469 1 93.94 369 LEU B O 1
ATOM 6989 N N . TRP B 1 370 ? 7.836 -11.664 5.652 1 94.31 370 TRP B N 1
ATOM 6990 C CA . TRP B 1 370 ? 8.875 -11.609 4.633 1 94.31 370 TRP B CA 1
ATOM 6991 C C . TRP B 1 370 ? 10.078 -12.461 5.035 1 94.31 370 TRP B C 1
ATOM 6993 O O . TRP B 1 370 ? 10.547 -13.289 4.254 1 94.31 370 TRP B O 1
ATOM 7003 N N . GLU B 1 371 ? 10.523 -12.344 6.25 1 93.06 371 GLU B N 1
ATOM 7004 C CA . GLU B 1 371 ? 11.742 -13 6.719 1 93.06 371 GLU B CA 1
ATOM 7005 C C . GLU B 1 371 ? 11.547 -14.508 6.844 1 93.06 371 GLU B C 1
ATOM 7007 O O . GLU B 1 371 ? 12.523 -15.25 6.973 1 93.06 371 GLU B O 1
ATOM 7012 N N . ARG B 1 372 ? 10.336 -14.906 6.773 1 95 372 ARG B N 1
ATOM 7013 C CA . ARG B 1 372 ? 10.039 -16.328 6.961 1 95 372 ARG B CA 1
ATOM 7014 C C . ARG B 1 372 ? 9.914 -17.047 5.621 1 95 372 ARG B C 1
ATOM 7016 O O . ARG B 1 372 ? 9.844 -18.266 5.57 1 95 372 ARG B O 1
ATOM 7023 N N . GLN B 1 373 ? 9.906 -16.281 4.547 1 95.38 373 GLN B N 1
ATOM 7024 C CA . GLN B 1 373 ? 9.711 -16.859 3.221 1 95.38 373 GLN B CA 1
ATOM 7025 C C . GLN B 1 373 ? 10.898 -17.734 2.822 1 95.38 373 GLN B C 1
ATOM 7027 O O . GLN B 1 373 ? 12.016 -17.531 3.295 1 95.38 373 GLN B O 1
ATOM 7032 N N . ASN B 1 374 ? 10.711 -18.719 1.979 1 95.25 374 ASN B N 1
ATOM 7033 C CA . ASN B 1 374 ? 11.797 -19.531 1.446 1 95.25 374 ASN B CA 1
ATOM 7034 C C . ASN B 1 374 ? 12.578 -18.781 0.368 1 95.25 374 ASN B C 1
ATOM 7036 O O . ASN B 1 374 ? 12.164 -17.719 -0.077 1 95.25 374 ASN B O 1
ATOM 7040 N N . GLY B 1 375 ? 13.711 -19.312 -0.017 1 95.69 375 GLY B N 1
ATOM 7041 C CA . GLY B 1 375 ? 14.633 -18.656 -0.924 1 95.69 375 GLY B CA 1
ATOM 7042 C C . GLY B 1 375 ? 14.047 -18.422 -2.303 1 95.69 375 GLY B C 1
ATOM 7043 O O . GLY B 1 375 ? 14.32 -17.391 -2.924 1 95.69 375 GLY B O 1
ATOM 7044 N N . ASP B 1 376 ? 13.227 -19.297 -2.812 1 94.88 376 ASP B N 1
ATOM 7045 C CA . ASP B 1 376 ? 12.68 -19.188 -4.16 1 94.88 376 ASP B CA 1
ATOM 7046 C C . ASP B 1 376 ? 11.703 -18.016 -4.266 1 94.88 376 ASP B C 1
ATOM 7048 O O . ASP B 1 376 ? 11.734 -17.266 -5.234 1 94.88 376 ASP B O 1
ATOM 7052 N N . ILE B 1 377 ? 10.883 -17.906 -3.258 1 94.88 377 ILE B N 1
ATOM 7053 C CA . ILE B 1 377 ? 9.914 -16.812 -3.225 1 94.88 377 ILE B CA 1
ATOM 7054 C C . ILE B 1 377 ? 10.648 -15.477 -3.08 1 94.88 377 ILE B C 1
ATOM 7056 O O . ILE B 1 377 ? 10.281 -14.492 -3.729 1 94.88 377 ILE B O 1
ATOM 7060 N N . LEU B 1 378 ? 11.656 -15.445 -2.25 1 96.75 378 LEU B N 1
ATOM 7061 C CA . LEU B 1 378 ? 12.445 -14.227 -2.068 1 96.75 378 LEU B CA 1
ATOM 7062 C C . LEU B 1 378 ? 13.172 -13.852 -3.354 1 96.75 378 LEU B C 1
ATOM 7064 O O . LEU B 1 378 ? 13.227 -12.672 -3.721 1 96.75 378 LEU B O 1
ATOM 7068 N N . GLN B 1 379 ? 13.75 -14.867 -3.998 1 95.81 379 GLN B N 1
ATOM 7069 C CA . GLN B 1 379 ? 14.422 -14.617 -5.27 1 95.81 379 GLN B CA 1
ATOM 7070 C C . GLN B 1 379 ? 13.461 -14.031 -6.293 1 95.81 379 GLN B C 1
ATOM 7072 O O . GLN B 1 379 ? 13.797 -13.078 -7 1 95.81 379 GLN B O 1
ATOM 7077 N N . LEU B 1 380 ? 12.289 -14.602 -6.375 1 95.38 380 LEU B N 1
ATOM 7078 C CA . LEU B 1 380 ? 11.258 -14.078 -7.266 1 95.38 380 LEU B CA 1
ATOM 7079 C C . LEU B 1 380 ? 10.969 -12.609 -6.961 1 95.38 380 LEU B C 1
ATOM 7081 O O . LEU B 1 380 ? 10.875 -11.789 -7.875 1 95.38 380 LEU B O 1
ATOM 7085 N N . SER B 1 381 ? 10.836 -12.312 -5.707 1 96.75 381 SER B N 1
ATOM 7086 C CA . SER B 1 381 ? 10.531 -10.953 -5.27 1 96.75 381 SER B CA 1
ATOM 7087 C C . SER B 1 381 ? 11.648 -9.984 -5.668 1 96.75 381 SER B C 1
ATOM 7089 O O . SER B 1 381 ? 11.375 -8.891 -6.176 1 96.75 381 SER B O 1
ATOM 7091 N N . VAL B 1 382 ? 12.891 -10.359 -5.434 1 96.81 382 VAL B N 1
ATOM 7092 C CA . VAL B 1 382 ? 14.047 -9.516 -5.75 1 96.81 382 VAL B CA 1
ATOM 7093 C C . VAL B 1 382 ? 14.125 -9.297 -7.258 1 96.81 382 VAL B C 1
ATOM 7095 O O . VAL B 1 382 ? 14.242 -8.164 -7.723 1 96.81 382 VAL B O 1
ATOM 7098 N N . VAL B 1 383 ? 13.977 -10.359 -8.031 1 96.12 383 VAL B N 1
ATOM 7099 C CA . VAL B 1 383 ? 14.094 -10.289 -9.484 1 96.12 383 VAL B CA 1
ATOM 7100 C C . VAL B 1 383 ? 12.969 -9.43 -10.055 1 96.12 383 VAL B C 1
ATOM 7102 O O . VAL B 1 383 ? 13.188 -8.633 -10.977 1 96.12 383 VAL B O 1
ATOM 7105 N N . SER B 1 384 ? 11.805 -9.594 -9.492 1 96.25 384 SER B N 1
ATOM 7106 C CA . SER B 1 384 ? 10.672 -8.781 -9.922 1 96.25 384 SER B CA 1
ATOM 7107 C C . SER B 1 384 ? 10.961 -7.297 -9.758 1 96.25 384 SER B C 1
ATOM 7109 O O . SER B 1 384 ? 10.727 -6.508 -10.68 1 96.25 384 SER B O 1
ATOM 7111 N N . SER B 1 385 ? 11.469 -6.898 -8.633 1 96.69 385 SER B N 1
ATOM 7112 C CA . SER B 1 385 ? 11.75 -5.488 -8.367 1 96.69 385 SER B CA 1
ATOM 7113 C C . SER B 1 385 ? 12.875 -4.969 -9.258 1 96.69 385 SER B C 1
ATOM 7115 O O . SER B 1 385 ? 12.805 -3.85 -9.766 1 96.69 385 SER B O 1
ATOM 7117 N N . GLU B 1 386 ? 13.922 -5.785 -9.469 1 96.44 386 GLU B N 1
ATOM 7118 C CA . GLU B 1 386 ? 14.992 -5.414 -10.391 1 96.44 386 GLU B CA 1
ATOM 7119 C C . GLU B 1 386 ? 14.461 -5.18 -11.797 1 96.44 386 GLU B C 1
ATOM 7121 O O . GLU B 1 386 ? 14.828 -4.207 -12.461 1 96.44 386 GLU B O 1
ATOM 7126 N N . THR B 1 387 ? 13.602 -6.078 -12.203 1 95.56 387 THR B N 1
ATOM 7127 C CA . THR B 1 387 ? 13.047 -6.039 -13.547 1 95.56 387 THR B CA 1
ATOM 7128 C C . THR B 1 387 ? 12.242 -4.762 -13.766 1 95.56 387 THR B C 1
ATOM 7130 O O . THR B 1 387 ? 12.375 -4.098 -14.797 1 95.56 387 THR B O 1
ATOM 7133 N N . ARG B 1 388 ? 11.414 -4.371 -12.805 1 96.88 388 ARG B N 1
ATOM 7134 C CA . ARG B 1 388 ? 10.594 -3.176 -12.938 1 96.88 388 ARG B CA 1
ATOM 7135 C C . ARG B 1 388 ? 11.453 -1.925 -13.047 1 96.88 388 ARG B C 1
ATOM 7137 O O . ARG B 1 388 ? 11.164 -1.03 -13.844 1 96.88 388 ARG B O 1
ATOM 7144 N N . LEU B 1 389 ? 12.453 -1.894 -12.195 1 96.69 389 LEU B N 1
ATOM 7145 C CA . LEU B 1 389 ? 13.336 -0.737 -12.234 1 96.69 389 LEU B CA 1
ATOM 7146 C C . LEU B 1 389 ? 14.086 -0.676 -13.562 1 96.69 389 LEU B C 1
ATOM 7148 O O . LEU B 1 389 ? 14.234 0.399 -14.148 1 96.69 389 LEU B O 1
ATOM 7152 N N . ARG B 1 390 ? 14.539 -1.774 -14.086 1 95.19 390 ARG B N 1
ATOM 7153 C CA . ARG B 1 390 ? 15.242 -1.845 -15.367 1 95.19 390 ARG B CA 1
ATOM 7154 C C . ARG B 1 390 ? 14.328 -1.424 -16.516 1 95.19 390 ARG B C 1
ATOM 7156 O O . ARG B 1 390 ? 14.773 -0.764 -17.453 1 95.19 390 ARG B O 1
ATOM 7163 N N . GLU B 1 391 ? 13.133 -1.836 -16.469 1 94.38 391 GLU B N 1
ATOM 7164 C CA . GLU B 1 391 ? 12.164 -1.469 -17.5 1 94.38 391 GLU B CA 1
ATOM 7165 C C . GLU B 1 391 ? 12 0.045 -17.578 1 94.38 391 GLU B C 1
ATOM 7167 O O . GLU B 1 391 ? 11.602 0.574 -18.625 1 94.38 391 GLU B O 1
ATOM 7172 N N . LEU B 1 392 ? 12.305 0.76 -16.484 1 95.19 392 LEU B N 1
ATOM 7173 C CA . LEU B 1 392 ? 12.242 2.217 -16.484 1 95.19 392 LEU B CA 1
ATOM 7174 C C . LEU B 1 392 ? 13.594 2.818 -16.875 1 95.19 392 LEU B C 1
ATOM 7176 O O . LEU B 1 392 ? 13.742 4.043 -16.906 1 95.19 392 LEU B O 1
ATOM 7180 N N . GLY B 1 393 ? 14.602 1.975 -17.078 1 94.62 393 GLY B N 1
ATOM 7181 C CA . GLY B 1 393 ? 15.891 2.447 -17.562 1 94.62 393 GLY B CA 1
ATOM 7182 C C . GLY B 1 393 ? 16.906 2.631 -16.438 1 94.62 393 GLY B C 1
ATOM 7183 O O . GLY B 1 393 ? 17.938 3.271 -16.641 1 94.62 393 GLY B O 1
ATOM 7184 N N . PHE B 1 394 ? 16.594 2.072 -15.25 1 96.19 394 PHE B N 1
ATOM 7185 C CA . PHE B 1 394 ? 17.484 2.258 -14.117 1 96.19 394 PHE B CA 1
ATOM 7186 C C . PHE B 1 394 ? 18.078 0.924 -13.664 1 96.19 394 PHE B C 1
ATOM 7188 O O . PHE B 1 394 ? 17.453 -0.124 -13.852 1 96.19 394 PHE B O 1
ATOM 7195 N N . ILE B 1 395 ? 19.25 0.954 -13.094 1 93.06 395 ILE B N 1
ATOM 7196 C CA . ILE B 1 395 ? 19.875 -0.182 -12.43 1 93.06 395 ILE B CA 1
ATOM 7197 C C . ILE B 1 395 ? 19.812 0.015 -10.914 1 93.06 395 ILE B C 1
ATOM 7199 O O . ILE B 1 395 ? 20.375 0.978 -10.391 1 93.06 395 ILE B O 1
ATOM 7203 N N . GLY B 1 396 ? 19.094 -0.752 -10.203 1 92.69 396 GLY B N 1
ATOM 7204 C CA . GLY B 1 396 ? 19.016 -0.702 -8.758 1 92.69 396 GLY B CA 1
ATOM 7205 C C . GLY B 1 396 ? 20.047 -1.579 -8.078 1 92.69 396 GLY B C 1
ATOM 7206 O O . GLY B 1 396 ? 19.781 -2.742 -7.766 1 92.69 396 GLY B O 1
ATOM 7207 N N . ALA B 1 397 ? 21.203 -1.009 -7.715 1 96.88 397 ALA B N 1
ATOM 7208 C CA . ALA B 1 397 ? 22.312 -1.79 -7.172 1 96.88 397 ALA B CA 1
ATOM 7209 C C . ALA B 1 397 ? 22.109 -2.057 -5.684 1 96.88 397 ALA B C 1
ATOM 7211 O O . ALA B 1 397 ? 22.766 -2.928 -5.109 1 96.88 397 ALA B O 1
ATOM 7212 N N . TYR B 1 398 ? 21.266 -1.254 -5.055 1 98.56 398 TYR B N 1
ATOM 7213 C CA . TYR B 1 398 ? 21.078 -1.318 -3.607 1 98.56 398 TYR B CA 1
ATOM 7214 C C . TYR B 1 398 ? 19.719 -1.891 -3.25 1 98.56 398 TYR B C 1
ATOM 7216 O O . TYR B 1 398 ? 18.703 -1.512 -3.842 1 98.56 398 TYR B O 1
ATOM 7224 N N . PHE B 1 399 ? 19.734 -2.9 -2.35 1 98.56 399 PHE B N 1
ATOM 7225 C CA . PHE B 1 399 ? 18.531 -3.596 -1.911 1 98.56 399 PHE B CA 1
ATOM 7226 C C . PHE B 1 399 ? 18.312 -3.422 -0.412 1 98.56 399 PHE B C 1
ATOM 7228 O O . PHE B 1 399 ? 19.156 -3.814 0.39 1 98.56 399 PHE B O 1
ATOM 7235 N N . LEU B 1 400 ? 17.219 -2.744 -0.026 1 98.5 400 LEU B N 1
ATOM 7236 C CA . LEU B 1 400 ? 16.797 -2.623 1.365 1 98.5 400 LEU B CA 1
ATOM 7237 C C . LEU B 1 400 ? 15.516 -3.418 1.619 1 98.5 400 LEU B C 1
ATOM 7239 O O . LEU B 1 400 ? 14.414 -2.9 1.435 1 98.5 400 LEU B O 1
ATOM 7243 N N . PRO B 1 401 ? 15.656 -4.656 2.104 1 97 401 PRO B N 1
ATOM 7244 C CA . PRO B 1 401 ? 14.477 -5.504 2.299 1 97 401 PRO B CA 1
ATOM 7245 C C . PRO B 1 401 ? 13.695 -5.148 3.561 1 97 401 PRO B C 1
ATOM 7247 O O . PRO B 1 401 ? 14.203 -4.434 4.426 1 97 401 PRO B O 1
ATOM 7250 N N . PRO B 1 402 ? 12.43 -5.652 3.617 1 93.69 402 PRO B N 1
ATOM 7251 C CA . PRO B 1 402 ? 11.656 -5.477 4.848 1 93.69 402 PRO B CA 1
ATOM 7252 C C . PRO B 1 402 ? 12.227 -6.258 6.023 1 93.69 402 PRO B C 1
ATOM 7254 O O . PRO B 1 402 ? 11.906 -5.965 7.18 1 93.69 402 PRO B O 1
ATOM 7257 N N . GLY B 1 403 ? 12.977 -7.262 5.762 1 93.62 403 GLY B N 1
ATOM 7258 C CA . GLY B 1 403 ? 13.594 -8.109 6.77 1 93.62 403 GLY B CA 1
ATOM 7259 C C . GLY B 1 403 ? 14.75 -8.938 6.234 1 93.62 403 GLY B C 1
ATOM 7260 O O . GLY B 1 403 ? 14.984 -8.961 5.023 1 93.62 403 GLY B O 1
ATOM 7261 N N . PHE B 1 404 ? 15.445 -9.625 7.195 1 95.31 404 PHE B N 1
ATOM 7262 C CA . PHE B 1 404 ? 16.688 -10.297 6.816 1 95.31 404 PHE B CA 1
ATOM 7263 C C . PHE B 1 404 ? 16.656 -11.766 7.219 1 95.31 404 PHE B C 1
ATOM 7265 O O . PHE B 1 404 ? 16.094 -12.117 8.258 1 95.31 404 PHE B O 1
ATOM 7272 N N . ASN B 1 405 ? 17.125 -12.617 6.406 1 94.81 405 ASN B N 1
ATOM 7273 C CA . ASN B 1 405 ? 17.438 -14.008 6.703 1 94.81 405 ASN B CA 1
ATOM 7274 C C . ASN B 1 405 ? 18.594 -14.523 5.848 1 94.81 405 ASN B C 1
ATOM 7276 O O . ASN B 1 405 ? 19.172 -13.773 5.062 1 94.81 405 ASN B O 1
ATOM 7280 N N . ALA B 1 406 ? 19.016 -15.727 6.008 1 95.62 406 ALA B N 1
ATOM 7281 C CA . ALA B 1 406 ? 20.188 -16.281 5.316 1 95.62 406 ALA B CA 1
ATOM 7282 C C . ALA B 1 406 ? 19.953 -16.328 3.809 1 95.62 406 ALA B C 1
ATOM 7284 O O . ALA B 1 406 ? 20.875 -16.125 3.021 1 95.62 406 ALA B O 1
ATOM 7285 N N . ASN B 1 407 ? 18.734 -16.562 3.387 1 95.94 407 ASN B N 1
ATOM 7286 C CA . ASN B 1 407 ? 18.422 -16.656 1.969 1 95.94 407 ASN B CA 1
ATOM 7287 C C . ASN B 1 407 ? 18.656 -15.328 1.251 1 95.94 407 ASN B C 1
ATOM 7289 O O . ASN B 1 407 ? 19.219 -15.305 0.158 1 95.94 407 ASN B O 1
ATOM 7293 N N . ILE B 1 408 ? 18.266 -14.266 1.907 1 96.44 408 ILE B N 1
ATOM 7294 C CA . ILE B 1 408 ? 18.375 -12.969 1.243 1 96.44 408 ILE B CA 1
ATOM 7295 C C . ILE B 1 408 ? 19.844 -12.586 1.095 1 96.44 408 ILE B C 1
ATOM 7297 O O . ILE B 1 408 ? 20.234 -11.953 0.107 1 96.44 408 ILE B O 1
ATOM 7301 N N . ILE B 1 409 ? 20.641 -12.914 2.064 1 96.88 409 ILE B N 1
ATOM 7302 C CA . ILE B 1 409 ? 22.078 -12.648 1.979 1 96.88 409 ILE B CA 1
ATOM 7303 C C . ILE B 1 409 ? 22.672 -13.398 0.789 1 96.88 409 ILE B C 1
ATOM 7305 O O . ILE B 1 409 ? 23.422 -12.82 -0.006 1 96.88 409 ILE B O 1
ATOM 7309 N N . SER B 1 410 ? 22.297 -14.617 0.634 1 96.56 410 SER B N 1
ATOM 7310 C CA . SER B 1 410 ? 22.797 -15.445 -0.459 1 96.56 410 SER B CA 1
ATOM 7311 C C . SER B 1 410 ? 22.312 -14.93 -1.81 1 96.56 410 SER B C 1
ATOM 7313 O O . SER B 1 410 ? 23.109 -14.812 -2.752 1 96.56 410 SER B O 1
ATOM 7315 N N . ILE B 1 411 ? 21.031 -14.586 -1.905 1 95.75 411 ILE B N 1
ATOM 7316 C CA . ILE B 1 411 ? 20.438 -14.109 -3.143 1 95.75 411 ILE B CA 1
ATOM 7317 C C . ILE B 1 411 ? 21.109 -12.812 -3.58 1 95.75 411 ILE B C 1
ATOM 7319 O O . ILE B 1 411 ? 21.469 -12.656 -4.75 1 95.75 411 ILE B O 1
ATOM 7323 N N . THR B 1 412 ? 21.281 -11.914 -2.633 1 96 412 THR B N 1
ATOM 7324 C CA . THR B 1 412 ? 21.859 -10.617 -2.969 1 96 412 THR B CA 1
ATOM 7325 C C . THR B 1 412 ? 23.312 -10.766 -3.393 1 96 412 THR B C 1
ATOM 7327 O O . THR B 1 412 ? 23.781 -10.07 -4.305 1 96 412 THR B O 1
ATOM 7330 N N . LYS B 1 413 ? 24.047 -11.641 -2.744 1 95.38 413 LYS B N 1
ATOM 7331 C CA . LYS B 1 413 ? 25.422 -11.922 -3.15 1 95.38 413 LYS B CA 1
ATOM 7332 C C . LYS B 1 413 ? 25.484 -12.453 -4.578 1 95.38 413 LYS B C 1
ATOM 7334 O O . LYS B 1 413 ? 26.266 -11.977 -5.395 1 95.38 413 LYS B O 1
ATOM 7339 N N . GLN B 1 414 ? 24.625 -13.391 -4.898 1 93.81 414 GLN B N 1
ATOM 7340 C CA . GLN B 1 414 ? 24.609 -14.031 -6.207 1 93.81 414 GLN B CA 1
ATOM 7341 C C . GLN B 1 414 ? 24.234 -13.031 -7.301 1 93.81 414 GLN B C 1
ATOM 7343 O O . GLN B 1 414 ? 24.75 -13.109 -8.422 1 93.81 414 GLN B O 1
ATOM 7348 N N . ARG B 1 415 ? 23.453 -12.117 -6.984 1 94.94 415 ARG B N 1
ATOM 7349 C CA . ARG B 1 415 ? 22.953 -11.164 -7.98 1 94.94 415 ARG B CA 1
ATOM 7350 C C . ARG B 1 415 ? 23.781 -9.875 -7.953 1 94.94 415 ARG B C 1
ATOM 7352 O O . ARG B 1 415 ? 23.406 -8.891 -8.594 1 94.94 415 ARG B O 1
ATOM 7359 N N . HIS B 1 416 ? 24.75 -9.781 -7.113 1 95.88 416 HIS B N 1
ATOM 7360 C CA . HIS B 1 416 ? 25.703 -8.688 -6.996 1 95.88 416 HIS B CA 1
ATOM 7361 C C . HIS B 1 416 ? 25.047 -7.43 -6.438 1 95.88 416 HIS B C 1
ATOM 7363 O O . HIS B 1 416 ? 25.484 -6.312 -6.73 1 95.88 416 HIS B O 1
ATOM 7369 N N . LEU B 1 417 ? 23.953 -7.617 -5.73 1 97.31 417 LEU B N 1
ATOM 7370 C CA . LEU B 1 417 ? 23.297 -6.516 -5.043 1 97.31 417 LEU B CA 1
ATOM 7371 C C . LEU B 1 417 ? 24.016 -6.176 -3.74 1 97.31 417 LEU B C 1
ATOM 7373 O O . LEU B 1 417 ? 24.578 -7.059 -3.092 1 97.31 417 LEU B O 1
ATOM 7377 N N . ARG B 1 418 ? 24 -4.887 -3.408 1 98.25 418 ARG B N 1
ATOM 7378 C CA . ARG B 1 418 ? 24.438 -4.484 -2.074 1 98.25 418 ARG B CA 1
ATOM 7379 C C . ARG B 1 418 ? 23.266 -4.461 -1.101 1 98.25 418 ARG B C 1
ATOM 7381 O O . ARG B 1 418 ? 22.297 -3.725 -1.305 1 98.25 418 ARG B O 1
ATOM 7388 N N . LEU B 1 419 ? 23.375 -5.355 -0.15 1 98.31 419 LEU B N 1
ATOM 7389 C CA . LEU B 1 419 ? 22.344 -5.461 0.871 1 98.31 419 LEU B CA 1
ATOM 7390 C C . LEU B 1 419 ? 22.484 -4.34 1.898 1 98.31 419 LEU B C 1
ATOM 7392 O O . LEU B 1 419 ? 23.531 -4.195 2.529 1 98.31 419 LEU B O 1
ATOM 7396 N N . ILE B 1 420 ? 21.391 -3.541 2.027 1 98.69 420 ILE B N 1
ATOM 7397 C CA . ILE B 1 420 ? 21.438 -2.336 2.848 1 98.69 420 ILE B CA 1
ATOM 7398 C C . ILE B 1 420 ? 20.547 -2.51 4.078 1 98.69 420 ILE B C 1
ATOM 7400 O O . ILE B 1 420 ? 19.438 -3.049 3.979 1 98.69 420 ILE B O 1
ATOM 7404 N N . ASN B 1 421 ? 21 -2.16 5.172 1 97.88 421 ASN B N 1
ATOM 7405 C CA . ASN B 1 421 ? 20.219 -1.893 6.371 1 97.88 421 ASN B CA 1
ATOM 7406 C C . ASN B 1 421 ? 20.469 -0.489 6.91 1 97.88 421 ASN B C 1
ATOM 7408 O O . ASN B 1 421 ? 21.5 0.117 6.609 1 97.88 421 ASN B O 1
ATOM 7412 N N . SER B 1 422 ? 19.516 0.075 7.574 1 97.25 422 SER B N 1
ATOM 7413 C CA . SER B 1 422 ? 19.688 1.411 8.133 1 97.25 422 SER B CA 1
ATOM 7414 C C . SER B 1 422 ? 20.359 1.354 9.5 1 97.25 422 SER B C 1
ATOM 7416 O O . SER B 1 422 ? 20.141 0.417 10.273 1 97.25 422 SER B O 1
ATOM 7418 N N . THR B 1 423 ? 21.172 2.363 9.773 1 97.25 423 THR B N 1
ATOM 7419 C CA . THR B 1 423 ? 21.719 2.553 11.117 1 97.25 423 THR B CA 1
ATOM 7420 C C . THR B 1 423 ? 20.609 2.873 12.109 1 97.25 423 THR B C 1
ATOM 7422 O O . THR B 1 423 ? 20.609 2.365 13.234 1 97.25 423 THR B O 1
ATOM 7425 N N . ILE B 1 424 ? 19.719 3.682 11.664 1 96.56 424 ILE B N 1
ATOM 7426 C CA . ILE B 1 424 ? 18.531 4.055 12.422 1 96.56 424 ILE B CA 1
ATOM 7427 C C . ILE B 1 424 ? 17.359 4.316 11.469 1 96.56 424 ILE B C 1
ATOM 7429 O O . ILE B 1 424 ? 17.562 4.824 10.367 1 96.56 424 ILE B O 1
ATOM 7433 N N . THR B 1 425 ? 16.219 3.912 11.906 1 96.69 425 THR B N 1
ATOM 7434 C CA . THR B 1 425 ? 15.023 4.121 11.117 1 96.69 425 THR B CA 1
ATOM 7435 C C . THR B 1 425 ? 13.961 4.863 11.93 1 96.69 425 THR B C 1
ATOM 7437 O O . THR B 1 425 ? 13.914 4.746 13.156 1 96.69 425 THR B O 1
ATOM 7440 N N . PHE B 1 426 ? 13.188 5.621 11.234 1 97.31 426 PHE B N 1
ATOM 7441 C CA . PHE B 1 426 ? 11.992 6.195 11.836 1 97.31 426 PHE B CA 1
ATOM 7442 C C . PHE B 1 426 ? 10.742 5.777 11.07 1 97.31 426 PHE B C 1
ATOM 7444 O O . PHE B 1 426 ? 10.617 6.059 9.883 1 97.31 426 PHE B O 1
ATOM 7451 N N . PRO B 1 427 ? 9.719 5.129 11.773 1 96.38 427 PRO B N 1
ATOM 7452 C CA . PRO B 1 427 ? 9.773 4.809 13.203 1 96.38 427 PRO B CA 1
ATOM 7453 C C . PRO B 1 427 ? 10.766 3.688 13.516 1 96.38 427 PRO B C 1
ATOM 7455 O O . PRO B 1 427 ? 11.094 2.885 12.641 1 96.38 427 PRO B O 1
ATOM 7458 N N . PRO B 1 428 ? 11.242 3.746 14.758 1 93.88 428 PRO B N 1
ATOM 7459 C CA . PRO B 1 428 ? 12.117 2.639 15.141 1 93.88 428 PRO B CA 1
ATOM 7460 C C . PRO B 1 428 ? 11.414 1.285 15.109 1 93.88 428 PRO B C 1
ATOM 7462 O O . PRO B 1 428 ? 10.227 1.197 15.43 1 93.88 428 PRO B O 1
ATOM 7465 N N . ARG B 1 429 ? 12.062 0.256 14.688 1 83 429 ARG B N 1
ATOM 7466 C CA . ARG B 1 429 ? 11.492 -1.083 14.57 1 83 429 ARG B CA 1
ATOM 7467 C C . ARG B 1 429 ? 11.438 -1.774 15.93 1 83 429 ARG B C 1
ATOM 7469 O O . ARG B 1 429 ? 10.703 -2.748 16.109 1 83 429 ARG B O 1
ATOM 7476 N N . THR B 1 430 ? 12.305 -1.335 16.797 1 73.94 430 THR B N 1
ATOM 7477 C CA . THR B 1 430 ? 12.344 -1.935 18.125 1 73.94 430 THR B CA 1
ATOM 7478 C C . THR B 1 430 ? 11.242 -1.361 19.016 1 73.94 430 THR B C 1
ATOM 7480 O O . THR B 1 430 ? 10.984 -0.156 18.984 1 73.94 430 THR B O 1
ATOM 7483 N N . ASP B 1 431 ? 10.656 -2.318 19.672 1 67.88 431 ASP B N 1
ATOM 7484 C CA . ASP B 1 431 ? 9.555 -1.97 20.578 1 67.88 431 ASP B CA 1
ATOM 7485 C C . ASP B 1 431 ? 10.055 -1.12 21.734 1 67.88 431 ASP B C 1
ATOM 7487 O O . ASP B 1 431 ? 11.234 -1.175 22.094 1 67.88 431 ASP B O 1
ATOM 7491 N N . GLY B 1 432 ? 9.336 -0.032 22.062 1 72.44 432 GLY B N 1
ATOM 7492 C CA . GLY B 1 432 ? 9.602 0.684 23.297 1 72.44 432 GLY B CA 1
ATOM 7493 C C . GLY B 1 432 ? 9.844 2.168 23.094 1 72.44 432 GLY B C 1
ATOM 7494 O O . GLY B 1 432 ? 9.703 2.961 24.031 1 72.44 432 GLY B O 1
ATOM 7495 N N . TYR B 1 433 ? 10.211 2.449 21.891 1 80 433 TYR B N 1
ATOM 7496 C CA . TYR B 1 433 ? 10.516 3.863 21.703 1 80 433 TYR B CA 1
ATOM 7497 C C . TYR B 1 433 ? 9.242 4.68 21.531 1 80 433 TYR B C 1
ATOM 7499 O O . TYR B 1 433 ? 9.078 5.734 22.156 1 80 433 TYR B O 1
ATOM 7507 N N . LEU B 1 434 ? 8.391 4.16 20.703 1 93.12 434 LEU B N 1
ATOM 7508 C CA . LEU B 1 434 ? 7.18 4.922 20.438 1 93.12 434 LEU B CA 1
ATOM 7509 C C . LEU B 1 434 ? 5.969 4.285 21.109 1 93.12 434 LEU B C 1
ATOM 7511 O O . LEU B 1 434 ? 5.238 3.516 20.484 1 93.12 434 LEU B O 1
ATOM 7515 N N . THR B 1 435 ? 5.77 4.508 22.375 1 94.25 435 THR B N 1
ATOM 7516 C CA . THR B 1 435 ? 4.582 4.078 23.109 1 94.25 435 THR B CA 1
ATOM 7517 C C . THR B 1 435 ? 3.586 5.223 23.25 1 94.25 435 THR B C 1
ATOM 7519 O O . THR B 1 435 ? 3.896 6.367 22.906 1 94.25 435 THR B O 1
ATOM 7522 N N . PHE B 1 436 ? 2.357 4.859 23.734 1 95.06 436 PHE B N 1
ATOM 7523 C CA . PHE B 1 436 ? 1.374 5.914 23.969 1 95.06 436 PHE B CA 1
ATOM 7524 C C . PHE B 1 436 ? 1.906 6.941 24.969 1 95.06 436 PHE B C 1
ATOM 7526 O O . PHE B 1 436 ? 1.819 8.148 24.719 1 95.06 436 PHE B O 1
ATOM 7533 N N . GLU B 1 437 ? 2.568 6.488 26.078 1 94.69 437 GLU B N 1
ATOM 7534 C CA . GLU B 1 437 ? 3.027 7.336 27.172 1 94.69 437 GLU B CA 1
ATOM 7535 C C . GLU B 1 437 ? 4.246 8.156 26.766 1 94.69 437 GLU B C 1
ATOM 7537 O O . GLU B 1 437 ? 4.406 9.297 27.203 1 94.69 437 GLU B O 1
ATOM 7542 N N . SER B 1 438 ? 5.035 7.598 25.875 1 94.06 438 SER B N 1
ATOM 7543 C CA . SER B 1 438 ? 6.305 8.258 25.578 1 94.06 438 SER B CA 1
ATOM 7544 C C . SER B 1 438 ? 6.211 9.117 24.328 1 94.06 438 SER B C 1
ATOM 7546 O O . SER B 1 438 ? 7.074 9.961 24.078 1 94.06 438 SER B O 1
ATOM 7548 N N . TYR B 1 439 ? 5.117 8.906 23.516 1 95.88 439 TYR B N 1
ATOM 7549 C CA . TYR B 1 439 ? 5.16 9.57 22.219 1 95.88 439 TYR B CA 1
ATOM 7550 C C . TYR B 1 439 ? 3.764 9.969 21.766 1 95.88 439 TYR B C 1
ATOM 7552 O O . TYR B 1 439 ? 3.482 11.156 21.562 1 95.88 439 TYR B O 1
ATOM 7560 N N . PHE B 1 440 ? 2.768 9.078 21.703 1 95.69 440 PHE B N 1
ATOM 7561 C CA . PHE B 1 440 ? 1.551 9.266 20.922 1 95.69 440 PHE B CA 1
ATOM 7562 C C . PHE B 1 440 ? 0.522 10.07 21.719 1 95.69 440 PHE B C 1
ATOM 7564 O O . PHE B 1 440 ? -0.445 10.578 21.141 1 95.69 440 PHE B O 1
ATOM 7571 N N . LYS B 1 441 ? 0.665 10.211 23 1 94.75 441 LYS B N 1
ATOM 7572 C CA . LYS B 1 441 ? -0.271 11.031 23.766 1 94.75 441 LYS B CA 1
ATOM 7573 C C . LYS B 1 441 ? -0.011 12.516 23.547 1 94.75 441 LYS B C 1
ATOM 7575 O O . LYS B 1 441 ? -0.832 13.359 23.922 1 94.75 441 LYS B O 1
ATOM 7580 N N . TYR B 1 442 ? 1.162 12.859 22.984 1 93.81 442 TYR B N 1
ATOM 7581 C CA . TYR B 1 442 ? 1.604 14.242 22.891 1 93.81 442 TYR B CA 1
ATOM 7582 C C . TYR B 1 442 ? 1.126 14.883 21.594 1 93.81 442 TYR B C 1
ATOM 7584 O O . TYR B 1 442 ? 0.899 14.195 20.609 1 93.81 442 TYR B O 1
ATOM 7592 N N . ARG B 1 443 ? 1.042 16.281 21.625 1 92.19 443 ARG B N 1
ATOM 7593 C CA . ARG B 1 443 ? 0.764 17.062 20.422 1 92.19 443 ARG B CA 1
ATOM 7594 C C . ARG B 1 443 ? 1.946 17.031 19.469 1 92.19 443 ARG B C 1
ATOM 7596 O O . ARG B 1 443 ? 3.057 16.656 19.844 1 92.19 443 ARG B O 1
ATOM 7603 N N . ASP B 1 444 ? 1.729 17.453 18.234 1 93.38 444 ASP B N 1
ATOM 7604 C CA . ASP B 1 444 ? 2.77 17.469 17.219 1 93.38 444 ASP B CA 1
ATOM 7605 C C . ASP B 1 444 ? 4.012 18.203 17.703 1 93.38 444 ASP B C 1
ATOM 7607 O O . ASP B 1 444 ? 5.129 17.703 17.578 1 93.38 444 ASP B O 1
ATOM 7611 N N . VAL B 1 445 ? 3.861 19.359 18.375 1 91.12 445 VAL B N 1
ATOM 7612 C CA . VAL B 1 445 ? 4.949 20.234 18.766 1 91.12 445 VAL B CA 1
ATOM 7613 C C . VAL B 1 445 ? 5.793 19.578 19.859 1 91.12 445 VAL B C 1
ATOM 7615 O O . VAL B 1 445 ? 6.965 19.906 20.031 1 91.12 445 VAL B O 1
ATOM 7618 N N . GLU B 1 446 ? 5.164 18.625 20.531 1 92.5 446 GLU B N 1
ATOM 7619 C CA . GLU B 1 446 ? 5.859 17.891 21.594 1 92.5 446 GLU B CA 1
ATOM 7620 C C . GLU B 1 446 ? 6.469 16.594 21.062 1 92.5 446 GLU B C 1
ATOM 7622 O O . GLU B 1 446 ? 7.492 16.141 21.578 1 92.5 446 GLU B O 1
ATOM 7627 N N . ARG B 1 447 ? 5.844 16.031 20.016 1 93.69 447 ARG B N 1
ATOM 7628 C CA . ARG B 1 447 ? 6.281 14.758 19.453 1 93.69 447 ARG B CA 1
ATOM 7629 C C . ARG B 1 447 ? 7.512 14.953 18.562 1 93.69 447 ARG B C 1
ATOM 7631 O O . ARG B 1 447 ? 8.375 14.07 18.5 1 93.69 447 ARG B O 1
ATOM 7638 N N . ILE B 1 448 ? 7.613 16.078 17.938 1 95.19 448 ILE B N 1
ATOM 7639 C CA . ILE B 1 448 ? 8.672 16.328 16.969 1 95.19 448 ILE B CA 1
ATOM 7640 C C . ILE B 1 448 ? 10.031 16.234 17.656 1 95.19 448 ILE B C 1
ATOM 7642 O O . ILE B 1 448 ? 10.898 15.469 17.234 1 95.19 448 ILE B O 1
ATOM 7646 N N . PRO B 1 449 ? 10.242 16.953 18.797 1 95.38 449 PRO B N 1
ATOM 7647 C CA . PRO B 1 449 ? 11.531 16.828 19.469 1 95.38 449 PRO B CA 1
ATOM 7648 C C . PRO B 1 449 ? 11.836 15.406 19.922 1 95.38 449 PRO B C 1
ATOM 7650 O O . PRO B 1 449 ? 12.992 14.984 19.922 1 95.38 449 PRO B O 1
ATOM 7653 N N . LYS B 1 450 ? 10.812 14.711 20.328 1 95.25 450 LYS B N 1
ATOM 7654 C CA . LYS B 1 450 ? 11.008 13.328 20.766 1 95.25 450 LYS B CA 1
ATOM 7655 C C . LYS B 1 450 ? 11.5 12.453 19.625 1 95.25 450 LYS B C 1
ATOM 7657 O O . LYS B 1 450 ? 12.414 11.641 19.797 1 95.25 450 LYS B O 1
ATOM 7662 N N . ALA B 1 451 ? 10.906 12.602 18.484 1 96.94 451 ALA B N 1
ATOM 7663 C CA . ALA B 1 451 ? 11.336 11.867 17.297 1 96.94 451 ALA B CA 1
ATOM 7664 C C . ALA B 1 451 ? 12.766 12.234 16.906 1 96.94 451 ALA B C 1
ATOM 7666 O O . ALA B 1 451 ? 13.586 11.352 16.641 1 96.94 451 ALA B O 1
ATOM 7667 N N . LEU B 1 452 ? 13.07 13.523 16.906 1 97.06 452 LEU B N 1
ATOM 7668 C CA . LEU B 1 452 ? 14.398 13.984 16.516 1 97.06 452 LEU B CA 1
ATOM 7669 C C . LEU B 1 452 ? 15.445 13.5 17.516 1 97.06 452 LEU B C 1
ATOM 7671 O O . LEU B 1 452 ? 16.562 13.164 17.125 1 97.06 452 LEU B O 1
ATOM 7675 N N . LYS B 1 453 ? 15.094 13.477 18.734 1 95.62 453 LYS B N 1
ATOM 7676 C CA . LYS B 1 453 ? 16.016 12.969 19.75 1 95.62 453 LYS B CA 1
ATOM 7677 C C . LYS B 1 453 ? 16.328 11.492 19.516 1 95.62 453 LYS B C 1
ATOM 7679 O O . LYS B 1 453 ? 17.469 11.07 19.656 1 95.62 453 LYS B O 1
ATOM 7684 N N . ILE B 1 454 ? 15.289 10.703 19.188 1 95.62 454 ILE B N 1
ATOM 7685 C CA . ILE B 1 454 ? 15.484 9.289 18.891 1 95.62 454 ILE B CA 1
ATOM 7686 C C . ILE B 1 454 ? 16.5 9.141 17.75 1 95.62 454 ILE B C 1
ATOM 7688 O O . ILE B 1 454 ? 17.422 8.336 17.844 1 95.62 454 ILE B O 1
ATOM 7692 N N . LEU B 1 455 ? 16.344 9.914 16.688 1 96.75 455 LEU B N 1
ATOM 7693 C CA . LEU B 1 455 ? 17.234 9.852 15.531 1 96.75 455 LEU B CA 1
ATOM 7694 C C . LEU B 1 455 ? 18.625 10.336 15.898 1 96.75 455 LEU B C 1
ATOM 7696 O O . LEU B 1 455 ? 19.625 9.719 15.508 1 96.75 455 LEU B O 1
ATOM 7700 N N . HIS B 1 456 ? 18.719 11.422 16.641 1 96.31 456 HIS B N 1
ATOM 7701 C CA . HIS B 1 456 ? 20 11.945 17.109 1 96.31 456 HIS B CA 1
ATOM 7702 C C . HIS B 1 456 ? 20.75 10.898 17.906 1 96.31 456 HIS B C 1
ATOM 7704 O O . HIS B 1 456 ? 21.938 10.648 17.656 1 96.31 456 HIS B O 1
ATOM 7710 N N . ASP B 1 457 ? 20.078 10.336 18.906 1 95.19 457 ASP B N 1
ATOM 7711 C CA . ASP B 1 457 ? 20.703 9.359 19.781 1 95.19 457 ASP B CA 1
ATOM 7712 C C . ASP B 1 457 ? 21.109 8.109 19 1 95.19 457 ASP B C 1
ATOM 7714 O O . ASP B 1 457 ? 22.141 7.508 19.281 1 95.19 457 ASP B O 1
ATOM 7718 N N . GLY B 1 458 ? 20.266 7.719 18.016 1 94.62 458 GLY B N 1
ATOM 7719 C CA . GLY B 1 458 ? 20.562 6.547 17.219 1 94.62 458 GLY B CA 1
ATOM 7720 C C . GLY B 1 458 ? 21.781 6.723 16.328 1 94.62 458 GLY B C 1
ATOM 7721 O O . GLY B 1 458 ? 22.5 5.762 16.047 1 94.62 458 GLY B O 1
ATOM 7722 N N . LEU B 1 459 ? 22.031 7.895 15.867 1 95.25 459 LEU B N 1
ATOM 7723 C CA . LEU B 1 459 ? 23.172 8.188 15.023 1 95.25 459 LEU B CA 1
ATOM 7724 C C . LEU B 1 459 ? 24.438 8.359 15.852 1 95.25 459 LEU B C 1
ATOM 7726 O O . LEU B 1 459 ? 25.547 8.094 15.375 1 95.25 459 LEU B O 1
ATOM 7730 N N . GLY B 1 460 ? 24.344 8.805 17.094 1 90.44 460 GLY B N 1
ATOM 7731 C CA . GLY B 1 460 ? 25.422 8.859 18.078 1 90.44 460 GLY B CA 1
ATOM 7732 C C . GLY B 1 460 ? 26.594 9.711 17.625 1 90.44 460 GLY B C 1
ATOM 7733 O O . GLY B 1 460 ? 27.75 9.406 17.938 1 90.44 460 GLY B O 1
ATOM 7734 N N . GLY B 1 461 ? 26.469 10.641 16.812 1 88.25 461 GLY B N 1
ATOM 7735 C CA . GLY B 1 461 ? 27.562 11.477 16.328 1 88.25 461 GLY B CA 1
ATOM 7736 C C . GLY B 1 461 ? 28.406 10.805 15.258 1 88.25 461 GLY B C 1
ATOM 7737 O O . GLY B 1 461 ? 29.25 11.438 14.641 1 88.25 461 GLY B O 1
ATOM 7738 N N . LYS B 1 462 ? 28.234 9.508 15.047 1 93.25 462 LYS B N 1
ATOM 7739 C CA . LYS B 1 462 ? 29.031 8.734 14.102 1 93.25 462 LYS B CA 1
ATOM 7740 C C . LYS B 1 462 ? 28.406 8.734 12.711 1 93.25 462 LYS B C 1
ATOM 7742 O O . LYS B 1 462 ? 29.047 8.375 11.727 1 93.25 462 LYS B O 1
ATOM 7747 N N . GLY B 1 463 ? 27.156 9.156 12.648 1 96.69 463 GLY B N 1
ATOM 7748 C CA . GLY B 1 463 ? 26.469 9.133 11.367 1 96.69 463 GLY B CA 1
ATOM 7749 C C . GLY B 1 463 ? 26.031 7.746 10.953 1 96.69 463 GLY B C 1
ATOM 7750 O O . GLY B 1 463 ? 25.656 6.926 11.805 1 96.69 463 GLY B O 1
ATOM 7751 N N . GLY B 1 464 ? 25.906 7.48 9.68 1 98.31 464 GLY B N 1
ATOM 7752 C CA . GLY B 1 464 ? 25.438 6.215 9.141 1 98.31 464 GLY B CA 1
ATOM 7753 C C . GLY B 1 464 ? 24.344 6.371 8.109 1 98.31 464 GLY B C 1
ATOM 7754 O O . GLY B 1 464 ? 24.359 7.297 7.301 1 98.31 464 GLY B O 1
ATOM 7755 N N . ILE B 1 465 ? 23.469 5.398 8.078 1 98.62 465 ILE B N 1
ATOM 7756 C CA . ILE B 1 465 ? 22.328 5.391 7.156 1 98.62 465 ILE B CA 1
ATOM 7757 C C . ILE B 1 465 ? 21.031 5.621 7.93 1 98.62 465 ILE B C 1
ATOM 7759 O O . ILE B 1 465 ? 20.641 4.797 8.758 1 98.62 465 ILE B O 1
ATOM 7763 N N . LEU B 1 466 ? 20.406 6.738 7.699 1 98.56 466 LEU B N 1
ATOM 7764 C CA . LEU B 1 466 ? 19.141 7.102 8.32 1 98.56 466 LEU B CA 1
ATOM 7765 C C . LEU B 1 466 ? 17.969 6.828 7.371 1 98.56 466 LEU B C 1
ATOM 7767 O O . LEU B 1 466 ? 17.969 7.293 6.23 1 98.56 466 LEU B O 1
ATOM 7771 N N . SER B 1 467 ? 17.016 6.078 7.848 1 98.44 467 SER B N 1
ATOM 7772 C CA . SER B 1 467 ? 15.883 5.762 6.988 1 98.44 467 SER B CA 1
ATOM 7773 C C . SER B 1 467 ? 14.586 6.316 7.555 1 98.44 467 SER B C 1
ATOM 7775 O O . SER B 1 467 ? 14.367 6.281 8.766 1 98.44 467 SER B O 1
ATOM 7777 N N . LEU B 1 468 ? 13.758 6.855 6.707 1 98.69 468 LEU B N 1
ATOM 7778 C CA . LEU B 1 468 ? 12.391 7.258 7.004 1 98.69 468 LEU B CA 1
ATOM 7779 C C . LEU B 1 468 ? 11.391 6.379 6.262 1 98.69 468 LEU B C 1
ATOM 7781 O O . LEU B 1 468 ? 11.531 6.148 5.059 1 98.69 468 LEU B O 1
ATOM 7785 N N . ASP B 1 469 ? 10.414 5.863 6.977 1 98.12 469 ASP B N 1
ATOM 7786 C CA . ASP B 1 469 ? 9.336 5.066 6.402 1 98.12 469 ASP B CA 1
ATOM 7787 C C . ASP B 1 469 ? 8.18 5.953 5.949 1 98.12 469 ASP B C 1
ATOM 7789 O O . ASP B 1 469 ? 7.559 6.637 6.766 1 98.12 469 ASP B O 1
ATOM 7793 N N . SER B 1 470 ? 7.828 5.879 4.676 1 98.5 470 SER B N 1
ATOM 7794 C CA . SER B 1 470 ? 6.82 6.785 4.137 1 98.5 470 SER B CA 1
ATOM 7795 C C . SER B 1 470 ? 5.422 6.402 4.613 1 98.5 470 SER B C 1
ATOM 7797 O O . SER B 1 470 ? 4.484 7.191 4.492 1 98.5 470 SER B O 1
ATOM 7799 N N . ASP B 1 471 ? 5.262 5.207 5.145 1 96.94 471 ASP B N 1
ATOM 7800 C CA . ASP B 1 471 ? 3.938 4.762 5.574 1 96.94 471 ASP B CA 1
ATOM 7801 C C . ASP B 1 471 ? 3.602 5.305 6.961 1 96.94 471 ASP B C 1
ATOM 7803 O O . ASP B 1 471 ? 2.457 5.211 7.414 1 96.94 471 ASP B O 1
ATOM 7807 N N . PHE B 1 472 ? 4.574 5.805 7.609 1 97 472 PHE B N 1
ATOM 7808 C CA . PHE B 1 472 ? 4.301 6.414 8.906 1 97 472 PHE B CA 1
ATOM 7809 C C . PHE B 1 472 ? 4.137 7.922 8.773 1 97 472 PHE B C 1
ATOM 7811 O O . PHE B 1 472 ? 5.09 8.633 8.445 1 97 472 PHE B O 1
ATOM 7818 N N . PRO B 1 473 ? 3.037 8.445 9.102 1 95.44 473 PRO B N 1
ATOM 7819 C CA . PRO B 1 473 ? 2.74 9.867 8.867 1 95.44 473 PRO B CA 1
ATOM 7820 C C . PRO B 1 473 ? 3.721 10.797 9.57 1 95.44 473 PRO B C 1
ATOM 7822 O O . PRO B 1 473 ? 3.998 11.898 9.078 1 95.44 473 PRO B O 1
ATOM 7825 N N . ASP B 1 474 ? 4.289 10.352 10.625 1 96.88 474 ASP B N 1
ATOM 7826 C CA . ASP B 1 474 ? 5.18 11.234 11.367 1 96.88 474 ASP B CA 1
ATOM 7827 C C . ASP B 1 474 ? 6.523 11.383 10.664 1 96.88 474 ASP B C 1
ATOM 7829 O O . ASP B 1 474 ? 7.297 12.289 10.977 1 96.88 474 ASP B O 1
ATOM 7833 N N . SER B 1 475 ? 6.844 10.5 9.719 1 98.38 475 SER B N 1
ATOM 7834 C CA . SER B 1 475 ? 8.023 10.727 8.883 1 98.38 475 SER B CA 1
ATOM 7835 C C . SER B 1 475 ? 7.902 12.023 8.086 1 98.38 475 SER B C 1
ATOM 7837 O O . SER B 1 475 ? 8.875 12.766 7.949 1 98.38 475 SER B O 1
ATOM 7839 N N . TYR B 1 476 ? 6.734 12.273 7.57 1 97.81 476 TYR B N 1
ATOM 7840 C CA . TYR B 1 476 ? 6.438 13.539 6.918 1 97.81 476 TYR B CA 1
ATOM 7841 C C . TYR B 1 476 ? 6.477 14.688 7.914 1 97.81 476 TYR B C 1
ATOM 7843 O O . TYR B 1 476 ? 7.059 15.742 7.641 1 97.81 476 TYR B O 1
ATOM 7851 N N . LEU B 1 477 ? 5.93 14.453 9.07 1 96.75 477 LEU B N 1
ATOM 7852 C CA . LEU B 1 477 ? 5.816 15.477 10.109 1 96.75 477 LEU B CA 1
ATOM 7853 C C . LEU B 1 477 ? 7.191 16.016 10.492 1 96.75 477 LEU B C 1
ATOM 7855 O O . LEU B 1 477 ? 7.363 17.219 10.656 1 96.75 477 LEU B O 1
ATOM 7859 N N . ILE B 1 478 ? 8.195 15.156 10.562 1 97.75 478 ILE B N 1
ATOM 7860 C CA . ILE B 1 478 ? 9.469 15.586 11.109 1 97.75 478 ILE B CA 1
ATOM 7861 C C . ILE B 1 478 ? 10.422 15.953 9.977 1 97.75 478 ILE B C 1
ATOM 7863 O O . ILE B 1 478 ? 11.555 16.391 10.219 1 97.75 478 ILE B O 1
ATOM 7867 N N . SER B 1 479 ? 10.047 15.852 8.703 1 97.06 479 SER B N 1
ATOM 7868 C CA . SER B 1 479 ? 10.945 15.859 7.547 1 97.06 479 SER B CA 1
ATOM 7869 C C . SER B 1 479 ? 11.75 17.156 7.484 1 97.06 479 SER B C 1
ATOM 7871 O O . SER B 1 479 ? 12.977 17.141 7.609 1 97.06 479 SER B O 1
ATOM 7873 N N . ALA B 1 480 ? 11.117 18.328 7.461 1 96.5 480 ALA B N 1
ATOM 7874 C CA . ALA B 1 480 ? 11.828 19.594 7.328 1 96.5 480 ALA B CA 1
ATOM 7875 C C . ALA B 1 480 ? 12.617 19.922 8.594 1 96.5 480 ALA B C 1
ATOM 7877 O O . ALA B 1 480 ? 13.719 20.469 8.531 1 96.5 480 ALA B O 1
ATOM 7878 N N . PHE B 1 481 ? 12.109 19.578 9.758 1 97.31 481 PHE B N 1
ATOM 7879 C CA . PHE B 1 481 ? 12.789 19.812 11.023 1 97.31 481 PHE B CA 1
ATOM 7880 C C . PHE B 1 481 ? 14.039 18.953 11.141 1 97.31 481 PHE B C 1
ATOM 7882 O O . PHE B 1 481 ? 15.055 19.406 11.688 1 97.31 481 PHE B O 1
ATOM 7889 N N . LEU B 1 482 ? 13.867 17.75 10.688 1 98.06 482 LEU B N 1
ATOM 7890 C CA . LEU B 1 482 ? 15.031 16.859 10.656 1 98.06 482 LEU B CA 1
ATOM 7891 C C . LEU B 1 482 ? 16.141 17.453 9.781 1 98.06 482 LEU B C 1
ATOM 7893 O O . LEU B 1 482 ? 17.297 17.469 10.18 1 98.06 482 LEU B O 1
ATOM 7897 N N . LEU B 1 483 ? 15.789 17.953 8.602 1 97.81 483 LEU B N 1
ATOM 7898 C CA . LEU B 1 483 ? 16.781 18.5 7.695 1 97.81 483 LEU B CA 1
ATOM 7899 C C . LEU B 1 483 ? 17.375 19.797 8.258 1 97.81 483 LEU B C 1
ATOM 7901 O O . LEU B 1 483 ? 18.562 20.062 8.07 1 97.81 483 LEU B O 1
ATOM 7905 N N . ASP B 1 484 ? 16.625 20.609 8.977 1 96.75 484 ASP B N 1
ATOM 7906 C CA . ASP B 1 484 ? 17.141 21.781 9.672 1 96.75 484 ASP B CA 1
ATOM 7907 C C . ASP B 1 484 ? 18.203 21.375 10.695 1 96.75 484 ASP B C 1
ATOM 7909 O O . ASP B 1 484 ? 19.281 21.984 10.742 1 96.75 484 ASP B O 1
ATOM 7913 N N . TYR B 1 485 ? 17.875 20.375 11.461 1 96.5 485 TYR B N 1
ATOM 7914 C CA . TYR B 1 485 ? 18.812 19.875 12.461 1 96.5 485 TYR B CA 1
ATOM 7915 C C . TYR B 1 485 ? 20.094 19.406 11.805 1 96.5 485 TYR B C 1
ATOM 7917 O O . TYR B 1 485 ? 21.188 19.75 12.25 1 96.5 485 TYR B O 1
ATOM 7925 N N . ILE B 1 486 ? 19.953 18.609 10.773 1 97 486 ILE B N 1
ATOM 7926 C CA . ILE B 1 486 ? 21.109 18.031 10.102 1 97 486 ILE B CA 1
ATOM 7927 C C . ILE B 1 486 ? 21.969 19.156 9.508 1 97 486 ILE B C 1
ATOM 7929 O O . ILE B 1 486 ? 23.203 19.141 9.656 1 97 486 ILE B O 1
ATOM 7933 N N . PHE B 1 487 ? 21.406 20.141 8.867 1 96.31 487 PHE B N 1
ATOM 7934 C CA . PHE B 1 487 ? 22.109 21.172 8.125 1 96.31 487 PHE B CA 1
ATOM 7935 C C . PHE B 1 487 ? 22.703 22.203 9.078 1 96.31 487 PHE B C 1
ATOM 7937 O O . PHE B 1 487 ? 23.844 22.625 8.898 1 96.31 487 PHE B O 1
ATOM 7944 N N . GLU B 1 488 ? 21.953 22.625 10.117 1 95.06 488 GLU B N 1
ATOM 7945 C CA . GLU B 1 488 ? 22.344 23.812 10.891 1 95.06 488 GLU B CA 1
ATOM 7946 C C . GLU B 1 488 ? 23.031 23.406 12.195 1 95.06 488 GLU B C 1
ATOM 7948 O O . GLU B 1 488 ? 23.781 24.203 12.766 1 95.06 488 GLU B O 1
ATOM 7953 N N . ILE B 1 489 ? 22.719 22.25 12.664 1 94.75 489 ILE B N 1
ATOM 7954 C CA . ILE B 1 489 ? 23.141 21.938 14.023 1 94.75 489 ILE B CA 1
ATOM 7955 C C . ILE B 1 489 ? 24.156 20.797 14.008 1 94.75 489 ILE B C 1
ATOM 7957 O O . ILE B 1 489 ? 25.219 20.891 14.625 1 94.75 489 ILE B O 1
ATOM 7961 N N . SER B 1 490 ? 23.859 19.781 13.25 1 95.06 490 SER B N 1
ATOM 7962 C CA . SER B 1 490 ? 24.688 18.594 13.297 1 95.06 490 SER B CA 1
ATOM 7963 C C . SER B 1 490 ? 26.016 18.812 12.578 1 95.06 490 SER B C 1
ATOM 7965 O O . SER B 1 490 ? 26.203 19.844 11.914 1 95.06 490 SER B O 1
ATOM 7967 N N . SER B 1 491 ? 26.938 17.938 12.812 1 94.69 491 SER B N 1
ATOM 7968 C CA . SER B 1 491 ? 28.234 18 12.164 1 94.69 491 SER B CA 1
ATOM 7969 C C . SER B 1 491 ? 28.344 16.953 11.055 1 94.69 491 SER B C 1
ATOM 7971 O O . SER B 1 491 ? 29.453 16.656 10.586 1 94.69 491 SER B O 1
ATOM 7973 N N . PHE B 1 492 ? 27.203 16.375 10.688 1 96.94 492 PHE B N 1
ATOM 7974 C CA . PHE B 1 492 ? 27.234 15.297 9.711 1 96.94 492 PHE B CA 1
ATOM 7975 C C . PHE B 1 492 ? 27.562 15.82 8.32 1 96.94 492 PHE B C 1
ATOM 7977 O O . PHE B 1 492 ? 27.078 16.891 7.934 1 96.94 492 PHE B O 1
ATOM 7984 N N . ASP B 1 493 ? 28.344 15.109 7.637 1 97.06 493 ASP B N 1
ATOM 7985 C CA . ASP B 1 493 ? 28.531 15.273 6.199 1 97.06 493 ASP B CA 1
ATOM 7986 C C . ASP B 1 493 ? 27.531 14.422 5.418 1 97.06 493 ASP B C 1
ATOM 7988 O O . ASP B 1 493 ? 27.688 13.203 5.32 1 97.06 493 ASP B O 1
ATOM 7992 N N . VAL B 1 494 ? 26.5 15.062 4.895 1 98.06 494 VAL B N 1
ATOM 7993 C CA . VAL B 1 494 ? 25.453 14.312 4.207 1 98.06 494 VAL B CA 1
ATOM 7994 C C . VAL B 1 494 ? 25.938 13.93 2.807 1 98.06 494 VAL B C 1
ATOM 7996 O O . VAL B 1 494 ? 26.281 14.797 2.002 1 98.06 494 VAL B O 1
ATOM 7999 N N . VAL B 1 495 ? 25.922 12.625 2.531 1 98 495 VAL B N 1
ATOM 8000 C CA . VAL B 1 495 ? 26.453 12.117 1.268 1 98 495 VAL B CA 1
ATOM 8001 C C . VAL B 1 495 ? 25.469 11.125 0.662 1 98 495 VAL B C 1
ATOM 8003 O O . VAL B 1 495 ? 24.531 10.672 1.334 1 98 495 VAL B O 1
ATOM 8006 N N . SER B 1 496 ? 25.641 10.852 -0.633 1 97.56 496 SER B N 1
ATOM 8007 C CA . SER B 1 496 ? 24.859 9.805 -1.28 1 97.56 496 SER B CA 1
ATOM 8008 C C . SER B 1 496 ? 25.172 8.438 -0.688 1 97.56 496 SER B C 1
ATOM 8010 O O . SER B 1 496 ? 26.219 8.25 -0.06 1 97.56 496 SER B O 1
ATOM 8012 N N . LEU B 1 497 ? 24.219 7.508 -0.841 1 98.38 497 LEU B N 1
ATOM 8013 C CA . LEU B 1 497 ? 24.453 6.156 -0.353 1 98.38 497 LEU B CA 1
ATOM 8014 C C . LEU B 1 497 ? 25.719 5.566 -0.967 1 98.38 497 LEU B C 1
ATOM 8016 O O . LEU B 1 497 ? 26.5 4.883 -0.285 1 98.38 497 LEU B O 1
ATOM 8020 N N . ARG B 1 498 ? 26 5.824 -2.199 1 96.69 498 ARG B N 1
ATOM 8021 C CA . ARG B 1 498 ? 27.203 5.375 -2.9 1 96.69 498 ARG B CA 1
ATOM 8022 C C . ARG B 1 498 ? 28.469 5.879 -2.209 1 96.69 498 ARG B C 1
ATOM 8024 O O . ARG B 1 498 ? 29.406 5.117 -1.994 1 96.69 498 ARG B O 1
ATOM 8031 N N . HIS B 1 499 ? 28.438 7.168 -1.901 1 97.44 499 HIS B N 1
ATOM 8032 C CA . HIS B 1 499 ? 29.594 7.762 -1.242 1 97.44 499 HIS B CA 1
ATOM 8033 C C . HIS B 1 499 ? 29.734 7.258 0.19 1 97.44 499 HIS B C 1
ATOM 8035 O O . HIS B 1 499 ? 30.844 7.082 0.687 1 97.44 499 HIS B O 1
ATOM 8041 N N . CYS B 1 500 ? 28.594 7.078 0.791 1 98.31 500 CYS B N 1
ATOM 8042 C CA . CYS B 1 500 ? 28.562 6.531 2.143 1 98.31 500 CYS B CA 1
ATOM 8043 C C . CYS B 1 500 ? 29.25 5.172 2.195 1 98.31 500 CYS B C 1
ATOM 8045 O O . CYS B 1 500 ? 30 4.883 3.135 1 98.31 500 CYS B O 1
ATOM 8047 N N . LEU B 1 501 ? 29.109 4.379 1.177 1 97.81 501 LEU B N 1
ATOM 8048 C CA . LEU B 1 501 ? 29.562 2.99 1.182 1 97.81 501 LEU B CA 1
ATOM 8049 C C . LEU B 1 501 ? 30.891 2.846 0.465 1 97.81 501 LEU B C 1
ATOM 8051 O O . LEU B 1 501 ? 31.469 1.754 0.425 1 97.81 501 LEU B O 1
ATOM 8055 N N . GLY B 1 502 ? 31.344 3.873 -0.245 1 93.25 502 GLY B N 1
ATOM 8056 C CA . GLY B 1 502 ? 32.594 3.848 -0.992 1 93.25 502 GLY B CA 1
ATOM 8057 C C . GLY B 1 502 ? 33.781 4.383 -0.203 1 93.25 502 GLY B C 1
ATOM 8058 O O . GLY B 1 502 ? 33.594 5.07 0.805 1 93.25 502 GLY B O 1
#

Nearest PDB structures (foldseek):
  6hm9-assembly1_A  TM=7.896E-01  e=5.200E-09  Bacillus anthracis
  4m1b-assembly2_B  TM=8.260E-01  e=1.213E-07  Bacillus anthracis
  2c79-assembly1_A  TM=7.432E-01  e=2.753E-05  Acetivibrio thermocellus
  1hye-assembly1_A-2  TM=3.373E-01  e=7.463E-01  Methanocaldococcus jannaschii
  6hm9-assembly1_A  TM=7.898E-01  e=7.139E-09  Bacillus anthracis

Radius of gyration: 35.09 Å; Cα contacts (8 Å, |Δi|>4): 1918; chains: 2; bounding box: 116×100×106 Å